Protein AF-0000000078078061 (afdb_homodimer)

pLDDT: mean 78.79, std 22.68, range [23.66, 98.62]

Foldseek 3Di:
DDPPPPPPDDDPPPPPPDADLFAFPVCVVVVHRFPNPPQATPVCVVVVHDGNGTPCPPPPPVPVPCPPVPPVDPDPLLVVLVVQQQPPVLDQQCFPHRNCPSNNVLVVVLSPQVLSVLLSSLLSLLLVQLQCCVVPVDGDDNVSSLVSNVSSVVSVVVCCVDDPHQQVLLSSLLSVLSSCLSVQPLLSNLLSLQVSLVSQVPDDDDDDPSLVCCLPPRVLVSLQCLVSHLQQFHDHDQHDPNSHPDPAQDQADPDLVVLLSLLSNLVNVLSVLLQVLQLQLLAPPHDVVVVVVSVVVLVVSLVRLVSSVVNNVVVVVVDDDDPSRLLVVLQSVLSSLVSNLSSVCSNPQFLLVCLVSLVSLLSLLVSLVVNVPSDPPVDQPSQEYQGDGNQVSLLVSLQRPQQPVSSLSSLCSLLPPSNQRHDYSNDHSVQSSQVSLVNNCQQPPPDPPPPPPPQLLPPPQPCPPQVPVLVPDPPQLSVLLCVQRVSPDDDWDFSSHAPDRHRRDSDDDPPDSVNSVPPPVPPPDPDDPPPDNPDQPCPPSDRPDDPPVPDDPVQNHPPHPGDRQRRWSDKRWGDADPFWTKIKTWGPDDVPDRTTDIHIDTGGD/DDPPPPPPDDDPPPPPPPADLFAFPVCVVVVHRFPNPPQATPVCVVVVHDGNGTPPPPPPPVPVPCPPVPPVDPDPLLVVLVVQQQPPVLDQQCFPHRNCPSNNVLVVVLSPQVLSVLLSSLLSLLLVQLQCCVVPVDGDDNVSSLVSNVVSVVSVVVCCVDDPHQQVLLSSLLSVLSSCLSVQPLLSNLLSLQVSLVSQVPDDDDDDPSLVCCLPPRVLVSLQCLVSHLQQFHDHDQHDPNSHPDPAQDQADPDLVVLLSLLSNLVNVLSVLLQVLQLQLLAPPHDVVVVVVSVVVLVVSLVRLVSSVVNNVVVVVVDDDDPSRLLVVLQSVLSSLVSNLSSVCSNPQFLLVCLVSLVSLLSLLVSLVVNVPSDDPPDQPSQEYQGDGNQVSLLVSLQRPQQPVSSLSSLCSLLPPSNQRHDYSNDHSVQSSQVSLVQNCQQPPPDPPPPPPPQLLPPPQPCPPPVPVPVPDPPQLSVLLCVQRVSPDDDWDFSSHAPDRHRRDSDDDPPDSVCSVVPPVPPPDPDDPPPDNPDQPCPPSDRPDDPPVPDDPVQNHPPHPGDRQRRWSDKRWGDADPFWTKIKTWGPDDVPDRTTDIHIDTGGD

InterPro domains:
  IPR001138 Zn(2)Cys(6) fungal-type DNA-binding domain [PF00172] (22-59)
  IPR001138 Zn(2)Cys(6) fungal-type DNA-binding domain [PS00463] (23-51)
  IPR001138 Zn(2)Cys(6) fungal-type DNA-binding domain [PS50048] (23-51)
  IPR001138 Zn(2)Cys(6) fungal-type DNA-binding domain [SM00066] (18-62)
  IPR001138 Zn(2)Cys(6) fungal-type DNA-binding domain [cd00067] (19-51)
  IPR021858 Fungal transcription factor [PF11951] (82-431)
  IPR036864 Zn(2)-C6 fungal-type DNA-binding domain superfamily [G3DSA:4.10.240.10] (15-72)
  IPR036864 Zn(2)-C6 fungal-type DNA-binding domain superfamily [SSF57701] (15-57)

Structure (mmCIF, N/CA/C/O backbone):
data_AF-0000000078078061-model_v1
#
loop_
_entity.id
_entity.type
_entity.pdbx_description
1 polymer 'Zn(2)-C6 fungal-type domain-containing protein'
#
loop_
_atom_site.group_PDB
_atom_site.id
_atom_site.type_symbol
_atom_site.label_atom_id
_atom_site.label_alt_id
_atom_site.label_comp_id
_atom_site.label_asym_id
_atom_site.label_entity_id
_atom_site.label_seq_id
_atom_site.pdbx_PDB_ins_code
_atom_site.Cartn_x
_atom_site.Cartn_y
_atom_site.Cartn_z
_atom_site.occupancy
_atom_site.B_iso_or_equiv
_atom_site.auth_seq_id
_atom_site.auth_comp_id
_atom_site.auth_asym_id
_atom_site.auth_atom_id
_atom_site.pdbx_PDB_model_num
ATOM 1 N N . MET A 1 1 ? 38.844 -30.453 78.562 1 25.98 1 MET A N 1
ATOM 2 C CA . MET A 1 1 ? 37.625 -30.156 77.75 1 25.98 1 MET A CA 1
ATOM 3 C C . MET A 1 1 ? 38 -29.641 76.375 1 25.98 1 MET A C 1
ATOM 5 O O . MET A 1 1 ? 38.469 -28.516 76.25 1 25.98 1 MET A O 1
ATOM 9 N N . TYR A 1 2 ? 38.469 -30.453 75.5 1 29.97 2 TYR A N 1
ATOM 10 C CA . TYR A 1 2 ? 39.156 -30.375 74.188 1 29.97 2 TYR A CA 1
ATOM 11 C C . TYR A 1 2 ? 38.219 -29.875 73.125 1 29.97 2 TYR A C 1
ATOM 13 O O . TYR A 1 2 ? 37.156 -30.422 72.875 1 29.97 2 TYR A O 1
ATOM 21 N N . SER A 1 3 ? 38.156 -28.562 72.875 1 30.64 3 SER A N 1
ATOM 22 C CA . SER A 1 3 ? 37.25 -27.781 72 1 30.64 3 SER A CA 1
ATOM 23 C C . SER A 1 3 ? 37.438 -28.188 70.562 1 30.64 3 SER A C 1
ATOM 25 O O . SER A 1 3 ? 38.5 -28.016 70 1 30.64 3 SER A O 1
ATOM 27 N N . ILE A 1 4 ? 36.781 -29.297 70.125 1 35.06 4 ILE A N 1
ATOM 28 C CA . ILE A 1 4 ? 36.938 -29.922 68.812 1 35.06 4 ILE A CA 1
ATOM 29 C C . ILE A 1 4 ? 36.469 -28.969 67.75 1 35.06 4 ILE A C 1
ATOM 31 O O . ILE A 1 4 ? 35.312 -28.484 67.812 1 35.06 4 ILE A O 1
ATOM 35 N N . PRO A 1 5 ? 37.375 -28.344 66.938 1 36.06 5 PRO A N 1
ATOM 36 C CA . PRO A 1 5 ? 37.031 -27.297 66 1 36.06 5 PRO A CA 1
ATOM 37 C C . PRO A 1 5 ? 36.094 -27.797 64.875 1 36.06 5 PRO A C 1
ATOM 39 O O . PRO A 1 5 ? 36.219 -28.922 64.438 1 36.06 5 PRO A O 1
ATOM 42 N N . SER A 1 6 ? 34.781 -27.406 64.875 1 32.16 6 SER A N 1
ATOM 43 C CA . SER A 1 6 ? 33.656 -27.828 64 1 32.16 6 SER A CA 1
ATOM 44 C C . SER A 1 6 ? 33.969 -27.578 62.531 1 32.16 6 SER A C 1
ATOM 46 O O . SER A 1 6 ? 34.281 -26.453 62.125 1 32.16 6 SER A O 1
ATOM 48 N N . GLN A 1 7 ? 34.625 -28.5 61.781 1 30.59 7 GLN A N 1
ATOM 49 C CA . GLN A 1 7 ? 35.031 -28.438 60.375 1 30.59 7 GLN A CA 1
ATOM 50 C C . GLN A 1 7 ? 33.812 -28.234 59.469 1 30.59 7 GLN A C 1
ATOM 52 O O . GLN A 1 7 ? 32.844 -29.016 59.531 1 30.59 7 GLN A O 1
ATOM 57 N N . SER A 1 8 ? 33.438 -26.969 59.125 1 32.03 8 SER A N 1
ATOM 58 C CA . SER A 1 8 ? 32.281 -26.594 58.312 1 32.03 8 SER A CA 1
ATOM 59 C C . SER A 1 8 ? 32.312 -27.312 56.969 1 32.03 8 SER A C 1
ATOM 61 O O . SER A 1 8 ? 33.344 -27.438 56.344 1 32.03 8 SER A O 1
ATOM 63 N N . PRO A 1 9 ? 31.312 -28.188 56.625 1 37.12 9 PRO A N 1
ATOM 64 C CA . PRO A 1 9 ? 31.266 -29.031 55.406 1 37.12 9 PRO A CA 1
ATOM 65 C C . PRO A 1 9 ? 31.328 -28.219 54.125 1 37.12 9 PRO A C 1
ATOM 67 O O . PRO A 1 9 ? 30.938 -27.047 54.094 1 37.12 9 PRO A O 1
ATOM 70 N N . PRO A 1 10 ? 32.312 -28.516 53.188 1 36.19 10 PRO A N 1
ATOM 71 C CA . PRO A 1 10 ? 32.562 -27.812 51.938 1 36.19 10 PRO A CA 1
ATOM 72 C C . PRO A 1 10 ? 31.328 -27.688 51.031 1 36.19 10 PRO A C 1
ATOM 74 O O . PRO A 1 10 ? 30.438 -28.547 51.094 1 36.19 10 PRO A O 1
ATOM 77 N N . ALA A 1 11 ? 30.875 -26.484 50.688 1 31.81 11 ALA A N 1
ATOM 78 C CA . ALA A 1 11 ? 29.703 -26.078 49.906 1 31.81 11 ALA A CA 1
ATOM 79 C C . ALA A 1 11 ? 29.656 -26.828 48.562 1 31.81 11 ALA A C 1
ATOM 81 O O . ALA A 1 11 ? 30.641 -26.859 47.812 1 31.81 11 ALA A O 1
ATOM 82 N N . SER A 1 12 ? 29.031 -27.953 48.344 1 30.72 12 SER A N 1
ATOM 83 C CA . SER A 1 12 ? 28.828 -28.781 47.156 1 30.72 12 SER A CA 1
ATOM 84 C C . SER A 1 12 ? 28.266 -27.969 46 1 30.72 12 SER A C 1
ATOM 86 O O . SER A 1 12 ? 27.047 -27.75 45.906 1 30.72 12 SER A O 1
ATOM 88 N N . GLY A 1 13 ? 28.844 -26.828 45.656 1 30.98 13 GLY A N 1
ATOM 89 C CA . GLY A 1 13 ? 28.25 -26.047 44.594 1 30.98 13 GLY A CA 1
ATOM 90 C C . GLY A 1 13 ? 28.156 -26.828 43.281 1 30.98 13 GLY A C 1
ATOM 91 O O . GLY A 1 13 ? 29.078 -27.547 42.906 1 30.98 13 GLY A O 1
ATOM 92 N N . ARG A 1 14 ? 26.984 -27.297 42.969 1 33.12 14 ARG A N 1
ATOM 93 C CA . ARG A 1 14 ? 26.781 -27.984 41.688 1 33.12 14 ARG A CA 1
ATOM 94 C C . ARG A 1 14 ? 27.547 -27.297 40.562 1 33.12 14 ARG A C 1
ATOM 96 O O . ARG A 1 14 ? 27.469 -26.078 40.406 1 33.12 14 ARG A O 1
ATOM 103 N N . LYS A 1 15 ? 28.688 -27.766 40.188 1 33.16 15 LYS A N 1
ATOM 104 C CA . LYS A 1 15 ? 29.391 -27.312 39 1 33.16 15 LYS A CA 1
ATOM 105 C C . LYS A 1 15 ? 28.453 -27.234 37.781 1 33.16 15 LYS A C 1
ATOM 107 O O . LYS A 1 15 ? 27.828 -28.219 37.406 1 33.16 15 LYS A O 1
ATOM 112 N N . GLY A 1 16 ? 27.672 -26.109 37.656 1 34.94 16 GLY A N 1
ATOM 113 C CA . GLY A 1 16 ? 26.781 -25.859 36.531 1 34.94 16 GLY A CA 1
ATOM 114 C C . GLY A 1 16 ? 27.375 -26.281 35.219 1 34.94 16 GLY A C 1
ATOM 115 O O . GLY A 1 16 ? 28.578 -26.203 35 1 34.94 16 GLY A O 1
ATOM 116 N N . SER A 1 17 ? 26.922 -27.422 34.75 1 39.28 17 SER A N 1
ATOM 117 C CA . SER A 1 17 ? 27.375 -27.938 33.438 1 39.28 17 SER A CA 1
ATOM 118 C C . SER A 1 17 ? 27.688 -26.797 32.469 1 39.28 17 SER A C 1
ATOM 120 O O . SER A 1 17 ? 27 -25.781 32.469 1 39.28 17 SER A O 1
ATOM 122 N N . LYS A 1 18 ? 28.906 -26.734 32.062 1 43.88 18 LYS A N 1
ATOM 123 C CA . LYS A 1 18 ? 29.453 -25.703 31.188 1 43.88 18 LYS A CA 1
ATOM 124 C C . LYS A 1 18 ? 28.531 -25.438 30 1 43.88 18 LYS A C 1
ATOM 126 O O . LYS A 1 18 ? 28.125 -26.359 29.297 1 43.88 18 LYS A O 1
ATOM 131 N N . LYS A 1 19 ? 27.828 -24.375 29.969 1 53.81 19 LYS A N 1
ATOM 132 C CA . LYS A 1 19 ? 27.016 -23.844 28.875 1 53.81 19 LYS A CA 1
ATOM 133 C C . LYS A 1 19 ? 27.766 -23.859 27.562 1 53.81 19 LYS A C 1
ATOM 135 O O . LYS A 1 19 ? 28.953 -23.531 27.516 1 53.81 19 LYS A O 1
ATOM 140 N N . VAL A 1 20 ? 27.234 -24.609 26.594 1 57.94 20 VAL A N 1
ATOM 141 C CA . VAL A 1 20 ? 27.875 -24.641 25.281 1 57.94 20 VAL A CA 1
ATOM 142 C C . VAL A 1 20 ? 27.688 -23.281 24.594 1 57.94 20 VAL A C 1
ATOM 144 O O . VAL A 1 20 ? 26.594 -22.703 24.641 1 57.94 20 VAL A O 1
ATOM 147 N N . ARG A 1 21 ? 28.719 -22.562 24.141 1 65 21 ARG A N 1
ATOM 148 C CA . ARG A 1 21 ? 28.703 -21.25 23.516 1 65 21 ARG A CA 1
ATOM 149 C C . ARG A 1 21 ? 28.094 -21.328 22.109 1 65 21 ARG A C 1
ATOM 151 O O . ARG A 1 21 ? 27.688 -20.312 21.547 1 65 21 ARG A O 1
ATOM 158 N N . THR A 1 22 ? 27.938 -22.531 21.547 1 66.25 22 THR A N 1
ATOM 159 C CA . THR A 1 22 ? 27.531 -22.719 20.156 1 66.25 22 THR A CA 1
ATOM 160 C C . THR A 1 22 ? 26.109 -23.25 20.078 1 66.25 22 THR A C 1
ATOM 162 O O . THR A 1 22 ? 25.719 -23.859 19.062 1 66.25 22 THR A O 1
ATOM 165 N N . GLY A 1 23 ? 25.344 -23.062 20.984 1 72.69 23 GLY A N 1
ATOM 166 C CA . GLY A 1 23 ? 23.984 -23.578 21.031 1 72.69 23 GLY A CA 1
ATOM 167 C C . GLY A 1 23 ? 23 -22.766 20.203 1 72.69 23 GLY A C 1
ATOM 168 O O . GLY A 1 23 ? 23.328 -21.656 19.781 1 72.69 23 GLY A O 1
ATOM 169 N N . CYS A 1 24 ? 21.875 -23.406 19.953 1 72.38 24 CYS A N 1
ATOM 170 C CA . CYS A 1 24 ? 20.859 -22.734 19.156 1 72.38 24 CYS A CA 1
ATOM 171 C C . CYS A 1 24 ? 20.328 -21.5 19.875 1 72.38 24 CYS A C 1
ATOM 173 O O . CYS A 1 24 ? 20.453 -21.391 21.094 1 72.38 24 CYS A O 1
ATOM 175 N N . ILE A 1 25 ? 19.859 -20.531 19.172 1 75.69 25 ILE A N 1
ATOM 176 C CA . ILE A 1 25 ? 19.406 -19.25 19.703 1 75.69 25 ILE A CA 1
ATOM 177 C C . ILE A 1 25 ? 18.344 -19.484 20.766 1 75.69 25 ILE A C 1
ATOM 179 O O . ILE A 1 25 ? 18.359 -18.844 21.828 1 75.69 25 ILE A O 1
ATOM 183 N N . THR A 1 26 ? 17.531 -20.422 20.672 1 77.5 26 THR A N 1
ATOM 184 C CA . THR A 1 26 ? 16.438 -20.703 21.609 1 77.5 26 THR A CA 1
ATOM 185 C C . THR A 1 26 ? 16.984 -21.266 22.922 1 77.5 26 THR A C 1
ATOM 187 O O . THR A 1 26 ? 16.578 -20.828 24 1 77.5 26 THR A O 1
ATOM 190 N N . CYS A 1 27 ? 17.859 -22.125 22.844 1 75.88 27 CYS A N 1
ATOM 191 C CA . CYS A 1 27 ? 18.438 -22.719 24.047 1 75.88 27 CYS A CA 1
ATOM 192 C C . CYS A 1 27 ? 19.266 -21.719 24.812 1 75.88 27 CYS A C 1
ATOM 194 O O . CYS A 1 27 ? 19.281 -21.734 26.047 1 75.88 27 CYS A O 1
ATOM 196 N N . LYS A 1 28 ? 19.891 -20.75 24.062 1 74.5 28 LYS A N 1
ATOM 197 C CA . LYS A 1 28 ? 20.703 -19.703 24.672 1 74.5 28 LYS A CA 1
ATOM 198 C C . LYS A 1 28 ? 19.812 -18.719 25.453 1 74.5 28 LYS A C 1
ATOM 200 O O . LYS A 1 28 ? 20.172 -18.312 26.562 1 74.5 28 LYS A O 1
ATOM 205 N N . ILE A 1 29 ? 18.734 -18.516 24.922 1 74.12 29 ILE A N 1
ATOM 206 C CA . ILE A 1 29 ? 17.797 -17.609 25.594 1 74.12 29 ILE A CA 1
ATOM 207 C C . ILE A 1 29 ? 17.234 -18.281 26.844 1 74.12 29 ILE A C 1
ATOM 209 O O . ILE A 1 29 ? 17.078 -17.641 27.875 1 74.12 29 ILE A O 1
ATOM 213 N N . ARG A 1 30 ? 17.031 -19.469 26.875 1 73.69 30 ARG A N 1
ATOM 214 C CA . ARG A 1 30 ? 16.438 -20.25 27.953 1 73.69 30 ARG A CA 1
ATOM 215 C C . ARG A 1 30 ? 17.484 -20.625 28.984 1 73.69 30 ARG A C 1
ATOM 217 O O . ARG A 1 30 ? 17.156 -21.125 30.062 1 73.69 30 ARG A O 1
ATOM 224 N N . LYS A 1 31 ? 18.734 -20.422 28.625 1 73.12 31 LYS A N 1
ATOM 225 C CA . LYS A 1 31 ? 19.859 -20.734 29.484 1 73.12 31 LYS A CA 1
ATOM 226 C C . LYS A 1 31 ? 19.891 -22.219 29.844 1 73.12 31 LYS A C 1
ATOM 228 O O . LYS A 1 31 ? 20.141 -22.562 31 1 73.12 31 LYS A O 1
ATOM 233 N N . VAL A 1 32 ? 19.453 -23.062 28.891 1 77.56 32 VAL A N 1
ATOM 234 C CA . VAL A 1 32 ? 19.562 -24.5 29.078 1 77.56 32 VAL A CA 1
ATOM 235 C C . VAL A 1 32 ? 20.672 -25.062 28.188 1 77.56 32 VAL A C 1
ATOM 237 O O . VAL A 1 32 ? 21.047 -24.438 27.188 1 77.56 32 VAL A O 1
ATOM 240 N N . LYS A 1 33 ? 21.266 -26.25 28.547 1 73.94 33 LYS A N 1
ATOM 241 C CA . LYS A 1 33 ? 22.312 -26.906 27.766 1 73.94 33 LYS A CA 1
ATOM 242 C C . LYS A 1 33 ? 21.766 -27.391 26.422 1 73.94 33 LYS A C 1
ATOM 244 O O . LYS A 1 33 ? 20.797 -28.156 26.391 1 73.94 33 LYS A O 1
ATOM 249 N N . CYS A 1 34 ? 22.203 -26.875 25.25 1 71.94 34 CYS A N 1
ATOM 250 C CA . CYS A 1 34 ? 21.828 -27.219 23.875 1 71.94 34 CYS A CA 1
ATOM 251 C C . CYS A 1 34 ? 22.578 -28.453 23.406 1 71.94 34 CYS A C 1
ATOM 253 O O . CYS A 1 34 ? 23.734 -28.656 23.75 1 71.94 34 CYS A O 1
ATOM 255 N N . ASP A 1 35 ? 22.047 -29.375 22.844 1 73.5 35 ASP A N 1
ATOM 256 C CA . ASP A 1 35 ? 22.719 -30.562 22.312 1 73.5 35 ASP A CA 1
ATOM 257 C C . ASP A 1 35 ? 23.438 -30.234 21 1 73.5 35 ASP A C 1
ATOM 259 O O . ASP A 1 35 ? 24.047 -31.109 20.391 1 73.5 35 ASP A O 1
ATOM 263 N N . GLU A 1 36 ? 23.422 -29.094 20.359 1 68.25 36 GLU A N 1
ATOM 264 C CA . GLU A 1 36 ? 24.094 -28.516 19.203 1 68.25 36 GLU A CA 1
ATOM 265 C C . GLU A 1 36 ? 23.766 -29.297 17.922 1 68.25 36 GLU A C 1
ATOM 267 O O . GLU A 1 36 ? 24.5 -29.219 16.938 1 68.25 36 GLU A O 1
ATOM 272 N N . ALA A 1 37 ? 22.703 -30.109 18 1 69.44 37 ALA A N 1
ATOM 273 C CA . ALA A 1 37 ? 22.281 -30.766 16.766 1 69.44 37 ALA A CA 1
ATOM 274 C C . ALA A 1 37 ? 21.781 -29.766 15.742 1 69.44 37 ALA A C 1
ATOM 276 O O . ALA A 1 37 ? 21.125 -28.781 16.094 1 69.44 37 ALA A O 1
ATOM 277 N N . LYS A 1 38 ? 22.391 -29.672 14.438 1 65.62 38 LYS A N 1
ATOM 278 C CA . LYS A 1 38 ? 22.016 -28.781 13.336 1 65.62 38 LYS A CA 1
ATOM 279 C C . LYS A 1 38 ? 21.094 -29.484 12.352 1 65.62 38 LYS A C 1
ATOM 281 O O . LYS A 1 38 ? 21.156 -30.703 12.195 1 65.62 38 LYS A O 1
ATOM 286 N N . PRO A 1 39 ? 20.062 -28.672 11.883 1 61.78 39 PRO A N 1
ATOM 287 C CA . PRO A 1 39 ? 19.922 -27.219 12.055 1 61.78 39 PRO A CA 1
ATOM 288 C C . PRO A 1 39 ? 19.062 -26.859 13.266 1 61.78 39 PRO A C 1
ATOM 290 O O . PRO A 1 39 ? 19.078 -25.703 13.703 1 61.78 39 PRO A O 1
ATOM 293 N N . TYR A 1 40 ? 18.375 -27.891 13.766 1 70.75 40 TYR A N 1
ATOM 294 C CA . TYR A 1 40 ? 17.594 -27.672 14.969 1 70.75 40 TYR A CA 1
ATOM 295 C C . TYR A 1 40 ? 18.062 -28.578 16.109 1 70.75 40 TYR A C 1
ATOM 297 O O . TYR A 1 40 ? 18.375 -29.75 15.891 1 70.75 40 TYR A O 1
ATOM 305 N N . CYS A 1 41 ? 18.141 -28 17.312 1 69.75 41 CYS A N 1
ATOM 306 C CA . CYS A 1 41 ? 18.609 -28.797 18.438 1 69.75 41 CYS A CA 1
ATOM 307 C C . CYS A 1 41 ? 17.5 -29.672 18.984 1 69.75 41 CYS A C 1
ATOM 309 O O . CYS A 1 41 ? 16.328 -29.281 18.969 1 69.75 41 CYS A O 1
ATOM 311 N N . LEU A 1 42 ? 17.812 -30.938 19.234 1 71.75 42 LEU A N 1
ATOM 312 C CA . LEU A 1 42 ? 16.891 -31.969 19.734 1 71.75 42 LEU A CA 1
ATOM 313 C C . LEU A 1 42 ? 16.25 -31.531 21.047 1 71.75 42 LEU A C 1
ATOM 315 O O . LEU A 1 42 ? 15.133 -31.938 21.359 1 71.75 42 LEU A O 1
ATOM 319 N N . ARG A 1 43 ? 16.844 -30.641 21.719 1 73.81 43 ARG A N 1
ATOM 320 C CA . ARG A 1 43 ? 16.297 -30.188 23 1 73.81 43 ARG A CA 1
ATOM 321 C C . ARG A 1 43 ? 15.109 -29.266 22.797 1 73.81 43 ARG A C 1
ATOM 323 O O . ARG A 1 43 ? 14.109 -29.375 23.516 1 73.81 43 ARG A O 1
ATOM 330 N N . CYS A 1 44 ? 15.242 -28.438 21.875 1 69.12 44 CYS A N 1
ATOM 331 C CA . CYS A 1 44 ? 14.141 -27.547 21.531 1 69.12 44 CYS A CA 1
ATOM 332 C C . CYS A 1 44 ? 12.953 -28.328 21 1 69.12 44 CYS A C 1
ATOM 334 O O . CYS A 1 44 ? 11.812 -28.125 21.422 1 69.12 44 CYS A O 1
ATOM 336 N N . ILE A 1 45 ? 13.203 -29.359 20.203 1 66.38 45 ILE A N 1
ATOM 337 C CA . ILE A 1 45 ? 12.164 -30.172 19.578 1 66.38 45 ILE A CA 1
ATOM 338 C C . ILE A 1 45 ? 11.445 -31 20.625 1 66.38 45 ILE A C 1
ATOM 340 O O . ILE A 1 45 ? 10.211 -31.078 20.641 1 66.38 45 ILE A O 1
ATOM 344 N N . LYS A 1 46 ? 12.172 -31.578 21.547 1 66.06 46 LYS A N 1
ATOM 345 C CA . LYS A 1 46 ? 11.594 -32.469 22.531 1 66.06 46 LYS A CA 1
ATOM 346 C C . LYS A 1 46 ? 10.742 -31.719 23.547 1 66.06 46 LYS A C 1
ATOM 348 O O . LYS A 1 46 ? 9.773 -32.25 24.094 1 66.06 46 LYS A O 1
ATOM 353 N N . THR A 1 47 ? 11.148 -30.484 23.75 1 69.31 47 THR A N 1
ATOM 354 C CA . THR A 1 47 ? 10.414 -29.688 24.734 1 69.31 47 THR A CA 1
ATOM 355 C C . THR A 1 47 ? 9.305 -28.891 24.062 1 69.31 47 THR A C 1
ATOM 357 O O . THR A 1 47 ? 8.641 -28.078 24.703 1 69.31 47 THR A O 1
ATOM 360 N N . GLY A 1 48 ? 9.102 -29.062 22.719 1 63.56 48 GLY A N 1
ATOM 361 C CA . GLY A 1 48 ? 8.016 -28.453 21.969 1 63.56 48 GLY A CA 1
ATOM 362 C C . GLY A 1 48 ? 8.25 -26.984 21.672 1 63.56 48 GLY A C 1
ATOM 363 O O . GLY A 1 48 ? 7.301 -26.234 21.438 1 63.56 48 GLY A O 1
ATOM 364 N N . ARG A 1 49 ? 9.469 -26.625 21.797 1 65 49 ARG A N 1
ATOM 365 C CA . ARG A 1 49 ? 9.797 -25.234 21.547 1 65 49 ARG A CA 1
ATOM 366 C C . ARG A 1 49 ? 10.375 -25.031 20.156 1 65 49 ARG A C 1
ATOM 368 O O . ARG A 1 49 ? 10.969 -25.953 19.594 1 65 49 ARG A O 1
ATOM 375 N N . GLN A 1 50 ? 10.125 -23.844 19.5 1 64.62 50 GLN A N 1
ATOM 376 C CA . GLN A 1 50 ? 10.758 -23.5 18.234 1 64.62 50 GLN A CA 1
ATOM 377 C C . GLN A 1 50 ? 12.234 -23.188 18.422 1 64.62 50 GLN A C 1
ATOM 379 O O . GLN A 1 50 ? 12.594 -22.312 19.219 1 64.62 50 GLN A O 1
ATOM 384 N N . CYS A 1 51 ? 13.195 -24 17.828 1 66.44 51 CYS A N 1
ATOM 385 C CA . CYS A 1 51 ? 14.633 -23.766 17.828 1 66.44 51 CYS A CA 1
ATOM 386 C C . CYS A 1 51 ? 15 -22.656 16.859 1 66.44 51 CYS A C 1
ATOM 388 O O . CYS A 1 51 ? 14.797 -22.781 15.641 1 66.44 51 CYS A O 1
ATOM 390 N N . ASP A 1 52 ? 15.406 -21.453 17.266 1 67.5 52 ASP A N 1
ATOM 391 C CA . ASP A 1 52 ? 15.719 -20.297 16.438 1 67.5 52 ASP A CA 1
ATOM 392 C C . ASP A 1 52 ? 17.109 -20.438 15.805 1 67.5 52 ASP A C 1
ATOM 394 O O . ASP A 1 52 ? 17.734 -19.438 15.461 1 67.5 52 ASP A O 1
ATOM 398 N N . GLY A 1 53 ? 17.609 -21.656 15.719 1 68.31 53 GLY A N 1
ATOM 399 C CA . GLY A 1 53 ? 18.891 -21.953 15.102 1 68.31 53 GLY A CA 1
ATOM 400 C C . GLY A 1 53 ? 20.078 -21.391 15.875 1 68.31 53 GLY A C 1
ATOM 401 O O . GLY A 1 53 ? 19.953 -21.078 17.062 1 68.31 53 GLY A O 1
ATOM 402 N N . TYR A 1 54 ? 21.375 -21.469 15.312 1 64.75 54 TYR A N 1
ATOM 403 C CA . TYR A 1 54 ? 22.656 -21.156 15.938 1 64.75 54 TYR A CA 1
ATOM 404 C C . TYR A 1 54 ? 23.188 -19.828 15.414 1 64.75 54 TYR A C 1
ATOM 406 O O . TYR A 1 54 ? 22.969 -19.469 14.258 1 64.75 54 TYR A O 1
ATOM 414 N N . ARG A 1 55 ? 23.609 -18.922 16.219 1 57.34 55 ARG A N 1
ATOM 415 C CA . ARG A 1 55 ? 24.281 -17.703 15.75 1 57.34 55 ARG A CA 1
ATOM 416 C C . ARG A 1 55 ? 25.484 -18.047 14.867 1 57.34 55 ARG A C 1
ATOM 418 O O . ARG A 1 55 ? 26.219 -18.984 15.156 1 57.34 55 ARG A O 1
ATOM 425 N N . PRO A 1 56 ? 25.516 -17.297 13.633 1 43.72 56 PRO A N 1
ATOM 426 C CA . PRO A 1 56 ? 26.781 -17.5 12.914 1 43.72 56 PRO A CA 1
ATOM 427 C C . PRO A 1 56 ? 28 -17.203 13.773 1 43.72 56 PRO A C 1
ATOM 429 O O . PRO A 1 56 ? 28 -16.234 14.547 1 43.72 56 PRO A O 1
ATOM 432 N N . SER A 1 57 ? 28.641 -18.062 14.328 1 38.88 57 SER A N 1
ATOM 433 C CA . SER A 1 57 ? 29.938 -17.672 14.891 1 38.88 57 SER A CA 1
ATOM 434 C C . SER A 1 57 ? 30.641 -16.656 13.992 1 38.88 57 SER A C 1
ATOM 436 O O . SER A 1 57 ? 30.609 -16.781 12.773 1 38.88 57 SER A O 1
ATOM 438 N N . PRO A 1 58 ? 30.938 -15.383 14.453 1 37.34 58 PRO A N 1
ATOM 439 C CA . PRO A 1 58 ? 31.703 -14.5 13.57 1 37.34 58 PRO A CA 1
ATOM 440 C C . PRO A 1 58 ? 32.719 -15.258 12.695 1 37.34 58 PRO A C 1
ATOM 442 O O . PRO A 1 58 ? 33 -14.828 11.578 1 37.34 58 PRO A O 1
ATOM 445 N N . ASN A 1 59 ? 33.688 -15.984 13.398 1 33.09 59 ASN A N 1
ATOM 446 C CA . ASN A 1 59 ? 34.781 -16.625 12.68 1 33.09 59 ASN A CA 1
ATOM 447 C C . ASN A 1 59 ? 34.25 -17.703 11.727 1 33.09 59 ASN A C 1
ATOM 449 O O . ASN A 1 59 ? 35.031 -18.375 11.062 1 33.09 59 ASN A O 1
ATOM 453 N N . SER A 1 60 ? 33.219 -18.328 12.117 1 30.69 60 SER A N 1
ATOM 454 C CA . SER A 1 60 ? 32.844 -19.422 11.211 1 30.69 60 SER A CA 1
ATOM 455 C C . SER A 1 60 ? 32.188 -18.891 9.945 1 30.69 60 SER A C 1
ATOM 457 O O . SER A 1 60 ? 30.969 -18.688 9.906 1 30.69 60 SER A O 1
ATOM 459 N N . SER A 1 61 ? 32.562 -17.734 9.43 1 31.3 61 SER A N 1
ATOM 460 C CA . SER A 1 61 ? 32.312 -17.641 7.996 1 31.3 61 SER A CA 1
ATOM 461 C C . SER A 1 61 ? 32.219 -19.016 7.355 1 31.3 61 SER A C 1
ATOM 463 O O . SER A 1 61 ? 33.125 -19.844 7.508 1 31.3 61 SER A O 1
ATOM 465 N N . PRO A 1 62 ? 31.062 -19.594 7.344 1 31.16 62 PRO A N 1
ATOM 466 C CA . PRO A 1 62 ? 31.297 -20.906 6.719 1 31.16 62 PRO A CA 1
ATOM 467 C C . PRO A 1 62 ? 32.438 -20.859 5.707 1 31.16 62 PRO A C 1
ATOM 469 O O . PRO A 1 62 ? 32.406 -20.078 4.758 1 31.16 62 PRO A O 1
ATOM 472 N N . GLU A 1 63 ? 33.656 -20.656 6.105 1 29.83 63 GLU A N 1
ATOM 473 C CA . GLU A 1 63 ? 34.625 -21.016 5.074 1 29.83 63 GLU A CA 1
ATOM 474 C C . GLU A 1 63 ? 34.031 -22.031 4.09 1 29.83 63 GLU A C 1
ATOM 476 O O . GLU A 1 63 ? 33.312 -22.953 4.492 1 29.83 63 GLU A O 1
ATOM 481 N N . PRO A 1 64 ? 33.688 -21.562 2.869 1 32.12 64 PRO A N 1
ATOM 482 C CA . PRO A 1 64 ? 33.344 -22.688 2 1 32.12 64 PRO A CA 1
ATOM 483 C C . PRO A 1 64 ? 33.969 -24.016 2.459 1 32.12 64 PRO A C 1
ATOM 485 O O . PRO A 1 64 ? 35.156 -24.062 2.715 1 32.12 64 PRO A O 1
ATOM 488 N N . MET A 1 65 ? 33.594 -24.562 3.533 1 31.11 65 MET A N 1
ATOM 489 C CA . MET A 1 65 ? 34.219 -25.891 3.494 1 31.11 65 MET A CA 1
ATOM 490 C C . MET A 1 65 ? 34.719 -26.219 2.094 1 31.11 65 MET A C 1
ATOM 492 O O . MET A 1 65 ? 33.969 -26.172 1.126 1 31.11 65 MET A O 1
ATOM 496 N N . ALA A 1 66 ? 35.781 -25.766 1.747 1 33.06 66 ALA A N 1
ATOM 497 C CA . ALA A 1 66 ? 36.406 -26.375 0.565 1 33.06 66 ALA A CA 1
ATOM 498 C C . ALA A 1 66 ? 35.844 -27.766 0.326 1 33.06 66 ALA A C 1
ATOM 500 O O . ALA A 1 66 ? 36.219 -28.719 1.017 1 33.06 66 ALA A O 1
ATOM 501 N N . LEU A 1 67 ? 34.438 -27.844 0.383 1 34.66 67 LEU A N 1
ATOM 502 C CA . LEU A 1 67 ? 34.125 -29.141 -0.201 1 34.66 67 LEU A CA 1
ATOM 503 C C . LEU A 1 67 ? 35.188 -29.562 -1.212 1 34.66 67 LEU A C 1
ATOM 505 O O . LEU A 1 67 ? 35.469 -28.828 -2.152 1 34.66 67 LEU A O 1
ATOM 509 N N . SER A 1 68 ? 36.281 -29.984 -0.747 1 35.09 68 SER A N 1
ATOM 510 C CA . SER A 1 68 ? 37.25 -30.594 -1.671 1 35.09 68 SER A CA 1
ATOM 511 C C . SER A 1 68 ? 36.531 -31.109 -2.922 1 35.09 68 SER A C 1
ATOM 513 O O . SER A 1 68 ? 35.469 -31.703 -2.836 1 35.09 68 SER A O 1
ATOM 515 N N . PRO A 1 69 ? 36.656 -30.422 -4.004 1 40.84 69 PRO A N 1
ATOM 516 C CA . PRO A 1 69 ? 36.312 -31.078 -5.277 1 40.84 69 PRO A CA 1
ATOM 517 C C . PRO A 1 69 ? 36.375 -32.594 -5.195 1 40.84 69 PRO A C 1
ATOM 519 O O . PRO A 1 69 ? 36.344 -33.281 -6.227 1 40.84 69 PRO A O 1
ATOM 522 N N . SER A 1 70 ? 37 -33.031 -4.184 1 40.84 70 SER A N 1
ATOM 523 C CA . SER A 1 70 ? 37.25 -34.438 -4.426 1 40.84 70 SER A CA 1
ATOM 524 C C . SER A 1 70 ? 35.938 -35.219 -4.613 1 40.84 70 SER A C 1
ATOM 526 O O . SER A 1 70 ? 35.844 -36.375 -4.242 1 40.84 70 SER A O 1
ATOM 528 N N . GLN A 1 71 ? 34.75 -34.438 -4.398 1 51.88 71 GLN A N 1
ATOM 529 C CA . GLN A 1 71 ? 33.688 -35.375 -4.828 1 51.88 71 GLN A CA 1
ATOM 530 C C . GLN A 1 71 ? 34.031 -36 -6.188 1 51.88 71 GLN A C 1
ATOM 532 O O . GLN A 1 71 ? 34.625 -35.312 -7.035 1 51.88 71 GLN A O 1
ATOM 537 N N . GLY A 1 72 ? 34.312 -37.094 -6.297 1 63.91 72 GLY A N 1
ATOM 538 C CA . GLY A 1 72 ? 34.719 -37.969 -7.395 1 63.91 72 GLY A CA 1
ATOM 539 C C . GLY A 1 72 ? 34.031 -37.625 -8.703 1 63.91 72 GLY A C 1
ATOM 540 O O . GLY A 1 72 ? 33.25 -38.406 -9.219 1 63.91 72 GLY A O 1
ATOM 541 N N . PHE A 1 73 ? 34 -36.219 -8.914 1 81.31 73 PHE A N 1
ATOM 542 C CA . PHE A 1 73 ? 33.438 -35.969 -10.242 1 81.31 73 PHE A CA 1
ATOM 543 C C . PHE A 1 73 ? 34.375 -36.531 -11.32 1 81.31 73 PHE A C 1
ATOM 545 O O . PHE A 1 73 ? 35.594 -36.5 -11.188 1 81.31 73 PHE A O 1
ATOM 552 N N . ASP A 1 74 ? 33.781 -37.031 -12.258 1 80.5 74 ASP A N 1
ATOM 553 C CA . ASP A 1 74 ? 34.5 -37.781 -13.297 1 80.5 74 ASP A CA 1
ATOM 554 C C . ASP A 1 74 ? 34.938 -36.844 -14.43 1 80.5 74 ASP A C 1
ATOM 556 O O . ASP A 1 74 ? 35.781 -37.188 -15.234 1 80.5 74 ASP A O 1
ATOM 560 N N . SER A 1 75 ? 34.281 -35.531 -14.531 1 89.38 75 SER A N 1
ATOM 561 C CA . SER A 1 75 ? 34.562 -34.656 -15.672 1 89.38 75 SER A CA 1
ATOM 562 C C . SER A 1 75 ? 34.719 -33.219 -15.234 1 89.38 75 SER A C 1
ATOM 564 O O . SER A 1 75 ? 34.125 -32.812 -14.234 1 89.38 75 SER A O 1
ATOM 566 N N . PRO A 1 76 ? 35.469 -32.406 -16 1 91.56 76 PRO A N 1
ATOM 567 C CA . PRO A 1 76 ? 35.625 -30.984 -15.727 1 91.56 76 PRO A CA 1
ATOM 568 C C . PRO A 1 76 ? 34.281 -30.234 -15.82 1 91.56 76 PRO A C 1
ATOM 570 O O . PRO A 1 76 ? 34.094 -29.234 -15.125 1 91.56 76 PRO A O 1
ATOM 573 N N . GLN A 1 77 ? 33.469 -30.781 -16.562 1 93.94 77 GLN A N 1
ATOM 574 C CA . GLN A 1 77 ? 32.156 -30.156 -16.703 1 93.94 77 GLN A CA 1
ATOM 575 C C . GLN A 1 77 ? 31.328 -30.281 -15.422 1 93.94 77 GLN A C 1
ATOM 577 O O . GLN A 1 77 ? 30.594 -29.359 -15.047 1 93.94 77 GLN A O 1
ATOM 582 N N . GLN A 1 78 ? 31.516 -31.344 -14.812 1 95.69 78 GLN A N 1
ATOM 583 C CA . GLN A 1 78 ? 30.797 -31.562 -13.555 1 95.69 78 GLN A CA 1
ATOM 584 C C . GLN A 1 78 ? 31.312 -30.641 -12.461 1 95.69 78 GLN A C 1
ATOM 586 O O . GLN A 1 78 ? 30.531 -30.094 -11.68 1 95.69 78 GLN A O 1
ATOM 591 N N . VAL A 1 79 ? 32.594 -30.422 -12.461 1 94.69 79 VAL A N 1
ATOM 592 C CA . VAL A 1 79 ? 33.188 -29.547 -11.484 1 94.69 79 VAL A CA 1
ATOM 593 C C . VAL A 1 79 ? 32.719 -28.109 -11.711 1 94.69 79 VAL A C 1
ATOM 595 O O . VAL A 1 79 ? 32.375 -27.406 -10.766 1 94.69 79 VAL A O 1
ATOM 598 N N . HIS A 1 80 ? 32.688 -27.766 -12.945 1 95.31 80 HIS A N 1
ATOM 599 C CA . HIS A 1 80 ? 32.25 -26.422 -13.289 1 95.31 80 HIS A CA 1
ATOM 600 C C . HIS A 1 80 ? 30.797 -26.203 -12.906 1 95.31 80 HIS A C 1
ATOM 602 O O . HIS A 1 80 ? 30.453 -25.172 -12.312 1 95.31 80 HIS A O 1
ATOM 608 N N . ALA A 1 81 ? 29.984 -27.156 -13.266 1 96.94 81 ALA A N 1
ATOM 609 C CA . ALA A 1 81 ? 28.562 -27.047 -12.977 1 96.94 81 ALA A CA 1
ATOM 610 C C . ALA A 1 81 ? 28.312 -26.953 -11.469 1 96.94 81 ALA A C 1
ATOM 612 O O . ALA A 1 81 ? 27.484 -26.172 -11.016 1 96.94 81 ALA A O 1
ATOM 613 N N . PHE A 1 82 ? 29.031 -27.703 -10.742 1 96.38 82 PHE A N 1
ATOM 614 C CA . PHE A 1 82 ? 28.875 -27.703 -9.297 1 96.38 82 PHE A CA 1
ATOM 615 C C . PHE A 1 82 ? 29.312 -26.359 -8.711 1 96.38 82 PHE A C 1
ATOM 617 O O . PHE A 1 82 ? 28.656 -25.812 -7.836 1 96.38 82 PHE A O 1
ATOM 624 N N . ASP A 1 83 ? 30.438 -25.859 -9.148 1 95.25 83 ASP A N 1
ATOM 625 C CA . ASP A 1 83 ? 30.953 -24.578 -8.68 1 95.25 83 ASP A CA 1
ATOM 626 C C . ASP A 1 83 ? 29.984 -23.438 -9.039 1 95.25 83 ASP A C 1
ATOM 628 O O . ASP A 1 83 ? 29.75 -22.547 -8.234 1 95.25 83 ASP A O 1
ATOM 632 N N . HIS A 1 84 ? 29.516 -23.562 -10.234 1 96.38 84 HIS A N 1
ATOM 633 C CA . HIS A 1 84 ? 28.562 -22.547 -10.664 1 96.38 84 HIS A CA 1
ATOM 634 C C . HIS A 1 84 ? 27.281 -22.594 -9.828 1 96.38 84 HIS A C 1
ATOM 636 O O . HIS A 1 84 ? 26.688 -21.562 -9.523 1 96.38 84 HIS A O 1
ATOM 642 N N . TYR A 1 85 ? 26.891 -23.781 -9.508 1 97.12 85 TYR A N 1
ATOM 643 C CA . TYR A 1 85 ? 25.719 -23.906 -8.648 1 97.12 85 TYR A CA 1
ATOM 644 C C . TYR A 1 85 ? 25.938 -23.234 -7.305 1 97.12 85 TYR A C 1
ATOM 646 O O . TYR A 1 85 ? 25.109 -22.453 -6.848 1 97.12 85 TYR A O 1
ATOM 654 N N . ARG A 1 86 ? 27 -23.484 -6.703 1 94.81 86 ARG A N 1
ATOM 655 C CA . ARG A 1 86 ? 27.328 -23.016 -5.359 1 94.81 86 ARG A CA 1
ATOM 656 C C . ARG A 1 86 ? 27.5 -21.5 -5.336 1 94.81 86 ARG A C 1
ATOM 658 O O . ARG A 1 86 ? 27.062 -20.828 -4.402 1 94.81 86 ARG A O 1
ATOM 665 N N . LEU A 1 87 ? 28.016 -20.953 -6.395 1 93.88 87 LEU A N 1
ATOM 666 C CA . LEU A 1 87 ? 28.438 -19.562 -6.371 1 93.88 87 LEU A CA 1
ATOM 667 C C . LEU A 1 87 ? 27.359 -18.641 -6.945 1 93.88 87 LEU A C 1
ATOM 669 O O . LEU A 1 87 ? 27.281 -17.469 -6.586 1 93.88 87 LEU A O 1
ATOM 673 N N . ARG A 1 88 ? 26.531 -19.281 -7.82 1 94.81 88 ARG A N 1
ATOM 674 C CA . ARG A 1 88 ? 25.641 -18.391 -8.547 1 94.81 88 ARG A CA 1
ATOM 675 C C . ARG A 1 88 ? 24.203 -18.922 -8.555 1 94.81 88 ARG A C 1
ATOM 677 O O . ARG A 1 88 ? 23.297 -18.25 -8.078 1 94.81 88 ARG A O 1
ATOM 684 N N . THR A 1 89 ? 24.031 -20.109 -9.047 1 96.12 89 THR A N 1
ATOM 685 C CA . THR A 1 89 ? 22.688 -20.641 -9.281 1 96.12 89 THR A CA 1
ATOM 686 C C . THR A 1 89 ? 21.891 -20.703 -7.98 1 96.12 89 THR A C 1
ATOM 688 O O . THR A 1 89 ? 20.734 -20.297 -7.926 1 96.12 89 THR A O 1
ATOM 691 N N . ALA A 1 90 ? 22.531 -21.219 -6.941 1 95.88 90 ALA A N 1
ATOM 692 C CA . ALA A 1 90 ? 21.844 -21.359 -5.66 1 95.88 90 ALA A CA 1
ATOM 693 C C . ALA A 1 90 ? 21.391 -20 -5.121 1 95.88 90 ALA A C 1
ATOM 695 O O . ALA A 1 90 ? 20.297 -19.875 -4.566 1 95.88 90 ALA A O 1
ATOM 696 N N . LYS A 1 91 ? 22.156 -19.031 -5.332 1 92.62 91 LYS A N 1
ATOM 697 C CA . LYS A 1 91 ? 21.844 -17.703 -4.848 1 92.62 91 LYS A CA 1
ATOM 698 C C . LYS A 1 91 ? 20.688 -17.078 -5.633 1 92.62 91 LYS A C 1
ATOM 700 O O . LYS A 1 91 ? 19.797 -16.469 -5.051 1 92.62 91 LYS A O 1
ATOM 705 N N . VAL A 1 92 ? 20.719 -17.297 -6.875 1 92.56 92 VAL A N 1
ATOM 706 C CA . VAL A 1 92 ? 19.703 -16.719 -7.742 1 92.56 92 VAL A CA 1
ATOM 707 C C . VAL A 1 92 ? 18.359 -17.406 -7.477 1 92.56 92 VAL A C 1
ATOM 709 O O . VAL A 1 92 ? 17.328 -16.734 -7.41 1 92.56 92 VAL A O 1
ATOM 712 N N . LEU A 1 93 ? 18.422 -18.703 -7.277 1 94.62 93 LEU A N 1
ATOM 713 C CA . LEU A 1 93 ? 17.188 -19.438 -7.027 1 94.62 93 LEU A CA 1
ATOM 714 C C . LEU A 1 93 ? 16.625 -19.125 -5.645 1 94.62 93 LEU A C 1
ATOM 716 O O . LEU A 1 93 ? 15.414 -19.172 -5.434 1 94.62 93 LEU A O 1
ATOM 720 N N . SER A 1 94 ? 17.469 -18.828 -4.688 1 90.5 94 SER A N 1
ATOM 721 C CA . SER A 1 94 ? 17.078 -18.594 -3.297 1 90.5 94 SER A CA 1
ATOM 722 C C . SER A 1 94 ? 16.391 -17.234 -3.137 1 90.5 94 SER A C 1
ATOM 724 O O . SER A 1 94 ? 15.477 -17.094 -2.326 1 90.5 94 SER A O 1
ATOM 726 N N . GLY A 1 95 ? 16.766 -16.281 -3.885 1 81.69 95 GLY A N 1
ATOM 727 C CA . GLY A 1 95 ? 16.312 -14.93 -3.598 1 81.69 95 GLY A CA 1
ATOM 728 C C . GLY A 1 95 ? 16.688 -14.453 -2.205 1 81.69 95 GLY A C 1
ATOM 729 O O . GLY A 1 95 ? 17.75 -14.82 -1.686 1 81.69 95 GLY A O 1
ATOM 730 N N . ALA A 1 96 ? 15.805 -13.656 -1.562 1 73.81 96 ALA A N 1
ATOM 731 C CA . ALA A 1 96 ? 16.156 -13.023 -0.29 1 73.81 96 ALA A CA 1
ATOM 732 C C . ALA A 1 96 ? 15.75 -13.906 0.888 1 73.81 96 ALA A C 1
ATOM 734 O O . ALA A 1 96 ? 16.297 -13.789 1.982 1 73.81 96 ALA A O 1
ATOM 735 N N . ILE A 1 97 ? 14.844 -14.867 0.692 1 74.75 97 ILE A N 1
ATOM 736 C CA . ILE A 1 97 ? 14.266 -15.547 1.849 1 74.75 97 ILE A CA 1
ATOM 737 C C . ILE A 1 97 ? 14.602 -17.031 1.789 1 74.75 97 ILE A C 1
ATOM 739 O O . ILE A 1 97 ? 14.734 -17.688 2.826 1 74.75 97 ILE A O 1
ATOM 743 N N . ASP A 1 98 ? 14.906 -17.719 0.66 1 79.06 98 ASP A N 1
ATOM 744 C CA . ASP A 1 98 ? 15 -19.172 0.538 1 79.06 98 ASP A CA 1
ATOM 745 C C . ASP A 1 98 ? 16.453 -19.641 0.489 1 79.06 98 ASP A C 1
ATOM 747 O O . ASP A 1 98 ? 16.781 -20.625 -0.177 1 79.06 98 ASP A O 1
ATOM 751 N N . ALA A 1 99 ? 17.266 -18.969 1.132 1 81.69 99 ALA A N 1
ATOM 752 C CA . ALA A 1 99 ? 18.688 -19.312 1.103 1 81.69 99 ALA A CA 1
ATOM 753 C C . ALA A 1 99 ? 18.938 -20.656 1.77 1 81.69 99 ALA A C 1
ATOM 755 O O . ALA A 1 99 ? 19.828 -21.406 1.354 1 81.69 99 ALA A O 1
ATOM 756 N N . SER A 1 100 ? 18.094 -21.062 2.619 1 87.06 100 SER A N 1
ATOM 757 C CA . SER A 1 100 ? 18.312 -22.281 3.398 1 87.06 100 SER A CA 1
ATOM 758 C C . SER A 1 100 ? 17.969 -23.531 2.586 1 87.06 100 SER A C 1
ATOM 760 O O . SER A 1 100 ? 18.438 -24.625 2.902 1 87.06 100 SER A O 1
ATOM 762 N N . PHE A 1 101 ? 17.266 -23.422 1.567 1 94.19 101 PHE A N 1
ATOM 763 C CA . PHE A 1 101 ? 16.875 -24.578 0.785 1 94.19 101 PHE A CA 1
ATOM 764 C C . PHE A 1 101 ? 17.875 -24.859 -0.324 1 94.19 101 PHE A C 1
ATOM 766 O O . PHE A 1 101 ? 18.609 -25.844 -0.282 1 94.19 101 PHE A O 1
ATOM 773 N N . TRP A 1 102 ? 18.031 -23.953 -1.284 1 95.62 102 TRP A N 1
ATOM 774 C CA . TRP A 1 102 ? 18.859 -24.156 -2.469 1 95.62 102 TRP A CA 1
ATOM 775 C C . TRP A 1 102 ? 20.328 -24.219 -2.102 1 95.62 102 TRP A C 1
ATOM 777 O O . TRP A 1 102 ? 21.078 -25.016 -2.648 1 95.62 102 TRP A O 1
ATOM 787 N N . GLY A 1 103 ? 20.703 -23.312 -1.205 1 93.25 103 GLY A N 1
ATOM 788 C CA . GLY A 1 103 ? 22.094 -23.266 -0.79 1 93.25 103 GLY A CA 1
ATOM 789 C C . GLY A 1 103 ? 22.359 -24.094 0.453 1 93.25 103 GLY A C 1
ATOM 790 O O . GLY A 1 103 ? 23.516 -24.25 0.864 1 93.25 103 GLY A O 1
ATOM 791 N N . GLY A 1 104 ? 21.375 -24.672 1.007 1 92.88 104 GLY A N 1
ATOM 792 C CA . GLY A 1 104 ? 21.516 -25.438 2.24 1 92.88 104 GLY A CA 1
ATOM 793 C C . GLY A 1 104 ? 21.141 -26.891 2.098 1 92.88 104 GLY A C 1
ATOM 794 O O . GLY A 1 104 ? 22 -27.734 1.809 1 92.88 104 GLY A O 1
ATOM 795 N N . VAL A 1 105 ? 19.906 -27.203 2.156 1 93.25 105 VAL A N 1
ATOM 796 C CA . VAL A 1 105 ? 19.391 -28.562 2.158 1 93.25 105 VAL A CA 1
ATOM 797 C C . VAL A 1 105 ? 19.797 -29.281 0.877 1 93.25 105 VAL A C 1
ATOM 799 O O . VAL A 1 105 ? 20.266 -30.422 0.919 1 93.25 105 VAL A O 1
ATOM 802 N N . VAL A 1 106 ? 19.656 -28.672 -0.24 1 96.19 106 VAL A N 1
ATOM 803 C CA . VAL A 1 106 ? 19.953 -29.281 -1.535 1 96.19 106 VAL A CA 1
ATOM 804 C C . VAL A 1 106 ? 21.438 -29.594 -1.632 1 96.19 106 VAL A C 1
ATOM 806 O O . VAL A 1 106 ? 21.812 -30.703 -2.047 1 96.19 106 VAL A O 1
ATOM 809 N N . LEU A 1 107 ? 22.266 -28.656 -1.182 1 93.19 107 LEU A N 1
ATOM 810 C CA . LEU A 1 107 ? 23.703 -28.875 -1.24 1 93.19 107 LEU A CA 1
ATOM 811 C C . LEU A 1 107 ? 24.125 -29.984 -0.296 1 93.19 107 LEU A C 1
ATOM 813 O O . LEU A 1 107 ? 24.969 -30.812 -0.647 1 93.19 107 LEU A O 1
ATOM 817 N N . LYS A 1 108 ? 23.531 -29.984 0.828 1 91.81 108 LYS A N 1
ATOM 818 C CA . LYS A 1 108 ? 23.859 -31.031 1.805 1 91.81 108 LYS A CA 1
ATOM 819 C C . LYS A 1 108 ? 23.469 -32.406 1.29 1 91.81 108 LYS A C 1
ATOM 821 O O . LYS A 1 108 ? 24.234 -33.375 1.417 1 91.81 108 LYS A O 1
ATOM 826 N N . MET A 1 109 ? 22.359 -32.531 0.68 1 93.25 109 MET A N 1
ATOM 827 C CA . MET A 1 109 ? 21.859 -33.812 0.211 1 93.25 109 MET A CA 1
ATOM 828 C C . MET A 1 109 ? 22.578 -34.25 -1.062 1 93.25 109 MET A C 1
ATOM 830 O O . MET A 1 109 ? 22.578 -35.438 -1.396 1 93.25 109 MET A O 1
ATOM 834 N N . SER A 1 110 ? 23.109 -33.281 -1.799 1 94.62 110 SER A N 1
ATOM 835 C CA . SER A 1 110 ? 23.812 -33.594 -3.035 1 94.62 110 SER A CA 1
ATOM 836 C C . SER A 1 110 ? 25.062 -34.438 -2.758 1 94.62 110 SER A C 1
ATOM 838 O O . SER A 1 110 ? 25.562 -35.125 -3.641 1 94.62 110 SER A O 1
ATOM 840 N N . THR A 1 111 ? 25.562 -34.312 -1.548 1 91.06 111 THR A N 1
ATOM 841 C CA . THR A 1 111 ? 26.766 -35.062 -1.184 1 91.06 111 THR A CA 1
ATOM 842 C C . THR A 1 111 ? 26.453 -36.531 -0.975 1 91.06 111 THR A C 1
ATOM 844 O O . THR A 1 111 ? 27.266 -37.406 -1.301 1 91.06 111 THR A O 1
ATOM 847 N N . SER A 1 112 ? 25.266 -36.875 -0.499 1 89.06 112 SER A N 1
ATOM 848 C CA . SER A 1 112 ? 24.938 -38.25 -0.128 1 89.06 112 SER A CA 1
ATOM 849 C C . SER A 1 112 ? 23.984 -38.875 -1.136 1 89.06 112 SER A C 1
ATOM 851 O O . SER A 1 112 ? 23.906 -40.094 -1.241 1 89.06 112 SER A O 1
ATOM 853 N N . GLU A 1 113 ? 23.234 -38.125 -1.853 1 91.75 113 GLU A N 1
ATOM 854 C CA . GLU A 1 113 ? 22.203 -38.625 -2.75 1 91.75 113 GLU A CA 1
ATOM 855 C C . GLU A 1 113 ? 22.562 -38.344 -4.207 1 91.75 113 GLU A C 1
ATOM 857 O O . GLU A 1 113 ? 22.375 -37.219 -4.691 1 91.75 113 GLU A O 1
ATOM 862 N N . PRO A 1 114 ? 22.906 -39.375 -4.945 1 93.44 114 PRO A N 1
ATOM 863 C CA . PRO A 1 114 ? 23.312 -39.188 -6.336 1 93.44 114 PRO A CA 1
ATOM 864 C C . PRO A 1 114 ? 22.234 -38.5 -7.18 1 93.44 114 PRO A C 1
ATOM 866 O O . PRO A 1 114 ? 22.547 -37.719 -8.07 1 93.44 114 PRO A O 1
ATOM 869 N N . ALA A 1 115 ? 20.984 -38.906 -6.977 1 94.69 115 ALA A N 1
ATOM 870 C CA . ALA A 1 115 ? 19.891 -38.281 -7.738 1 94.69 115 ALA A CA 1
ATOM 871 C C . ALA A 1 115 ? 19.891 -36.781 -7.57 1 94.69 115 ALA A C 1
ATOM 873 O O . ALA A 1 115 ? 19.688 -36.031 -8.539 1 94.69 115 ALA A O 1
ATOM 874 N N . VAL A 1 116 ? 20.141 -36.312 -6.348 1 96.75 116 VAL A N 1
ATOM 875 C CA . VAL A 1 116 ? 20.203 -34.875 -6.051 1 96.75 116 VAL A CA 1
ATOM 876 C C . VAL A 1 116 ? 21.422 -34.25 -6.711 1 96.75 116 VAL A C 1
ATOM 878 O O . VAL A 1 116 ? 21.344 -33.188 -7.289 1 96.75 116 VAL A O 1
ATOM 881 N N . ARG A 1 117 ? 22.516 -34.938 -6.633 1 96.69 117 ARG A N 1
ATOM 882 C CA . ARG A 1 117 ? 23.766 -34.438 -7.207 1 96.69 117 ARG A CA 1
ATOM 883 C C . ARG A 1 117 ? 23.625 -34.219 -8.711 1 96.69 117 ARG A C 1
ATOM 885 O O . ARG A 1 117 ? 23.953 -33.125 -9.211 1 96.69 117 ARG A O 1
ATOM 892 N N . HIS A 1 118 ? 23.125 -35.25 -9.398 1 96.88 118 HIS A N 1
ATOM 893 C CA . HIS A 1 118 ? 22.922 -35.125 -10.836 1 96.88 118 HIS A CA 1
ATOM 894 C C . HIS A 1 118 ? 21.922 -34.031 -11.164 1 96.88 118 HIS A C 1
ATOM 896 O O . HIS A 1 118 ? 22.094 -33.312 -12.148 1 96.88 118 HIS A O 1
ATOM 902 N N . ALA A 1 119 ? 20.922 -33.938 -10.391 1 98.12 119 ALA A N 1
ATOM 903 C CA . ALA A 1 119 ? 19.891 -32.938 -10.641 1 98.12 119 ALA A CA 1
ATOM 904 C C . ALA A 1 119 ? 20.453 -31.516 -10.523 1 98.12 119 ALA A C 1
ATOM 906 O O . ALA A 1 119 ? 20.141 -30.641 -11.336 1 98.12 119 ALA A O 1
ATOM 907 N N . ILE A 1 120 ? 21.281 -31.203 -9.477 1 98 120 ILE A N 1
ATOM 908 C CA . ILE A 1 120 ? 21.797 -29.859 -9.289 1 98 120 ILE A CA 1
ATOM 909 C C . ILE A 1 120 ? 22.781 -29.516 -10.414 1 98 120 ILE A C 1
ATOM 911 O O . ILE A 1 120 ? 22.859 -28.359 -10.836 1 98 120 ILE A O 1
ATOM 915 N N . LEU A 1 121 ? 23.516 -30.516 -10.922 1 97.88 121 LEU A N 1
ATOM 916 C CA . LEU A 1 121 ? 24.391 -30.281 -12.055 1 97.88 121 LEU A CA 1
ATOM 917 C C . LEU A 1 121 ? 23.594 -29.891 -13.297 1 97.88 121 LEU A C 1
ATOM 919 O O . LEU A 1 121 ? 23.984 -29 -14.047 1 97.88 121 LEU A O 1
ATOM 923 N N . ALA A 1 122 ? 22.5 -30.609 -13.469 1 98.06 122 ALA A N 1
ATOM 924 C CA . ALA A 1 122 ? 21.609 -30.281 -14.578 1 98.06 122 ALA A CA 1
ATOM 925 C C . ALA A 1 122 ? 21.047 -28.875 -14.43 1 98.06 122 ALA A C 1
ATOM 927 O O . ALA A 1 122 ? 21.078 -28.094 -15.375 1 98.06 122 ALA A O 1
ATOM 928 N N . ILE A 1 123 ? 20.531 -28.531 -13.242 1 98.5 123 ILE A N 1
ATOM 929 C CA . ILE A 1 123 ? 19.938 -27.219 -12.961 1 98.5 123 ILE A CA 1
ATOM 930 C C . ILE A 1 123 ? 20.969 -26.125 -13.188 1 98.5 123 ILE A C 1
ATOM 932 O O . ILE A 1 123 ? 20.672 -25.109 -13.828 1 98.5 123 ILE A O 1
ATOM 936 N N . SER A 1 124 ? 22.141 -26.312 -12.648 1 98 124 SER A N 1
ATOM 937 C CA . SER A 1 124 ? 23.219 -25.344 -12.766 1 98 124 SER A CA 1
ATOM 938 C C . SER A 1 124 ? 23.562 -25.062 -14.227 1 98 124 SER A C 1
ATOM 940 O O . SER A 1 124 ? 23.672 -23.906 -14.633 1 98 124 SER A O 1
ATOM 942 N N . SER A 1 125 ? 23.75 -26.094 -14.977 1 97.25 125 SER A N 1
ATOM 943 C CA . SER A 1 125 ? 24.109 -25.969 -16.391 1 97.25 125 SER A CA 1
ATOM 944 C C . SER A 1 125 ? 22.984 -25.297 -17.188 1 97.25 125 SER A C 1
ATOM 946 O O . SER A 1 125 ? 23.266 -24.469 -18.062 1 97.25 125 SER A O 1
ATOM 948 N N . LEU A 1 126 ? 21.75 -25.672 -16.953 1 97.06 126 LEU A N 1
ATOM 949 C CA . LEU A 1 126 ? 20.609 -25.078 -17.641 1 97.06 126 LEU A CA 1
ATOM 950 C C . LEU A 1 126 ? 20.469 -23.609 -17.266 1 97.06 126 LEU A C 1
ATOM 952 O O . LEU A 1 126 ? 20.172 -22.766 -18.125 1 97.06 126 LEU A O 1
ATOM 956 N N . HIS A 1 127 ? 20.594 -23.312 -15.992 1 96.62 127 HIS A N 1
ATOM 957 C CA . HIS A 1 127 ? 20.531 -21.938 -15.531 1 96.62 127 HIS A CA 1
ATOM 958 C C . HIS A 1 127 ? 21.594 -21.078 -16.219 1 96.62 127 HIS A C 1
ATOM 960 O O . HIS A 1 127 ? 21.312 -19.938 -16.609 1 96.62 127 HIS A O 1
ATOM 966 N N . GLU A 1 128 ? 22.781 -21.562 -16.266 1 94.81 128 GLU A N 1
ATOM 967 C CA . GLU A 1 128 ? 23.859 -20.859 -16.969 1 94.81 128 GLU A CA 1
ATOM 968 C C . GLU A 1 128 ? 23.516 -20.625 -18.422 1 94.81 128 GLU A C 1
ATOM 970 O O . GLU A 1 128 ? 23.828 -19.562 -18.984 1 94.81 128 GLU A O 1
ATOM 975 N N . ALA A 1 129 ? 22.922 -21.578 -19.031 1 93.62 129 ALA A N 1
ATOM 976 C CA . ALA A 1 129 ? 22.5 -21.453 -20.422 1 93.62 129 ALA A CA 1
ATOM 977 C C . ALA A 1 129 ? 21.484 -20.344 -20.594 1 93.62 129 ALA A C 1
ATOM 979 O O . ALA A 1 129 ? 21.562 -19.562 -21.531 1 93.62 129 ALA A O 1
ATOM 980 N N . VAL A 1 130 ? 20.516 -20.312 -19.734 1 92.06 130 VAL A N 1
ATOM 981 C CA . VAL A 1 130 ? 19.469 -19.297 -19.781 1 92.06 130 VAL A CA 1
ATOM 982 C C . VAL A 1 130 ? 20.078 -17.922 -19.594 1 92.06 130 VAL A C 1
ATOM 984 O O . VAL A 1 130 ? 19.719 -16.969 -20.297 1 92.06 130 VAL A O 1
ATOM 987 N N . GLU A 1 131 ? 20.984 -17.797 -18.672 1 90.06 131 GLU A N 1
ATOM 988 C CA . GLU A 1 131 ? 21.656 -16.516 -18.422 1 90.06 131 GLU A CA 1
ATOM 989 C C . GLU A 1 131 ? 22.453 -16.062 -19.641 1 90.06 131 GLU A C 1
ATOM 991 O O . GLU A 1 131 ? 22.438 -14.883 -20 1 90.06 131 GLU A O 1
ATOM 996 N N . THR A 1 132 ? 23.172 -16.969 -20.188 1 88.88 132 THR A N 1
ATOM 997 C CA . THR A 1 132 ? 24 -16.656 -21.344 1 88.88 132 THR A CA 1
ATOM 998 C C . THR A 1 132 ? 23.141 -16.25 -22.531 1 88.88 132 THR A C 1
ATOM 1000 O O . THR A 1 132 ? 23.484 -15.305 -23.25 1 88.88 132 THR A O 1
ATOM 1003 N N . ARG A 1 133 ? 22.125 -16.953 -22.766 1 86.88 133 ARG A N 1
ATOM 1004 C CA . ARG A 1 133 ? 21.219 -16.625 -23.859 1 86.88 133 ARG A CA 1
ATOM 1005 C C . ARG A 1 133 ? 20.625 -15.227 -23.672 1 86.88 133 ARG A C 1
ATOM 1007 O O . ARG A 1 133 ? 20.5 -14.477 -24.641 1 86.88 133 ARG A O 1
ATOM 1014 N N . SER A 1 134 ? 20.25 -14.938 -22.469 1 83 134 SER A N 1
ATOM 1015 C CA . SER A 1 134 ? 19.641 -13.641 -22.188 1 83 134 SER A CA 1
ATOM 1016 C C . SER A 1 134 ? 20.656 -12.508 -22.391 1 83 134 SER A C 1
ATOM 1018 O O . SER A 1 134 ? 20.281 -11.422 -22.844 1 83 134 SER A O 1
ATOM 1020 N N . ARG A 1 135 ? 21.891 -12.719 -22.141 1 81.31 135 ARG A N 1
ATOM 1021 C CA . ARG A 1 135 ? 22.906 -11.68 -22.188 1 81.31 135 ARG A CA 1
ATOM 1022 C C . ARG A 1 135 ? 23.484 -11.547 -23.594 1 81.31 135 ARG A C 1
ATOM 1024 O O . ARG A 1 135 ? 23.781 -10.438 -24.047 1 81.31 135 ARG A O 1
ATOM 1031 N N . THR A 1 136 ? 23.672 -12.68 -24.25 1 82.56 136 THR A N 1
ATOM 1032 C CA . THR A 1 136 ? 24.422 -12.648 -25.484 1 82.56 136 THR A CA 1
ATOM 1033 C C . THR A 1 136 ? 23.547 -13.039 -26.672 1 82.56 136 THR A C 1
ATOM 1035 O O . THR A 1 136 ? 23.938 -12.883 -27.828 1 82.56 136 THR A O 1
ATOM 1038 N N . ASN A 1 137 ? 22.406 -13.586 -26.484 1 79.25 137 ASN A N 1
ATOM 1039 C CA . ASN A 1 137 ? 21.484 -14.078 -27.516 1 79.25 137 ASN A CA 1
ATOM 1040 C C . ASN A 1 137 ? 22.094 -15.25 -28.281 1 79.25 137 ASN A C 1
ATOM 1042 O O . ASN A 1 137 ? 21.75 -15.484 -29.453 1 79.25 137 ASN A O 1
ATOM 1046 N N . ARG A 1 138 ? 23.141 -15.938 -27.656 1 81.56 138 ARG A N 1
ATOM 1047 C CA . ARG A 1 138 ? 23.766 -17.109 -28.266 1 81.56 138 ARG A CA 1
ATOM 1048 C C . ARG A 1 138 ? 23.219 -18.406 -27.688 1 81.56 138 ARG A C 1
ATOM 1050 O O . ARG A 1 138 ? 22.922 -18.469 -26.484 1 81.56 138 ARG A O 1
ATOM 1057 N N . GLU A 1 139 ? 23.062 -19.328 -28.516 1 80.38 139 GLU A N 1
ATOM 1058 C CA . GLU A 1 139 ? 22.594 -20.641 -28.047 1 80.38 139 GLU A CA 1
ATOM 1059 C C . GLU A 1 139 ? 23.734 -21.422 -27.422 1 80.38 139 GLU A C 1
ATOM 1061 O O . GLU A 1 139 ? 24.875 -21.391 -27.906 1 80.38 139 GLU A O 1
ATOM 1066 N N . VAL A 1 140 ? 23.469 -22.016 -26.266 1 83.81 140 VAL A N 1
ATOM 1067 C CA . VAL A 1 140 ? 24.469 -22.766 -25.531 1 83.81 140 VAL A CA 1
ATOM 1068 C C . VAL A 1 140 ? 24.172 -24.266 -25.641 1 83.81 140 VAL A C 1
ATOM 1070 O O . VAL A 1 140 ? 23.016 -24.672 -25.703 1 83.81 140 VAL A O 1
ATOM 1073 N N . ASP A 1 141 ? 25.25 -24.953 -25.641 1 85.81 141 ASP A N 1
ATOM 1074 C CA . ASP A 1 141 ? 25.141 -26.406 -25.672 1 85.81 141 ASP A CA 1
ATOM 1075 C C . ASP A 1 141 ? 24.594 -26.953 -24.344 1 85.81 141 ASP A C 1
ATOM 1077 O O . ASP A 1 141 ? 25.188 -26.75 -23.297 1 85.81 141 ASP A O 1
ATOM 1081 N N . THR A 1 142 ? 23.422 -27.641 -24.406 1 90.81 142 THR A N 1
ATOM 1082 C CA . THR A 1 142 ? 22.781 -28.109 -23.188 1 90.81 142 THR A CA 1
ATOM 1083 C C . THR A 1 142 ? 22.859 -29.625 -23.078 1 90.81 142 THR A C 1
ATOM 1085 O O . THR A 1 142 ? 22.188 -30.219 -22.219 1 90.81 142 THR A O 1
ATOM 1088 N N . ARG A 1 143 ? 23.688 -30.359 -23.844 1 92.12 143 ARG A N 1
ATOM 1089 C CA . ARG A 1 143 ? 23.781 -31.812 -23.844 1 92.12 143 ARG A CA 1
ATOM 1090 C C . ARG A 1 143 ? 24.234 -32.312 -22.484 1 92.12 143 ARG A C 1
ATOM 1092 O O . ARG A 1 143 ? 23.734 -33.344 -22 1 92.12 143 ARG A O 1
ATOM 1099 N N . PHE A 1 144 ? 25.156 -31.656 -21.969 1 94.25 144 PHE A N 1
ATOM 1100 C CA . PHE A 1 144 ? 25.641 -32.031 -20.641 1 94.25 144 PHE A CA 1
ATOM 1101 C C . PHE A 1 144 ? 24.516 -32.031 -19.625 1 94.25 144 PHE A C 1
ATOM 1103 O O . PHE A 1 144 ? 24.375 -32.969 -18.828 1 94.25 144 PHE A O 1
ATOM 1110 N N . ALA A 1 145 ? 23.734 -30.906 -19.641 1 96.12 145 ALA A N 1
ATOM 1111 C CA . ALA A 1 145 ? 22.625 -30.734 -18.688 1 96.12 145 ALA A CA 1
ATOM 1112 C C . ALA A 1 145 ? 21.609 -31.875 -18.828 1 96.12 145 ALA A C 1
ATOM 1114 O O . ALA A 1 145 ? 21.141 -32.406 -17.844 1 96.12 145 ALA A O 1
ATOM 1115 N N . PHE A 1 146 ? 21.328 -32.25 -20.016 1 94.75 146 PHE A N 1
ATOM 1116 C CA . PHE A 1 146 ? 20.328 -33.281 -20.266 1 94.75 146 PHE A CA 1
ATOM 1117 C C . PHE A 1 146 ? 20.859 -34.656 -19.875 1 94.75 146 PHE A C 1
ATOM 1119 O O . PHE A 1 146 ? 20.109 -35.531 -19.406 1 94.75 146 PHE A O 1
ATOM 1126 N N . ARG A 1 147 ? 22.109 -34.844 -20.094 1 95.19 147 ARG A N 1
ATOM 1127 C CA . ARG A 1 147 ? 22.734 -36.062 -19.625 1 95.19 147 ARG A CA 1
ATOM 1128 C C . ARG A 1 147 ? 22.641 -36.188 -18.109 1 95.19 147 ARG A C 1
ATOM 1130 O O . ARG A 1 147 ? 22.281 -37.25 -17.594 1 95.19 147 ARG A O 1
ATOM 1137 N N . GLU A 1 148 ? 22.984 -35.188 -17.469 1 96.69 148 GLU A N 1
ATOM 1138 C CA . GLU A 1 148 ? 22.922 -35.188 -16 1 96.69 148 GLU A CA 1
ATOM 1139 C C . GLU A 1 148 ? 21.484 -35.344 -15.523 1 96.69 148 GLU A C 1
ATOM 1141 O O . GLU A 1 148 ? 21.234 -36 -14.508 1 96.69 148 GLU A O 1
ATOM 1146 N N . TYR A 1 149 ? 20.547 -34.719 -16.188 1 96.56 149 TYR A N 1
ATOM 1147 C CA . TYR A 1 149 ? 19.125 -34.906 -15.875 1 96.56 149 TYR A CA 1
ATOM 1148 C C . TYR A 1 149 ? 18.719 -36.344 -16.016 1 96.56 149 TYR A C 1
ATOM 1150 O O . TYR A 1 149 ? 18.047 -36.906 -15.141 1 96.56 149 TYR A O 1
ATOM 1158 N N . GLY A 1 150 ? 19.141 -36.969 -17.078 1 94.31 150 GLY A N 1
ATOM 1159 C CA . GLY A 1 150 ? 18.891 -38.375 -17.266 1 94.31 150 GLY A CA 1
ATOM 1160 C C . GLY A 1 150 ? 19.469 -39.25 -16.172 1 94.31 150 GLY A C 1
ATOM 1161 O O . GLY A 1 150 ? 18.828 -40.188 -15.703 1 94.31 150 GLY A O 1
ATOM 1162 N N . ASN A 1 151 ? 20.688 -38.969 -15.805 1 94.88 151 ASN A N 1
ATOM 1163 C CA . ASN A 1 151 ? 21.328 -39.688 -14.711 1 94.88 151 ASN A CA 1
ATOM 1164 C C . ASN A 1 151 ? 20.547 -39.531 -13.406 1 94.88 151 ASN A C 1
ATOM 1166 O O . ASN A 1 151 ? 20.484 -40.469 -12.609 1 94.88 151 ASN A O 1
ATOM 1170 N N . ALA A 1 152 ? 20.047 -38.344 -13.18 1 95.88 152 ALA A N 1
ATOM 1171 C CA . ALA A 1 152 ? 19.25 -38.094 -11.977 1 95.88 152 ALA A CA 1
ATOM 1172 C C . ALA A 1 152 ? 17.984 -38.969 -11.969 1 95.88 152 ALA A C 1
ATOM 1174 O O . ALA A 1 152 ? 17.641 -39.562 -10.945 1 95.88 152 ALA A O 1
ATOM 1175 N N . ILE A 1 153 ? 17.297 -39 -13.078 1 93 153 ILE A N 1
ATOM 1176 C CA . ILE A 1 153 ? 16.078 -39.812 -13.211 1 93 153 ILE A CA 1
ATOM 1177 C C . ILE A 1 153 ? 16.391 -41.281 -12.961 1 93 153 ILE A C 1
ATOM 1179 O O . ILE A 1 153 ? 15.672 -41.938 -12.211 1 93 153 ILE A O 1
ATOM 1183 N N . THR A 1 154 ? 17.453 -41.719 -13.57 1 92.06 154 THR A N 1
ATOM 1184 C CA . THR A 1 154 ? 17.875 -43.125 -13.406 1 92.06 154 THR A CA 1
ATOM 1185 C C . THR A 1 154 ? 18.203 -43.406 -11.953 1 92.06 154 THR A C 1
ATOM 1187 O O . THR A 1 154 ? 17.828 -44.469 -11.43 1 92.06 154 THR A O 1
ATOM 1190 N N . SER A 1 155 ? 18.891 -42.531 -11.383 1 91.25 155 SER A N 1
ATOM 1191 C CA . SER A 1 155 ? 19.266 -42.688 -9.984 1 91.25 155 SER A CA 1
ATOM 1192 C C . SER A 1 155 ? 18.031 -42.75 -9.086 1 91.25 155 SER A C 1
ATOM 1194 O O . SER A 1 155 ? 18 -43.5 -8.109 1 91.25 155 SER A O 1
ATOM 1196 N N . LEU A 1 156 ? 17.016 -41.969 -9.344 1 90 156 LEU A N 1
ATOM 1197 C CA . LEU A 1 156 ? 15.797 -41.969 -8.555 1 90 156 LEU A CA 1
ATOM 1198 C C . LEU A 1 156 ? 15.023 -43.281 -8.734 1 90 156 LEU A C 1
ATOM 1200 O O . LEU A 1 156 ? 14.453 -43.781 -7.777 1 90 156 LEU A O 1
ATOM 1204 N N . ARG A 1 157 ? 15.008 -43.75 -9.875 1 85.19 157 ARG A N 1
ATOM 1205 C CA . ARG A 1 157 ? 14.328 -45.031 -10.156 1 85.19 157 ARG A CA 1
ATOM 1206 C C . ARG A 1 157 ? 14.953 -46.156 -9.375 1 85.19 157 ARG A C 1
ATOM 1208 O O . ARG A 1 157 ? 14.25 -47.062 -8.914 1 85.19 157 ARG A O 1
ATOM 1215 N N . ASN A 1 158 ? 16.156 -46.062 -9.227 1 81.56 158 ASN A N 1
ATOM 1216 C CA . ASN A 1 158 ? 16.891 -47.094 -8.5 1 81.56 158 ASN A CA 1
ATOM 1217 C C . ASN A 1 158 ? 16.781 -46.906 -6.992 1 81.56 158 ASN A C 1
ATOM 1219 O O . ASN A 1 158 ? 17.016 -47.844 -6.23 1 81.56 158 ASN A O 1
ATOM 1223 N N . TRP A 1 159 ? 16.5 -45.719 -6.578 1 75.69 159 TRP A N 1
ATOM 1224 C CA . TRP A 1 159 ? 16.344 -45.375 -5.168 1 75.69 159 TRP A CA 1
ATOM 1225 C C . TRP A 1 159 ? 15.133 -46.062 -4.562 1 75.69 159 TRP A C 1
ATOM 1227 O O . TRP A 1 159 ? 15.18 -46.531 -3.424 1 75.69 159 TRP A O 1
ATOM 1237 N N . GLY A 1 160 ? 13.836 -45.969 -5.16 1 63.22 160 GLY A N 1
ATOM 1238 C CA . GLY A 1 160 ? 12.594 -46.594 -4.703 1 63.22 160 GLY A CA 1
ATOM 1239 C C . GLY A 1 160 ? 12.805 -47.906 -3.988 1 63.22 160 GLY A C 1
ATOM 1240 O O . GLY A 1 160 ? 11.906 -48.375 -3.299 1 63.22 160 GLY A O 1
ATOM 1241 N N . GLN A 1 161 ? 14.023 -48.406 -3.943 1 55.59 161 GLN A N 1
ATOM 1242 C CA . GLN A 1 161 ? 14.297 -49.719 -3.309 1 55.59 161 GLN A CA 1
ATOM 1243 C C . GLN A 1 161 ? 14.836 -49.531 -1.894 1 55.59 161 GLN A C 1
ATOM 1245 O O . GLN A 1 161 ? 14.992 -50.5 -1.149 1 55.59 161 GLN A O 1
ATOM 1250 N N . ARG A 1 162 ? 14.883 -48.156 -1.519 1 60.16 162 ARG A N 1
ATOM 1251 C CA . ARG A 1 162 ? 15.461 -47.938 -0.202 1 60.16 162 ARG A CA 1
ATOM 1252 C C . ARG A 1 162 ? 14.383 -47.562 0.816 1 60.16 162 ARG A C 1
ATOM 1254 O O . ARG A 1 162 ? 13.227 -47.344 0.451 1 60.16 162 ARG A O 1
ATOM 1261 N N . ASN A 1 163 ? 14.547 -47.469 2.254 1 53.56 163 ASN A N 1
ATOM 1262 C CA . ASN A 1 163 ? 13.695 -47.438 3.438 1 53.56 163 ASN A CA 1
ATOM 1263 C C . ASN A 1 163 ? 13.047 -46.062 3.611 1 53.56 163 ASN A C 1
ATOM 1265 O O . ASN A 1 163 ? 12.039 -45.938 4.309 1 53.56 163 ASN A O 1
ATOM 1269 N N . ASP A 1 164 ? 13.773 -44.938 3.533 1 60.53 164 ASP A N 1
ATOM 1270 C CA . ASP A 1 164 ? 13.094 -43.688 3.852 1 60.53 164 ASP A CA 1
ATOM 1271 C C . ASP A 1 164 ? 12.375 -43.125 2.627 1 60.53 164 ASP A C 1
ATOM 1273 O O . ASP A 1 164 ? 12.953 -42.375 1.854 1 60.53 164 ASP A O 1
ATOM 1277 N N . PRO A 1 165 ? 10.992 -43.406 2.52 1 71.44 165 PRO A N 1
ATOM 1278 C CA . PRO A 1 165 ? 10.438 -43.562 1.171 1 71.44 165 PRO A CA 1
ATOM 1279 C C . PRO A 1 165 ? 9.93 -42.25 0.597 1 71.44 165 PRO A C 1
ATOM 1281 O O . PRO A 1 165 ? 9.727 -42.125 -0.614 1 71.44 165 PRO A O 1
ATOM 1284 N N . SER A 1 166 ? 10.008 -41.125 1.498 1 86.5 166 SER A N 1
ATOM 1285 C CA . SER A 1 166 ? 9.25 -40.094 0.799 1 86.5 166 SER A CA 1
ATOM 1286 C C . SER A 1 166 ? 10.055 -38.781 0.668 1 86.5 166 SER A C 1
ATOM 1288 O O . SER A 1 166 ? 9.836 -38 -0.262 1 86.5 166 SER A O 1
ATOM 1290 N N . LEU A 1 167 ? 11.141 -38.562 1.49 1 90.88 167 LEU A N 1
ATOM 1291 C CA . LEU A 1 167 ? 11.852 -37.312 1.513 1 90.88 167 LEU A CA 1
ATOM 1292 C C . LEU A 1 167 ? 12.617 -37.094 0.21 1 90.88 167 LEU A C 1
ATOM 1294 O O . LEU A 1 167 ? 12.453 -36.062 -0.445 1 90.88 167 LEU A O 1
ATOM 1298 N N . VAL A 1 168 ? 13.445 -38.031 -0.14 1 91.69 168 VAL A N 1
ATOM 1299 C CA . VAL A 1 168 ? 14.312 -37.906 -1.302 1 91.69 168 VAL A CA 1
ATOM 1300 C C . VAL A 1 168 ? 13.469 -37.781 -2.568 1 91.69 168 VAL A C 1
ATOM 1302 O O . VAL A 1 168 ? 13.695 -36.906 -3.391 1 91.69 168 VAL A O 1
ATOM 1305 N N . PRO A 1 169 ? 12.438 -38.594 -2.732 1 92.25 169 PRO A N 1
ATOM 1306 C CA . PRO A 1 169 ? 11.578 -38.438 -3.908 1 92.25 169 PRO A CA 1
ATOM 1307 C C . PRO A 1 169 ? 10.922 -37.062 -3.967 1 92.25 169 PRO A C 1
ATOM 1309 O O . PRO A 1 169 ? 10.836 -36.469 -5.043 1 92.25 169 PRO A O 1
ATOM 1312 N N . LEU A 1 170 ? 10.461 -36.562 -2.842 1 95.5 170 LEU A N 1
ATOM 1313 C CA . LEU A 1 170 ? 9.828 -35.25 -2.793 1 95.5 170 LEU A CA 1
ATOM 1314 C C . LEU A 1 170 ? 10.82 -34.125 -3.148 1 95.5 170 LEU A C 1
ATOM 1316 O O . LEU A 1 170 ? 10.484 -33.188 -3.881 1 95.5 170 LEU A O 1
ATOM 1320 N N . LEU A 1 171 ? 11.969 -34.25 -2.602 1 96.06 171 LEU A N 1
ATOM 1321 C CA . LEU A 1 171 ? 13.023 -33.281 -2.871 1 96.06 171 LEU A CA 1
ATOM 1322 C C . LEU A 1 171 ? 13.422 -33.312 -4.344 1 96.06 171 LEU A C 1
ATOM 1324 O O . LEU A 1 171 ? 13.523 -32.25 -4.98 1 96.06 171 LEU A O 1
ATOM 1328 N N . VAL A 1 172 ? 13.672 -34.469 -4.84 1 95.75 172 VAL A N 1
ATOM 1329 C CA . VAL A 1 172 ? 14.102 -34.625 -6.227 1 95.75 172 VAL A CA 1
ATOM 1330 C C . VAL A 1 172 ? 12.992 -34.125 -7.16 1 95.75 172 VAL A C 1
ATOM 1332 O O . VAL A 1 172 ? 13.266 -33.562 -8.227 1 95.75 172 VAL A O 1
ATOM 1335 N N . CYS A 1 173 ? 11.789 -34.375 -6.785 1 95.94 173 CYS A N 1
ATOM 1336 C CA . CYS A 1 173 ? 10.664 -33.875 -7.559 1 95.94 173 CYS A CA 1
ATOM 1337 C C . CYS A 1 173 ? 10.742 -32.344 -7.699 1 95.94 173 CYS A C 1
ATOM 1339 O O . CYS A 1 173 ? 10.5 -31.812 -8.781 1 95.94 173 CYS A O 1
ATOM 1341 N N . VAL A 1 174 ? 11.016 -31.641 -6.625 1 97.56 174 VAL A N 1
ATOM 1342 C CA . VAL A 1 174 ? 11.164 -30.188 -6.672 1 97.56 174 VAL A CA 1
ATOM 1343 C C . VAL A 1 174 ? 12.281 -29.812 -7.645 1 97.56 174 VAL A C 1
ATOM 1345 O O . VAL A 1 174 ? 12.141 -28.859 -8.422 1 97.56 174 VAL A O 1
ATOM 1348 N N . LEU A 1 175 ? 13.383 -30.547 -7.582 1 98.31 175 LEU A N 1
ATOM 1349 C CA . LEU A 1 175 ? 14.516 -30.281 -8.469 1 98.31 175 LEU A CA 1
ATOM 1350 C C . LEU A 1 175 ? 14.133 -30.531 -9.922 1 98.31 175 LEU A C 1
ATOM 1352 O O . LEU A 1 175 ? 14.539 -29.766 -10.812 1 98.31 175 LEU A O 1
ATOM 1356 N N . PHE A 1 176 ? 13.391 -31.578 -10.156 1 97.75 176 PHE A N 1
ATOM 1357 C CA . PHE A 1 176 ? 12.922 -31.859 -11.508 1 97.75 176 PHE A CA 1
ATOM 1358 C C . PHE A 1 176 ? 11.984 -30.766 -12.008 1 97.75 176 PHE A C 1
ATOM 1360 O O . PHE A 1 176 ? 12 -30.422 -13.188 1 97.75 176 PHE A O 1
ATOM 1367 N N . ILE A 1 177 ? 11.125 -30.266 -11.148 1 97.62 177 ILE A N 1
ATOM 1368 C CA . ILE A 1 177 ? 10.266 -29.141 -11.5 1 97.62 177 ILE A CA 1
ATOM 1369 C C . ILE A 1 177 ? 11.117 -27.969 -11.961 1 97.62 177 ILE A C 1
ATOM 1371 O O . ILE A 1 177 ? 10.812 -27.328 -12.977 1 97.62 177 ILE A O 1
ATOM 1375 N N . CYS A 1 178 ? 12.188 -27.672 -11.227 1 98 178 CYS A N 1
ATOM 1376 C CA . CYS A 1 178 ? 13.078 -26.578 -11.586 1 98 178 CYS A CA 1
ATOM 1377 C C . CYS A 1 178 ? 13.711 -26.828 -12.953 1 98 178 CYS A C 1
ATOM 1379 O O . CYS A 1 178 ? 13.812 -25.906 -13.766 1 98 178 CYS A O 1
ATOM 1381 N N . VAL A 1 179 ? 14.117 -28.062 -13.203 1 97.75 179 VAL A N 1
ATOM 1382 C CA . VAL A 1 179 ? 14.68 -28.406 -14.5 1 97.75 179 VAL A CA 1
ATOM 1383 C C . V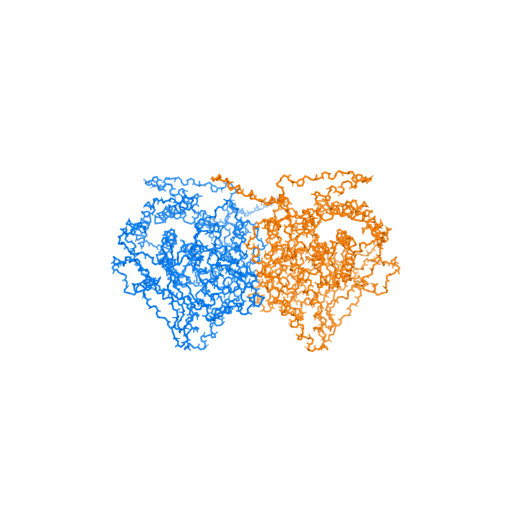AL A 1 179 ? 13.648 -28.156 -15.594 1 97.75 179 VAL A C 1
ATOM 1385 O O . VAL A 1 179 ? 13.961 -27.531 -16.609 1 97.75 179 VAL A O 1
ATOM 1388 N N . GLU A 1 180 ? 12.484 -28.625 -15.375 1 95.88 180 GLU A N 1
ATOM 1389 C CA . GLU A 1 180 ? 11.43 -28.469 -16.359 1 95.88 180 GLU A CA 1
ATOM 1390 C C . GLU A 1 180 ? 11.086 -27 -16.594 1 95.88 180 GLU A C 1
ATOM 1392 O O . GLU A 1 180 ? 10.773 -26.594 -17.719 1 95.88 180 GLU A O 1
ATOM 1397 N N . PHE A 1 181 ? 11.078 -26.219 -15.523 1 96.38 181 PHE A N 1
ATOM 1398 C CA . PHE A 1 181 ? 10.891 -24.781 -15.68 1 96.38 181 PHE A CA 1
ATOM 1399 C C . PHE A 1 181 ? 11.969 -24.188 -16.562 1 96.38 181 PHE A C 1
ATOM 1401 O O . PHE A 1 181 ? 11.68 -23.375 -17.453 1 96.38 181 PHE A O 1
ATOM 1408 N N . LEU A 1 182 ? 13.195 -24.594 -16.312 1 96.19 182 LEU A N 1
ATOM 1409 C CA . LEU A 1 182 ? 14.328 -24.016 -17.031 1 96.19 182 LEU A CA 1
ATOM 1410 C C . LEU A 1 182 ? 14.289 -24.406 -18.516 1 96.19 182 LEU A C 1
ATOM 1412 O O . LEU A 1 182 ? 14.695 -23.609 -19.375 1 96.19 182 LEU A O 1
ATOM 1416 N N . ILE A 1 183 ? 13.773 -25.547 -18.828 1 93.06 183 ILE A N 1
ATOM 1417 C CA . ILE A 1 183 ? 13.742 -26 -20.219 1 93.06 183 ILE A CA 1
ATOM 1418 C C . ILE A 1 183 ? 12.398 -25.625 -20.844 1 93.06 183 ILE A C 1
ATOM 1420 O O . ILE A 1 183 ? 12.148 -25.938 -22.016 1 93.06 183 ILE A O 1
ATOM 1424 N N . ASP A 1 184 ? 11.484 -25.031 -20.031 1 89.88 184 ASP A N 1
ATOM 1425 C CA . ASP A 1 184 ? 10.211 -24.484 -20.484 1 89.88 184 ASP A CA 1
ATOM 1426 C C . ASP A 1 184 ? 9.273 -25.594 -20.953 1 89.88 184 ASP A C 1
ATOM 1428 O O . ASP A 1 184 ? 8.719 -25.516 -22.062 1 89.88 184 ASP A O 1
ATOM 1432 N N . ARG A 1 185 ? 9.234 -26.641 -20.203 1 90.12 185 ARG A N 1
ATOM 1433 C CA . ARG A 1 185 ? 8.305 -27.719 -20.469 1 90.12 185 ARG A CA 1
ATOM 1434 C C . ARG A 1 185 ? 7.168 -27.734 -19.453 1 90.12 185 ARG A C 1
ATOM 1436 O O . ARG A 1 185 ? 7.301 -28.297 -18.359 1 90.12 185 ARG A O 1
ATOM 1443 N N . ASP A 1 186 ? 6.074 -27.25 -19.812 1 87.5 186 ASP A N 1
ATOM 1444 C CA . ASP A 1 186 ? 4.938 -27 -18.938 1 87.5 186 ASP A CA 1
ATOM 1445 C C . ASP A 1 186 ? 4.301 -28.297 -18.453 1 87.5 186 ASP A C 1
ATOM 1447 O O . ASP A 1 186 ? 4.086 -28.5 -17.266 1 87.5 186 ASP A O 1
ATOM 1451 N N . THR A 1 187 ? 4.047 -29.172 -19.375 1 84.25 187 THR A N 1
ATOM 1452 C CA . THR A 1 187 ? 3.332 -30.406 -19.047 1 84.25 187 THR A CA 1
ATOM 1453 C C . THR A 1 187 ? 4.125 -31.25 -18.062 1 84.25 187 THR A C 1
ATOM 1455 O O . THR A 1 187 ? 3.561 -31.766 -17.094 1 84.25 187 THR A O 1
ATOM 1458 N N . ALA A 1 188 ? 5.414 -31.375 -18.344 1 88.88 188 ALA A N 1
ATOM 1459 C CA . ALA A 1 188 ? 6.262 -32.156 -17.453 1 88.88 188 ALA A CA 1
ATOM 1460 C C . ALA A 1 188 ? 6.352 -31.516 -16.062 1 88.88 188 ALA A C 1
ATOM 1462 O O . ALA A 1 188 ? 6.359 -32.219 -15.055 1 88.88 188 ALA A O 1
ATOM 1463 N N . ALA A 1 189 ? 6.473 -30.266 -16.047 1 93.25 189 ALA A N 1
ATOM 1464 C CA . ALA A 1 189 ? 6.512 -29.547 -14.766 1 93.25 189 ALA A CA 1
ATOM 1465 C C . ALA A 1 189 ? 5.242 -29.812 -13.961 1 93.25 189 ALA A C 1
ATOM 1467 O O . ALA A 1 189 ? 5.309 -30.062 -12.758 1 93.25 189 ALA A O 1
ATOM 1468 N N . GLN A 1 190 ? 4.09 -29.719 -14.617 1 91.31 190 GLN A N 1
ATOM 1469 C CA . GLN A 1 190 ? 2.807 -29.953 -13.961 1 91.31 190 GLN A CA 1
ATOM 1470 C C . GLN A 1 190 ? 2.723 -31.375 -13.406 1 91.31 190 GLN A C 1
ATOM 1472 O O . GLN A 1 190 ? 2.197 -31.594 -12.305 1 91.31 190 GLN A O 1
ATOM 1477 N N . MET A 1 191 ? 3.24 -32.281 -14.188 1 90.94 191 MET A N 1
ATOM 1478 C CA . MET A 1 191 ? 3.242 -33.656 -13.75 1 90.94 191 MET A CA 1
ATOM 1479 C C . MET A 1 191 ? 4.035 -33.844 -12.453 1 90.94 191 MET A C 1
ATOM 1481 O O . MET A 1 191 ? 3.572 -34.5 -11.516 1 90.94 191 MET A O 1
ATOM 1485 N N . HIS A 1 192 ? 5.188 -33.281 -12.438 1 93.69 192 HIS A N 1
ATOM 1486 C CA . HIS A 1 192 ? 6.02 -33.375 -11.242 1 93.69 192 HIS A CA 1
ATOM 1487 C C . HIS A 1 192 ? 5.352 -32.719 -10.047 1 93.69 192 HIS A C 1
ATOM 1489 O O . HIS A 1 192 ? 5.434 -33.219 -8.93 1 93.69 192 HIS A O 1
ATOM 1495 N N . ILE A 1 193 ? 4.715 -31.547 -10.25 1 95.25 193 ILE A N 1
ATOM 1496 C CA . ILE A 1 193 ? 4.027 -30.844 -9.172 1 95.25 193 ILE A CA 1
ATOM 1497 C C . ILE A 1 193 ? 2.908 -31.734 -8.617 1 95.25 193 ILE A C 1
ATOM 1499 O O . ILE A 1 193 ? 2.805 -31.922 -7.402 1 95.25 193 ILE A O 1
ATOM 1503 N N . CYS A 1 194 ? 2.115 -32.281 -9.484 1 93.44 194 CYS A N 1
ATOM 1504 C CA . CYS A 1 194 ? 0.992 -33.125 -9.07 1 93.44 194 CYS A CA 1
ATOM 1505 C C . CYS A 1 194 ? 1.479 -34.375 -8.375 1 93.44 194 CYS A C 1
ATOM 1507 O O . CYS A 1 194 ? 0.885 -34.812 -7.391 1 93.44 194 CYS A O 1
ATOM 1509 N N . GLN A 1 195 ? 2.545 -34.969 -8.914 1 92.81 195 GLN A N 1
ATOM 1510 C CA . GLN A 1 195 ? 3.104 -36.156 -8.297 1 92.81 195 GLN A CA 1
ATOM 1511 C C . GLN A 1 195 ? 3.611 -35.875 -6.891 1 92.81 195 GLN A C 1
ATOM 1513 O O . GLN A 1 195 ? 3.383 -36.656 -5.969 1 92.81 195 GLN A O 1
ATOM 1518 N N . GLY A 1 196 ? 4.352 -34.812 -6.762 1 95.5 196 GLY A N 1
ATOM 1519 C CA . GLY A 1 196 ? 4.801 -34.406 -5.434 1 95.5 196 GLY A CA 1
ATOM 1520 C C . GLY A 1 196 ? 3.658 -34.188 -4.457 1 95.5 196 GLY A C 1
ATOM 1521 O O . GLY A 1 196 ? 3.711 -34.656 -3.318 1 95.5 196 GLY A O 1
ATOM 1522 N N . ARG A 1 197 ? 2.648 -33.469 -4.902 1 96.06 197 ARG A N 1
ATOM 1523 C CA . ARG A 1 197 ? 1.487 -33.188 -4.059 1 96.06 197 ARG A CA 1
ATOM 1524 C C . ARG A 1 197 ? 0.741 -34.5 -3.732 1 96.06 197 ARG A C 1
ATOM 1526 O O . ARG A 1 197 ? 0.173 -34.625 -2.646 1 96.06 197 ARG A O 1
ATOM 1533 N N . GLN A 1 198 ? 0.745 -35.438 -4.668 1 93.5 198 GLN A N 1
ATOM 1534 C CA . GLN A 1 198 ? 0.143 -36.75 -4.41 1 93.5 198 GLN A CA 1
ATOM 1535 C C . GLN A 1 198 ? 0.906 -37.5 -3.324 1 93.5 198 GLN A C 1
ATOM 1537 O O . GLN A 1 198 ? 0.299 -38.125 -2.447 1 93.5 198 GLN A O 1
ATOM 1542 N N . ILE A 1 199 ? 2.227 -37.5 -3.416 1 93.81 199 ILE A N 1
ATOM 1543 C CA . ILE A 1 199 ? 3.049 -38.125 -2.389 1 93.81 199 ILE A CA 1
ATOM 1544 C C . ILE A 1 199 ? 2.729 -37.531 -1.025 1 93.81 199 ILE A C 1
ATOM 1546 O O . ILE A 1 199 ? 2.543 -38.25 -0.044 1 93.81 199 ILE A O 1
ATOM 1550 N N . LEU A 1 200 ? 2.662 -36.219 -0.942 1 95.19 200 LEU A N 1
ATOM 1551 C CA . LEU A 1 200 ? 2.334 -35.531 0.31 1 95.19 200 LEU A CA 1
ATOM 1552 C C . LEU A 1 200 ? 0.979 -36 0.836 1 95.19 200 LEU A C 1
ATOM 1554 O O . LEU A 1 200 ? 0.811 -36.188 2.041 1 95.19 200 LEU A O 1
ATOM 1558 N N . SER A 1 201 ? 0.01 -36.156 -0.061 1 94.31 201 SER A N 1
ATOM 1559 C CA . SER A 1 201 ? -1.356 -36.469 0.331 1 94.31 201 SER A CA 1
ATOM 1560 C C . SER A 1 201 ? -1.437 -37.875 0.914 1 94.31 201 SER A C 1
ATOM 1562 O O . SER A 1 201 ? -2.395 -38.219 1.612 1 94.31 201 SER A O 1
ATOM 1564 N N . THR A 1 202 ? -0.462 -38.719 0.653 1 91.5 202 THR A N 1
ATOM 1565 C CA . THR A 1 202 ? -0.495 -40.094 1.098 1 91.5 202 THR A CA 1
ATOM 1566 C C . THR A 1 202 ? 0.362 -40.281 2.346 1 91.5 202 THR A C 1
ATOM 1568 O O . THR A 1 202 ? 0.389 -41.375 2.928 1 91.5 202 THR A O 1
ATOM 1571 N N . LEU A 1 203 ? 1.017 -39.219 2.697 1 91.5 203 LEU A N 1
ATOM 1572 C CA . LEU A 1 203 ? 1.895 -39.344 3.857 1 91.5 203 LEU A CA 1
ATOM 1573 C C . LEU A 1 203 ? 1.084 -39.438 5.145 1 91.5 203 LEU A C 1
ATOM 1575 O O . LEU A 1 203 ? 0.104 -38.688 5.32 1 91.5 203 LEU A O 1
ATOM 1579 N N . ASN A 1 204 ? 1.439 -40.344 6.012 1 86.38 204 ASN A N 1
ATOM 1580 C CA . ASN A 1 204 ? 0.772 -40.469 7.301 1 86.38 204 ASN A CA 1
ATOM 1581 C C . ASN A 1 204 ? 1.38 -39.562 8.359 1 86.38 204 ASN A C 1
ATOM 1583 O O . ASN A 1 204 ? 2.404 -38.938 8.117 1 86.38 204 ASN A O 1
ATOM 1587 N N . HIS A 1 205 ? 0.682 -39.562 9.438 1 85.94 205 HIS A N 1
ATOM 1588 C CA . HIS A 1 205 ? 1.185 -38.781 10.57 1 85.94 205 HIS A CA 1
ATOM 1589 C C . HIS A 1 205 ? 2.482 -39.375 11.109 1 85.94 205 HIS A C 1
ATOM 1591 O O . HIS A 1 205 ? 2.662 -40.594 11.102 1 85.94 205 HIS A O 1
ATOM 1597 N N . GLY A 1 206 ? 3.496 -38.625 11.336 1 80.12 206 GLY A N 1
ATOM 1598 C CA . GLY A 1 206 ? 4.734 -39.125 11.906 1 80.12 206 GLY A CA 1
ATOM 1599 C C . GLY A 1 206 ? 5.641 -38.031 12.438 1 80.12 206 GLY A C 1
ATOM 1600 O O . GLY A 1 206 ? 5.398 -36.844 12.203 1 80.12 206 GLY A O 1
ATOM 1601 N N . ARG A 1 207 ? 6.633 -38.469 13.383 1 79.94 207 ARG A N 1
ATOM 1602 C CA . ARG A 1 207 ? 7.594 -37.531 13.969 1 79.94 207 ARG A CA 1
ATOM 1603 C C . ARG A 1 207 ? 9.023 -37.969 13.656 1 79.94 207 ARG A C 1
ATOM 1605 O O . ARG A 1 207 ? 9.68 -38.594 14.484 1 79.94 207 ARG A O 1
ATOM 1612 N N . SER A 1 208 ? 9.414 -38.125 12.5 1 84.5 208 SER A N 1
ATOM 1613 C CA . SER A 1 208 ? 10.781 -38.438 12.109 1 84.5 208 SER A CA 1
ATOM 1614 C C . SER A 1 208 ? 11.516 -37.188 11.594 1 84.5 208 SER A C 1
ATOM 1616 O O . SER A 1 208 ? 10.883 -36.188 11.25 1 84.5 208 SER A O 1
ATOM 1618 N N . PRO A 1 209 ? 12.844 -37.219 11.711 1 84.25 209 PRO A N 1
ATOM 1619 C CA . PRO A 1 209 ? 13.602 -36.094 11.156 1 84.25 209 PRO A CA 1
ATOM 1620 C C . PRO A 1 209 ? 13.25 -35.812 9.695 1 84.25 209 PRO A C 1
ATOM 1622 O O . PRO A 1 209 ? 13.203 -34.656 9.289 1 84.25 209 PRO A O 1
ATOM 1625 N N . SER A 1 210 ? 13.055 -36.875 8.977 1 87.06 210 SER A N 1
ATOM 1626 C CA . SER A 1 210 ? 12.656 -36.719 7.586 1 87.06 210 SER A CA 1
ATOM 1627 C C . SER A 1 210 ? 11.305 -36.031 7.477 1 87.06 210 SER A C 1
ATOM 1629 O O . SER A 1 210 ? 11.102 -35.156 6.609 1 87.06 210 SER A O 1
ATOM 1631 N N . MET A 1 211 ? 10.445 -36.375 8.367 1 89.19 211 MET A N 1
ATOM 1632 C CA . MET A 1 211 ? 9.109 -35.781 8.367 1 89.19 211 MET A CA 1
ATOM 1633 C C . MET A 1 211 ? 9.188 -34.281 8.727 1 89.19 211 MET A C 1
ATOM 1635 O O . MET A 1 211 ? 8.453 -33.469 8.164 1 89.19 211 MET A O 1
ATOM 1639 N N . GLU A 1 212 ? 10.016 -33.969 9.562 1 88.62 212 GLU A N 1
ATOM 1640 C CA . GLU A 1 212 ? 10.188 -32.594 9.938 1 88.62 212 GLU A CA 1
ATOM 1641 C C . GLU A 1 212 ? 10.727 -31.75 8.773 1 88.62 212 GLU A C 1
ATOM 1643 O O . GLU A 1 212 ? 10.312 -30.609 8.57 1 88.62 212 GLU A O 1
ATOM 1648 N N . MET A 1 213 ? 11.594 -32.344 8.078 1 89.62 213 MET A N 1
ATOM 1649 C CA . MET A 1 213 ? 12.141 -31.672 6.895 1 89.62 213 MET A CA 1
ATOM 1650 C C . MET A 1 213 ? 11.062 -31.484 5.836 1 89.62 213 MET A C 1
ATOM 1652 O O . MET A 1 213 ? 11.023 -30.453 5.16 1 89.62 213 MET A O 1
ATOM 1656 N N . ILE A 1 214 ? 10.281 -32.5 5.699 1 93.25 214 ILE A N 1
ATOM 1657 C CA . ILE A 1 214 ? 9.188 -32.406 4.738 1 93.25 214 ILE A CA 1
ATOM 1658 C C . ILE A 1 214 ? 8.234 -31.297 5.148 1 93.25 214 ILE A C 1
ATOM 1660 O O . ILE A 1 214 ? 7.914 -30.422 4.336 1 93.25 214 ILE A O 1
ATOM 1664 N N . LYS A 1 215 ? 7.852 -31.234 6.352 1 91.5 215 LYS A N 1
ATOM 1665 C CA . LYS A 1 215 ? 6.867 -30.281 6.867 1 91.5 215 LYS A CA 1
ATOM 1666 C C . LYS A 1 215 ? 7.383 -28.844 6.785 1 91.5 215 LYS A C 1
ATOM 1668 O O . LYS A 1 215 ? 6.648 -27.938 6.395 1 91.5 215 LYS A O 1
ATOM 1673 N N . HIS A 1 216 ? 8.633 -28.625 7.039 1 89.69 216 HIS A N 1
ATOM 1674 C CA . HIS A 1 216 ? 9.109 -27.266 7.266 1 89.69 216 HIS A CA 1
ATOM 1675 C C . HIS A 1 216 ? 9.883 -26.734 6.059 1 89.69 216 HIS A C 1
ATOM 1677 O O . HIS A 1 216 ? 10.062 -25.531 5.91 1 89.69 216 HIS A O 1
ATOM 1683 N N . VAL A 1 217 ? 10.305 -27.641 5.238 1 92.44 217 VAL A N 1
ATOM 1684 C CA . VAL A 1 217 ? 11.117 -27.203 4.113 1 92.44 217 VAL A CA 1
ATOM 1685 C C . VAL A 1 217 ? 10.367 -27.453 2.805 1 92.44 217 VAL A C 1
ATOM 1687 O O . VAL A 1 217 ? 10.195 -26.531 1.995 1 92.44 217 VAL A O 1
ATOM 1690 N N . LEU A 1 218 ? 9.859 -28.641 2.598 1 95.19 218 LEU A N 1
ATOM 1691 C CA . LEU A 1 218 ? 9.328 -29.016 1.294 1 95.19 218 LEU A CA 1
ATOM 1692 C C . LEU A 1 218 ? 7.879 -28.562 1.146 1 95.19 218 LEU A C 1
ATOM 1694 O O . LEU A 1 218 ? 7.477 -28.078 0.082 1 95.19 218 LEU A O 1
ATOM 1698 N N . VAL A 1 219 ? 7.051 -28.688 2.189 1 95.69 219 VAL A N 1
ATOM 1699 C CA . VAL A 1 219 ? 5.641 -28.328 2.119 1 95.69 219 VAL A CA 1
ATOM 1700 C C . VAL A 1 219 ? 5.508 -26.844 1.742 1 95.69 219 VAL A C 1
ATOM 1702 O O . VAL A 1 219 ? 4.699 -26.484 0.882 1 95.69 219 VAL A O 1
ATOM 1705 N N . PRO A 1 220 ? 6.34 -25.953 2.34 1 94.69 220 PRO A N 1
ATOM 1706 C CA . PRO A 1 220 ? 6.254 -24.547 1.922 1 94.69 220 PRO A CA 1
ATOM 1707 C C . PRO A 1 220 ? 6.539 -24.359 0.433 1 94.69 220 PRO A C 1
ATOM 1709 O O . PRO A 1 220 ? 5.906 -23.531 -0.219 1 94.69 220 PRO A O 1
ATOM 1712 N N . ILE A 1 221 ? 7.41 -25.078 -0.132 1 95.75 221 ILE A N 1
ATOM 1713 C CA . ILE A 1 221 ? 7.746 -24.969 -1.548 1 95.75 221 ILE A CA 1
ATOM 1714 C C . ILE A 1 221 ? 6.574 -25.469 -2.393 1 95.75 221 ILE A C 1
ATOM 1716 O O . ILE A 1 221 ? 6.176 -24.812 -3.359 1 95.75 221 ILE A O 1
ATOM 1720 N N . TYR A 1 222 ? 6.016 -26.609 -1.98 1 96.44 222 TYR A N 1
ATOM 1721 C CA . TYR A 1 222 ? 4.883 -27.156 -2.713 1 96.44 222 TYR A CA 1
ATOM 1722 C C . TYR A 1 222 ? 3.672 -26.234 -2.619 1 96.44 222 TYR A C 1
ATOM 1724 O O . TYR A 1 222 ? 2.865 -26.172 -3.549 1 96.44 222 TYR A O 1
ATOM 1732 N N . ALA A 1 223 ? 3.539 -25.547 -1.501 1 95.38 223 ALA A N 1
ATOM 1733 C CA . ALA A 1 223 ? 2.461 -24.578 -1.36 1 95.38 223 ALA A CA 1
ATOM 1734 C C . ALA A 1 223 ? 2.625 -23.422 -2.355 1 95.38 223 ALA A C 1
ATOM 1736 O O . ALA A 1 223 ? 1.652 -23 -2.979 1 95.38 223 ALA A O 1
ATOM 1737 N N . ARG A 1 224 ? 3.785 -22.938 -2.533 1 95.25 224 ARG A N 1
ATOM 1738 C CA . ARG A 1 224 ? 4.047 -21.828 -3.445 1 95.25 224 ARG A CA 1
ATOM 1739 C C . ARG A 1 224 ? 3.863 -22.266 -4.898 1 95.25 224 ARG A C 1
ATOM 1741 O O . ARG A 1 224 ? 3.457 -21.453 -5.742 1 95.25 224 ARG A O 1
ATOM 1748 N N . LEU A 1 225 ? 4.102 -23.5 -5.172 1 95.75 225 LEU A N 1
ATOM 1749 C CA . LEU A 1 225 ? 3.98 -24.047 -6.523 1 95.75 225 LEU A CA 1
ATOM 1750 C C . LEU A 1 225 ? 2.518 -24.125 -6.941 1 95.75 225 LEU A C 1
ATOM 1752 O O . LEU A 1 225 ? 2.217 -24.359 -8.117 1 95.75 225 LEU A O 1
ATOM 1756 N N . SER A 1 226 ? 1.584 -23.891 -6.012 1 92.62 226 SER A N 1
ATOM 1757 C CA . SER A 1 226 ? 0.161 -23.875 -6.336 1 92.62 226 SER A CA 1
ATOM 1758 C C . SER A 1 226 ? -0.153 -22.828 -7.398 1 92.62 226 SER A C 1
ATOM 1760 O O . SER A 1 226 ? -1.024 -23.047 -8.242 1 92.62 226 SER A O 1
ATOM 1762 N N . LEU A 1 227 ? 0.531 -21.781 -7.336 1 91.19 227 LEU A N 1
ATOM 1763 C CA . LEU A 1 227 ? 0.317 -20.703 -8.297 1 91.19 227 LEU A CA 1
ATOM 1764 C C . LEU A 1 227 ? 0.659 -21.156 -9.711 1 91.19 227 LEU A C 1
ATOM 1766 O O . LEU A 1 227 ? -0.026 -20.781 -10.664 1 91.19 227 LEU A O 1
ATOM 1770 N N . SER A 1 228 ? 1.685 -21.969 -9.812 1 90 228 SER A N 1
ATOM 1771 C CA . SER A 1 228 ? 2.143 -22.438 -11.117 1 90 228 SER A CA 1
ATOM 1772 C C . SER A 1 228 ? 1.335 -23.641 -11.578 1 90 228 SER A C 1
ATOM 1774 O O . SER A 1 228 ? 1.441 -24.062 -12.734 1 90 228 SER A O 1
ATOM 1776 N N . SER A 1 229 ? 0.533 -24.219 -10.734 1 89.5 229 SER A N 1
ATOM 1777 C CA . SER A 1 229 ? -0.249 -25.391 -11.133 1 89.5 229 SER A CA 1
ATOM 1778 C C . SER A 1 229 ? -1.69 -25 -11.453 1 89.5 229 SER A C 1
ATOM 1780 O O . SER A 1 229 ? -2.152 -25.188 -12.586 1 89.5 229 SER A O 1
ATOM 1782 N N . PHE A 1 230 ? -2.316 -24.312 -10.57 1 85.44 230 PHE A N 1
ATOM 1783 C CA . PHE A 1 230 ? -3.734 -24 -10.711 1 85.44 230 PHE A CA 1
ATOM 1784 C C . PHE A 1 230 ? -3.967 -23.062 -11.891 1 85.44 230 PHE A C 1
ATOM 1786 O O . PHE A 1 230 ? -4.949 -23.203 -12.617 1 85.44 230 PHE A O 1
ATOM 1793 N N . LEU A 1 231 ? -3.086 -22.172 -12.133 1 80.75 231 LEU A N 1
ATOM 1794 C CA . LEU A 1 231 ? -3.275 -21.156 -13.164 1 80.75 231 LEU A CA 1
ATOM 1795 C C . LEU A 1 231 ? -2.988 -21.734 -14.547 1 80.75 231 LEU A C 1
ATOM 1797 O O . LEU A 1 231 ? -3.359 -21.141 -15.562 1 80.75 231 LEU A O 1
ATOM 1801 N N . PHE A 1 232 ? -2.338 -22.875 -14.555 1 80.06 232 PHE A N 1
ATOM 1802 C CA . PHE A 1 232 ? -2.051 -23.516 -15.82 1 80.06 232 PHE A CA 1
ATOM 1803 C C . PHE A 1 232 ? -2.908 -24.766 -15.992 1 80.06 232 PHE A C 1
ATOM 1805 O O . PHE A 1 232 ? -2.584 -25.641 -16.797 1 80.06 232 PHE A O 1
ATOM 1812 N N . GLY A 1 233 ? -3.928 -24.844 -15.188 1 80.5 233 GLY A N 1
ATOM 1813 C CA . GLY A 1 233 ? -4.992 -25.781 -15.492 1 80.5 233 GLY A CA 1
ATOM 1814 C C . GLY A 1 233 ? -4.926 -27.047 -14.664 1 80.5 233 GLY A C 1
ATOM 1815 O O . GLY A 1 233 ? -5.859 -27.859 -14.664 1 80.5 233 GLY A O 1
ATOM 1816 N N . SER A 1 234 ? -3.855 -27.234 -13.867 1 86.75 234 SER A N 1
ATOM 1817 C CA . SER A 1 234 ? -3.752 -28.438 -13.047 1 86.75 234 SER A CA 1
ATOM 1818 C C . SER A 1 234 ? -4.43 -28.25 -11.695 1 86.75 234 SER A C 1
ATOM 1820 O O . SER A 1 234 ? -4.688 -27.125 -11.281 1 86.75 234 SER A O 1
ATOM 1822 N N . ARG A 1 235 ? -4.766 -29.406 -11.109 1 89.06 235 ARG A N 1
ATOM 1823 C CA . ARG A 1 235 ? -5.418 -29.422 -9.805 1 89.06 235 ARG A CA 1
ATOM 1824 C C . ARG A 1 235 ? -4.711 -30.375 -8.852 1 89.06 235 ARG A C 1
ATOM 1826 O O . ARG A 1 235 ? -5.191 -31.484 -8.602 1 89.06 235 ARG A O 1
ATOM 1833 N N . PRO A 1 236 ? -3.672 -29.906 -8.32 1 92.12 236 PRO A N 1
ATOM 1834 C CA . PRO A 1 236 ? -2.939 -30.781 -7.402 1 92.12 236 PRO A CA 1
ATOM 1835 C C . PRO A 1 236 ? -3.732 -31.109 -6.141 1 92.12 236 PRO A C 1
ATOM 1837 O O . PRO A 1 236 ? -4.602 -30.344 -5.734 1 92.12 236 PRO A O 1
ATOM 1840 N N . ALA A 1 237 ? -3.354 -32.25 -5.543 1 94.12 237 ALA A N 1
ATOM 1841 C CA . ALA A 1 237 ? -3.992 -32.656 -4.301 1 94.12 237 ALA A CA 1
ATOM 1842 C C . ALA A 1 237 ? -3.74 -31.656 -3.184 1 94.12 237 ALA A C 1
ATOM 1844 O O . ALA A 1 237 ? -2.674 -31.031 -3.123 1 94.12 237 ALA A O 1
ATOM 1845 N N . PRO A 1 238 ? -4.762 -31.5 -2.334 1 93.25 238 PRO A N 1
ATOM 1846 C CA . PRO A 1 238 ? -4.551 -30.594 -1.201 1 93.25 238 PRO A CA 1
ATOM 1847 C C . PRO A 1 238 ? -3.463 -31.078 -0.25 1 93.25 238 PRO A C 1
ATOM 1849 O O . PRO A 1 238 ? -3.246 -32.281 -0.126 1 93.25 238 PRO A O 1
ATOM 1852 N N . ILE A 1 239 ? -2.787 -30.188 0.324 1 94.56 239 ILE A N 1
ATOM 1853 C CA . ILE A 1 239 ? -1.818 -30.516 1.361 1 94.56 239 ILE A CA 1
ATOM 1854 C C . ILE A 1 239 ? -2.549 -30.938 2.637 1 94.56 239 ILE A C 1
ATOM 1856 O O . ILE A 1 239 ? -3.371 -30.172 3.162 1 94.56 239 ILE A O 1
ATOM 1860 N N . PRO A 1 240 ? -2.252 -32.062 3.146 1 93.44 240 PRO A N 1
ATOM 1861 C CA . PRO A 1 240 ? -2.936 -32.531 4.359 1 93.44 240 PRO A CA 1
ATOM 1862 C C . PRO A 1 240 ? -2.725 -31.594 5.547 1 93.44 240 PRO A C 1
ATOM 1864 O O . PRO A 1 240 ? -1.628 -31.047 5.727 1 93.44 240 PRO A O 1
ATOM 1867 N N . THR A 1 241 ? -3.688 -31.531 6.434 1 90.94 241 THR A N 1
ATOM 1868 C CA . THR A 1 241 ? -3.693 -30.609 7.559 1 90.94 241 THR A CA 1
ATOM 1869 C C . THR A 1 241 ? -2.549 -30.922 8.523 1 90.94 241 THR A C 1
ATOM 1871 O O . THR A 1 241 ? -1.952 -30.016 9.102 1 90.94 241 THR A O 1
ATOM 1874 N N . HIS A 1 242 ? -2.242 -32.219 8.648 1 90.25 242 HIS A N 1
ATOM 1875 C CA . HIS A 1 242 ? -1.242 -32.594 9.641 1 90.25 242 HIS A CA 1
ATOM 1876 C C . HIS A 1 242 ? 0.163 -32.25 9.172 1 90.25 242 HIS A C 1
ATOM 1878 O O . HIS A 1 242 ? 1.104 -32.25 9.969 1 90.25 242 HIS A O 1
ATOM 1884 N N . LEU A 1 243 ? 0.263 -31.953 7.875 1 92.94 243 LEU A N 1
ATOM 1885 C CA . LEU A 1 243 ? 1.564 -31.562 7.352 1 92.94 243 LEU A CA 1
ATOM 1886 C C . LEU A 1 243 ? 1.744 -30.047 7.43 1 92.94 243 LEU A C 1
ATOM 1888 O O . LEU A 1 243 ? 2.842 -29.531 7.195 1 92.94 243 LEU A O 1
ATOM 1892 N N . ARG A 1 244 ? 0.666 -29.344 7.793 1 89.5 244 ARG A N 1
ATOM 1893 C CA . ARG A 1 244 ? 0.701 -27.891 7.867 1 89.5 244 ARG A CA 1
ATOM 1894 C C . ARG A 1 244 ? 1.175 -27.422 9.242 1 89.5 244 ARG A C 1
ATOM 1896 O O . ARG A 1 244 ? 0.918 -28.094 10.25 1 89.5 244 ARG A O 1
ATOM 1903 N N . SER A 1 245 ? 1.912 -26.406 9.312 1 75.44 245 SER A N 1
ATOM 1904 C CA . SER A 1 245 ? 2.443 -25.906 10.57 1 75.44 245 SER A CA 1
ATOM 1905 C C . SER A 1 245 ? 1.335 -25.344 11.453 1 75.44 245 SER A C 1
ATOM 1907 O O . SER A 1 245 ? 1.471 -25.281 12.68 1 75.44 245 SER A O 1
ATOM 1909 N N . TRP A 1 246 ? 0.326 -24.828 10.875 1 71.12 246 TRP A N 1
ATOM 1910 C CA . TRP A 1 246 ? -0.764 -24.297 11.695 1 71.12 246 TRP A CA 1
ATOM 1911 C C . TRP A 1 246 ? -2.117 -24.609 11.055 1 71.12 246 TRP A C 1
ATOM 1913 O O . TRP A 1 246 ? -2.219 -24.75 9.836 1 71.12 246 TRP A O 1
ATOM 1923 N N . THR A 1 247 ? -3.037 -24.781 11.953 1 68.69 247 THR A N 1
ATOM 1924 C CA . THR A 1 247 ? -4.41 -24.969 11.492 1 68.69 247 THR A CA 1
ATOM 1925 C C . THR A 1 247 ? -5.156 -23.625 11.5 1 68.69 247 THR A C 1
ATOM 1927 O O . THR A 1 247 ? -6.031 -23.391 10.664 1 68.69 247 THR A O 1
ATOM 1930 N N . ASP A 1 248 ? -4.75 -22.766 12.453 1 79.38 248 ASP A N 1
ATOM 1931 C CA . ASP A 1 248 ? -5.344 -21.438 12.539 1 79.38 248 ASP A CA 1
ATOM 1932 C C . ASP A 1 248 ? -4.273 -20.344 12.414 1 79.38 248 ASP A C 1
ATOM 1934 O O . ASP A 1 248 ? -3.121 -20.562 12.797 1 79.38 248 ASP A O 1
ATOM 1938 N N . MET A 1 249 ? -4.684 -19.312 11.82 1 87.44 249 MET A N 1
ATOM 1939 C CA . MET A 1 249 ? -3.758 -18.203 11.633 1 87.44 249 MET A CA 1
ATOM 1940 C C . MET A 1 249 ? -3.174 -17.734 12.961 1 87.44 249 MET A C 1
ATOM 1942 O O . MET A 1 249 ? -3.914 -17.422 13.898 1 87.44 249 MET A O 1
ATOM 1946 N N . PRO A 1 250 ? -1.924 -17.766 13.086 1 87.31 250 PRO A N 1
ATOM 1947 C CA . PRO A 1 250 ? -1.307 -17.328 14.336 1 87.31 250 PRO A CA 1
ATOM 1948 C C . PRO A 1 250 ? -1.571 -15.859 14.641 1 87.31 250 PRO A C 1
ATOM 1950 O O . PRO A 1 250 ? -1.763 -15.062 13.719 1 87.31 250 PRO A O 1
ATOM 1953 N N . VAL A 1 251 ? -1.495 -15.547 15.914 1 88.06 251 VAL A N 1
ATOM 1954 C CA . VAL A 1 251 ? -1.715 -14.18 16.375 1 88.06 251 VAL A CA 1
ATOM 1955 C C . VAL A 1 251 ? -0.545 -13.297 15.945 1 88.06 251 VAL A C 1
ATOM 1957 O O . VAL A 1 251 ? -0.739 -12.141 15.578 1 88.06 251 VAL A O 1
ATOM 1960 N N . MET A 1 252 ? 0.603 -13.867 16.031 1 91.12 252 MET A N 1
ATOM 1961 C CA . MET A 1 252 ? 1.837 -13.195 15.633 1 91.12 252 MET A CA 1
ATOM 1962 C C . MET A 1 252 ? 2.791 -14.172 14.953 1 91.12 252 MET A C 1
ATOM 1964 O O . MET A 1 252 ? 2.805 -15.359 15.273 1 91.12 252 MET A O 1
ATOM 1968 N N . PHE A 1 253 ? 3.494 -13.664 14.07 1 92.81 253 PHE A N 1
ATOM 1969 C CA . PHE A 1 253 ? 4.5 -14.492 13.422 1 92.81 253 PHE A CA 1
ATOM 1970 C C . PHE A 1 253 ? 5.852 -14.344 14.109 1 92.81 253 PHE A C 1
ATOM 1972 O O . PHE A 1 253 ? 6.199 -13.258 14.586 1 92.81 253 PHE A O 1
ATOM 1979 N N . SER A 1 254 ? 6.609 -15.375 14.062 1 88.94 254 SER A N 1
ATOM 1980 C CA . SER A 1 254 ? 7.938 -15.352 14.656 1 88.94 254 SER A CA 1
ATOM 1981 C C . SER A 1 254 ? 8.992 -14.914 13.648 1 88.94 254 SER A C 1
ATOM 1983 O O . SER A 1 254 ? 10.094 -14.5 14.031 1 88.94 254 SER A O 1
ATOM 1985 N N . SER A 1 255 ? 8.664 -15.039 12.406 1 89.75 255 SER A N 1
ATOM 1986 C CA . SER A 1 255 ? 9.602 -14.656 11.352 1 89.75 255 SER A CA 1
ATOM 1987 C C . SER A 1 255 ? 8.867 -14.273 10.07 1 89.75 255 SER A C 1
ATOM 1989 O O . SER A 1 255 ? 7.68 -14.57 9.914 1 89.75 255 SER A O 1
ATOM 1991 N N . LEU A 1 256 ? 9.555 -13.617 9.242 1 91.5 256 LEU A N 1
ATOM 1992 C CA . LEU A 1 256 ? 8.984 -13.242 7.953 1 91.5 256 LEU A CA 1
ATOM 1993 C C . LEU A 1 256 ? 8.758 -14.469 7.078 1 91.5 256 LEU A C 1
ATOM 1995 O O . LEU A 1 256 ? 7.809 -14.508 6.289 1 91.5 256 LEU A O 1
ATOM 1999 N N . GLU A 1 257 ? 9.578 -15.516 7.211 1 90.62 257 GLU A N 1
ATOM 2000 C CA . GLU A 1 257 ? 9.414 -16.781 6.488 1 90.62 257 GLU A CA 1
ATOM 2001 C C . GLU A 1 257 ? 8.094 -17.453 6.859 1 90.62 257 GLU A C 1
ATOM 2003 O O . GLU A 1 257 ? 7.406 -18 5.996 1 90.62 257 GLU A O 1
ATOM 2008 N N . GLU A 1 258 ? 7.84 -17.359 8.117 1 92.25 258 GLU A N 1
ATOM 2009 C CA . GLU A 1 258 ? 6.582 -17.938 8.586 1 92.25 258 GLU A CA 1
ATOM 2010 C C . GLU A 1 258 ? 5.383 -17.203 8.008 1 92.25 258 GLU A C 1
ATOM 2012 O O . GLU A 1 258 ? 4.383 -17.812 7.629 1 92.25 258 GLU A O 1
ATOM 2017 N N . ALA A 1 259 ? 5.484 -15.898 8.016 1 95.12 259 ALA A N 1
ATOM 2018 C CA . ALA A 1 259 ? 4.41 -15.086 7.449 1 95.12 259 ALA A CA 1
ATOM 2019 C C . ALA A 1 259 ? 4.207 -15.398 5.969 1 95.12 259 ALA A C 1
ATOM 2021 O O . ALA A 1 259 ? 3.07 -15.523 5.504 1 95.12 259 ALA A O 1
ATOM 2022 N N . ARG A 1 260 ? 5.289 -15.477 5.258 1 94.81 260 ARG A N 1
ATOM 2023 C CA . ARG A 1 260 ? 5.219 -15.82 3.842 1 94.81 260 ARG A CA 1
ATOM 2024 C C . ARG A 1 260 ? 4.586 -17.188 3.641 1 94.81 260 ARG A C 1
ATOM 2026 O O . ARG A 1 260 ? 3.713 -17.359 2.785 1 94.81 260 ARG A O 1
ATOM 2033 N N . TYR A 1 261 ? 5.043 -18.156 4.438 1 94.12 261 TYR A N 1
ATOM 2034 C CA . TYR A 1 261 ? 4.508 -19.5 4.363 1 94.12 261 TYR A CA 1
ATOM 2035 C C . TYR A 1 261 ? 3.002 -19.516 4.605 1 94.12 261 TYR A C 1
ATOM 2037 O O . TYR A 1 261 ? 2.25 -20.156 3.871 1 94.12 261 TYR A O 1
ATOM 2045 N N . ALA A 1 262 ? 2.578 -18.781 5.57 1 95.56 262 ALA A N 1
ATOM 2046 C CA . ALA A 1 262 ? 1.16 -18.719 5.914 1 95.56 262 ALA A CA 1
ATOM 2047 C C . ALA A 1 262 ? 0.339 -18.156 4.754 1 95.56 262 ALA A C 1
ATOM 2049 O O . ALA A 1 262 ? -0.754 -18.656 4.465 1 95.56 262 ALA A O 1
ATOM 2050 N N . LEU A 1 263 ? 0.852 -17.125 4.156 1 96.69 263 LEU A N 1
ATOM 2051 C CA . LEU A 1 263 ? 0.124 -16.531 3.041 1 96.69 263 LEU A CA 1
ATOM 2052 C C . LEU A 1 263 ? -0.027 -17.531 1.897 1 96.69 263 LEU A C 1
ATOM 2054 O O . LEU A 1 263 ? -1.104 -17.641 1.308 1 96.69 263 LEU A O 1
ATOM 2058 N N . TYR A 1 264 ? 1.012 -18.234 1.558 1 95.12 264 TYR A N 1
ATOM 2059 C CA . TYR A 1 264 ? 0.965 -19.125 0.409 1 95.12 264 TYR A CA 1
ATOM 2060 C C . TYR A 1 264 ? 0.13 -20.359 0.716 1 95.12 264 TYR A C 1
ATOM 2062 O O . TYR A 1 264 ? -0.49 -20.938 -0.18 1 95.12 264 TYR A O 1
ATOM 2070 N N . LEU A 1 265 ? 0.117 -20.766 1.977 1 94.38 265 LEU A N 1
ATOM 2071 C CA . LEU A 1 265 ? -0.844 -21.797 2.346 1 94.38 265 LEU A CA 1
ATOM 2072 C C . LEU A 1 265 ? -2.273 -21.312 2.135 1 94.38 265 LEU A C 1
ATOM 2074 O O . LEU A 1 265 ? -3.123 -22.062 1.646 1 94.38 265 LEU A O 1
ATOM 2078 N N . MET A 1 266 ? -2.492 -20.094 2.531 1 94.81 266 MET A N 1
ATOM 2079 C CA . MET A 1 266 ? -3.812 -19.516 2.311 1 94.81 266 MET A CA 1
ATOM 2080 C C . MET A 1 266 ? -4.121 -19.406 0.821 1 94.81 266 MET A C 1
ATOM 2082 O O . MET A 1 266 ? -5.266 -19.578 0.406 1 94.81 266 MET A O 1
ATOM 2086 N N . LEU A 1 267 ? -3.107 -19.047 0.091 1 96 267 LEU A N 1
ATOM 2087 C CA . LEU A 1 267 ? -3.277 -18.953 -1.355 1 96 267 LEU A CA 1
ATOM 2088 C C . LEU A 1 267 ? -3.654 -20.312 -1.937 1 96 267 LEU A C 1
ATOM 2090 O O . LEU A 1 267 ? -4.52 -20.406 -2.812 1 96 267 LEU A O 1
ATOM 2094 N N . ASP A 1 268 ? -2.955 -21.312 -1.465 1 95.25 268 ASP A N 1
ATOM 2095 C CA . ASP A 1 268 ? -3.311 -22.672 -1.88 1 95.25 268 ASP A CA 1
ATOM 2096 C C . ASP A 1 268 ? -4.762 -22.984 -1.532 1 95.25 268 ASP A C 1
ATOM 2098 O O . ASP A 1 268 ? -5.508 -23.516 -2.365 1 95.25 268 ASP A O 1
ATOM 2102 N N . ASP A 1 269 ? -5.211 -22.672 -0.333 1 94.19 269 ASP A N 1
ATOM 2103 C CA . ASP A 1 269 ? -6.59 -22.875 0.099 1 94.19 269 ASP A CA 1
ATOM 2104 C C . ASP A 1 269 ? -7.559 -22.078 -0.77 1 94.19 269 ASP A C 1
ATOM 2106 O O . ASP A 1 269 ? -8.641 -22.562 -1.11 1 94.19 269 ASP A O 1
ATOM 2110 N N . THR A 1 270 ? -7.148 -20.875 -1.061 1 96.31 270 THR A N 1
ATOM 2111 C CA . THR A 1 270 ? -7.98 -19.984 -1.866 1 96.31 270 THR A CA 1
ATOM 2112 C C . THR A 1 270 ? -8.18 -20.562 -3.268 1 96.31 270 THR A C 1
ATOM 2114 O O . THR A 1 270 ? -9.289 -20.547 -3.795 1 96.31 270 THR A O 1
ATOM 2117 N N . LEU A 1 271 ? -7.105 -21.031 -3.865 1 95.69 271 LEU A N 1
ATOM 2118 C CA . LEU A 1 271 ? -7.195 -21.609 -5.203 1 95.69 271 LEU A CA 1
ATOM 2119 C C . LEU A 1 271 ? -8.055 -22.875 -5.199 1 95.69 271 LEU A C 1
ATOM 2121 O O . LEU A 1 271 ? -8.898 -23.047 -6.078 1 95.69 271 LEU A O 1
ATOM 2125 N N . GLN A 1 272 ? -7.871 -23.688 -4.16 1 94.31 272 GLN A N 1
ATOM 2126 C CA . GLN A 1 272 ? -8.727 -24.875 -4.012 1 94.31 272 GLN A CA 1
ATOM 2127 C C . GLN A 1 272 ? -10.188 -24.469 -3.877 1 94.31 272 GLN A C 1
ATOM 2129 O O . GLN A 1 272 ? -11.055 -25.047 -4.539 1 94.31 272 GLN A O 1
ATOM 2134 N N . PHE A 1 273 ? -10.438 -23.547 -3.086 1 96.56 273 PHE A N 1
ATOM 2135 C CA . PHE A 1 273 ? -11.781 -23.047 -2.828 1 96.56 273 PHE A CA 1
ATOM 2136 C C . PHE A 1 273 ? -12.398 -22.469 -4.098 1 96.56 273 PHE A C 1
ATOM 2138 O O . PHE A 1 273 ? -13.539 -22.797 -4.438 1 96.56 273 PHE A O 1
ATOM 2145 N N . THR A 1 274 ? -11.688 -21.562 -4.762 1 94.75 274 THR A N 1
ATOM 2146 C CA . THR A 1 274 ? -12.203 -20.828 -5.918 1 94.75 274 THR A CA 1
ATOM 2147 C C . THR A 1 274 ? -12.547 -21.797 -7.051 1 94.75 274 THR A C 1
ATOM 2149 O O . THR A 1 274 ? -13.602 -21.672 -7.684 1 94.75 274 THR A O 1
ATOM 2152 N N . PHE A 1 275 ? -11.773 -22.781 -7.305 1 91.69 275 PHE A N 1
ATOM 2153 C CA . PHE A 1 275 ? -12.031 -23.719 -8.391 1 91.69 275 PHE A CA 1
ATOM 2154 C C . PHE A 1 275 ? -13.18 -24.656 -8.039 1 91.69 275 PHE A C 1
ATOM 2156 O O . PHE A 1 275 ? -13.961 -25.047 -8.906 1 91.69 275 PHE A O 1
ATOM 2163 N N . ALA A 1 276 ? -13.297 -24.984 -6.762 1 93.5 276 ALA A N 1
ATOM 2164 C CA . ALA A 1 276 ? -14.461 -25.75 -6.328 1 93.5 276 ALA A CA 1
ATOM 2165 C C . ALA A 1 276 ? -15.734 -24.922 -6.441 1 93.5 276 ALA A C 1
ATOM 2167 O O . ALA A 1 276 ? -16.781 -25.438 -6.855 1 93.5 276 ALA A O 1
ATOM 2168 N N . ALA A 1 277 ? -15.602 -23.703 -6.059 1 95.56 277 ALA A N 1
ATOM 2169 C CA . ALA A 1 277 ? -16.734 -22.797 -6.09 1 95.56 277 ALA A CA 1
ATOM 2170 C C . ALA A 1 277 ? -17.25 -22.594 -7.516 1 95.56 277 ALA A C 1
ATOM 2172 O O . ALA A 1 277 ? -18.453 -22.453 -7.738 1 95.56 277 ALA A O 1
ATOM 2173 N N . ARG A 1 278 ? -16.375 -22.578 -8.5 1 92.19 278 ARG A N 1
ATOM 2174 C CA . ARG A 1 278 ? -16.75 -22.359 -9.891 1 92.19 278 ARG A CA 1
ATOM 2175 C C . ARG A 1 278 ? -17.672 -23.469 -10.383 1 92.19 278 ARG A C 1
ATOM 2177 O O . ARG A 1 278 ? -18.625 -23.219 -11.125 1 92.19 278 ARG A O 1
ATOM 2184 N N . HIS A 1 279 ? -17.438 -24.641 -9.953 1 88.94 279 HIS A N 1
ATOM 2185 C CA . HIS A 1 279 ? -18.281 -25.766 -10.367 1 88.94 279 HIS A CA 1
ATOM 2186 C C . HIS A 1 279 ? -19.688 -25.641 -9.812 1 88.94 279 HIS A C 1
ATOM 2188 O O . HIS A 1 279 ? -20.656 -26.078 -10.445 1 88.94 279 HIS A O 1
ATOM 2194 N N . ILE A 1 280 ? -19.766 -25.031 -8.727 1 93.19 280 ILE A N 1
ATOM 2195 C CA . ILE A 1 280 ? -21.031 -24.922 -8.031 1 93.19 280 ILE A CA 1
ATOM 2196 C C . ILE A 1 280 ? -21.812 -23.719 -8.562 1 93.19 280 ILE A C 1
ATOM 2198 O O . ILE A 1 280 ? -23.031 -23.812 -8.789 1 93.19 280 ILE A O 1
ATOM 2202 N N . ILE A 1 281 ? -21.141 -22.688 -8.781 1 94.69 281 ILE A N 1
ATOM 2203 C CA . ILE A 1 281 ? -21.828 -21.438 -9.062 1 94.69 281 ILE A CA 1
ATOM 2204 C C . ILE A 1 281 ? -22.297 -21.406 -10.516 1 94.69 281 ILE A C 1
ATOM 2206 O O . ILE A 1 281 ? -23.281 -20.734 -10.844 1 94.69 281 ILE A O 1
ATOM 2210 N N . PHE A 1 282 ? -21.703 -22.094 -11.43 1 93.81 282 PHE A N 1
ATOM 2211 C CA . PHE A 1 282 ? -22.094 -22.109 -12.836 1 93.81 282 PHE A CA 1
ATOM 2212 C C . PHE A 1 282 ? -23.156 -23.156 -13.086 1 93.81 282 PHE A C 1
ATOM 2214 O O . PHE A 1 282 ? -23.828 -23.141 -14.125 1 93.81 282 PHE A O 1
ATOM 2221 N N . ASP A 1 283 ? -23.297 -24.031 -12.164 1 93.75 283 ASP A N 1
ATOM 2222 C CA . ASP A 1 283 ? -24.312 -25.062 -12.297 1 93.75 283 ASP A CA 1
ATOM 2223 C C . ASP A 1 283 ? -25.688 -24.547 -11.844 1 93.75 283 ASP A C 1
ATOM 2225 O O . ASP A 1 283 ? -25.906 -24.328 -10.656 1 93.75 283 ASP A O 1
ATOM 2229 N N . PRO A 1 284 ? -26.562 -24.469 -12.75 1 91.56 284 PRO A N 1
ATOM 2230 C CA . PRO A 1 284 ? -27.891 -23.953 -12.375 1 91.56 284 PRO A CA 1
ATOM 2231 C C . PRO A 1 284 ? -28.656 -24.906 -11.461 1 91.56 284 PRO A C 1
ATOM 2233 O O . PRO A 1 284 ? -29.609 -24.484 -10.797 1 91.56 284 PRO A O 1
ATOM 2236 N N . ASN A 1 285 ? -28.25 -26.078 -11.375 1 93.31 285 ASN A N 1
ATOM 2237 C CA . ASN A 1 285 ? -28.984 -27.078 -10.602 1 93.31 285 ASN A CA 1
ATOM 2238 C C . ASN A 1 285 ? -28.359 -27.281 -9.219 1 93.31 285 ASN A C 1
ATOM 2240 O O . ASN A 1 285 ? -28.75 -28.203 -8.484 1 93.31 285 ASN A O 1
ATOM 2244 N N . THR A 1 286 ? -27.406 -26.469 -8.953 1 94.06 286 THR A N 1
ATOM 2245 C CA . THR A 1 286 ? -26.719 -26.641 -7.672 1 94.06 286 THR A CA 1
ATOM 2246 C C . THR A 1 286 ? -27.688 -26.406 -6.512 1 94.06 286 THR A C 1
ATOM 2248 O O . THR A 1 286 ? -28.516 -25.5 -6.562 1 94.06 286 THR A O 1
ATOM 2251 N N . ASP A 1 287 ? -27.531 -27.156 -5.438 1 94.81 287 ASP A N 1
ATOM 2252 C CA . ASP A 1 287 ? -28.297 -27.031 -4.195 1 94.81 287 ASP A CA 1
ATOM 2253 C C . ASP A 1 287 ? -28.016 -25.688 -3.514 1 94.81 287 ASP A C 1
ATOM 2255 O O . ASP A 1 287 ? -26.859 -25.375 -3.221 1 94.81 287 ASP A O 1
ATOM 2259 N N . PRO A 1 288 ? -29.016 -24.969 -3.197 1 94.25 288 PRO A N 1
ATOM 2260 C CA . PRO A 1 288 ? -28.828 -23.672 -2.533 1 94.25 288 PRO A CA 1
ATOM 2261 C C . PRO A 1 288 ? -28.078 -23.812 -1.208 1 94.25 288 PRO A C 1
ATOM 2263 O O . PRO A 1 288 ? -27.359 -22.891 -0.811 1 94.25 288 PRO A O 1
ATOM 2266 N N . GLN A 1 289 ? -28.281 -24.891 -0.607 1 95.12 289 GLN A N 1
ATOM 2267 C CA . GLN A 1 289 ? -27.594 -25.094 0.664 1 95.12 289 GLN A CA 1
ATOM 2268 C C . GLN A 1 289 ? -26.078 -25.188 0.463 1 95.12 289 GLN A C 1
ATOM 2270 O O . GLN A 1 289 ? -25.312 -24.781 1.339 1 95.12 289 GLN A O 1
ATOM 2275 N N . GLU A 1 290 ? -25.734 -25.719 -0.687 1 95.31 290 GLU A N 1
ATOM 2276 C CA . GLU A 1 290 ? -24.312 -25.781 -1.011 1 95.31 290 GLU A CA 1
ATOM 2277 C C . GLU A 1 290 ? -23.734 -24.375 -1.222 1 95.31 290 GLU A C 1
ATOM 2279 O O . GLU A 1 290 ? -22.594 -24.094 -0.816 1 95.31 290 GLU A O 1
ATOM 2284 N N . ILE A 1 291 ? -24.5 -23.562 -1.786 1 95.88 291 ILE A N 1
ATOM 2285 C CA . ILE A 1 291 ? -24.062 -22.188 -2.021 1 95.88 291 ILE A CA 1
ATOM 2286 C C . ILE A 1 291 ? -23.844 -21.469 -0.685 1 95.88 291 ILE A C 1
ATOM 2288 O O . ILE A 1 291 ? -22.859 -20.75 -0.514 1 95.88 291 ILE A O 1
ATOM 2292 N N . VAL A 1 292 ? -24.75 -21.688 0.206 1 96.75 292 VAL A N 1
ATOM 2293 C CA . VAL A 1 292 ? -24.641 -21.078 1.529 1 96.75 292 VAL A CA 1
ATOM 2294 C C . VAL A 1 292 ? -23.375 -21.578 2.229 1 96.75 292 VAL A C 1
ATOM 2296 O O . VAL A 1 292 ? -22.688 -20.812 2.887 1 96.75 292 VAL A O 1
ATOM 2299 N N . ARG A 1 293 ? -23.141 -22.828 2.059 1 96.88 293 ARG A N 1
ATOM 2300 C CA . ARG A 1 293 ? -21.938 -23.406 2.643 1 96.88 293 ARG A CA 1
ATOM 2301 C C . ARG A 1 293 ? -20.688 -22.734 2.082 1 96.88 293 ARG A C 1
ATOM 2303 O O . ARG A 1 293 ? -19.75 -22.422 2.828 1 96.88 293 ARG A O 1
ATOM 2310 N N . PHE A 1 294 ? -20.656 -22.5 0.814 1 97.5 294 PHE A N 1
ATOM 2311 C CA . PHE A 1 294 ? -19.5 -21.859 0.18 1 97.5 294 PHE A CA 1
ATOM 2312 C C . PHE A 1 294 ? -19.406 -20.391 0.598 1 97.5 294 PHE A C 1
ATOM 2314 O O . PHE A 1 294 ? -18.312 -19.844 0.699 1 97.5 294 PHE A O 1
ATOM 2321 N N . GLN A 1 295 ? -20.531 -19.781 0.849 1 97.56 295 GLN A N 1
ATOM 2322 C CA . GLN A 1 295 ? -20.516 -18.406 1.348 1 97.56 295 GLN A CA 1
ATOM 2323 C C . GLN A 1 295 ? -19.859 -18.328 2.727 1 97.56 295 GLN A C 1
ATOM 2325 O O . GLN A 1 295 ? -19.094 -17.406 3.004 1 97.56 295 GLN A O 1
ATOM 2330 N N . HIS A 1 296 ? -20.141 -19.297 3.51 1 97.31 296 HIS A N 1
ATOM 2331 C CA . HIS A 1 296 ? -19.531 -19.359 4.832 1 97.31 296 HIS A CA 1
ATOM 2332 C C . HIS A 1 296 ? -18.031 -19.578 4.734 1 97.31 296 HIS A C 1
ATOM 2334 O O . HIS A 1 296 ? -17.25 -18.953 5.465 1 97.31 296 HIS A O 1
ATOM 2340 N N . GLU A 1 297 ? -17.656 -20.469 3.85 1 97.25 297 GLU A N 1
ATOM 2341 C CA . GLU A 1 297 ? -16.234 -20.734 3.65 1 97.25 297 GLU A CA 1
ATOM 2342 C C . GLU A 1 297 ? -15.523 -19.5 3.107 1 97.25 297 GLU A C 1
ATOM 2344 O O . GLU A 1 297 ? -14.383 -19.219 3.482 1 97.25 297 GLU A O 1
ATOM 2349 N N . GLN A 1 298 ? -16.156 -18.797 2.219 1 97.88 298 GLN A N 1
ATOM 2350 C CA . GLN A 1 298 ? -15.602 -17.562 1.689 1 97.88 298 GLN A CA 1
ATOM 2351 C C . GLN A 1 298 ? -15.32 -16.562 2.809 1 97.88 298 GLN A C 1
ATOM 2353 O O . GLN A 1 298 ? -14.242 -15.961 2.863 1 97.88 298 GLN A O 1
ATOM 2358 N N . GLN A 1 299 ? -16.266 -16.438 3.713 1 96.38 299 GLN A N 1
ATOM 2359 C CA . GLN A 1 299 ? -16.125 -15.516 4.832 1 96.38 299 GLN A CA 1
ATOM 2360 C C . GLN A 1 299 ? -15.008 -15.969 5.777 1 96.38 299 GLN A C 1
ATOM 2362 O O . GLN A 1 299 ? -14.266 -15.141 6.312 1 96.38 299 GLN A O 1
ATOM 2367 N N . ARG A 1 300 ? -14.922 -17.188 5.953 1 94.62 300 ARG A N 1
ATOM 2368 C CA . ARG A 1 300 ? -13.867 -17.734 6.801 1 94.62 300 ARG A CA 1
ATOM 2369 C C . ARG A 1 300 ? -12.492 -17.406 6.23 1 94.62 300 ARG A C 1
ATOM 2371 O O . ARG A 1 300 ? -11.594 -16.984 6.961 1 94.62 300 ARG A O 1
ATOM 2378 N N . LEU A 1 301 ? -12.312 -17.625 4.957 1 96.12 301 LEU A N 1
ATOM 2379 C CA . LEU A 1 301 ? -11.039 -17.359 4.297 1 96.12 301 LEU A CA 1
ATOM 2380 C C . LEU A 1 301 ? -10.695 -15.867 4.363 1 96.12 301 LEU A C 1
ATOM 2382 O O . LEU A 1 301 ? -9.539 -15.508 4.609 1 96.12 301 LEU A O 1
ATOM 2386 N N . LEU A 1 302 ? -11.719 -15.031 4.164 1 96.56 302 LEU A N 1
ATOM 2387 C CA . LEU A 1 302 ? -11.5 -13.594 4.23 1 96.56 302 LEU A CA 1
ATOM 2388 C C . LEU A 1 302 ? -11.07 -13.172 5.629 1 96.56 302 LEU A C 1
ATOM 2390 O O . LEU A 1 302 ? -10.172 -12.336 5.785 1 96.56 302 LEU A O 1
ATOM 2394 N N . SER A 1 303 ? -11.688 -13.734 6.637 1 93.19 303 SER A N 1
ATOM 2395 C CA . SER A 1 303 ? -11.328 -13.445 8.023 1 93.19 303 SER A CA 1
ATOM 2396 C C . SER A 1 303 ? -9.891 -13.859 8.32 1 93.19 303 SER A C 1
ATOM 2398 O O . SER A 1 303 ? -9.148 -13.109 8.961 1 93.19 303 SER A O 1
ATOM 2400 N N . GLN A 1 304 ? -9.523 -15.039 7.824 1 93.69 304 GLN A N 1
ATOM 2401 C CA . GLN A 1 304 ? -8.164 -15.523 8.023 1 93.69 304 GLN A CA 1
ATOM 2402 C C . GLN A 1 304 ? -7.152 -14.617 7.328 1 93.69 304 GLN A C 1
ATOM 2404 O O . GLN A 1 304 ? -6.082 -14.336 7.875 1 93.69 304 GLN A O 1
ATOM 2409 N N . LEU A 1 305 ? -7.496 -14.188 6.164 1 96.44 305 LEU A N 1
ATOM 2410 C CA . LEU A 1 305 ? -6.602 -13.312 5.418 1 96.44 305 LEU A CA 1
ATOM 2411 C C . LEU A 1 305 ? -6.422 -11.977 6.145 1 96.44 305 LEU A C 1
ATOM 2413 O O . LEU A 1 305 ? -5.324 -11.422 6.16 1 96.44 305 LEU A O 1
ATOM 2417 N N . ASN A 1 306 ? -7.492 -11.445 6.699 1 94.81 306 ASN A N 1
ATOM 2418 C CA . ASN A 1 306 ? -7.418 -10.211 7.477 1 94.81 306 ASN A CA 1
ATOM 2419 C C . ASN A 1 306 ? -6.504 -10.367 8.688 1 94.81 306 ASN A C 1
ATOM 2421 O O . ASN A 1 306 ? -5.723 -9.461 9 1 94.81 306 ASN A O 1
ATOM 2425 N N . ARG A 1 307 ? -6.625 -11.453 9.344 1 94.25 307 ARG A N 1
ATOM 2426 C CA . ARG A 1 307 ? -5.762 -11.734 10.492 1 94.25 307 ARG A CA 1
ATOM 2427 C C . ARG A 1 307 ? -4.301 -11.844 10.062 1 94.25 307 ARG A C 1
ATOM 2429 O O . ARG A 1 307 ? -3.406 -11.352 10.75 1 94.25 307 ARG A O 1
ATOM 2436 N N . TRP A 1 308 ? -4.109 -12.516 8.992 1 96.69 308 TRP A N 1
ATOM 2437 C CA . TRP A 1 308 ? -2.756 -12.617 8.461 1 96.69 308 TRP A CA 1
ATOM 2438 C C . TRP A 1 308 ? -2.168 -11.227 8.203 1 96.69 308 TRP A C 1
ATOM 2440 O O . TRP A 1 308 ? -1.021 -10.961 8.562 1 96.69 308 TRP A O 1
ATOM 2450 N N . HIS A 1 309 ? -2.959 -10.383 7.531 1 97.62 309 HIS A N 1
ATOM 2451 C CA . HIS A 1 309 ? -2.469 -9.062 7.156 1 97.62 309 HIS A CA 1
ATOM 2452 C C . HIS A 1 309 ? -2.057 -8.258 8.383 1 97.62 309 HIS A C 1
ATOM 2454 O O . HIS A 1 309 ? -1.03 -7.574 8.367 1 97.62 309 HIS A O 1
ATOM 2460 N N . ALA A 1 310 ? -2.842 -8.297 9.398 1 95.75 310 ALA A N 1
ATOM 2461 C CA . ALA A 1 310 ? -2.52 -7.605 10.648 1 95.75 310 ALA A CA 1
ATOM 2462 C C . ALA A 1 310 ? -1.216 -8.133 11.242 1 95.75 310 ALA A C 1
ATOM 2464 O O . ALA A 1 310 ? -0.323 -7.352 11.586 1 95.75 310 ALA A O 1
ATOM 2465 N N . ALA A 1 311 ? -1.102 -9.43 11.336 1 95.62 311 ALA A N 1
ATOM 2466 C CA . ALA A 1 311 ? 0.094 -10.047 11.906 1 95.62 311 ALA A CA 1
ATOM 2467 C C . ALA A 1 311 ? 1.324 -9.742 11.055 1 95.62 311 ALA A C 1
ATOM 2469 O O . ALA A 1 311 ? 2.41 -9.5 11.586 1 95.62 311 ALA A O 1
ATOM 2470 N N . PHE A 1 312 ? 1.114 -9.812 9.781 1 97.56 312 PHE A N 1
ATOM 2471 C CA . PHE A 1 312 ? 2.193 -9.5 8.852 1 97.56 312 PHE A CA 1
ATOM 2472 C C . PHE A 1 312 ? 2.676 -8.07 9.039 1 97.56 312 PHE A C 1
ATOM 2474 O O . PHE A 1 312 ? 3.879 -7.809 9.031 1 97.56 312 PHE A O 1
ATOM 2481 N N . THR A 1 313 ? 1.733 -7.152 9.18 1 97.25 313 THR A N 1
ATOM 2482 C CA . THR A 1 313 ? 2.051 -5.746 9.391 1 97.25 313 THR A CA 1
ATOM 2483 C C . THR A 1 313 ? 2.852 -5.559 10.68 1 97.25 313 THR A C 1
ATOM 2485 O O . THR A 1 313 ? 3.828 -4.805 10.703 1 97.25 313 THR A O 1
ATOM 2488 N N . VAL A 1 314 ? 2.492 -6.234 11.695 1 95.5 314 VAL A N 1
ATOM 2489 C CA . VAL A 1 314 ? 3.152 -6.125 12.992 1 95.5 314 VAL A CA 1
ATOM 2490 C C . VAL A 1 314 ? 4.598 -6.605 12.875 1 95.5 314 VAL A C 1
ATOM 2492 O O . VAL A 1 314 ? 5.531 -5.887 13.242 1 95.5 314 VAL A O 1
ATOM 2495 N N . ILE A 1 315 ? 4.785 -7.766 12.289 1 94.88 315 ILE A N 1
ATOM 2496 C CA . ILE A 1 315 ? 6.133 -8.32 12.25 1 94.88 315 ILE A CA 1
ATOM 2497 C C . ILE A 1 315 ? 7.012 -7.477 11.328 1 94.88 315 ILE A C 1
ATOM 2499 O O . ILE A 1 315 ? 8.203 -7.297 11.594 1 94.88 315 ILE A O 1
ATOM 2503 N N . THR A 1 316 ? 6.492 -7.016 10.258 1 94.69 316 THR A N 1
ATOM 2504 C CA . THR A 1 316 ? 7.281 -6.215 9.328 1 94.69 316 THR A CA 1
ATOM 2505 C C . THR A 1 316 ? 7.664 -4.879 9.953 1 94.69 316 THR A C 1
ATOM 2507 O O . THR A 1 316 ? 8.727 -4.332 9.664 1 94.69 316 THR A O 1
ATOM 2510 N N . SER A 1 317 ? 6.824 -4.281 10.766 1 91.81 317 SER A N 1
ATOM 2511 C CA . SER A 1 317 ? 7.105 -3.002 11.398 1 91.81 317 SER A CA 1
ATOM 2512 C C . SER A 1 317 ? 8.219 -3.133 12.438 1 91.81 317 SER A C 1
ATOM 2514 O O . SER A 1 317 ? 8.844 -2.141 12.812 1 91.81 317 SER A O 1
ATOM 2516 N N . MET A 1 318 ? 8.438 -4.375 12.828 1 88.19 318 MET A N 1
ATOM 2517 C CA . MET A 1 318 ? 9.422 -4.613 13.883 1 88.19 318 MET A CA 1
ATOM 2518 C C . MET A 1 318 ? 10.734 -5.125 13.297 1 88.19 318 MET A C 1
ATOM 2520 O O . MET A 1 318 ? 11.719 -5.305 14.023 1 88.19 318 MET A O 1
ATOM 2524 N N . THR A 1 319 ? 10.711 -5.418 12.055 1 85.12 319 THR A N 1
ATOM 2525 C CA . THR A 1 319 ? 11.883 -6.008 11.422 1 85.12 319 THR A CA 1
ATOM 2526 C C . THR A 1 319 ? 12.625 -4.969 10.594 1 85.12 319 THR A C 1
ATOM 2528 O O . THR A 1 319 ? 12.023 -4.281 9.766 1 85.12 319 THR A O 1
ATOM 2531 N N . PRO A 1 320 ? 13.93 -4.895 10.891 1 79.44 320 PRO A N 1
ATOM 2532 C CA . PRO A 1 320 ? 14.703 -3.99 10.023 1 79.44 320 PRO A CA 1
ATOM 2533 C C . PRO A 1 320 ? 14.656 -4.398 8.555 1 79.44 320 PRO A C 1
ATOM 2535 O O . PRO A 1 320 ? 14.672 -5.594 8.242 1 79.44 320 PRO A O 1
ATOM 2538 N N . GLN A 1 321 ? 14.594 -3.395 7.695 1 76.44 321 GLN A N 1
ATOM 2539 C CA . GLN A 1 321 ? 14.359 -3.725 6.293 1 76.44 321 GLN A CA 1
ATOM 2540 C C . GLN A 1 321 ? 15.555 -3.342 5.43 1 76.44 321 GLN A C 1
ATOM 2542 O O . GLN A 1 321 ? 16.141 -2.27 5.605 1 76.44 321 GLN A O 1
ATOM 2547 N N . SER A 1 322 ? 16.078 -4.312 4.68 1 77.31 322 SER A N 1
ATOM 2548 C CA . SER A 1 322 ? 17 -4.078 3.572 1 77.31 322 SER A CA 1
ATOM 2549 C C . SER A 1 322 ? 16.25 -3.918 2.254 1 77.31 322 SER A C 1
ATOM 2551 O O . SER A 1 322 ? 15.078 -4.309 2.145 1 77.31 322 SER A O 1
ATOM 2553 N N . PRO A 1 323 ? 16.891 -3.314 1.285 1 74.81 323 PRO A N 1
ATOM 2554 C CA . PRO A 1 323 ? 16.188 -3.141 0.011 1 74.81 323 PRO A CA 1
ATOM 2555 C C . PRO A 1 323 ? 15.742 -4.465 -0.604 1 74.81 323 PRO A C 1
ATOM 2557 O O . PRO A 1 323 ? 14.641 -4.559 -1.15 1 74.81 323 PRO A O 1
ATOM 2560 N N . ALA A 1 324 ? 16.578 -5.477 -0.56 1 76.75 324 ALA A N 1
ATOM 2561 C CA . ALA A 1 324 ? 16.219 -6.785 -1.099 1 76.75 324 ALA A CA 1
ATOM 2562 C C . ALA A 1 324 ? 15.039 -7.383 -0.338 1 76.75 324 ALA A C 1
ATOM 2564 O O . ALA A 1 324 ? 14.141 -7.977 -0.94 1 76.75 324 ALA A O 1
ATOM 2565 N N . LEU A 1 325 ? 15.102 -7.18 0.896 1 85.88 325 LEU A N 1
ATOM 2566 C CA . LEU A 1 325 ? 14 -7.684 1.719 1 85.88 325 LEU A CA 1
ATOM 2567 C C . LEU A 1 325 ? 12.711 -6.922 1.43 1 85.88 325 LEU A C 1
ATOM 2569 O O . LEU A 1 325 ? 11.633 -7.512 1.394 1 85.88 325 LEU A O 1
ATOM 2573 N N . GLU A 1 326 ? 12.914 -5.645 1.161 1 88.56 326 GLU A N 1
ATOM 2574 C CA . GLU A 1 326 ? 11.742 -4.828 0.862 1 88.56 326 GLU A CA 1
ATOM 2575 C C . GLU A 1 326 ? 11.047 -5.301 -0.413 1 88.56 326 GLU A C 1
ATOM 2577 O O . GLU A 1 326 ? 9.82 -5.312 -0.49 1 88.56 326 GLU A O 1
ATOM 2582 N N . ASN A 1 327 ? 11.789 -5.617 -1.445 1 90.88 327 ASN A N 1
ATOM 2583 C CA . ASN A 1 327 ? 11.211 -6.137 -2.68 1 90.88 327 ASN A CA 1
ATOM 2584 C C . ASN A 1 327 ? 10.438 -7.43 -2.438 1 90.88 327 ASN A C 1
ATOM 2586 O O . ASN A 1 327 ? 9.352 -7.617 -2.982 1 90.88 327 ASN A O 1
ATOM 2590 N N . THR A 1 328 ? 11.016 -8.289 -1.624 1 92.44 328 THR A N 1
ATOM 2591 C CA . THR A 1 328 ? 10.344 -9.539 -1.29 1 92.44 328 THR A CA 1
ATOM 2592 C C . THR A 1 328 ? 9.047 -9.273 -0.533 1 92.44 328 THR A C 1
ATOM 2594 O O . THR A 1 328 ? 8.031 -9.93 -0.784 1 92.44 328 THR A O 1
ATOM 2597 N N . LEU A 1 329 ? 9.125 -8.328 0.381 1 94.69 329 LEU A N 1
ATOM 2598 C CA . LEU A 1 329 ? 7.93 -7.973 1.139 1 94.69 329 LEU A CA 1
ATOM 2599 C C . LEU A 1 329 ? 6.855 -7.402 0.219 1 94.69 329 LEU A C 1
ATOM 2601 O O . LEU A 1 329 ? 5.668 -7.68 0.401 1 94.69 329 LEU A O 1
ATOM 2605 N N . ASN A 1 330 ? 7.289 -6.594 -0.753 1 95.75 330 ASN A N 1
ATOM 2606 C CA . ASN A 1 330 ? 6.336 -6.023 -1.702 1 95.75 330 ASN A CA 1
ATOM 2607 C C . ASN A 1 330 ? 5.688 -7.105 -2.562 1 95.75 330 ASN A C 1
ATOM 2609 O O . ASN A 1 330 ? 4.516 -6.996 -2.924 1 95.75 330 ASN A O 1
ATOM 2613 N N . VAL A 1 331 ? 6.402 -8.156 -2.904 1 96.88 331 VAL A N 1
ATOM 2614 C CA . VAL A 1 331 ? 5.816 -9.281 -3.617 1 96.88 331 VAL A CA 1
ATOM 2615 C C . VAL A 1 331 ? 4.746 -9.945 -2.748 1 96.88 331 VAL A C 1
ATOM 2617 O O . VAL A 1 331 ? 3.658 -10.266 -3.229 1 96.88 331 VAL A O 1
ATOM 2620 N N . ILE A 1 332 ? 5.055 -10.148 -1.491 1 97.31 332 ILE A N 1
ATOM 2621 C CA . ILE A 1 332 ? 4.113 -10.742 -0.549 1 97.31 332 ILE A CA 1
ATOM 2622 C C . ILE A 1 332 ? 2.855 -9.875 -0.467 1 97.31 332 ILE A C 1
ATOM 2624 O O . ILE A 1 332 ? 1.737 -10.398 -0.473 1 97.31 332 ILE A O 1
ATOM 2628 N N . ARG A 1 333 ? 3.035 -8.57 -0.435 1 98.19 333 ARG A N 1
ATOM 2629 C CA . ARG A 1 333 ? 1.904 -7.652 -0.39 1 98.19 333 ARG A CA 1
ATOM 2630 C C . ARG A 1 333 ? 1.071 -7.746 -1.664 1 98.19 333 ARG A C 1
ATOM 2632 O O . ARG A 1 333 ? -0.156 -7.633 -1.62 1 98.19 333 ARG A O 1
ATOM 2639 N N . ILE A 1 334 ? 1.721 -7.895 -2.811 1 98.5 334 ILE A N 1
ATOM 2640 C CA . ILE A 1 334 ? 1.021 -8.062 -4.078 1 98.5 334 ILE A CA 1
ATOM 2641 C C . ILE A 1 334 ? 0.121 -9.297 -4.016 1 98.5 334 ILE A C 1
ATOM 2643 O O . ILE A 1 334 ? -1.049 -9.234 -4.398 1 98.5 334 ILE A O 1
ATOM 2647 N N . TYR A 1 335 ? 0.626 -10.328 -3.502 1 98.12 335 TYR A N 1
ATOM 2648 C CA . TYR A 1 335 ? -0.151 -11.562 -3.463 1 98.12 335 TYR A CA 1
ATOM 2649 C C . TYR A 1 335 ? -1.221 -11.492 -2.379 1 98.12 335 TYR A C 1
ATOM 2651 O O . TYR A 1 335 ? -2.268 -12.141 -2.492 1 98.12 335 TYR A O 1
ATOM 2659 N N . HIS A 1 336 ? -0.98 -10.742 -1.337 1 98.38 336 HIS A N 1
ATOM 2660 C CA . HIS A 1 336 ? -2.08 -10.469 -0.419 1 98.38 336 HIS A CA 1
ATOM 2661 C C . HIS A 1 336 ? -3.25 -9.812 -1.143 1 98.38 336 HIS A C 1
ATOM 2663 O O . HIS A 1 336 ? -4.398 -10.219 -0.978 1 98.38 336 HIS A O 1
ATOM 2669 N N . GLN A 1 337 ? -2.941 -8.773 -1.94 1 98.38 337 GLN A N 1
ATOM 2670 C CA . GLN A 1 337 ? -3.969 -8.07 -2.703 1 98.38 337 GLN A CA 1
ATOM 2671 C C . GLN A 1 337 ? -4.676 -9.016 -3.67 1 98.38 337 GLN A C 1
ATOM 2673 O O . GLN A 1 337 ? -5.906 -9.008 -3.77 1 98.38 337 GLN A O 1
ATOM 2678 N N . SER A 1 338 ? -3.918 -9.805 -4.363 1 97.62 338 SER A N 1
ATOM 2679 C CA . SER A 1 338 ? -4.484 -10.727 -5.34 1 97.62 338 SER A CA 1
ATOM 2680 C C . SER A 1 338 ? -5.367 -11.773 -4.664 1 97.62 338 SER A C 1
ATOM 2682 O O . SER A 1 338 ? -6.445 -12.094 -5.164 1 97.62 338 SER A O 1
ATOM 2684 N N . THR A 1 339 ? -4.867 -12.305 -3.549 1 98 339 THR A N 1
ATOM 2685 C CA . THR A 1 339 ? -5.625 -13.305 -2.809 1 98 339 THR A CA 1
ATOM 2686 C C . THR A 1 339 ? -6.945 -12.727 -2.311 1 98 339 THR A C 1
ATOM 2688 O O . THR A 1 339 ? -7.984 -13.383 -2.379 1 98 339 THR A O 1
ATOM 2691 N N . LEU A 1 340 ? -6.875 -11.516 -1.836 1 98.25 340 LEU A N 1
ATOM 2692 C CA . LEU A 1 340 ? -8.078 -10.844 -1.364 1 98.25 340 LEU A CA 1
ATOM 2693 C C . LEU A 1 340 ? -9.125 -10.758 -2.473 1 98.25 340 LEU A C 1
ATOM 2695 O O . LEU A 1 340 ? -10.289 -11.094 -2.256 1 98.25 340 LEU A O 1
ATOM 2699 N N . ILE A 1 341 ? -8.758 -10.344 -3.637 1 97.81 341 ILE A N 1
ATOM 2700 C CA . ILE A 1 341 ? -9.68 -10.203 -4.762 1 97.81 341 ILE A CA 1
ATOM 2701 C C . ILE A 1 341 ? -10.227 -11.578 -5.156 1 97.81 341 ILE A C 1
ATOM 2703 O O . ILE A 1 341 ? -11.43 -11.742 -5.336 1 97.81 341 ILE A O 1
ATOM 2707 N N . TYR A 1 342 ? -9.32 -12.578 -5.211 1 96.31 342 TYR A N 1
ATOM 2708 C CA . TYR A 1 342 ? -9.695 -13.914 -5.656 1 96.31 342 TYR A CA 1
ATOM 2709 C C . TYR A 1 342 ? -10.75 -14.516 -4.742 1 96.31 342 TYR A C 1
ATOM 2711 O O . TYR A 1 342 ? -11.719 -15.117 -5.211 1 96.31 342 TYR A O 1
ATOM 2719 N N . ILE A 1 343 ? -10.539 -14.352 -3.418 1 97.94 343 ILE A N 1
ATOM 2720 C CA . ILE A 1 343 ? -11.516 -14.883 -2.471 1 97.94 343 ILE A CA 1
ATOM 2721 C C . ILE A 1 343 ? -12.836 -14.133 -2.623 1 97.94 343 ILE A C 1
ATOM 2723 O O . ILE A 1 343 ? -13.906 -14.75 -2.658 1 97.94 343 ILE A O 1
ATOM 2727 N N . SER A 1 344 ? -12.742 -12.852 -2.76 1 97.88 344 SER A N 1
ATOM 2728 C CA . SER A 1 344 ? -13.922 -11.984 -2.705 1 97.88 344 SER A CA 1
ATOM 2729 C C . SER A 1 344 ? -14.836 -12.227 -3.9 1 97.88 344 SER A C 1
ATOM 2731 O O . SER A 1 344 ? -16.062 -12.109 -3.785 1 97.88 344 SER A O 1
ATOM 2733 N N . ILE A 1 345 ? -14.273 -12.602 -5.035 1 96.56 345 ILE A N 1
ATOM 2734 C CA . ILE A 1 345 ? -15.086 -12.695 -6.246 1 96.56 345 ILE A CA 1
ATOM 2735 C C . ILE A 1 345 ? -15.359 -14.156 -6.574 1 96.56 345 ILE A C 1
ATOM 2737 O O . ILE A 1 345 ? -15.969 -14.469 -7.602 1 96.56 345 ILE A O 1
ATOM 2741 N N . ALA A 1 346 ? -14.984 -15.062 -5.758 1 96.56 346 ALA A N 1
ATOM 2742 C CA . ALA A 1 346 ? -15 -16.5 -6.062 1 96.56 346 ALA A CA 1
ATOM 2743 C C . ALA A 1 346 ? -16.422 -16.984 -6.32 1 96.56 346 ALA A C 1
ATOM 2745 O O . ALA A 1 346 ? -16.625 -17.938 -7.078 1 96.56 346 ALA A O 1
ATOM 2746 N N . LEU A 1 347 ? -17.406 -16.344 -5.734 1 96.56 347 LEU A N 1
ATOM 2747 C CA . LEU A 1 347 ? -18.781 -16.812 -5.863 1 96.56 347 LEU A CA 1
ATOM 2748 C C . LEU A 1 347 ? -19.562 -15.953 -6.836 1 96.56 347 LEU A C 1
ATOM 2750 O O . LEU A 1 347 ? -20.797 -15.977 -6.832 1 96.56 347 LEU A O 1
ATOM 2754 N N . ASP A 1 348 ? -18.828 -15.164 -7.617 1 93.88 348 ASP A N 1
ATOM 2755 C CA . ASP A 1 348 ? -19.469 -14.312 -8.625 1 93.88 348 ASP A CA 1
ATOM 2756 C C . ASP A 1 348 ? -19.094 -14.766 -10.031 1 93.88 348 ASP A C 1
ATOM 2758 O O . ASP A 1 348 ? -17.953 -15.156 -10.289 1 93.88 348 ASP A O 1
ATOM 2762 N N . THR A 1 349 ? -20 -14.758 -10.906 1 91.94 349 THR A N 1
ATOM 2763 C CA . THR A 1 349 ? -19.75 -15.164 -12.281 1 91.94 349 THR A CA 1
ATOM 2764 C C . THR A 1 349 ? -19.562 -13.945 -13.188 1 91.94 349 THR A C 1
ATOM 2766 O O . THR A 1 349 ? -19.078 -14.07 -14.312 1 91.94 349 THR A O 1
ATOM 2769 N N . GLY A 1 350 ? -19.922 -12.797 -12.703 1 90.56 350 GLY A N 1
ATOM 2770 C CA . GLY A 1 350 ? -19.828 -11.594 -13.508 1 90.56 350 GLY A CA 1
ATOM 2771 C C . GLY A 1 350 ? -18.469 -10.93 -13.453 1 90.56 350 GLY A C 1
ATOM 2772 O O . GLY A 1 350 ? -17.891 -10.789 -12.383 1 90.56 350 GLY A O 1
ATOM 2773 N N . GLU A 1 351 ? -18 -10.516 -14.641 1 93.38 351 GLU A N 1
ATOM 2774 C CA . GLU A 1 351 ? -16.703 -9.867 -14.742 1 93.38 351 GLU A CA 1
ATOM 2775 C C . GLU A 1 351 ? -16.734 -8.453 -14.164 1 93.38 351 GLU A C 1
ATOM 2777 O O . GLU A 1 351 ? -15.688 -7.883 -13.844 1 93.38 351 GLU A O 1
ATOM 2782 N N . MET A 1 352 ? -17.875 -7.852 -13.984 1 93.81 352 MET A N 1
ATOM 2783 C CA . MET A 1 352 ? -18 -6.465 -13.531 1 93.81 352 MET A CA 1
ATOM 2784 C C . MET A 1 352 ? -17.766 -6.363 -12.023 1 93.81 352 MET A C 1
ATOM 2786 O O . MET A 1 352 ? -17.562 -5.27 -11.5 1 93.81 352 MET A O 1
ATOM 2790 N N . ARG A 1 353 ? -17.797 -7.488 -11.391 1 94.25 353 ARG A N 1
ATOM 2791 C CA . ARG A 1 353 ? -17.578 -7.484 -9.945 1 94.25 353 ARG A CA 1
ATOM 2792 C C . ARG A 1 353 ? -16.172 -7.035 -9.609 1 94.25 353 ARG A C 1
ATOM 2794 O O . ARG A 1 353 ? -15.914 -6.539 -8.508 1 94.25 353 ARG A O 1
ATOM 2801 N N . PHE A 1 354 ? -15.234 -7.199 -10.57 1 96.5 354 PHE A N 1
ATOM 2802 C CA . PHE A 1 354 ? -13.859 -6.758 -10.391 1 96.5 354 PHE A CA 1
ATOM 2803 C C . PHE A 1 354 ? -13.789 -5.25 -10.188 1 96.5 354 PHE A C 1
ATOM 2805 O O . PHE A 1 354 ? -12.812 -4.734 -9.641 1 96.5 354 PHE A O 1
ATOM 2812 N N . ASP A 1 355 ? -14.859 -4.488 -10.586 1 95.31 355 ASP A N 1
ATOM 2813 C CA . ASP A 1 355 ? -14.891 -3.033 -10.484 1 95.31 355 ASP A CA 1
ATOM 2814 C C . ASP A 1 355 ? -14.828 -2.588 -9.023 1 95.31 355 ASP A C 1
ATOM 2816 O O . ASP A 1 355 ? -14.43 -1.46 -8.727 1 95.31 355 ASP A O 1
ATOM 2820 N N . ASN A 1 356 ? -15.289 -3.477 -8.164 1 94.62 356 ASN A N 1
ATOM 2821 C CA . ASN A 1 356 ? -15.273 -3.16 -6.738 1 94.62 356 ASN A CA 1
ATOM 2822 C C . ASN A 1 356 ? -13.859 -3.176 -6.176 1 94.62 356 ASN A C 1
ATOM 2824 O O . ASN A 1 356 ? -13.633 -2.775 -5.031 1 94.62 356 ASN A O 1
ATOM 2828 N N . TYR A 1 357 ? -12.867 -3.561 -6.969 1 96.75 357 TYR A N 1
ATOM 2829 C CA . TYR A 1 357 ? -11.516 -3.756 -6.449 1 96.75 357 TYR A CA 1
ATOM 2830 C C . TYR A 1 357 ? -10.5 -2.969 -7.262 1 96.75 357 TYR A C 1
ATOM 2832 O O . TYR A 1 357 ? -9.344 -3.373 -7.379 1 96.75 357 TYR A O 1
ATOM 2840 N N . THR A 1 358 ? -10.914 -1.841 -7.875 1 96.5 358 THR A N 1
ATOM 2841 C CA . THR A 1 358 ? -10.039 -0.979 -8.664 1 96.5 358 THR A CA 1
ATOM 2842 C C . THR A 1 358 ? -8.875 -0.474 -7.824 1 96.5 358 THR A C 1
ATOM 2844 O O . THR A 1 358 ? -7.738 -0.418 -8.297 1 96.5 358 THR A O 1
ATOM 2847 N N . SER A 1 359 ? -9.164 -0.105 -6.559 1 95.94 359 SER A N 1
ATOM 2848 C CA . SER A 1 359 ? -8.109 0.38 -5.668 1 95.94 359 SER A CA 1
ATOM 2849 C C . SER A 1 359 ? -7.086 -0.708 -5.383 1 95.94 359 SER A C 1
ATOM 2851 O O . SER A 1 359 ? -5.895 -0.424 -5.242 1 95.94 359 SER A O 1
ATOM 2853 N N . ASN A 1 360 ? -7.504 -1.955 -5.25 1 97.75 360 ASN A N 1
ATOM 2854 C CA . ASN A 1 360 ? -6.598 -3.082 -5.039 1 97.75 360 ASN A CA 1
ATOM 2855 C C . ASN A 1 360 ? -5.703 -3.312 -6.254 1 97.75 360 ASN A C 1
ATOM 2857 O O . ASN A 1 360 ? -4.5 -3.539 -6.105 1 97.75 360 ASN A O 1
ATOM 2861 N N . PHE A 1 361 ? -6.285 -3.199 -7.457 1 98.44 361 PHE A N 1
ATOM 2862 C CA . PHE A 1 361 ? -5.504 -3.312 -8.68 1 98.44 361 PHE A CA 1
ATOM 2863 C C . PHE A 1 361 ? -4.465 -2.201 -8.766 1 98.44 361 PHE A C 1
ATOM 2865 O O . PHE A 1 361 ? -3.32 -2.443 -9.156 1 98.44 361 PHE A O 1
ATOM 2872 N N . ALA A 1 362 ? -4.914 -1.019 -8.391 1 98.12 362 ALA A N 1
ATOM 2873 C CA . ALA A 1 362 ? -3.99 0.111 -8.383 1 98.12 362 ALA A CA 1
ATOM 2874 C C . ALA A 1 362 ? -2.816 -0.152 -7.441 1 98.12 362 ALA A C 1
ATOM 2876 O O . ALA A 1 362 ? -1.674 0.189 -7.754 1 98.12 362 ALA A O 1
ATOM 2877 N N . THR A 1 363 ? -3.098 -0.742 -6.324 1 97.69 363 THR A N 1
ATOM 2878 C CA . THR A 1 363 ? -2.055 -1.067 -5.355 1 97.69 363 THR A CA 1
ATOM 2879 C C . THR A 1 363 ? -1.083 -2.094 -5.934 1 97.69 363 THR A C 1
ATOM 2881 O O . THR A 1 363 ? 0.129 -1.987 -5.734 1 97.69 363 THR A O 1
ATOM 2884 N N . ILE A 1 364 ? -1.549 -3.082 -6.617 1 98.56 364 ILE A N 1
ATOM 2885 C CA . ILE A 1 364 ? -0.704 -4.082 -7.262 1 98.56 364 ILE A CA 1
ATOM 2886 C C . ILE A 1 364 ? 0.253 -3.395 -8.234 1 98.56 364 ILE A C 1
ATOM 2888 O O . ILE A 1 364 ? 1.454 -3.678 -8.234 1 98.56 364 ILE A O 1
ATOM 2892 N N . ILE A 1 365 ? -0.281 -2.482 -9.023 1 98.44 365 ILE A N 1
ATOM 2893 C CA . ILE A 1 365 ? 0.52 -1.744 -9.992 1 98.44 365 ILE A CA 1
ATOM 2894 C C . ILE A 1 365 ? 1.592 -0.935 -9.273 1 98.44 365 ILE A C 1
ATOM 2896 O O . ILE A 1 365 ? 2.762 -0.948 -9.664 1 98.44 365 ILE A O 1
ATOM 2900 N N . SER A 1 366 ? 1.174 -0.268 -8.203 1 96.69 366 SER A N 1
ATOM 2901 C CA . SER A 1 366 ? 2.096 0.571 -7.445 1 96.69 366 SER A CA 1
ATOM 2902 C C . SER A 1 366 ? 3.238 -0.252 -6.859 1 96.69 366 SER A C 1
ATOM 2904 O O . SER A 1 366 ? 4.406 0.133 -6.965 1 96.69 366 SER A O 1
ATOM 2906 N N . LEU A 1 367 ? 2.928 -1.337 -6.27 1 96.81 367 LEU A N 1
ATOM 2907 C CA . LEU A 1 367 ? 3.93 -2.201 -5.656 1 96.81 367 LEU A CA 1
ATOM 2908 C C . LEU A 1 367 ? 4.863 -2.789 -6.711 1 96.81 367 LEU A C 1
ATOM 2910 O O . LEU A 1 367 ? 6.078 -2.822 -6.52 1 96.81 367 LEU A O 1
ATOM 2914 N N . ALA A 1 368 ? 4.305 -3.256 -7.82 1 96.88 368 ALA A N 1
ATOM 2915 C CA . ALA A 1 368 ? 5.117 -3.809 -8.906 1 96.88 368 ALA A CA 1
ATOM 2916 C C . ALA A 1 368 ? 6.066 -2.756 -9.469 1 96.88 368 ALA A C 1
ATOM 2918 O O . ALA A 1 368 ? 7.234 -3.049 -9.734 1 96.88 368 ALA A O 1
ATOM 2919 N N . SER A 1 369 ? 5.523 -1.571 -9.641 1 95 369 SER A N 1
ATOM 2920 C CA . SER A 1 369 ? 6.34 -0.47 -10.148 1 95 369 SER A CA 1
ATOM 2921 C C . SER A 1 369 ? 7.508 -0.178 -9.211 1 95 369 SER A C 1
ATOM 2923 O O . SER A 1 369 ? 8.625 0.081 -9.664 1 95 369 SER A O 1
ATOM 2925 N N . THR A 1 370 ? 7.254 -0.173 -7.93 1 92.12 370 THR A N 1
ATOM 2926 C CA . THR A 1 370 ? 8.297 0.064 -6.938 1 92.12 370 THR A CA 1
ATOM 2927 C C . THR A 1 370 ? 9.383 -1.006 -7.023 1 92.12 370 THR A C 1
ATOM 2929 O O . THR A 1 370 ? 10.57 -0.698 -6.941 1 92.12 370 THR A O 1
ATOM 2932 N N . ILE A 1 371 ? 9.016 -2.23 -7.18 1 92.25 371 ILE A N 1
ATOM 2933 C CA . ILE A 1 371 ? 9.953 -3.34 -7.297 1 92.25 371 ILE A CA 1
ATOM 2934 C C . ILE A 1 371 ? 10.836 -3.143 -8.523 1 92.25 371 ILE A C 1
ATOM 2936 O O . ILE A 1 371 ? 12.062 -3.273 -8.445 1 92.25 371 ILE A O 1
ATOM 2940 N N . LEU A 1 372 ? 10.297 -2.812 -9.641 1 90.69 372 LEU A N 1
ATOM 2941 C CA . LEU A 1 372 ? 11.016 -2.686 -10.906 1 90.69 372 LEU A CA 1
ATOM 2942 C C . LEU A 1 372 ? 11.922 -1.464 -10.891 1 90.69 372 LEU A C 1
ATOM 2944 O O . LEU A 1 372 ? 12.984 -1.47 -11.516 1 90.69 372 LEU A O 1
ATOM 2948 N N . SER A 1 373 ? 11.461 -0.441 -10.125 1 86.19 373 SER A N 1
ATOM 2949 C CA . SER A 1 373 ? 12.234 0.795 -10.094 1 86.19 373 SER A CA 1
ATOM 2950 C C . SER A 1 373 ? 13.406 0.683 -9.125 1 86.19 373 SER A C 1
ATOM 2952 O O . SER A 1 373 ? 14.328 1.502 -9.156 1 86.19 373 SER A O 1
ATOM 2954 N N . SER A 1 374 ? 13.344 -0.23 -8.211 1 81.44 374 SER A N 1
ATOM 2955 C CA . SER A 1 374 ? 14.414 -0.389 -7.227 1 81.44 374 SER A CA 1
ATOM 2956 C C . SER A 1 374 ? 15.68 -0.942 -7.867 1 81.44 374 SER A C 1
ATOM 2958 O O . SER A 1 374 ? 16.766 -0.844 -7.289 1 81.44 374 SER A O 1
ATOM 2960 N N . THR A 1 375 ? 15.547 -1.558 -8.969 1 73.94 375 THR A N 1
ATOM 2961 C CA . THR A 1 375 ? 16.703 -2.078 -9.68 1 73.94 375 THR A CA 1
ATOM 2962 C C . THR A 1 375 ? 17.375 -0.98 -10.492 1 73.94 375 THR A C 1
ATOM 2964 O O . THR A 1 375 ? 16.719 -0.254 -11.234 1 73.94 375 THR A O 1
ATOM 2967 N N . PRO A 1 376 ? 18.594 -0.798 -10.133 1 67 376 PRO A N 1
ATOM 2968 C CA . PRO A 1 376 ? 19.281 0.219 -10.922 1 67 376 PRO A CA 1
ATOM 2969 C C . PRO A 1 376 ? 19.125 0.017 -12.422 1 67 376 PRO A C 1
ATOM 2971 O O . PRO A 1 376 ? 19.031 -1.121 -12.891 1 67 376 PRO A O 1
ATOM 2974 N N . ALA A 1 377 ? 18.953 1.048 -13.141 1 60.69 377 ALA A N 1
ATOM 2975 C CA . ALA A 1 377 ? 18.688 1.063 -14.578 1 60.69 377 ALA A CA 1
ATOM 2976 C C . ALA A 1 377 ? 19.719 0.223 -15.328 1 60.69 377 ALA A C 1
ATOM 2978 O O . ALA A 1 377 ? 19.375 -0.43 -16.328 1 60.69 377 ALA A O 1
ATOM 2979 N N . ASN A 1 378 ? 20.859 0.257 -14.805 1 61.12 378 ASN A N 1
ATOM 2980 C CA . ASN A 1 378 ? 21.906 -0.454 -15.531 1 61.12 378 ASN A CA 1
ATOM 2981 C C . ASN A 1 378 ? 21.969 -1.925 -15.133 1 61.12 378 ASN A C 1
ATOM 2983 O O . ASN A 1 378 ? 22.734 -2.701 -15.719 1 61.12 378 ASN A O 1
ATOM 2987 N N . SER A 1 379 ? 21.141 -2.258 -14.18 1 68.38 379 SER A N 1
ATOM 2988 C CA . SER A 1 379 ? 21.188 -3.648 -13.742 1 68.38 379 SER A CA 1
ATOM 2989 C C . SER A 1 379 ? 20 -4.438 -14.297 1 68.38 379 SER A C 1
ATOM 2991 O O . SER A 1 379 ? 18.875 -3.961 -14.273 1 68.38 379 SER A O 1
ATOM 2993 N N . LYS A 1 380 ? 20.438 -5.434 -15.133 1 70.69 380 LYS A N 1
ATOM 2994 C CA . LYS A 1 380 ? 19.375 -6.297 -15.656 1 70.69 380 LYS A CA 1
ATOM 2995 C C . LYS A 1 380 ? 18.922 -7.305 -14.609 1 70.69 380 LYS A C 1
ATOM 2997 O O . LYS A 1 380 ? 19.734 -7.934 -13.938 1 70.69 380 LYS A O 1
ATOM 3002 N N . PRO A 1 381 ? 17.641 -7.312 -14.367 1 80.06 381 PRO A N 1
ATOM 3003 C CA . PRO A 1 381 ? 17.141 -8.352 -13.469 1 80.06 381 PRO A CA 1
ATOM 3004 C C . PRO A 1 381 ? 17.5 -9.766 -13.938 1 80.06 381 PRO A C 1
ATOM 3006 O O . PRO A 1 381 ? 17.859 -9.953 -15.109 1 80.06 381 PRO A O 1
ATOM 3009 N N . GLU A 1 382 ? 17.453 -10.672 -12.992 1 88.62 382 GLU A N 1
ATOM 3010 C CA . GLU A 1 382 ? 17.688 -12.07 -13.344 1 88.62 382 GLU A CA 1
ATOM 3011 C C . GLU A 1 382 ? 16.656 -12.555 -14.359 1 88.62 382 GLU A C 1
ATOM 3013 O O . GLU A 1 382 ? 15.461 -12.344 -14.188 1 88.62 382 GLU A O 1
ATOM 3018 N N . PRO A 1 383 ? 17.125 -13.148 -15.344 1 91.31 383 PRO A N 1
ATOM 3019 C CA . PRO A 1 383 ? 16.203 -13.57 -16.406 1 91.31 383 PRO A CA 1
ATOM 3020 C C . PRO A 1 383 ? 15.242 -14.664 -15.961 1 91.31 383 PRO A C 1
ATOM 3022 O O . PRO A 1 383 ? 14.172 -14.828 -16.562 1 91.31 383 PRO A O 1
ATOM 3025 N N . PHE A 1 384 ? 15.648 -15.367 -14.945 1 94.75 384 PHE A N 1
ATOM 3026 C CA . PHE A 1 384 ? 14.828 -16.5 -14.523 1 94.75 384 PHE A CA 1
ATOM 3027 C C . PHE A 1 384 ? 14.602 -16.484 -13.016 1 94.75 384 PHE A C 1
ATOM 3029 O O . PHE A 1 384 ? 15.516 -16.156 -12.25 1 94.75 384 PHE A O 1
ATOM 3036 N N . SER A 1 385 ? 13.359 -16.766 -12.656 1 94.81 385 SER A N 1
ATOM 3037 C CA . SER A 1 385 ? 13.023 -16.984 -11.25 1 94.81 385 SER A CA 1
ATOM 3038 C C . SER A 1 385 ? 12.258 -18.281 -11.062 1 94.81 385 SER A C 1
ATOM 3040 O O . SER A 1 385 ? 11.328 -18.578 -11.82 1 94.81 385 SER A O 1
ATOM 3042 N N . PHE A 1 386 ? 12.688 -19.062 -10.117 1 95.81 386 PHE A N 1
ATOM 3043 C CA . PHE A 1 386 ? 11.945 -20.266 -9.773 1 95.81 386 PHE A CA 1
ATOM 3044 C C . PHE A 1 386 ? 10.602 -19.906 -9.141 1 95.81 386 PHE A C 1
ATOM 3046 O O . PHE A 1 386 ? 9.617 -20.625 -9.32 1 95.81 386 PHE A O 1
ATOM 3053 N N . GLU A 1 387 ? 10.547 -18.844 -8.445 1 94.06 387 GLU A N 1
ATOM 3054 C CA . GLU A 1 387 ? 9.352 -18.375 -7.754 1 94.06 387 GLU A CA 1
ATOM 3055 C C . GLU A 1 387 ? 8.477 -17.531 -8.68 1 94.06 387 GLU A C 1
ATOM 3057 O O . GLU A 1 387 ? 8.984 -16.906 -9.625 1 94.06 387 GLU A O 1
ATOM 3062 N N . THR A 1 388 ? 7.145 -17.547 -8.367 1 94.44 388 THR A N 1
ATOM 3063 C CA . THR A 1 388 ? 6.23 -16.625 -9.031 1 94.44 388 THR A CA 1
ATOM 3064 C C . THR A 1 388 ? 6.285 -15.242 -8.367 1 94.44 388 THR A C 1
ATOM 3066 O O . THR A 1 388 ? 6.066 -15.125 -7.16 1 94.44 388 THR A O 1
ATOM 3069 N N . GLU A 1 389 ? 6.531 -14.242 -9.07 1 94.25 389 GLU A N 1
ATOM 3070 C CA . GLU A 1 389 ? 6.73 -12.93 -8.477 1 94.25 389 GLU A CA 1
ATOM 3071 C C . GLU A 1 389 ? 5.73 -11.914 -9.031 1 94.25 389 GLU A C 1
ATOM 3073 O O . GLU A 1 389 ? 4.547 -11.953 -8.695 1 94.25 389 GLU A O 1
ATOM 3078 N N . ILE A 1 390 ? 6.051 -11.148 -10.078 1 96 390 ILE A N 1
ATOM 3079 C CA . ILE A 1 390 ? 5.184 -10.008 -10.375 1 96 390 ILE A CA 1
ATOM 3080 C C . ILE A 1 390 ? 4.422 -10.273 -11.672 1 96 390 ILE A C 1
ATOM 3082 O O . ILE A 1 390 ? 3.363 -9.68 -11.906 1 96 390 ILE A O 1
ATOM 3086 N N . ILE A 1 391 ? 4.812 -11.133 -12.562 1 97.12 391 ILE A N 1
ATOM 3087 C CA . ILE A 1 391 ? 4.254 -11.266 -13.898 1 97.12 391 ILE A CA 1
ATOM 3088 C C . ILE A 1 391 ? 2.779 -11.664 -13.805 1 97.12 391 ILE A C 1
ATOM 3090 O O . ILE A 1 391 ? 1.911 -10.969 -14.344 1 97.12 391 ILE A O 1
ATOM 3094 N N . PRO A 1 392 ? 2.424 -12.68 -13.039 1 97 392 PRO A N 1
ATOM 3095 C CA . PRO A 1 392 ? 1.025 -13.117 -13.062 1 97 392 PRO A CA 1
ATOM 3096 C C . PRO A 1 392 ? 0.074 -12.07 -12.477 1 97 392 PRO A C 1
ATOM 3098 O O . PRO A 1 392 ? -0.961 -11.773 -13.078 1 97 392 PRO A O 1
ATOM 3101 N N . PRO A 1 393 ? 0.389 -11.492 -11.305 1 98.06 393 PRO A N 1
ATOM 3102 C CA . PRO A 1 393 ? -0.567 -10.523 -10.773 1 98.06 393 PRO A CA 1
ATOM 3103 C C . PRO A 1 393 ? -0.687 -9.273 -11.648 1 98.06 393 PRO A C 1
ATOM 3105 O O . PRO A 1 393 ? -1.767 -8.688 -11.742 1 98.06 393 PRO A O 1
ATOM 3108 N N . VAL A 1 394 ? 0.384 -8.852 -12.234 1 98.44 394 VAL A N 1
ATOM 3109 C CA . VAL A 1 394 ? 0.343 -7.684 -13.109 1 98.44 394 VAL A CA 1
ATOM 3110 C C . VAL A 1 394 ? -0.418 -8.016 -14.391 1 98.44 394 VAL A C 1
ATOM 3112 O O . VAL A 1 394 ? -1.211 -7.203 -14.875 1 98.44 394 VAL A O 1
ATOM 3115 N N . TYR A 1 395 ? -0.22 -9.188 -14.977 1 97.69 395 TYR A N 1
ATOM 3116 C CA . TYR A 1 395 ? -1.002 -9.664 -16.109 1 97.69 395 TYR A CA 1
ATOM 3117 C C . TYR A 1 395 ? -2.486 -9.711 -15.773 1 97.69 395 TYR A C 1
ATOM 3119 O O . TYR A 1 395 ? -3.32 -9.219 -16.531 1 97.69 395 TYR A O 1
ATOM 3127 N N . TRP A 1 396 ? -2.746 -10.273 -14.633 1 97.75 396 TRP A N 1
ATOM 3128 C CA . TRP A 1 396 ? -4.125 -10.398 -14.18 1 97.75 396 TRP A CA 1
ATOM 3129 C C . TRP A 1 396 ? -4.777 -9.031 -14.016 1 97.75 396 TRP A C 1
ATOM 3131 O O . TRP A 1 396 ? -5.945 -8.852 -14.359 1 97.75 396 TRP A O 1
ATOM 3141 N N . THR A 1 397 ? -4.051 -8.094 -13.484 1 98.5 397 THR A N 1
ATOM 3142 C CA . THR A 1 397 ? -4.531 -6.727 -13.359 1 98.5 397 THR A CA 1
ATOM 3143 C C . THR A 1 397 ? -4.852 -6.129 -14.727 1 98.5 397 THR A C 1
ATOM 3145 O O . THR A 1 397 ? -5.887 -5.484 -14.898 1 98.5 397 THR A O 1
ATOM 3148 N N . ALA A 1 398 ? -4.031 -6.379 -15.703 1 98.12 398 ALA A N 1
ATOM 3149 C CA . ALA A 1 398 ? -4.203 -5.832 -17.047 1 98.12 398 ALA A CA 1
ATOM 3150 C C . ALA A 1 398 ? -5.477 -6.371 -17.688 1 98.12 398 ALA A C 1
ATOM 3152 O O . ALA A 1 398 ? -6.133 -5.664 -18.469 1 98.12 398 ALA A O 1
ATOM 3153 N N . ILE A 1 399 ? -5.863 -7.555 -17.359 1 97.31 399 ILE A N 1
ATOM 3154 C CA . ILE A 1 399 ? -6.957 -8.156 -18.109 1 97.31 399 ILE A CA 1
ATOM 3155 C C . ILE A 1 399 ? -8.258 -8.039 -17.312 1 97.31 399 ILE A C 1
ATOM 3157 O O . ILE A 1 399 ? -9.344 -8.039 -17.875 1 97.31 399 ILE A O 1
ATOM 3161 N N . LYS A 1 400 ? -8.141 -7.906 -15.992 1 97.31 400 LYS A N 1
ATOM 3162 C CA . LYS A 1 400 ? -9.359 -7.945 -15.188 1 97.31 400 LYS A CA 1
ATOM 3163 C C . LYS A 1 400 ? -9.781 -6.543 -14.75 1 97.31 400 LYS A C 1
ATOM 3165 O O . LYS A 1 400 ? -10.961 -6.289 -14.508 1 97.31 400 LYS A O 1
ATOM 3170 N N . CYS A 1 401 ? -8.82 -5.645 -14.555 1 96.88 401 CYS A N 1
ATOM 3171 C CA . CYS A 1 401 ? -9.164 -4.266 -14.234 1 96.88 401 CYS A CA 1
ATOM 3172 C C . CYS A 1 401 ? -9.758 -3.551 -15.438 1 96.88 401 CYS A C 1
ATOM 3174 O O . CYS A 1 401 ? -9.156 -3.549 -16.516 1 96.88 401 CYS A O 1
ATOM 3176 N N . ARG A 1 402 ? -10.867 -2.932 -15.312 1 95 402 ARG A N 1
ATOM 3177 C CA . ARG A 1 402 ? -11.523 -2.314 -16.453 1 95 402 ARG A CA 1
ATOM 3178 C C . ARG A 1 402 ? -11.156 -0.839 -16.562 1 95 402 ARG A C 1
ATOM 3180 O O . ARG A 1 402 ? -11.477 -0.192 -17.562 1 95 402 ARG A O 1
ATOM 3187 N N . HIS A 1 403 ? -10.578 -0.255 -15.508 1 94.94 403 HIS A N 1
ATOM 3188 C CA . HIS A 1 403 ? -10.141 1.131 -15.617 1 94.94 403 HIS A CA 1
ATOM 3189 C C . HIS A 1 403 ? -9.148 1.304 -16.766 1 94.94 403 HIS A C 1
ATOM 3191 O O . HIS A 1 403 ? -8.086 0.674 -16.766 1 94.94 403 HIS A O 1
ATOM 3197 N N . PRO A 1 404 ? -9.398 2.129 -17.719 1 93 404 PRO A N 1
ATOM 3198 C CA . PRO A 1 404 ? -8.633 2.166 -18.969 1 93 404 PRO A CA 1
ATOM 3199 C C . PRO A 1 404 ? -7.168 2.557 -18.75 1 93 404 PRO A C 1
ATOM 3201 O O . PRO A 1 404 ? -6.281 2.016 -19.406 1 93 404 PRO A O 1
ATOM 3204 N N . LEU A 1 405 ? -6.898 3.441 -17.859 1 94.25 405 LEU A N 1
ATOM 3205 C CA . LEU A 1 405 ? -5.527 3.898 -17.641 1 94.25 405 LEU A CA 1
ATOM 3206 C C . LEU A 1 405 ? -4.758 2.916 -16.781 1 94.25 405 LEU A C 1
ATOM 3208 O O . LEU A 1 405 ? -3.57 2.67 -17 1 94.25 405 LEU A O 1
ATOM 3212 N N . LEU A 1 406 ? -5.406 2.354 -15.773 1 96.62 406 LEU A N 1
ATOM 3213 C CA . LEU A 1 406 ? -4.738 1.432 -14.867 1 96.62 406 LEU A CA 1
ATOM 3214 C C . LEU A 1 406 ? -4.324 0.155 -15.586 1 96.62 406 LEU A C 1
ATOM 3216 O O . LEU A 1 406 ? -3.205 -0.328 -15.406 1 96.62 406 LEU A O 1
ATOM 3220 N N . ARG A 1 407 ? -5.242 -0.458 -16.328 1 97 407 ARG A N 1
ATOM 3221 C CA . ARG A 1 407 ? -4.898 -1.696 -17.016 1 97 407 ARG A CA 1
ATOM 3222 C C . ARG A 1 407 ? -3.768 -1.471 -18.016 1 97 407 ARG A C 1
ATOM 3224 O O . ARG A 1 407 ? -2.932 -2.354 -18.234 1 97 407 ARG A O 1
ATOM 3231 N N . ARG A 1 408 ? -3.635 -0.268 -18.625 1 96.12 408 ARG A N 1
ATOM 3232 C CA . ARG A 1 408 ? -2.533 0.055 -19.531 1 96.12 408 ARG A CA 1
ATOM 3233 C C . ARG A 1 408 ? -1.239 0.277 -18.75 1 96.12 408 ARG A C 1
ATOM 3235 O O . ARG A 1 408 ? -0.154 -0.041 -19.25 1 96.12 408 ARG A O 1
ATOM 3242 N N . ALA A 1 409 ? -1.425 0.896 -17.562 1 96.75 409 ALA A N 1
ATOM 3243 C CA . ALA A 1 409 ? -0.249 1.014 -16.719 1 96.75 409 ALA A CA 1
ATOM 3244 C C . ALA A 1 409 ? 0.319 -0.36 -16.375 1 96.75 409 ALA A C 1
ATOM 3246 O O . ALA A 1 409 ? 1.538 -0.55 -16.359 1 96.75 409 ALA A O 1
ATOM 3247 N N . ALA A 1 410 ? -0.53 -1.311 -16.062 1 98.19 410 ALA A N 1
ATOM 3248 C CA . ALA A 1 410 ? -0.102 -2.682 -15.789 1 98.19 410 ALA A CA 1
ATOM 3249 C C . ALA A 1 410 ? 0.601 -3.279 -17 1 98.19 410 ALA A C 1
ATOM 3251 O O . ALA A 1 410 ? 1.674 -3.875 -16.875 1 98.19 410 ALA A O 1
ATOM 3252 N N . LEU A 1 411 ? 0.009 -3.082 -18.156 1 97.38 411 LEU A N 1
ATOM 3253 C CA . LEU A 1 411 ? 0.588 -3.588 -19.391 1 97.38 411 LEU A CA 1
ATOM 3254 C C . LEU A 1 411 ? 1.95 -2.953 -19.656 1 97.38 411 LEU A C 1
ATOM 3256 O O . LEU A 1 411 ? 2.887 -3.637 -20.078 1 97.38 411 LEU A O 1
ATOM 3260 N N . LYS A 1 412 ? 2.082 -1.703 -19.422 1 95.5 412 LYS A N 1
ATOM 3261 C CA . LYS A 1 412 ? 3.346 -1.002 -19.625 1 95.5 412 LYS A CA 1
ATOM 3262 C C . LYS A 1 412 ? 4.434 -1.562 -18.703 1 95.5 412 LYS A C 1
ATOM 3264 O O . LYS A 1 412 ? 5.602 -1.638 -19.094 1 95.5 412 LYS A O 1
ATOM 3269 N N . LEU A 1 413 ? 4.07 -1.919 -17.5 1 95.5 413 LEU A N 1
ATOM 3270 C CA . LEU A 1 413 ? 5.035 -2.533 -16.594 1 95.5 413 LEU A CA 1
ATOM 3271 C C . LEU A 1 413 ? 5.562 -3.844 -17.172 1 95.5 413 LEU A C 1
ATOM 3273 O O . LEU A 1 413 ? 6.758 -4.129 -17.078 1 95.5 413 LEU A O 1
ATOM 3277 N N . LEU A 1 414 ? 4.691 -4.645 -17.766 1 95.69 414 LEU A N 1
ATOM 3278 C CA . LEU A 1 414 ? 5.062 -5.941 -18.328 1 95.69 414 LEU A CA 1
ATOM 3279 C C . LEU A 1 414 ? 5.973 -5.766 -19.531 1 95.69 414 LEU A C 1
ATOM 3281 O O . LEU A 1 414 ? 6.75 -6.664 -19.875 1 95.69 414 LEU A O 1
ATOM 3285 N N . THR A 1 415 ? 5.91 -4.605 -20.188 1 93.62 415 THR A N 1
ATOM 3286 C CA . THR A 1 415 ? 6.621 -4.41 -21.453 1 93.62 415 THR A CA 1
ATOM 3287 C C . THR A 1 415 ? 7.879 -3.57 -21.234 1 93.62 415 THR A C 1
ATOM 3289 O O . THR A 1 415 ? 8.547 -3.188 -22.188 1 93.62 415 THR A O 1
ATOM 3292 N N . ARG A 1 416 ? 8.086 -3.193 -20 1 90.12 416 ARG A N 1
ATOM 3293 C CA . ARG A 1 416 ? 9.336 -2.484 -19.719 1 90.12 416 ARG A CA 1
ATOM 3294 C C . ARG A 1 416 ? 10.539 -3.279 -20.219 1 90.12 416 ARG A C 1
ATOM 3296 O O . ARG A 1 416 ? 10.5 -4.512 -20.25 1 90.12 416 ARG A O 1
ATOM 3303 N N . GLU A 1 417 ? 11.586 -2.637 -20.516 1 85.06 417 GLU A N 1
ATOM 3304 C CA . GLU A 1 417 ? 12.773 -3.27 -21.062 1 85.06 417 GLU A CA 1
ATOM 3305 C C . GLU A 1 417 ? 13.359 -4.293 -20.094 1 85.06 417 GLU A C 1
ATOM 3307 O O . GLU A 1 417 ? 13.805 -5.367 -20.516 1 85.06 417 GLU A O 1
ATOM 3312 N N . GLN A 1 418 ? 13.273 -3.967 -18.891 1 85.88 418 GLN A N 1
ATOM 3313 C CA . GLN A 1 418 ? 13.828 -4.852 -17.875 1 85.88 418 GLN A CA 1
ATOM 3314 C C . GLN A 1 418 ? 13.047 -6.16 -17.781 1 85.88 418 GLN A C 1
ATOM 3316 O O . GLN A 1 418 ? 13.57 -7.176 -17.328 1 85.88 418 GLN A O 1
ATOM 3321 N N . MET A 1 419 ? 11.805 -6.164 -18.25 1 90.38 419 MET A N 1
ATOM 3322 C CA . MET A 1 419 ? 10.914 -7.312 -18.094 1 90.38 419 MET A CA 1
ATOM 3323 C C . MET A 1 419 ? 10.867 -8.133 -19.391 1 90.38 419 MET A C 1
ATOM 3325 O O . MET A 1 419 ? 10.367 -9.258 -19.391 1 90.38 419 MET A O 1
ATOM 3329 N N . ARG A 1 420 ? 11.352 -7.629 -20.484 1 83.25 420 ARG A N 1
ATOM 3330 C CA . ARG A 1 420 ? 11.141 -8.172 -21.812 1 83.25 420 ARG A CA 1
ATOM 3331 C C . ARG A 1 420 ? 11.477 -9.664 -21.859 1 83.25 420 ARG A C 1
ATOM 3333 O O . ARG A 1 420 ? 10.711 -10.453 -22.406 1 83.25 420 ARG A O 1
ATOM 3340 N N . ASN A 1 421 ? 12.547 -10.148 -21.297 1 85.25 421 ASN A N 1
ATOM 3341 C CA . ASN A 1 421 ? 12.945 -11.547 -21.375 1 85.25 421 ASN A CA 1
ATOM 3342 C C . ASN A 1 421 ? 12.883 -12.234 -20.016 1 85.25 421 ASN A C 1
ATOM 3344 O O . ASN A 1 421 ? 13.492 -13.281 -19.812 1 85.25 421 ASN A O 1
ATOM 3348 N N . ARG A 1 422 ? 12.102 -11.688 -19.188 1 92.69 422 ARG A N 1
ATOM 3349 C CA . ARG A 1 422 ? 12.016 -12.25 -17.844 1 92.69 422 ARG A CA 1
ATOM 3350 C C . ARG A 1 422 ? 11.031 -13.414 -17.797 1 92.69 422 ARG A C 1
ATOM 3352 O O . ARG A 1 422 ? 9.977 -13.367 -18.422 1 92.69 422 ARG A O 1
ATOM 3359 N N . ARG A 1 423 ? 11.469 -14.43 -17.078 1 94.19 423 ARG A N 1
ATOM 3360 C CA . ARG A 1 423 ? 10.641 -15.625 -16.906 1 94.19 423 ARG A CA 1
ATOM 3361 C C . ARG A 1 423 ? 10.508 -15.969 -15.422 1 94.19 423 ARG A C 1
ATOM 3363 O O . ARG A 1 423 ? 11.492 -15.969 -14.688 1 94.19 423 ARG A O 1
ATOM 3370 N N . GLU A 1 424 ? 9.281 -16.188 -15 1 95.44 424 GLU A N 1
ATOM 3371 C CA . GLU A 1 424 ? 8.984 -16.703 -13.672 1 95.44 424 GLU A CA 1
ATOM 3372 C C . GLU A 1 424 ? 8.312 -18.062 -13.75 1 95.44 424 GLU A C 1
ATOM 3374 O O . GLU A 1 424 ? 7.121 -18.172 -14.055 1 95.44 424 GLU A O 1
ATOM 3379 N N . ASN A 1 425 ? 9.109 -19.156 -13.391 1 94.88 425 ASN A N 1
ATOM 3380 C CA . ASN A 1 425 ? 8.672 -20.531 -13.602 1 94.88 425 ASN A CA 1
ATOM 3381 C C . ASN A 1 425 ? 8.164 -20.734 -15.023 1 94.88 425 ASN A C 1
ATOM 3383 O O . ASN A 1 425 ? 8.93 -20.641 -15.984 1 94.88 425 ASN A O 1
ATOM 3387 N N . LEU A 1 426 ? 6.785 -20.703 -15.172 1 92.5 426 LEU A N 1
ATOM 3388 C CA . LEU A 1 426 ? 6.23 -20.938 -16.5 1 92.5 426 LEU A CA 1
ATOM 3389 C C . LEU A 1 426 ? 5.727 -19.641 -17.125 1 92.5 426 LEU A C 1
ATOM 3391 O O . LEU A 1 426 ? 5.359 -19.609 -18.297 1 92.5 426 LEU A O 1
ATOM 3395 N N . TRP A 1 427 ? 5.75 -18.547 -16.422 1 95 427 TRP A N 1
ATOM 3396 C CA . TRP A 1 427 ? 5.23 -17.25 -16.875 1 95 427 TRP A CA 1
ATOM 3397 C C . TRP A 1 427 ? 6.293 -16.469 -17.641 1 95 427 TRP A C 1
ATOM 3399 O O . TRP A 1 427 ? 7.371 -16.188 -17.109 1 95 427 TRP A O 1
ATOM 3409 N N . HIS A 1 428 ? 6.008 -16.188 -18.812 1 94.38 428 HIS A N 1
ATOM 3410 C CA . HIS A 1 428 ? 6.844 -15.336 -19.656 1 94.38 428 HIS A CA 1
ATOM 3411 C C . HIS A 1 428 ? 6.25 -13.938 -19.766 1 94.38 428 HIS A C 1
ATOM 3413 O O . HIS A 1 428 ? 5.086 -13.781 -20.141 1 94.38 428 HIS A O 1
ATOM 3419 N N . ALA A 1 429 ? 7.047 -12.953 -19.469 1 95.19 429 ALA A N 1
ATOM 3420 C CA . ALA A 1 429 ? 6.562 -11.578 -19.531 1 95.19 429 ALA A CA 1
ATOM 3421 C C . ALA A 1 429 ? 6.07 -11.227 -20.922 1 95.19 429 ALA A C 1
ATOM 3423 O O . ALA A 1 429 ? 5.027 -10.594 -21.078 1 95.19 429 ALA A O 1
ATOM 3424 N N . ARG A 1 430 ? 6.746 -11.648 -21.938 1 93.19 430 ARG A N 1
ATOM 3425 C CA . ARG A 1 430 ? 6.402 -11.344 -23.328 1 93.19 430 ARG A CA 1
ATOM 3426 C C . ARG A 1 430 ? 5.062 -11.969 -23.703 1 93.19 430 ARG A C 1
ATOM 3428 O O . ARG A 1 430 ? 4.219 -11.312 -24.312 1 93.19 430 ARG A O 1
ATOM 3435 N N . GLU A 1 431 ? 4.906 -13.18 -23.375 1 93.94 431 GLU A N 1
ATOM 3436 C CA . GLU A 1 431 ? 3.658 -13.875 -23.672 1 93.94 431 GLU A CA 1
ATOM 3437 C C . GLU A 1 431 ? 2.482 -13.234 -22.938 1 93.94 431 GLU A C 1
ATOM 3439 O O . GLU A 1 431 ? 1.432 -12.992 -23.531 1 93.94 431 GLU A O 1
ATOM 3444 N N . ALA A 1 432 ? 2.682 -12.984 -21.656 1 96.19 432 ALA A N 1
ATOM 3445 C CA . ALA A 1 432 ? 1.632 -12.367 -20.844 1 96.19 432 ALA A CA 1
ATOM 3446 C C . ALA A 1 432 ? 1.244 -11 -21.406 1 96.19 432 ALA A C 1
ATOM 3448 O O . ALA A 1 432 ? 0.063 -10.648 -21.438 1 96.19 432 ALA A O 1
ATOM 3449 N N . SER A 1 433 ? 2.256 -10.234 -21.859 1 96.06 433 SER A N 1
ATOM 3450 C CA . SER A 1 433 ? 2.012 -8.875 -22.359 1 96.06 433 SER A CA 1
ATOM 3451 C C . SER A 1 433 ? 1.183 -8.891 -23.641 1 96.06 433 SER A C 1
ATOM 3453 O O . SER A 1 433 ? 0.275 -8.07 -23.797 1 96.06 433 SER A O 1
ATOM 3455 N N . VAL A 1 434 ? 1.461 -9.797 -24.547 1 94.94 434 VAL A N 1
ATOM 3456 C CA . VAL A 1 434 ? 0.762 -9.828 -25.828 1 94.94 434 VAL A CA 1
ATOM 3457 C C . VAL A 1 434 ? -0.682 -10.281 -25.609 1 94.94 434 VAL A C 1
ATOM 3459 O O . VAL A 1 434 ? -1.6 -9.766 -26.25 1 94.94 434 VAL A O 1
ATOM 3462 N N . ILE A 1 435 ? -0.883 -11.219 -24.766 1 95.88 435 ILE A N 1
ATOM 3463 C CA . ILE A 1 435 ? -2.232 -11.695 -24.484 1 95.88 435 ILE A CA 1
ATOM 3464 C C . ILE A 1 435 ? -3.031 -10.594 -23.797 1 95.88 435 ILE A C 1
ATOM 3466 O O . ILE A 1 435 ? -4.207 -10.375 -24.109 1 95.88 435 ILE A O 1
ATOM 3470 N N . ALA A 1 436 ? -2.4 -9.914 -22.844 1 97.38 436 ALA A N 1
ATOM 3471 C CA . ALA A 1 436 ? -3.059 -8.797 -22.172 1 97.38 436 ALA A CA 1
ATOM 3472 C C . ALA A 1 436 ? -3.438 -7.699 -23.156 1 97.38 436 ALA A C 1
ATOM 3474 O O . ALA A 1 436 ? -4.555 -7.18 -23.125 1 97.38 436 ALA A O 1
ATOM 3475 N N . ALA A 1 437 ? -2.506 -7.359 -24 1 95.56 437 ALA A N 1
ATOM 3476 C CA . ALA A 1 437 ? -2.764 -6.336 -25 1 95.56 437 ALA A CA 1
ATOM 3477 C C . ALA A 1 437 ? -3.939 -6.73 -25.891 1 95.56 437 ALA A C 1
ATOM 3479 O O . ALA A 1 437 ? -4.812 -5.906 -26.188 1 95.56 437 ALA A O 1
ATOM 3480 N N . ARG A 1 438 ? -3.943 -7.941 -26.328 1 94.5 438 ARG A N 1
ATOM 3481 C CA . ARG A 1 438 ? -5.012 -8.43 -27.188 1 94.5 438 ARG A CA 1
ATOM 3482 C C . ARG A 1 438 ? -6.352 -8.422 -26.453 1 94.5 438 ARG A C 1
ATOM 3484 O O . ARG A 1 438 ? -7.383 -8.078 -27.047 1 94.5 438 ARG A O 1
ATOM 3491 N N . SER A 1 439 ? -6.359 -8.844 -25.234 1 95.88 439 SER A N 1
ATOM 3492 C CA . SER A 1 439 ? -7.57 -8.812 -24.422 1 95.88 439 SER A CA 1
ATOM 3493 C C . SER A 1 439 ? -8.141 -7.402 -24.328 1 95.88 439 SER A C 1
ATOM 3495 O O . SER A 1 439 ? -9.352 -7.207 -24.469 1 95.88 439 SER A O 1
ATOM 3497 N N . ILE A 1 440 ? -7.285 -6.414 -24.062 1 94.31 440 ILE A N 1
ATOM 3498 C CA . ILE A 1 440 ? -7.703 -5.02 -23.969 1 94.31 440 ILE A CA 1
ATOM 3499 C C . ILE A 1 440 ? -8.297 -4.578 -25.312 1 94.31 440 ILE A C 1
ATOM 3501 O O . ILE A 1 440 ? -9.352 -3.949 -25.359 1 94.31 440 ILE A O 1
ATOM 3505 N N . GLU A 1 441 ? -7.684 -4.961 -26.406 1 91.44 441 GLU A N 1
ATOM 3506 C CA . GLU A 1 441 ? -8.133 -4.605 -27.75 1 91.44 441 GLU A CA 1
ATOM 3507 C C . GLU A 1 441 ? -9.523 -5.172 -28.031 1 91.44 441 GLU A C 1
ATOM 3509 O O . GLU A 1 441 ? -10.398 -4.465 -28.516 1 91.44 441 GLU A O 1
ATOM 3514 N N . ILE A 1 442 ? -9.68 -6.395 -27.734 1 92.31 442 ILE A N 1
ATOM 3515 C CA . ILE A 1 442 ? -10.953 -7.066 -28 1 92.31 442 ILE A CA 1
ATOM 3516 C C . ILE A 1 442 ? -12.062 -6.402 -27.188 1 92.31 442 ILE A C 1
ATOM 3518 O O . ILE A 1 442 ? -13.133 -6.113 -27.719 1 92.31 442 ILE A O 1
ATOM 3522 N N . GLU A 1 443 ? -11.836 -6.141 -25.953 1 93.25 443 GLU A N 1
ATOM 3523 C CA . GLU A 1 443 ? -12.859 -5.641 -25.047 1 93.25 443 GLU A CA 1
ATOM 3524 C C . GLU A 1 443 ? -13.211 -4.188 -25.359 1 93.25 443 GLU A C 1
ATOM 3526 O O . GLU A 1 443 ? -14.344 -3.758 -25.141 1 93.25 443 GLU A O 1
ATOM 3531 N N . GLU A 1 444 ? -12.273 -3.369 -25.766 1 88.94 444 GLU A N 1
ATOM 3532 C CA . GLU A 1 444 ? -12.492 -1.936 -25.922 1 88.94 444 GLU A CA 1
ATOM 3533 C C . GLU A 1 444 ? -12.805 -1.583 -27.375 1 88.94 444 GLU A C 1
ATOM 3535 O O . GLU A 1 444 ? -13.125 -0.433 -27.688 1 88.94 444 GLU A O 1
ATOM 3540 N N . CYS A 1 445 ? -12.719 -2.42 -28.312 1 78 445 CYS A N 1
ATOM 3541 C CA . CYS A 1 445 ? -13.047 -2.17 -29.719 1 78 445 CYS A CA 1
ATOM 3542 C C . CYS A 1 445 ? -14.555 -2.074 -29.906 1 78 445 CYS A C 1
ATOM 3544 O O . CYS A 1 445 ? -15.32 -2.801 -29.266 1 78 445 CYS A O 1
ATOM 3546 N N . ASP A 1 446 ? -15.125 -0.779 -30.078 1 60.59 446 ASP A N 1
ATOM 3547 C CA . ASP A 1 446 ? -16.547 -0.602 -30.328 1 60.59 446 ASP A CA 1
ATOM 3548 C C . ASP A 1 446 ? -17.078 -1.674 -31.266 1 60.59 446 ASP A C 1
ATOM 3550 O O . ASP A 1 446 ? -18.25 -2.078 -31.172 1 60.59 446 ASP A O 1
ATOM 3554 N N . PHE A 1 447 ? -16.75 -1.604 -32.688 1 43.62 447 PHE A N 1
ATOM 3555 C CA . PHE A 1 447 ? -17.359 -2.301 -33.812 1 43.62 447 PHE A CA 1
ATOM 3556 C C . PHE A 1 447 ? -17.031 -3.789 -33.781 1 43.62 447 PHE A C 1
ATOM 3558 O O . PHE A 1 447 ? -15.898 -4.172 -33.469 1 43.62 447 PHE A O 1
ATOM 3565 N N . ASP A 1 448 ? -18.047 -4.613 -33.406 1 39.56 448 ASP A N 1
ATOM 3566 C CA . ASP A 1 448 ? -18.016 -6.043 -33.719 1 39.56 448 ASP A CA 1
ATOM 3567 C C . ASP A 1 448 ? -17.188 -6.312 -34.969 1 39.56 448 ASP A C 1
ATOM 3569 O O . ASP A 1 448 ? -17.406 -7.316 -35.656 1 39.56 448 ASP A O 1
ATOM 3573 N N . THR A 1 449 ? -16.781 -5.281 -35.656 1 34.69 449 THR A N 1
ATOM 3574 C CA . THR A 1 449 ? -16.391 -5.391 -37.062 1 34.69 449 THR A CA 1
ATOM 3575 C C . THR A 1 449 ? -15.172 -6.289 -37.219 1 34.69 449 THR A C 1
ATOM 3577 O O . THR A 1 449 ? -14.562 -6.336 -38.281 1 34.69 449 THR A O 1
ATOM 3580 N N . THR A 1 450 ? -14.43 -6.402 -36.281 1 34.5 450 THR A N 1
ATOM 3581 C CA . THR A 1 450 ? -13.297 -7.012 -36.969 1 34.5 450 THR A CA 1
ATOM 3582 C C . THR A 1 450 ? -13.703 -8.328 -37.625 1 34.5 450 THR A C 1
ATOM 3584 O O . THR A 1 450 ? -14.078 -9.281 -36.938 1 34.5 450 THR A O 1
ATOM 3587 N N . PRO A 1 451 ? -14.344 -8.227 -38.844 1 31.12 451 PRO A N 1
ATOM 3588 C CA . PRO A 1 451 ? -14.422 -9.523 -39.5 1 31.12 451 PRO A CA 1
ATOM 3589 C C . PRO A 1 451 ? -13.188 -10.391 -39.25 1 31.12 451 PRO A C 1
ATOM 3591 O O . PRO A 1 451 ? -12.062 -9.914 -39.344 1 31.12 451 PRO A O 1
ATOM 3594 N N . ILE A 1 452 ? -13.336 -11.188 -38.312 1 33.44 452 ILE A N 1
ATOM 3595 C CA . ILE A 1 452 ? -12.305 -12.211 -38.281 1 33.44 452 ILE A CA 1
ATOM 3596 C C . ILE A 1 452 ? -11.938 -12.617 -39.719 1 33.44 452 ILE A C 1
ATOM 3598 O O . ILE A 1 452 ? -12.805 -13.047 -40.469 1 33.44 452 ILE A O 1
ATOM 3602 N N . ASP A 1 453 ? -11.148 -11.875 -40.375 1 29.19 453 ASP A N 1
ATOM 3603 C CA . ASP A 1 453 ? -10.773 -12.523 -41.625 1 29.19 453 ASP A CA 1
ATOM 3604 C C . ASP A 1 453 ? -10.664 -14.031 -41.469 1 29.19 453 ASP A C 1
ATOM 3606 O O . ASP A 1 453 ? -9.906 -14.516 -40.625 1 29.19 453 ASP A O 1
ATOM 3610 N N . PRO A 1 454 ? -11.672 -14.781 -41.906 1 29.19 454 PRO A N 1
ATOM 3611 C CA . PRO A 1 454 ? -11.641 -16.25 -41.906 1 29.19 454 PRO A CA 1
ATOM 3612 C C . PRO A 1 454 ? -10.25 -16.812 -42.188 1 29.19 454 PRO A C 1
ATOM 3614 O O . PRO A 1 454 ? -9.961 -17.969 -41.844 1 29.19 454 PRO A O 1
ATOM 3617 N N . ASP A 1 455 ? -9.555 -16.062 -43.125 1 28.03 455 ASP A N 1
ATOM 3618 C CA . ASP A 1 455 ? -8.32 -16.625 -43.656 1 28.03 455 ASP A CA 1
ATOM 3619 C C . ASP A 1 455 ? -7.199 -16.578 -42.625 1 28.03 455 ASP A C 1
ATOM 3621 O O . ASP A 1 455 ? -6.102 -17.078 -42.875 1 28.03 455 ASP A O 1
ATOM 3625 N N . LEU A 1 456 ? -7.219 -15.609 -41.781 1 30.33 456 LEU A N 1
ATOM 3626 C CA . LEU A 1 456 ? -6.156 -15.594 -40.781 1 30.33 456 LEU A CA 1
ATOM 3627 C C . LEU A 1 456 ? -6.336 -16.719 -39.781 1 30.33 456 LEU A C 1
ATOM 3629 O O . LEU A 1 456 ? -5.539 -16.875 -38.844 1 30.33 456 LEU A O 1
ATOM 3633 N N . MET A 1 457 ? -7.535 -17.328 -39.719 1 28.72 457 MET A N 1
ATOM 3634 C CA . MET A 1 457 ? -7.797 -18.594 -39.031 1 28.72 457 MET A CA 1
ATOM 3635 C C . MET A 1 457 ? -6.84 -19.672 -39.531 1 28.72 457 MET A C 1
ATOM 3637 O O . MET A 1 457 ? -6.715 -20.719 -38.875 1 28.72 457 MET A O 1
ATOM 3641 N N . MET A 1 458 ? -6.562 -19.703 -40.875 1 27.84 458 MET A N 1
ATOM 3642 C CA . MET A 1 458 ? -6.102 -20.922 -41.5 1 27.84 458 MET A CA 1
ATOM 3643 C C . MET A 1 458 ? -4.605 -21.125 -41.281 1 27.84 458 MET A C 1
ATOM 3645 O O . MET A 1 458 ? -3.967 -21.891 -42.031 1 27.84 458 MET A O 1
ATOM 3649 N N . GLY A 1 459 ? -3.895 -20.125 -40.781 1 27.45 459 GLY A N 1
ATOM 3650 C CA . GLY A 1 459 ? -2.58 -20.734 -40.875 1 27.45 459 GLY A CA 1
ATOM 3651 C C . GLY A 1 459 ? -2.516 -22.094 -40.219 1 27.45 459 GLY A C 1
ATOM 3652 O O . GLY A 1 459 ? -3.107 -22.312 -39.156 1 27.45 459 GLY A O 1
ATOM 3653 N N . SER A 1 460 ? -2.559 -23.094 -41.031 1 26.47 460 SER A N 1
ATOM 3654 C CA . SER A 1 460 ? -2.465 -24.516 -40.688 1 26.47 460 SER A CA 1
ATOM 3655 C C . SER A 1 460 ? -1.466 -24.719 -39.562 1 26.47 460 SER A C 1
ATOM 3657 O O . SER A 1 460 ? -0.365 -24.172 -39.562 1 26.47 460 SER A O 1
ATOM 3659 N N . PRO A 1 461 ? -1.988 -24.859 -38.406 1 29.06 461 PRO A N 1
ATOM 3660 C CA . PRO A 1 461 ? -1.123 -25.281 -37.312 1 29.06 461 PRO A CA 1
ATOM 3661 C C . PRO A 1 461 ? 0.013 -26.188 -37.75 1 29.06 461 PRO A C 1
ATOM 3663 O O . PRO A 1 461 ? -0.192 -27.062 -38.594 1 29.06 461 PRO A O 1
ATOM 3666 N N . ARG A 1 462 ? 1.142 -25.703 -37.969 1 30.44 462 ARG A N 1
ATOM 3667 C CA . ARG A 1 462 ? 2.18 -26.703 -38.219 1 30.44 462 ARG A CA 1
ATOM 3668 C C . ARG A 1 462 ? 1.895 -27.969 -37.406 1 30.44 462 ARG A C 1
ATOM 3670 O O . ARG A 1 462 ? 1.308 -27.906 -36.344 1 30.44 462 ARG A O 1
ATOM 3677 N N . ASN A 1 463 ? 1.8 -29.078 -38.094 1 28.06 463 ASN A N 1
ATOM 3678 C CA . ASN A 1 463 ? 1.703 -30.438 -37.531 1 28.06 463 ASN A CA 1
ATOM 3679 C C . ASN A 1 463 ? 2.541 -30.594 -36.281 1 28.06 463 ASN A C 1
ATOM 3681 O O . ASN A 1 463 ? 3.768 -30.5 -36.312 1 28.06 463 ASN A O 1
ATOM 3685 N N . ILE A 1 464 ? 2.156 -29.875 -35.281 1 31.77 464 ILE A N 1
ATOM 3686 C CA . ILE A 1 464 ? 2.869 -30.422 -34.125 1 31.77 464 ILE A CA 1
ATOM 3687 C C . ILE A 1 464 ? 2.922 -31.938 -34.219 1 31.77 464 ILE A C 1
ATOM 3689 O O . ILE A 1 464 ? 1.887 -32.594 -34.344 1 31.77 464 ILE A O 1
ATOM 3693 N N . PRO A 1 465 ? 3.994 -32.469 -34.688 1 29.19 465 PRO A N 1
ATOM 3694 C CA . PRO A 1 465 ? 4.012 -33.938 -34.781 1 29.19 465 PRO A CA 1
ATOM 3695 C C . PRO A 1 465 ? 3.25 -34.594 -33.625 1 29.19 465 PRO A C 1
ATOM 3697 O O . PRO A 1 465 ? 3.23 -34.094 -32.531 1 29.19 465 PRO A O 1
ATOM 3700 N N . SER A 1 466 ? 2.113 -35.25 -33.969 1 29.47 466 SER A N 1
ATOM 3701 C CA . SER A 1 466 ? 1.439 -36.156 -33.062 1 29.47 466 SER A CA 1
ATOM 3702 C C . SER A 1 466 ? 2.441 -36.938 -32.188 1 29.47 466 SER A C 1
ATOM 3704 O O . SER A 1 466 ? 3.465 -37.406 -32.688 1 29.47 466 SER A O 1
ATOM 3706 N N . PRO A 1 467 ? 2.633 -36.531 -30.984 1 31.55 467 PRO A N 1
ATOM 3707 C CA . PRO A 1 467 ? 3.445 -37.562 -30.328 1 31.55 467 PRO A CA 1
ATOM 3708 C C . PRO A 1 467 ? 3.064 -38.969 -30.766 1 31.55 467 PRO A C 1
ATOM 3710 O O . PRO A 1 467 ? 2.117 -39.562 -30.234 1 31.55 467 PRO A O 1
ATOM 3713 N N . SER A 1 468 ? 2.812 -39.219 -31.984 1 31.83 468 SER A N 1
ATOM 3714 C CA . SER A 1 468 ? 2.656 -40.625 -32.344 1 31.83 468 SER A CA 1
ATOM 3715 C C . SER A 1 468 ? 3.57 -41.5 -31.516 1 31.83 468 SER A C 1
ATOM 3717 O O . SER A 1 468 ? 3.383 -42.719 -31.469 1 31.83 468 SER A O 1
ATOM 3719 N N . ALA A 1 469 ? 4.781 -41.062 -31.297 1 33.47 469 ALA A N 1
ATOM 3720 C CA . ALA A 1 469 ? 5.691 -42.062 -30.719 1 33.47 469 ALA A CA 1
ATOM 3721 C C . ALA A 1 469 ? 5.375 -42.312 -29.25 1 33.47 469 ALA A C 1
ATOM 3723 O O . ALA A 1 469 ? 6.07 -43.094 -28.594 1 33.47 469 ALA A O 1
ATOM 3724 N N . LEU A 1 470 ? 4.602 -41.344 -28.594 1 34.25 470 LEU A N 1
ATOM 3725 C CA . LEU A 1 470 ? 4.336 -41.781 -27.234 1 34.25 470 LEU A CA 1
ATOM 3726 C C . LEU A 1 470 ? 3.156 -42.75 -27.203 1 34.25 470 LEU A C 1
ATOM 3728 O O . LEU A 1 470 ? 2.016 -42.344 -27.453 1 34.25 470 LEU A O 1
ATOM 3732 N N . SER A 1 471 ? 3.283 -43.906 -27.531 1 35.78 471 SER A N 1
ATOM 3733 C CA . SER A 1 471 ? 2.479 -45.125 -27.562 1 35.78 471 SER A CA 1
ATOM 3734 C C . SER A 1 471 ? 1.461 -45.125 -26.422 1 35.78 471 SER A C 1
ATOM 3736 O O . SER A 1 471 ? 0.35 -45.656 -26.594 1 35.78 471 SER A O 1
ATOM 3738 N N . ASP A 1 472 ? 1.888 -44.781 -25.172 1 36.38 472 ASP A N 1
ATOM 3739 C CA . ASP A 1 472 ? 1.069 -45.156 -24.016 1 36.38 472 ASP A CA 1
ATOM 3740 C C . ASP A 1 472 ? 0.238 -43.969 -23.531 1 36.38 472 ASP A C 1
ATOM 3742 O O . ASP A 1 472 ? -0.152 -43.938 -22.359 1 36.38 472 ASP A O 1
ATOM 3746 N N . ILE A 1 473 ? 0.131 -42.938 -24.25 1 40.69 473 ILE A N 1
ATOM 3747 C CA . ILE A 1 473 ? -0.74 -41.906 -23.703 1 40.69 473 ILE A CA 1
ATOM 3748 C C . ILE A 1 473 ? -2.201 -42.312 -23.922 1 40.69 473 ILE A C 1
ATOM 3750 O O . ILE A 1 473 ? -2.568 -42.781 -25 1 40.69 473 ILE A O 1
ATOM 3754 N N . SER A 1 474 ? -2.986 -42.312 -22.859 1 45.47 474 SER A N 1
ATOM 3755 C CA . SER A 1 474 ? -4.406 -42.656 -22.938 1 45.47 474 SER A CA 1
ATOM 3756 C C . SER A 1 474 ? -5.109 -41.781 -23.969 1 45.47 474 SER A C 1
ATOM 3758 O O . SER A 1 474 ? -4.645 -40.688 -24.281 1 45.47 474 SER A O 1
ATOM 3760 N N . ALA A 1 475 ? -6.031 -42.312 -24.781 1 48.94 475 ALA A N 1
ATOM 3761 C CA . ALA A 1 475 ? -6.891 -41.688 -25.797 1 48.94 475 ALA A CA 1
ATOM 3762 C C . ALA A 1 475 ? -7.41 -40.344 -25.312 1 48.94 475 ALA A C 1
ATOM 3764 O O . ALA A 1 475 ? -7.52 -39.375 -26.094 1 48.94 475 ALA A O 1
ATOM 3765 N N . GLU A 1 476 ? -7.555 -40.219 -24 1 47.25 476 GLU A N 1
ATOM 3766 C CA . GLU A 1 476 ? -8.117 -39 -23.406 1 47.25 476 GLU A CA 1
ATOM 3767 C C . GLU A 1 476 ? -7.094 -37.875 -23.391 1 47.25 476 GLU A C 1
ATOM 3769 O O . GLU A 1 476 ? -7.426 -36.719 -23.672 1 47.25 476 GLU A O 1
ATOM 3774 N N . ALA A 1 477 ? -5.883 -38.25 -23.047 1 49.22 477 ALA A N 1
ATOM 3775 C CA . ALA A 1 477 ? -4.816 -37.25 -23.031 1 49.22 477 ALA A CA 1
ATOM 3776 C C . ALA A 1 477 ? -4.523 -36.719 -24.438 1 49.22 477 ALA A C 1
ATOM 3778 O O . ALA A 1 477 ? -4.293 -35.531 -24.641 1 49.22 477 ALA A O 1
ATOM 3779 N N . GLU A 1 478 ? -4.637 -37.594 -25.344 1 50.53 478 GLU A N 1
ATOM 3780 C CA . GLU A 1 478 ? -4.469 -37.188 -26.75 1 50.53 478 GLU A CA 1
ATOM 3781 C C . GLU A 1 478 ? -5.566 -36.25 -27.188 1 50.53 478 GLU A C 1
ATOM 3783 O O . GLU A 1 478 ? -5.305 -35.281 -27.938 1 50.53 478 GLU A O 1
ATOM 3788 N N . ALA A 1 479 ? -6.734 -36.531 -26.75 1 50.03 479 ALA A N 1
ATOM 3789 C CA . ALA A 1 479 ? -7.871 -35.688 -27.109 1 50.03 479 ALA A CA 1
ATOM 3790 C C . ALA A 1 479 ? -7.719 -34.281 -26.5 1 50.03 479 ALA A C 1
ATOM 3792 O O . ALA A 1 479 ? -7.984 -33.281 -27.172 1 50.03 479 ALA A O 1
ATOM 3793 N N . ILE A 1 480 ? -7.23 -34.25 -25.312 1 51.56 480 ILE A N 1
ATOM 3794 C CA . ILE A 1 480 ? -7.074 -32.969 -24.625 1 51.56 480 ILE A CA 1
ATOM 3795 C C . ILE A 1 480 ? -5.965 -32.156 -25.312 1 51.56 480 ILE A C 1
ATOM 3797 O O . ILE A 1 480 ? -6.113 -30.938 -25.531 1 51.56 480 ILE A O 1
ATOM 3801 N N . TYR A 1 481 ? -4.93 -32.938 -25.594 1 49.44 481 TYR A N 1
ATOM 3802 C CA . TYR A 1 481 ? -3.842 -32.25 -26.312 1 49.44 481 TYR A CA 1
ATOM 3803 C C . TYR A 1 481 ? -4.316 -31.719 -27.656 1 49.44 481 TYR A C 1
ATOM 3805 O O . TYR A 1 481 ? -3.965 -30.594 -28.031 1 49.44 481 TYR A O 1
ATOM 3813 N N . GLU A 1 482 ? -5.086 -32.562 -28.266 1 52.31 482 GLU A N 1
ATOM 3814 C CA . GLU A 1 482 ? -5.629 -32.125 -29.547 1 52.31 482 GLU A CA 1
ATOM 3815 C C . GLU A 1 482 ? -6.473 -30.859 -29.375 1 52.31 482 GLU A C 1
ATOM 3817 O O . GLU A 1 482 ? -6.43 -29.969 -30.219 1 52.31 482 GLU A O 1
ATOM 3822 N N . ILE A 1 483 ? -7.086 -30.859 -28.328 1 51.34 483 ILE A N 1
ATOM 3823 C CA . ILE A 1 483 ? -7.949 -29.719 -28.031 1 51.34 483 ILE A CA 1
ATOM 3824 C C . ILE A 1 483 ? -7.094 -28.484 -27.766 1 51.34 483 ILE A C 1
ATOM 3826 O O . ILE A 1 483 ? -7.449 -27.359 -28.156 1 51.34 483 ILE A O 1
ATOM 3830 N N . LEU A 1 484 ? -5.945 -28.766 -27.188 1 50.94 484 LEU A N 1
ATOM 3831 C CA . LEU A 1 484 ? -5.102 -27.656 -26.781 1 50.94 484 LEU A CA 1
ATOM 3832 C C . LEU A 1 484 ? -4.305 -27.109 -27.969 1 50.94 484 LEU A C 1
ATOM 3834 O O . LEU A 1 484 ? -3.979 -25.922 -28.016 1 50.94 484 LEU A O 1
ATOM 3838 N N . VAL A 1 485 ? -3.994 -28.078 -28.859 1 50.84 485 VAL A N 1
ATOM 3839 C CA . VAL A 1 485 ? -3.018 -27.719 -29.875 1 50.84 485 VAL A CA 1
ATOM 3840 C C . VAL A 1 485 ? -3.719 -27.516 -31.219 1 50.84 485 VAL A C 1
ATOM 3842 O O . VAL A 1 485 ? -3.244 -26.766 -32.062 1 50.84 485 VAL A O 1
ATOM 3845 N N . ASN A 1 486 ? -4.914 -28.266 -31.328 1 49.38 486 ASN A N 1
ATOM 3846 C CA . ASN A 1 486 ? -5.527 -28.219 -32.656 1 49.38 486 ASN A CA 1
ATOM 3847 C C . ASN A 1 486 ? -6.297 -26.922 -32.875 1 49.38 486 ASN A C 1
ATOM 3849 O O . ASN A 1 486 ? -7.309 -26.672 -32.188 1 49.38 486 ASN A O 1
ATOM 3853 N N . LYS A 1 487 ? -5.789 -26.047 -33.625 1 52.66 487 LYS A N 1
ATOM 3854 C CA . LYS A 1 487 ? -6.355 -24.75 -33.938 1 52.66 487 LYS A CA 1
ATOM 3855 C C . LYS A 1 487 ? -7.777 -24.891 -34.5 1 52.66 487 LYS A C 1
ATOM 3857 O O . LYS A 1 487 ? -8.602 -23.984 -34.312 1 52.66 487 LYS A O 1
ATOM 3862 N N . ASP A 1 488 ? -8.078 -26.094 -35.125 1 48.88 488 ASP A N 1
ATOM 3863 C CA . ASP A 1 488 ? -9.336 -26.234 -35.844 1 48.88 488 ASP A CA 1
ATOM 3864 C C . ASP A 1 488 ? -10.398 -26.906 -35 1 48.88 488 ASP A C 1
ATOM 3866 O O . ASP A 1 488 ? -11.508 -27.156 -35.469 1 48.88 488 ASP A O 1
ATOM 3870 N N . ILE A 1 489 ? -10.008 -27.188 -33.812 1 56.62 489 ILE A N 1
ATOM 3871 C CA . ILE A 1 489 ? -10.984 -27.938 -33.031 1 56.62 489 ILE A CA 1
ATOM 3872 C C . ILE A 1 489 ? -12.039 -26.969 -32.469 1 56.62 489 ILE A C 1
ATOM 3874 O O . ILE A 1 489 ? -11.719 -25.922 -31.922 1 56.62 489 ILE A O 1
ATOM 3878 N N . LYS A 1 490 ? -13.242 -27.266 -32.938 1 67 490 LYS A N 1
ATOM 3879 C CA . LYS A 1 490 ? -14.375 -26.547 -32.375 1 67 490 LYS A CA 1
ATOM 3880 C C . LYS A 1 490 ? -14.602 -26.906 -30.922 1 67 490 LYS A C 1
ATOM 3882 O O . LYS A 1 490 ? -14.922 -28.062 -30.609 1 67 490 LYS A O 1
ATOM 3887 N N . ILE A 1 491 ? -14.141 -26.156 -30 1 79.81 491 ILE A N 1
ATOM 3888 C CA . ILE A 1 491 ? -14.32 -26.344 -28.562 1 79.81 491 ILE A CA 1
ATOM 3889 C C . ILE A 1 491 ? -15.734 -25.922 -28.172 1 79.81 491 ILE A C 1
ATOM 3891 O O . ILE A 1 491 ? -16.141 -24.781 -28.391 1 79.81 491 ILE A O 1
ATOM 3895 N N . LYS A 1 492 ? -16.547 -26.922 -27.75 1 83.69 492 LYS A N 1
ATOM 3896 C CA . LYS A 1 492 ? -17.891 -26.656 -27.281 1 83.69 492 LYS A CA 1
ATOM 3897 C C . LYS A 1 492 ? -18.016 -26.891 -25.781 1 83.69 492 LYS A C 1
ATOM 3899 O O . LYS A 1 492 ? -17.891 -28.031 -25.312 1 83.69 492 LYS A O 1
ATOM 3904 N N . ILE A 1 493 ? -18.141 -25.844 -25.078 1 90.31 493 ILE A N 1
ATOM 3905 C CA . ILE A 1 493 ? -18.328 -25.922 -23.641 1 90.31 493 ILE A CA 1
ATOM 3906 C C . ILE A 1 493 ? -19.609 -25.172 -23.25 1 90.31 493 ILE A C 1
ATOM 3908 O O . ILE A 1 493 ? -19.781 -24 -23.594 1 90.31 493 ILE A O 1
ATOM 3912 N N . GLU A 1 494 ? -20.484 -25.844 -22.484 1 92.5 494 GLU A N 1
ATOM 3913 C CA . GLU A 1 494 ? -21.75 -25.266 -22.047 1 92.5 494 GLU A CA 1
ATOM 3914 C C . GLU A 1 494 ? -21.516 -24.172 -21 1 92.5 494 GLU A C 1
ATOM 3916 O O . GLU A 1 494 ? -20.562 -24.25 -20.234 1 92.5 494 GLU A O 1
ATOM 3921 N N . THR A 1 495 ? -22.391 -23.219 -20.969 1 92.81 495 THR A N 1
ATOM 3922 C CA . THR A 1 495 ? -22.266 -22.109 -20.031 1 92.81 495 THR A CA 1
ATOM 3923 C C . THR A 1 495 ? -22.578 -22.578 -18.609 1 92.81 495 THR A C 1
ATOM 3925 O O . THR A 1 495 ? -22.328 -21.844 -17.641 1 92.81 495 THR A O 1
ATOM 3928 N N . SER A 1 496 ? -23.125 -23.781 -18.422 1 92.19 496 SER A N 1
ATOM 3929 C CA . SER A 1 496 ? -23.344 -24.375 -17.109 1 92.19 496 SER A CA 1
ATOM 3930 C C . SER A 1 496 ? -22.047 -24.844 -16.484 1 92.19 496 SER A C 1
ATOM 3932 O O . SER A 1 496 ? -22 -25.156 -15.297 1 92.19 496 SER A O 1
ATOM 3934 N N . LYS A 1 497 ? -21.016 -24.859 -17.328 1 91.62 497 LYS A N 1
ATOM 3935 C CA . LYS A 1 497 ? -19.656 -25.141 -16.859 1 91.62 497 LYS A CA 1
ATOM 3936 C C . LYS A 1 497 ? -18.781 -23.891 -16.938 1 91.62 497 LYS A C 1
ATOM 3938 O O . LYS A 1 497 ? -19.047 -22.984 -17.719 1 91.62 497 LYS A O 1
ATOM 3943 N N . PRO A 1 498 ? -17.766 -23.891 -16.094 1 92.25 498 PRO A N 1
ATOM 3944 C CA . PRO A 1 498 ? -16.891 -22.734 -16.156 1 92.25 498 PRO A CA 1
ATOM 3945 C C . PRO A 1 498 ? -16.219 -22.562 -17.516 1 92.25 498 PRO A C 1
ATOM 3947 O O . PRO A 1 498 ? -16.016 -23.547 -18.234 1 92.25 498 PRO A O 1
ATOM 3950 N N . PRO A 1 499 ? -15.914 -21.344 -17.922 1 91.69 499 PRO A N 1
ATOM 3951 C CA . PRO A 1 499 ? -15.234 -21.062 -19.188 1 91.69 499 PRO A CA 1
ATOM 3952 C C . PRO A 1 499 ? -13.766 -21.469 -19.172 1 91.69 499 PRO A C 1
ATOM 3954 O O . PRO A 1 499 ? -12.883 -20.594 -19.188 1 91.69 499 PRO A O 1
ATOM 3957 N N . SER A 1 500 ? -13.492 -22.688 -19.094 1 89.44 500 SER A N 1
ATOM 3958 C CA . SER A 1 500 ? -12.141 -23.234 -19.047 1 89.44 500 SER A CA 1
ATOM 3959 C C . SER A 1 500 ? -12.039 -24.531 -19.828 1 89.44 500 SER A C 1
ATOM 3961 O O . SER A 1 500 ? -13.055 -25.125 -20.203 1 89.44 500 SER A O 1
ATOM 3963 N N . LEU A 1 501 ? -10.836 -24.859 -20.141 1 84.5 501 LEU A N 1
ATOM 3964 C CA . LEU A 1 501 ? -10.562 -26.141 -20.781 1 84.5 501 LEU A CA 1
ATOM 3965 C C . LEU A 1 501 ? -10.383 -27.25 -19.734 1 84.5 501 LEU A C 1
ATOM 3967 O O . LEU A 1 501 ? -9.992 -26.969 -18.594 1 84.5 501 LEU A O 1
ATOM 3971 N N . PRO A 1 502 ? -10.797 -28.328 -20.047 1 75.69 502 PRO A N 1
ATOM 3972 C CA . PRO A 1 502 ? -10.578 -29.422 -19.094 1 75.69 502 PRO A CA 1
ATOM 3973 C C . PRO A 1 502 ? -9.094 -29.641 -18.781 1 75.69 502 PRO A C 1
ATOM 3975 O O . PRO A 1 502 ? -8.234 -29.375 -19.641 1 75.69 502 PRO A O 1
ATOM 3978 N N . ALA A 1 503 ? -8.844 -29.984 -17.578 1 68.06 503 ALA A N 1
ATOM 3979 C CA . ALA A 1 503 ? -7.469 -30.234 -17.141 1 68.06 503 ALA A CA 1
ATOM 3980 C C . ALA A 1 503 ? -6.824 -31.344 -17.969 1 68.06 503 ALA A C 1
ATOM 3982 O O . ALA A 1 503 ? -7.473 -32.344 -18.266 1 68.06 503 ALA A O 1
ATOM 3983 N N . PRO A 1 504 ? -5.539 -31.078 -18.484 1 61.19 504 PRO A N 1
ATOM 3984 C CA . PRO A 1 504 ? -4.871 -32.156 -19.234 1 61.19 504 PRO A CA 1
ATOM 3985 C C . PRO A 1 504 ? -4.664 -33.406 -18.391 1 61.19 504 PRO A C 1
ATOM 3987 O O . PRO A 1 504 ? -4.492 -33.312 -17.172 1 61.19 504 PRO A O 1
ATOM 3990 N N . PRO A 1 505 ? -4.984 -34.531 -19.016 1 54.31 505 PRO A N 1
ATOM 3991 C CA . PRO A 1 505 ? -4.73 -35.719 -18.234 1 54.31 505 PRO A CA 1
ATOM 3992 C C . PRO A 1 505 ? -3.273 -35.844 -17.781 1 54.31 505 PRO A C 1
ATOM 3994 O O . PRO A 1 505 ? -2.369 -35.375 -18.484 1 54.31 505 PRO A O 1
ATOM 3997 N N . VAL A 1 506 ? -2.996 -36.031 -16.5 1 51.94 506 VAL A N 1
ATOM 3998 C CA . VAL A 1 506 ? -1.662 -36.188 -15.93 1 51.94 506 VAL A CA 1
ATOM 3999 C C . VAL A 1 506 ? -0.957 -37.375 -16.562 1 51.94 506 VAL A C 1
ATOM 4001 O O . VAL A 1 506 ? -1.26 -38.531 -16.219 1 51.94 506 VAL A O 1
ATOM 4004 N N . SER A 1 507 ? -0.839 -37.594 -17.859 1 48.25 507 SER A N 1
ATOM 4005 C CA . SER A 1 507 ? -0.156 -38.812 -18.297 1 48.25 507 SER A CA 1
ATOM 4006 C C . SER A 1 507 ? 1.358 -38.625 -18.234 1 48.25 507 SER A C 1
ATOM 4008 O O . SER A 1 507 ? 1.888 -37.594 -18.594 1 48.25 507 SER A O 1
ATOM 4010 N N . PHE A 1 508 ? 1.954 -39.469 -17.422 1 41.94 508 PHE A N 1
ATOM 4011 C CA . PHE A 1 508 ? 3.383 -39.625 -17.156 1 41.94 508 PHE A CA 1
ATOM 4012 C C . PHE A 1 508 ? 4.07 -40.312 -18.328 1 41.94 508 PHE A C 1
ATOM 4014 O O . PHE A 1 508 ? 3.852 -41.5 -18.562 1 41.94 508 PHE A O 1
ATOM 4021 N N . SER A 1 509 ? 4.184 -39.781 -19.484 1 38.69 509 SER A N 1
ATOM 4022 C CA . SER A 1 509 ? 5.141 -40.594 -20.219 1 38.69 509 SER A CA 1
ATOM 4023 C C . SER A 1 509 ? 6.574 -40.219 -19.859 1 38.69 509 SER A C 1
ATOM 4025 O O . SER A 1 509 ? 6.934 -39.031 -19.875 1 38.69 509 SER A O 1
ATOM 4027 N N . ASP A 1 510 ? 7.32 -41.062 -19.203 1 38.44 510 ASP A N 1
ATOM 4028 C CA . ASP A 1 510 ? 8.742 -40.906 -18.922 1 38.44 510 ASP A CA 1
ATOM 4029 C C . ASP A 1 510 ? 9.492 -40.406 -20.156 1 38.44 510 ASP A C 1
ATOM 4031 O O . ASP A 1 510 ? 9.344 -41 -21.25 1 38.44 510 ASP A O 1
ATOM 4035 N N . PRO A 1 511 ? 9.969 -39.281 -20.203 1 39.25 511 PRO A N 1
ATOM 4036 C CA . PRO A 1 511 ? 10.758 -38.938 -21.391 1 39.25 511 PRO A CA 1
ATOM 4037 C C . PRO A 1 511 ? 11.82 -40 -21.734 1 39.25 511 PRO A C 1
ATOM 4039 O O . PRO A 1 511 ? 12.508 -40.5 -20.828 1 39.25 511 PRO A O 1
ATOM 4042 N N . THR A 1 512 ? 11.672 -40.75 -22.781 1 37.34 512 THR A N 1
ATOM 4043 C CA . THR A 1 512 ? 12.758 -41.656 -23.188 1 37.34 512 THR A CA 1
ATOM 4044 C C . THR A 1 512 ? 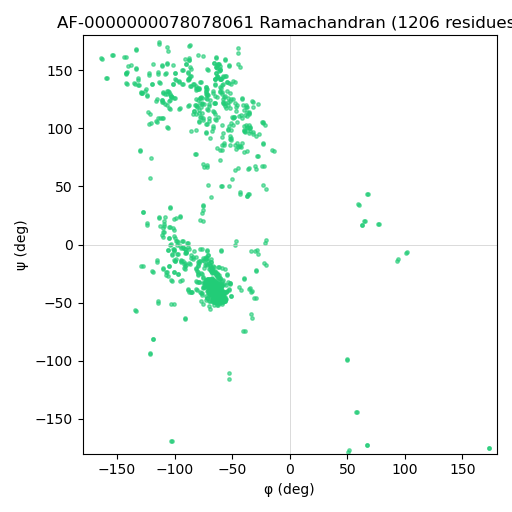14.031 -40.875 -23.469 1 37.34 512 THR A C 1
ATOM 4046 O O . THR A 1 512 ? 13.969 -39.719 -23.891 1 37.34 512 THR A O 1
ATOM 4049 N N . PRO A 1 513 ? 15.156 -41.375 -23.016 1 36.25 513 PRO A N 1
ATOM 4050 C CA . PRO A 1 513 ? 16.438 -40.719 -23.312 1 36.25 513 PRO A CA 1
ATOM 4051 C C . PRO A 1 513 ? 16.547 -40.281 -24.766 1 36.25 513 PRO A C 1
ATOM 4053 O O . PRO A 1 513 ? 17.219 -39.281 -25.062 1 36.25 513 PRO A O 1
ATOM 4056 N N . GLU A 1 514 ? 16.031 -41 -25.75 1 38.19 514 GLU A N 1
ATOM 4057 C CA . GLU A 1 514 ? 16.141 -40.688 -27.156 1 38.19 514 GLU A CA 1
ATOM 4058 C C . GLU A 1 514 ? 15.422 -39.375 -27.484 1 38.19 514 GLU A C 1
ATOM 4060 O O . GLU A 1 514 ? 15.844 -38.625 -28.359 1 38.19 514 GLU A O 1
ATOM 4065 N N . GLU A 1 515 ? 14.406 -39.219 -26.875 1 37.84 515 GLU A N 1
ATOM 4066 C CA . GLU A 1 515 ? 13.648 -37.969 -27.125 1 37.84 515 GLU A CA 1
ATOM 4067 C C . GLU A 1 515 ? 14.391 -36.75 -26.594 1 37.84 515 GLU A C 1
ATOM 4069 O O . GLU A 1 515 ? 14.203 -35.656 -27.094 1 37.84 515 GLU A O 1
ATOM 4074 N N . PHE A 1 516 ? 15.102 -36.969 -25.578 1 35.84 516 PHE A N 1
ATOM 4075 C CA . PHE A 1 516 ? 15.945 -35.906 -25 1 35.84 516 PHE A CA 1
ATOM 4076 C C . PHE A 1 516 ? 17.078 -35.531 -25.953 1 35.84 516 PHE A C 1
ATOM 4078 O O . PHE A 1 516 ? 17.5 -34.375 -26 1 35.84 516 PHE A O 1
ATOM 4085 N N . LEU A 1 517 ? 17.703 -36.562 -26.609 1 34.94 517 LEU A N 1
ATOM 4086 C CA . LEU A 1 517 ? 18.812 -36.312 -27.531 1 34.94 517 LEU A CA 1
ATOM 4087 C C . LEU A 1 517 ? 18.297 -35.688 -28.812 1 34.94 517 LEU A C 1
ATOM 4089 O O . LEU A 1 517 ? 19.062 -35 -29.516 1 34.94 517 LEU A O 1
ATOM 4093 N N . SER A 1 518 ? 17.25 -36.188 -29.453 1 32.75 518 SER A N 1
ATOM 4094 C CA . SER A 1 518 ? 16.859 -35.562 -30.719 1 32.75 518 SER A CA 1
ATOM 4095 C C . SER A 1 518 ? 16.375 -34.125 -30.531 1 32.75 518 SER A C 1
ATOM 4097 O O . SER A 1 518 ? 16.188 -33.406 -31.5 1 32.75 518 SER A O 1
ATOM 4099 N N . GLY A 1 519 ? 15.516 -33.906 -29.5 1 31.3 519 GLY A N 1
ATOM 4100 C CA . GLY A 1 519 ? 14.719 -32.688 -29.438 1 31.3 519 GLY A CA 1
ATOM 4101 C C . GLY A 1 519 ? 15.539 -31.438 -29.125 1 31.3 519 GLY A C 1
ATOM 4102 O O . GLY A 1 519 ? 15.805 -31.141 -27.969 1 31.3 519 GLY A O 1
ATOM 4103 N N . SER A 1 520 ? 16.531 -31.188 -29.766 1 30.2 520 SER A N 1
ATOM 4104 C CA . SER A 1 520 ? 16.578 -29.734 -29.828 1 30.2 520 SER A CA 1
ATOM 4105 C C . SER A 1 520 ? 15.203 -29.141 -30.078 1 30.2 520 SER A C 1
ATOM 4107 O O . SER A 1 520 ? 14.547 -29.484 -31.062 1 30.2 520 SER A O 1
ATOM 4109 N N . PRO A 1 521 ? 14.352 -28.859 -29.047 1 32.16 521 PRO A N 1
ATOM 4110 C CA . PRO A 1 521 ? 13.062 -28.297 -29.484 1 32.16 521 PRO A CA 1
ATOM 4111 C C . PRO A 1 521 ? 13.164 -27.516 -30.781 1 32.16 521 PRO A C 1
ATOM 4113 O O . PRO A 1 521 ? 12.141 -27.141 -31.359 1 32.16 521 PRO A O 1
ATOM 4116 N N . LEU A 1 522 ? 14.312 -27.031 -31.156 1 30.45 522 LEU A N 1
ATOM 4117 C CA . LEU A 1 522 ? 14.367 -26.188 -32.344 1 30.45 522 LEU A CA 1
ATOM 4118 C C . LEU A 1 522 ? 14.336 -27.047 -33.594 1 30.45 522 LEU A C 1
ATOM 4120 O O . LEU A 1 522 ? 14.289 -26.5 -34.719 1 30.45 522 LEU A O 1
ATOM 4124 N N . SER A 1 523 ? 14.891 -28.25 -33.594 1 27.53 523 SER A N 1
ATOM 4125 C CA . SER A 1 523 ? 15.031 -28.812 -34.938 1 27.53 523 SER A CA 1
ATOM 4126 C C . SER A 1 523 ? 13.688 -29.297 -35.469 1 27.53 523 SER A C 1
ATOM 4128 O O . SER A 1 523 ? 13.414 -30.5 -35.5 1 27.53 523 SER A O 1
ATOM 4130 N N . LEU A 1 524 ? 12.523 -28.766 -35.125 1 27.14 524 LEU A N 1
ATOM 4131 C CA . LEU A 1 524 ? 11.391 -29.109 -35.969 1 27.14 524 LEU A CA 1
ATOM 4132 C C . LEU A 1 524 ? 11.766 -28.984 -37.438 1 27.14 524 LEU A C 1
ATOM 4134 O O . LEU A 1 524 ? 12.453 -28.047 -37.844 1 27.14 524 LEU A O 1
ATOM 4138 N N . ALA A 1 525 ? 11.695 -30.047 -38.219 1 27.8 525 ALA A N 1
ATOM 4139 C CA . ALA A 1 525 ? 11.883 -30.281 -39.656 1 27.8 525 ALA A CA 1
ATOM 4140 C C . ALA A 1 525 ? 11.32 -29.125 -40.469 1 27.8 525 ALA A C 1
ATOM 4142 O O . ALA A 1 525 ? 10.234 -28.609 -40.188 1 27.8 525 ALA A O 1
ATOM 4143 N N . SER A 1 526 ? 12.148 -28.359 -41.281 1 25.78 526 SER A N 1
ATOM 4144 C CA . SER A 1 526 ? 12.023 -27.391 -42.375 1 25.78 526 SER A CA 1
ATOM 4145 C C . SER A 1 526 ? 11.047 -27.875 -43.438 1 25.78 526 SER A C 1
ATOM 4147 O O . SER A 1 526 ? 11.133 -27.469 -44.594 1 25.78 526 SER A O 1
ATOM 4149 N N . SER A 1 527 ? 10.344 -29.031 -43.344 1 24.58 527 SER A N 1
ATOM 4150 C CA . SER A 1 527 ? 9.883 -29.406 -44.656 1 24.58 527 SER A CA 1
ATOM 4151 C C . SER A 1 527 ? 9.125 -28.266 -45.344 1 24.58 527 SER A C 1
ATOM 4153 O O . SER A 1 527 ? 9.438 -27.891 -46.469 1 24.58 527 SER A O 1
ATOM 4155 N N . GLY A 1 528 ? 7.793 -28.516 -45.594 1 24.28 528 GLY A N 1
ATOM 4156 C CA . GLY A 1 528 ? 7.039 -28.078 -46.781 1 24.28 528 GLY A CA 1
ATOM 4157 C C . GLY A 1 528 ? 6.738 -26.594 -46.781 1 24.28 528 GLY A C 1
ATOM 4158 O O . GLY A 1 528 ? 6.797 -25.938 -45.719 1 24.28 528 GLY A O 1
ATOM 4159 N N . SER A 1 529 ? 6.941 -25.922 -47.969 1 24.73 529 SER A N 1
ATOM 4160 C CA . SER A 1 529 ? 6.711 -24.594 -48.5 1 24.73 529 SER A CA 1
ATOM 4161 C C . SER A 1 529 ? 5.332 -24.062 -48.094 1 24.73 529 SER A C 1
ATOM 4163 O O . SER A 1 529 ? 4.332 -24.406 -48.75 1 24.73 529 SER A O 1
ATOM 4165 N N . SER A 1 530 ? 4.977 -24.25 -46.875 1 25.02 530 SER A N 1
ATOM 4166 C CA . SER A 1 530 ? 3.6 -23.797 -46.719 1 25.02 530 SER A CA 1
ATOM 4167 C C . SER A 1 530 ? 3.412 -22.375 -47.25 1 25.02 530 SER A C 1
ATOM 4169 O O . SER A 1 530 ? 4.297 -21.531 -47.125 1 25.02 530 SER A O 1
ATOM 4171 N N . PRO A 1 531 ? 2.512 -22.234 -48.156 1 25.69 531 PRO A N 1
ATOM 4172 C CA . PRO A 1 531 ? 2.262 -20.953 -48.812 1 25.69 531 PRO A CA 1
ATOM 4173 C C . PRO A 1 531 ? 2.215 -19.781 -47.812 1 25.69 531 PRO A C 1
ATOM 4175 O O . PRO A 1 531 ? 2.035 -20 -46.625 1 25.69 531 PRO A O 1
ATOM 4178 N N . ALA A 1 532 ? 2.215 -18.609 -48.5 1 27.16 532 ALA A N 1
ATOM 4179 C CA . ALA A 1 532 ? 2.398 -17.25 -47.969 1 27.16 532 ALA A CA 1
ATOM 4180 C C . ALA A 1 532 ? 1.458 -16.984 -46.812 1 27.16 532 ALA A C 1
ATOM 4182 O O . ALA A 1 532 ? 0.24 -17.125 -46.938 1 27.16 532 ALA A O 1
ATOM 4183 N N . PRO A 1 533 ? 1.928 -17.219 -45.562 1 28.06 533 PRO A N 1
ATOM 4184 C CA . PRO A 1 533 ? 1.141 -17 -44.344 1 28.06 533 PRO A CA 1
ATOM 4185 C C . PRO A 1 533 ? 0.286 -15.727 -44.406 1 28.06 533 PRO A C 1
ATOM 4187 O O . PRO A 1 533 ? 0.667 -14.758 -45.094 1 28.06 533 PRO A O 1
ATOM 4190 N N . THR A 1 534 ? -1.05 -15.969 -44.375 1 30.55 534 THR A N 1
ATOM 4191 C CA . THR A 1 534 ? -1.911 -14.789 -44.406 1 30.55 534 THR A CA 1
ATOM 4192 C C . THR A 1 534 ? -1.396 -13.734 -43.438 1 30.55 534 THR A C 1
ATOM 4194 O O . THR A 1 534 ? -0.662 -14.047 -42.469 1 30.55 534 THR A O 1
ATOM 4197 N N . THR A 1 535 ? -1.705 -12.445 -43.656 1 28.28 535 THR A N 1
ATOM 4198 C CA . THR A 1 535 ? -1.154 -11.234 -43.062 1 28.28 535 THR A CA 1
ATOM 4199 C C . THR A 1 535 ? -1.18 -11.312 -41.562 1 28.28 535 THR A C 1
ATOM 4201 O O . THR A 1 535 ? -2.242 -11.484 -40.938 1 28.28 535 THR A O 1
ATOM 4204 N N . PRO A 1 536 ? -0.207 -11.883 -40.875 1 35.06 536 PRO A N 1
ATOM 4205 C CA . PRO A 1 536 ? 0.038 -11.836 -39.438 1 35.06 536 PRO A CA 1
ATOM 4206 C C . PRO A 1 536 ? -0.522 -10.578 -38.781 1 35.06 536 PRO A C 1
ATOM 4208 O O . PRO A 1 536 ? -0.342 -9.477 -39.312 1 35.06 536 PRO A O 1
ATOM 4211 N N . VAL A 1 537 ? -1.806 -10.742 -38.219 1 35.91 537 VAL A N 1
ATOM 4212 C CA . VAL A 1 537 ? -2.152 -9.531 -37.5 1 35.91 537 VAL A CA 1
ATOM 4213 C C . VAL A 1 537 ? -0.962 -9.07 -36.656 1 35.91 537 VAL A C 1
ATOM 4215 O O . VAL A 1 537 ? -0.504 -9.797 -35.781 1 35.91 537 VAL A O 1
ATOM 4218 N N . SER A 1 538 ? -0.056 -8.391 -37.156 1 33.81 538 SER A N 1
ATOM 4219 C CA . SER A 1 538 ? 1.035 -7.746 -36.438 1 33.81 538 SER A CA 1
ATOM 4220 C C . SER A 1 538 ? 0.525 -7.027 -35.188 1 33.81 538 SER A C 1
ATOM 4222 O O . SER A 1 538 ? -0.142 -5.996 -35.312 1 33.81 538 SER A O 1
ATOM 4224 N N . VAL A 1 539 ? 0.016 -7.793 -34.219 1 40.16 539 VAL A N 1
ATOM 4225 C CA . VAL A 1 539 ? -0.15 -7.043 -33 1 40.16 539 VAL A CA 1
ATOM 4226 C C . VAL A 1 539 ? 1.085 -6.18 -32.75 1 40.16 539 VAL A C 1
ATOM 4228 O O . VAL A 1 539 ? 2.189 -6.703 -32.562 1 40.16 539 VAL A O 1
ATOM 4231 N N . THR A 1 540 ? 1.22 -5.129 -33.219 1 38.59 540 THR A N 1
ATOM 4232 C CA . THR A 1 540 ? 2.277 -4.164 -32.938 1 38.59 540 THR A CA 1
ATOM 4233 C C . THR A 1 540 ? 2.654 -4.184 -31.453 1 38.59 540 THR A C 1
ATOM 4235 O O . THR A 1 540 ? 1.788 -4.328 -30.594 1 38.59 540 THR A O 1
ATOM 4238 N N . ASP A 1 541 ? 3.812 -4.656 -31.094 1 49.34 541 ASP A N 1
ATOM 4239 C CA . ASP A 1 541 ? 4.57 -4.621 -29.844 1 49.34 541 ASP A CA 1
ATOM 4240 C C . ASP A 1 541 ? 4.113 -3.463 -28.953 1 49.34 541 ASP A C 1
ATOM 4242 O O . ASP A 1 541 ? 4.723 -3.189 -27.922 1 49.34 541 ASP A O 1
ATOM 4246 N N . GLY A 1 542 ? 3.049 -2.637 -29.406 1 56.38 542 GLY A N 1
ATOM 4247 C CA . GLY A 1 542 ? 2.834 -1.396 -28.672 1 56.38 542 GLY A CA 1
ATOM 4248 C C . GLY A 1 542 ? 1.613 -1.438 -27.766 1 56.38 542 GLY A C 1
ATOM 4249 O O . GLY A 1 542 ? 0.695 -2.229 -28 1 56.38 542 GLY A O 1
ATOM 4250 N N . VAL A 1 543 ? 1.622 -1.063 -26.531 1 71.06 543 VAL A N 1
ATOM 4251 C CA . VAL A 1 543 ? 0.503 -0.78 -25.641 1 71.06 543 VAL A CA 1
ATOM 4252 C C . VAL A 1 543 ? -0.638 -0.142 -26.422 1 71.06 543 VAL A C 1
ATOM 4254 O O . VAL A 1 543 ? -0.431 0.838 -27.141 1 71.06 543 VAL A O 1
ATOM 4257 N N . PRO A 1 544 ? -1.821 -0.933 -26.516 1 68.81 544 PRO A N 1
ATOM 4258 C CA . PRO A 1 544 ? -2.949 -0.279 -27.188 1 68.81 544 PRO A CA 1
ATOM 4259 C C . PRO A 1 544 ? -3.104 1.186 -26.781 1 68.81 544 PRO A C 1
ATOM 4261 O O . PRO A 1 544 ? -3.074 1.509 -25.594 1 68.81 544 PRO A O 1
ATOM 4264 N N . GLN A 1 545 ? -3.135 2.055 -27.75 1 73.75 545 GLN A N 1
ATOM 4265 C CA . GLN A 1 545 ? -3.156 3.496 -27.531 1 73.75 545 GLN A CA 1
ATOM 4266 C C . GLN A 1 545 ? -4.516 3.951 -27 1 73.75 545 GLN A C 1
ATOM 4268 O O . GLN A 1 545 ? -5.547 3.387 -27.375 1 73.75 545 GLN A O 1
ATOM 4273 N N . LEU A 1 546 ? -4.469 4.68 -26.016 1 76.38 546 LEU A N 1
ATOM 4274 C CA . LEU A 1 546 ? -5.664 5.285 -25.438 1 76.38 546 LEU A CA 1
ATOM 4275 C C . LEU A 1 546 ? -5.684 6.789 -25.672 1 76.38 546 LEU A C 1
ATOM 4277 O O . LEU A 1 546 ? -4.688 7.477 -25.438 1 76.38 546 LEU A O 1
ATOM 4281 N N . ASP A 1 547 ? -6.762 7.258 -26.328 1 74.06 547 ASP A N 1
ATOM 4282 C CA . ASP A 1 547 ? -6.949 8.703 -26.453 1 74.06 547 ASP A CA 1
ATOM 4283 C C . ASP A 1 547 ? -7.379 9.312 -25.109 1 74.06 547 ASP A C 1
ATOM 4285 O O . ASP A 1 547 ? -8.57 9.391 -24.828 1 74.06 547 ASP A O 1
ATOM 4289 N N . VAL A 1 548 ? -6.434 9.773 -24.484 1 77.81 548 VAL A N 1
ATOM 4290 C CA . VAL A 1 548 ? -6.656 10.289 -23.141 1 77.81 548 VAL A CA 1
ATOM 4291 C C . VAL A 1 548 ? -7.551 11.523 -23.188 1 77.81 548 VAL A C 1
ATOM 4293 O O . VAL A 1 548 ? -8.383 11.742 -22.297 1 77.81 548 VAL A O 1
ATOM 4296 N N . ALA A 1 549 ? -7.395 12.312 -24.219 1 73.12 549 ALA A N 1
ATOM 4297 C CA . ALA A 1 549 ? -8.172 13.539 -24.375 1 73.12 549 ALA A CA 1
ATOM 4298 C C . ALA A 1 549 ? -9.656 13.234 -24.516 1 73.12 549 ALA A C 1
ATOM 4300 O O . ALA A 1 549 ? -10.508 14.062 -24.172 1 73.12 549 ALA A O 1
ATOM 4301 N N . ALA A 1 550 ? -9.891 12.031 -24.984 1 73.38 550 ALA A N 1
ATOM 4302 C CA . ALA A 1 550 ? -11.273 11.656 -25.25 1 73.38 550 ALA A CA 1
ATOM 4303 C C . ALA A 1 550 ? -11.914 11.016 -24.016 1 73.38 550 ALA A C 1
ATOM 4305 O O . ALA A 1 550 ? -13.117 10.773 -24 1 73.38 550 ALA A O 1
ATOM 4306 N N . LEU A 1 551 ? -11.086 10.82 -23.078 1 79.94 551 LEU A N 1
ATOM 4307 C CA . LEU A 1 551 ? -11.609 10.133 -21.891 1 79.94 551 LEU A CA 1
ATOM 4308 C C . LEU A 1 551 ? -12.484 11.062 -21.062 1 79.94 551 LEU A C 1
ATOM 4310 O O . LEU A 1 551 ? -12.102 12.195 -20.781 1 79.94 551 LEU A O 1
ATOM 4314 N N . LYS A 1 552 ? -13.695 10.664 -20.891 1 76 552 LYS A N 1
ATOM 4315 C CA . LYS A 1 552 ? -14.617 11.383 -20.016 1 76 552 LYS A CA 1
ATOM 4316 C C . LYS A 1 552 ? -14.547 10.852 -18.594 1 76 552 LYS A C 1
ATOM 4318 O O . LYS A 1 552 ? -14.188 9.695 -18.375 1 76 552 LYS A O 1
ATOM 4323 N N . THR A 1 553 ? -14.891 11.656 -17.703 1 76.44 553 THR A N 1
ATOM 4324 C CA . THR A 1 553 ? -14.859 11.297 -16.281 1 76.44 553 THR A CA 1
ATOM 4325 C C . THR A 1 553 ? -15.789 10.117 -16 1 76.44 553 THR A C 1
ATOM 4327 O O . THR A 1 553 ? -15.523 9.305 -15.117 1 76.44 553 THR A O 1
ATOM 4330 N N . SER A 1 554 ? -16.797 10.008 -16.781 1 75.62 554 SER A N 1
ATOM 4331 C CA . SER A 1 554 ? -17.766 8.93 -16.594 1 75.62 554 SER A CA 1
ATOM 4332 C C . SER A 1 554 ? -17.141 7.574 -16.906 1 75.62 554 SER A C 1
ATOM 4334 O O . SER A 1 554 ? -17.562 6.555 -16.359 1 75.62 554 SER A O 1
ATOM 4336 N N . GLY A 1 555 ? -16.172 7.621 -17.672 1 80.06 555 GLY A N 1
ATOM 4337 C CA . GLY A 1 555 ? -15.531 6.371 -18.047 1 80.06 555 GLY A CA 1
ATOM 4338 C C . GLY A 1 555 ? -14.43 5.949 -17.094 1 80.06 555 GLY A C 1
ATOM 4339 O O . GLY A 1 555 ? -13.844 4.879 -17.25 1 80.06 555 GLY A O 1
ATOM 4340 N N . LEU A 1 556 ? -14.234 6.758 -16.062 1 87.38 556 LEU A N 1
ATOM 4341 C CA . LEU A 1 556 ? -13.141 6.484 -15.141 1 87.38 556 LEU A CA 1
ATOM 4342 C C . LEU A 1 556 ? -13.68 6.012 -13.797 1 87.38 556 LEU A C 1
ATOM 4344 O O . LEU A 1 556 ? -12.938 5.961 -12.812 1 87.38 556 LEU A O 1
ATOM 4348 N N . GLU A 1 557 ? -14.969 5.727 -13.805 1 86.06 557 GLU A N 1
ATOM 4349 C CA . GLU A 1 557 ? -15.664 5.129 -12.672 1 86.06 557 GLU A CA 1
ATOM 4350 C C . GLU A 1 557 ? -16.562 3.982 -13.117 1 86.06 557 GLU A C 1
ATOM 4352 O O . GLU A 1 557 ? -16.969 3.92 -14.281 1 86.06 557 GLU A O 1
ATOM 4357 N N . PRO A 1 558 ? -16.75 3.041 -12.25 1 85.19 558 PRO A N 1
ATOM 4358 C CA . PRO A 1 558 ? -17.703 1.985 -12.633 1 85.19 558 PRO A CA 1
ATOM 4359 C C . PRO A 1 558 ? -19.047 2.535 -13.109 1 85.19 558 PRO A C 1
ATOM 4361 O O . PRO A 1 558 ? -19.547 3.514 -12.555 1 85.19 558 PRO A O 1
ATOM 4364 N N . PRO A 1 559 ? -19.641 1.922 -14.227 1 80.62 559 PRO A N 1
ATOM 4365 C CA . PRO A 1 559 ? -19.297 0.632 -14.828 1 80.62 559 PRO A CA 1
ATOM 4366 C C . PRO A 1 559 ? -18.328 0.771 -15.992 1 80.62 559 PRO A C 1
ATOM 4368 O O . PRO A 1 559 ? -18.266 -0.111 -16.859 1 80.62 559 PRO A O 1
ATOM 4371 N N . PHE A 1 560 ? -17.625 1.771 -16.016 1 86.81 560 PHE A N 1
ATOM 4372 C CA . PHE A 1 560 ? -16.625 2.006 -17.047 1 86.81 560 PHE A CA 1
ATOM 4373 C C . PHE A 1 560 ? -17.25 1.843 -18.438 1 86.81 560 PHE A C 1
ATOM 4375 O O . PHE A 1 560 ? -18.469 1.717 -18.562 1 86.81 560 PHE A O 1
ATOM 4382 N N . ASN A 1 561 ? -16.609 1.929 -19.547 1 80.56 561 ASN A N 1
ATOM 4383 C CA . ASN A 1 561 ? -17.188 1.958 -20.891 1 80.56 561 ASN A CA 1
ATOM 4384 C C . ASN A 1 561 ? -17.094 0.595 -21.562 1 80.56 561 ASN A C 1
ATOM 4386 O O . ASN A 1 561 ? -17.078 0.509 -22.797 1 80.56 561 ASN A O 1
ATOM 4390 N N . ILE A 1 562 ? -16.953 -0.535 -20.812 1 88.81 562 ILE A N 1
ATOM 4391 C CA . ILE A 1 562 ? -16.891 -1.891 -21.344 1 88.81 562 ILE A CA 1
ATOM 4392 C C . ILE A 1 562 ? -18.031 -2.729 -20.75 1 88.81 562 ILE A C 1
ATOM 4394 O O . ILE A 1 562 ? -17.969 -3.115 -19.578 1 88.81 562 ILE A O 1
ATOM 4398 N N . PRO A 1 563 ? -19.031 -2.984 -21.484 1 87.88 563 PRO A N 1
ATOM 4399 C CA . PRO A 1 563 ? -20.109 -3.816 -20.953 1 87.88 563 PRO A CA 1
ATOM 4400 C C . PRO A 1 563 ? -19.672 -5.246 -20.641 1 87.88 563 PRO A C 1
ATOM 4402 O O . PRO A 1 563 ? -18.641 -5.699 -21.156 1 87.88 563 PRO A O 1
ATOM 4405 N N . ASP A 1 564 ? -20.359 -5.938 -19.891 1 89 564 ASP A N 1
ATOM 4406 C CA . ASP A 1 564 ? -20.047 -7.297 -19.453 1 89 564 ASP A CA 1
ATOM 4407 C C . ASP A 1 564 ? -19.953 -8.242 -20.656 1 89 564 ASP A C 1
ATOM 4409 O O . ASP A 1 564 ? -19.156 -9.188 -20.656 1 89 564 ASP A O 1
ATOM 4413 N N . SER A 1 565 ? -20.75 -7.984 -21.641 1 87.38 565 SER A N 1
ATOM 4414 C CA . SER A 1 565 ? -20.844 -8.859 -22.812 1 87.38 565 SER A CA 1
ATOM 4415 C C . SER A 1 565 ? -19.547 -8.828 -23.625 1 87.38 565 SER A C 1
ATOM 4417 O O . SER A 1 565 ? -19.266 -9.75 -24.391 1 87.38 565 SER A O 1
ATOM 4419 N N . ARG A 1 566 ? -18.766 -7.863 -23.469 1 90.69 566 ARG A N 1
ATOM 4420 C CA . ARG A 1 566 ? -17.531 -7.723 -24.25 1 90.69 566 ARG A CA 1
ATOM 4421 C C . ARG A 1 566 ? -16.312 -8.172 -23.453 1 90.69 566 ARG A C 1
ATOM 4423 O O . ARG A 1 566 ? -15.203 -8.195 -23.969 1 90.69 566 ARG A O 1
ATOM 4430 N N . ARG A 1 567 ? -16.578 -8.516 -22.219 1 94.69 567 ARG A N 1
ATOM 4431 C CA . ARG A 1 567 ? -15.469 -8.906 -21.359 1 94.69 567 ARG A CA 1
ATOM 4432 C C . ARG A 1 567 ? -15.008 -10.328 -21.672 1 94.69 567 ARG A C 1
ATOM 4434 O O . ARG A 1 567 ? -15.828 -11.203 -21.969 1 94.69 567 ARG A O 1
ATOM 4441 N N . ILE A 1 568 ? -13.742 -10.555 -21.672 1 95.19 568 ILE A N 1
ATOM 4442 C CA . ILE A 1 568 ? -13.172 -11.898 -21.781 1 95.19 568 ILE A CA 1
ATOM 4443 C C . ILE A 1 568 ? -13.281 -12.602 -20.422 1 95.19 568 ILE A C 1
ATOM 4445 O O . ILE A 1 568 ? -12.805 -12.102 -19.406 1 95.19 568 ILE A O 1
ATOM 4449 N N . LYS A 1 569 ? -13.953 -13.711 -20.453 1 95.06 569 LYS A N 1
ATOM 4450 C CA . LYS A 1 569 ? -14.164 -14.477 -19.219 1 95.06 569 LYS A CA 1
ATOM 4451 C C . LYS A 1 569 ? -12.891 -15.219 -18.812 1 95.06 569 LYS A C 1
ATOM 4453 O O . LYS A 1 569 ? -12.609 -15.367 -17.625 1 95.06 569 LYS A O 1
ATOM 4458 N N . ASN A 1 570 ? -12.172 -15.703 -19.812 1 93.88 570 ASN A N 1
ATOM 4459 C CA . ASN A 1 570 ? -10.953 -16.453 -19.562 1 93.88 570 ASN A CA 1
ATOM 4460 C C . ASN A 1 570 ? -10.047 -16.469 -20.797 1 93.88 570 ASN A C 1
ATOM 4462 O O . ASN A 1 570 ? -10.531 -16.406 -21.922 1 93.88 570 ASN A O 1
ATOM 4466 N N . ALA A 1 571 ? -8.82 -16.406 -20.609 1 93.75 571 ALA A N 1
ATOM 4467 C CA . ALA A 1 571 ? -7.789 -16.594 -21.625 1 93.75 571 ALA A CA 1
ATOM 4468 C C . ALA A 1 571 ? -6.844 -17.734 -21.25 1 93.75 571 ALA A C 1
ATOM 4470 O O . ALA A 1 571 ? -6.078 -17.625 -20.281 1 93.75 571 ALA A O 1
ATOM 4471 N N . VAL A 1 572 ? -6.863 -18.797 -21.969 1 90.81 572 VAL A N 1
ATOM 4472 C CA . VAL A 1 572 ? -6.047 -19.969 -21.672 1 90.81 572 VAL A CA 1
ATOM 4473 C C . VAL A 1 572 ? -4.797 -19.969 -22.562 1 90.81 572 VAL A C 1
ATOM 4475 O O . VAL A 1 572 ? -4.898 -19.906 -23.781 1 90.81 572 VAL A O 1
ATOM 4478 N N . PHE A 1 573 ? -3.664 -20.062 -21.922 1 89.44 573 PHE A N 1
ATOM 4479 C CA . PHE A 1 573 ? -2.391 -20.078 -22.625 1 89.44 573 PHE A CA 1
ATOM 4480 C C . PHE A 1 573 ? -2.199 -21.406 -23.344 1 89.44 573 PHE A C 1
ATOM 4482 O O . PHE A 1 573 ? -2.373 -22.469 -22.766 1 89.44 573 PHE A O 1
ATOM 4489 N N . GLY A 1 574 ? -1.879 -21.359 -24.578 1 84.31 574 GLY A N 1
ATOM 4490 C CA . GLY A 1 574 ? -1.539 -22.547 -25.359 1 84.31 574 GLY A CA 1
ATOM 4491 C C . GLY A 1 574 ? -0.047 -22.703 -25.578 1 84.31 574 GLY A C 1
ATOM 4492 O O . GLY A 1 574 ? 0.759 -22.125 -24.859 1 84.31 574 GLY A O 1
ATOM 4493 N N . PRO A 1 575 ? 0.293 -23.578 -26.422 1 81 575 PRO A N 1
ATOM 4494 C CA . PRO A 1 575 ? 1.716 -23.781 -26.703 1 81 575 PRO A CA 1
ATOM 4495 C C . PRO A 1 575 ? 2.367 -22.562 -27.359 1 81 575 PRO A C 1
ATOM 4497 O O . PRO A 1 575 ? 1.746 -21.891 -28.203 1 81 575 PRO A O 1
ATOM 4500 N N . ALA A 1 576 ? 3.555 -22.297 -26.844 1 83.38 576 ALA A N 1
ATOM 4501 C CA . ALA A 1 576 ? 4.324 -21.188 -27.406 1 83.38 576 ALA A CA 1
ATOM 4502 C C . ALA A 1 576 ? 5.273 -21.672 -28.5 1 83.38 576 ALA A C 1
ATOM 4504 O O . ALA A 1 576 ? 5.801 -22.797 -28.422 1 83.38 576 ALA A O 1
ATOM 4505 N N . GLU A 1 577 ? 5.34 -20.875 -29.578 1 75.44 577 GLU A N 1
ATOM 4506 C CA . GLU A 1 577 ? 6.312 -21.094 -30.641 1 75.44 577 GLU A CA 1
ATOM 4507 C C . GLU A 1 577 ? 7.332 -19.953 -30.703 1 75.44 577 GLU A C 1
ATOM 4509 O O . GLU A 1 577 ? 7.285 -19.031 -29.891 1 75.44 577 GLU A O 1
ATOM 4514 N N . LEU A 1 578 ? 8.273 -20.094 -31.469 1 71.88 578 LEU A N 1
ATOM 4515 C CA . LEU A 1 578 ? 9.391 -19.172 -31.562 1 71.88 578 LEU A CA 1
ATOM 4516 C C . LEU A 1 578 ? 8.891 -17.734 -31.75 1 71.88 578 LEU A C 1
ATOM 4518 O O . LEU A 1 578 ? 9.438 -16.797 -31.172 1 71.88 578 LEU A O 1
ATOM 4522 N N . ASP A 1 579 ? 7.836 -17.609 -32.406 1 81.88 579 ASP A N 1
ATOM 4523 C CA . ASP A 1 579 ? 7.496 -16.234 -32.719 1 81.88 579 ASP A CA 1
ATOM 4524 C C . ASP A 1 579 ? 6.109 -15.867 -32.219 1 81.88 579 ASP A C 1
ATOM 4526 O O . ASP A 1 579 ? 5.512 -14.875 -32.625 1 81.88 579 ASP A O 1
ATOM 4530 N N . GLY A 1 580 ? 5.633 -16.688 -31.281 1 87 580 GLY A N 1
ATOM 4531 C CA . GLY A 1 580 ? 4.301 -16.344 -30.812 1 87 580 GLY A CA 1
ATOM 4532 C C . GLY A 1 580 ? 3.709 -17.391 -29.875 1 87 580 GLY A C 1
ATOM 4533 O O . GLY A 1 580 ? 4.398 -18.312 -29.469 1 87 580 GLY A O 1
ATOM 4534 N N . ILE A 1 581 ? 2.443 -17.156 -29.5 1 89.75 581 ILE A N 1
ATOM 4535 C CA . ILE A 1 581 ? 1.784 -18.062 -28.562 1 89.75 581 ILE A CA 1
ATOM 4536 C C . ILE A 1 581 ? 0.321 -18.234 -28.969 1 89.75 581 ILE A C 1
ATOM 4538 O O . ILE A 1 581 ? -0.324 -17.297 -29.438 1 89.75 581 ILE A O 1
ATOM 4542 N N . LEU A 1 582 ? -0.116 -19.438 -28.875 1 88 582 LEU A N 1
ATOM 4543 C CA . LEU A 1 582 ? -1.531 -19.719 -29.078 1 88 582 LEU A CA 1
ATOM 4544 C C . LEU A 1 582 ? -2.338 -19.422 -27.812 1 88 582 LEU A C 1
ATOM 4546 O O . LEU A 1 582 ? -1.912 -19.766 -26.703 1 88 582 LEU A O 1
ATOM 4550 N N . VAL A 1 583 ? -3.506 -18.734 -27.984 1 91.31 583 VAL A N 1
ATOM 4551 C CA . VAL A 1 583 ? -4.34 -18.406 -26.828 1 91.31 583 VAL A CA 1
ATOM 4552 C C . VAL A 1 583 ? -5.805 -18.703 -27.156 1 91.31 583 VAL A C 1
ATOM 4554 O O . VAL A 1 583 ? -6.254 -18.484 -28.281 1 91.31 583 VAL A O 1
ATOM 4557 N N . THR A 1 584 ? -6.516 -19.25 -26.234 1 91 584 THR A N 1
ATOM 4558 C CA . THR A 1 584 ? -7.945 -19.5 -26.359 1 91 584 THR A CA 1
ATOM 4559 C C . THR A 1 584 ? -8.742 -18.562 -25.469 1 91 584 THR A C 1
ATOM 4561 O O . THR A 1 584 ? -8.578 -18.562 -24.234 1 91 584 THR A O 1
ATOM 4564 N N . PHE A 1 585 ? -9.617 -17.781 -26.062 1 93.5 585 PHE A N 1
ATOM 4565 C CA . PHE A 1 585 ? -10.43 -16.828 -25.328 1 93.5 585 PHE A CA 1
ATOM 4566 C C . PHE A 1 585 ? -11.844 -17.359 -25.109 1 93.5 585 PHE A C 1
ATOM 4568 O O . PHE A 1 585 ? -12.414 -17.969 -26.016 1 93.5 585 PHE A O 1
ATOM 4575 N N . PHE A 1 586 ? -12.375 -17.172 -23.969 1 93.94 586 PHE A N 1
ATOM 4576 C CA . PHE A 1 586 ? -13.766 -17.469 -23.656 1 93.94 586 PHE A CA 1
ATOM 4577 C C . PHE A 1 586 ? -14.555 -16.172 -23.438 1 93.94 586 PHE A C 1
ATOM 4579 O O . PHE A 1 586 ? -14.148 -15.312 -22.656 1 93.94 586 PHE A O 1
ATOM 4586 N N . ARG A 1 587 ? -15.656 -16.062 -24.062 1 94 587 ARG A N 1
ATOM 4587 C CA . ARG A 1 587 ? -16.562 -14.922 -23.922 1 94 587 ARG A CA 1
ATOM 4588 C C . ARG A 1 587 ? -18 -15.383 -23.734 1 94 587 ARG A C 1
ATOM 4590 O O . ARG A 1 587 ? -18.297 -16.578 -23.859 1 94 587 ARG A O 1
ATOM 4597 N N . ASN A 1 588 ? -18.844 -14.43 -23.359 1 93.31 588 ASN A N 1
ATOM 4598 C CA . ASN A 1 588 ? -20.266 -14.766 -23.25 1 93.31 588 ASN A CA 1
ATOM 4599 C C . ASN A 1 588 ? -20.812 -15.328 -24.547 1 93.31 588 ASN A C 1
ATOM 4601 O O . ASN A 1 588 ? -20.406 -14.906 -25.641 1 93.31 588 ASN A O 1
ATOM 4605 N N . PRO A 1 589 ? -21.703 -16.234 -24.359 1 92.31 589 PRO A N 1
ATOM 4606 C CA . PRO A 1 589 ? -22.328 -16.781 -25.562 1 92.31 589 PRO A CA 1
ATOM 4607 C C . PRO A 1 589 ? -23.109 -15.742 -26.359 1 92.31 589 PRO A C 1
ATOM 4609 O O . PRO A 1 589 ? -23.562 -14.742 -25.797 1 92.31 589 PRO A O 1
ATOM 4612 N N . ASP A 1 590 ? -23.172 -15.992 -27.609 1 87.75 590 ASP A N 1
ATOM 4613 C CA . ASP A 1 590 ? -24.062 -15.164 -28.422 1 87.75 590 ASP A CA 1
ATOM 4614 C C . ASP A 1 590 ? -25.516 -15.297 -27.953 1 87.75 590 ASP A C 1
ATOM 4616 O O . ASP A 1 590 ? -25.875 -16.281 -27.312 1 87.75 590 ASP A O 1
ATOM 4620 N N . PRO A 1 591 ? -26.25 -14.242 -28.219 1 88.38 591 PRO A N 1
ATOM 4621 C CA . PRO A 1 591 ? -27.656 -14.312 -27.797 1 88.38 591 PRO A CA 1
ATOM 4622 C C . PRO A 1 591 ? -28.344 -15.602 -28.234 1 88.38 591 PRO A C 1
ATOM 4624 O O . PRO A 1 591 ? -28.297 -15.961 -29.406 1 88.38 591 PRO A O 1
ATOM 4627 N N . GLY A 1 592 ? -28.906 -16.312 -27.375 1 88.31 592 GLY A N 1
ATOM 4628 C CA . GLY A 1 592 ? -29.656 -17.516 -27.672 1 88.31 592 GLY A CA 1
ATOM 4629 C C . GLY A 1 592 ? -28.812 -18.781 -27.578 1 88.31 592 GLY A C 1
ATOM 4630 O O . GLY A 1 592 ? -29.359 -19.891 -27.594 1 88.31 592 GLY A O 1
ATOM 4631 N N . GLU A 1 593 ? -27.484 -18.609 -27.531 1 90.94 593 GLU A N 1
ATOM 4632 C CA . GLU A 1 593 ? -26.594 -19.766 -27.438 1 90.94 593 GLU A CA 1
ATOM 4633 C C . GLU A 1 593 ? -26.344 -20.172 -26 1 90.94 593 GLU A C 1
ATOM 4635 O O . GLU A 1 593 ? -26.406 -19.328 -25.094 1 90.94 593 GLU A O 1
ATOM 4640 N N . THR A 1 594 ? -26.141 -21.453 -25.781 1 91.88 594 THR A N 1
ATOM 4641 C CA . THR A 1 594 ? -25.938 -21.969 -24.438 1 91.88 594 THR A CA 1
ATOM 4642 C C . THR A 1 594 ? -24.5 -22.422 -24.25 1 91.88 594 THR A C 1
ATOM 4644 O O . THR A 1 594 ? -24.172 -23.125 -23.281 1 91.88 594 THR A O 1
ATOM 4647 N N . GLN A 1 595 ? -23.703 -22.156 -25.234 1 92.81 595 GLN A N 1
ATOM 4648 C CA . GLN A 1 595 ? -22.281 -22.484 -25.172 1 92.81 595 GLN A CA 1
ATOM 4649 C C . GLN A 1 595 ? -21.422 -21.219 -25.172 1 92.81 595 GLN A C 1
ATOM 4651 O O . GLN A 1 595 ? -21.766 -20.219 -25.812 1 92.81 595 GLN A O 1
ATOM 4656 N N . TRP A 1 596 ? -20.312 -21.359 -24.453 1 92.81 596 TRP A N 1
ATOM 4657 C CA . TRP A 1 596 ? -19.391 -20.234 -24.438 1 92.81 596 TRP A CA 1
ATOM 4658 C C . TRP A 1 596 ? -18.906 -19.906 -25.859 1 92.81 596 TRP A C 1
ATOM 4660 O O . TRP A 1 596 ? -18.75 -20.797 -26.688 1 92.81 596 TRP A O 1
ATOM 4670 N N . LYS A 1 597 ? -18.766 -18.672 -26.109 1 91.62 597 LYS A N 1
ATOM 4671 C CA . LYS A 1 597 ? -18.078 -18.281 -27.344 1 91.62 597 LYS A CA 1
ATOM 4672 C C . LYS A 1 597 ? -16.562 -18.438 -27.219 1 91.62 597 LYS A C 1
ATOM 4674 O O . LYS A 1 597 ? -15.922 -17.703 -26.469 1 91.62 597 LYS A O 1
ATOM 4679 N N . VAL A 1 598 ? -16.016 -19.438 -27.938 1 91.5 598 VAL A N 1
ATOM 4680 C CA . VAL A 1 598 ? -14.609 -19.766 -27.797 1 91.5 598 VAL A CA 1
ATOM 4681 C C . VAL A 1 598 ? -13.867 -19.391 -29.078 1 91.5 598 VAL A C 1
ATOM 4683 O O . VAL A 1 598 ? -14.273 -19.781 -30.172 1 91.5 598 VAL A O 1
ATOM 4686 N N . THR A 1 599 ? -12.828 -18.578 -28.953 1 88.88 599 THR A N 1
ATOM 4687 C CA . THR A 1 599 ? -11.977 -18.219 -30.078 1 88.88 599 THR A CA 1
ATOM 4688 C C . THR A 1 599 ? -10.516 -18.516 -29.781 1 88.88 599 THR A C 1
ATOM 4690 O O . THR A 1 599 ? -10.047 -18.297 -28.656 1 88.88 599 THR A O 1
ATOM 4693 N N . ARG A 1 600 ? -9.883 -19.156 -30.703 1 88.94 600 ARG A N 1
ATOM 4694 C CA . ARG A 1 600 ? -8.453 -19.422 -30.594 1 88.94 600 ARG A CA 1
ATOM 4695 C C . ARG A 1 600 ? -7.656 -18.547 -31.547 1 88.94 600 ARG A C 1
ATOM 4697 O O . ARG A 1 600 ? -8.008 -18.422 -32.719 1 88.94 600 ARG A O 1
ATOM 4704 N N . GLU A 1 601 ? -6.633 -17.875 -31 1 87.56 601 GLU A N 1
ATOM 4705 C CA . GLU A 1 601 ? -5.812 -16.969 -31.797 1 87.56 601 GLU A CA 1
ATOM 4706 C C . GLU A 1 601 ? -4.328 -17.234 -31.562 1 87.56 601 GLU A C 1
ATOM 4708 O O . GLU A 1 601 ? -3.918 -17.625 -30.484 1 87.56 601 GLU A O 1
ATOM 4713 N N . PHE A 1 602 ? -3.568 -17.109 -32.625 1 88.38 602 PHE A N 1
ATOM 4714 C CA . PHE A 1 602 ? -2.115 -17.094 -32.531 1 88.38 602 PHE A CA 1
ATOM 4715 C C . PHE A 1 602 ? -1.597 -15.656 -32.5 1 88.38 602 PHE A C 1
ATOM 4717 O O . PHE A 1 602 ? -1.793 -14.891 -33.438 1 88.38 602 PHE A O 1
ATOM 4724 N N . LEU A 1 603 ? -0.99 -15.359 -31.406 1 89.44 603 LEU A N 1
ATOM 4725 C CA . LEU A 1 603 ? -0.485 -14.008 -31.203 1 89.44 603 LEU A CA 1
ATOM 4726 C C . LEU A 1 603 ? 1.028 -13.961 -31.375 1 89.44 603 LEU A C 1
ATOM 4728 O O . LEU A 1 603 ? 1.765 -14.641 -30.656 1 89.44 603 LEU A O 1
ATOM 4732 N N . LYS A 1 604 ? 1.536 -13.141 -32.25 1 87.5 604 LYS A N 1
ATOM 4733 C CA . LYS A 1 604 ? 2.963 -13.016 -32.531 1 87.5 604 LYS A CA 1
ATOM 4734 C C . LYS A 1 604 ? 3.619 -11.992 -31.609 1 87.5 604 LYS A C 1
ATOM 4736 O O . LYS A 1 604 ? 2.99 -11.008 -31.234 1 87.5 604 LYS A O 1
ATOM 4741 N N . TYR A 1 605 ? 4.848 -12.289 -31.188 1 82.06 605 TYR A N 1
ATOM 4742 C CA . TYR A 1 605 ? 5.598 -11.297 -30.422 1 82.06 605 TYR A CA 1
ATOM 4743 C C . TYR A 1 605 ? 7.094 -11.406 -30.703 1 82.06 605 TYR A C 1
ATOM 4745 O O . TYR A 1 605 ? 7.578 -12.469 -31.094 1 82.06 605 TYR A O 1
ATOM 4753 N N . MET B 1 1 ? 15.328 34.656 -83.375 1 26.44 1 MET B N 1
ATOM 4754 C CA . MET B 1 1 ? 14.375 34.219 -82.375 1 26.44 1 MET B CA 1
ATOM 4755 C C . MET B 1 1 ? 15.102 33.75 -81.125 1 26.44 1 MET B C 1
ATOM 4757 O O . MET B 1 1 ? 15.656 32.656 -81.062 1 26.44 1 MET B O 1
ATOM 4761 N N . TYR B 1 2 ? 15.719 34.656 -80.375 1 29.69 2 TYR B N 1
ATOM 4762 C CA . TYR B 1 2 ? 16.672 34.625 -79.25 1 29.69 2 TYR B CA 1
ATOM 4763 C C . TYR B 1 2 ? 16.047 34.031 -78 1 29.69 2 TYR B C 1
ATOM 4765 O O . TYR B 1 2 ? 14.938 34.406 -77.625 1 29.69 2 TYR B O 1
ATOM 4773 N N . SER B 1 3 ? 16.312 32.75 -77.625 1 29.84 3 SER B N 1
ATOM 4774 C CA . SER B 1 3 ? 15.891 31.828 -76.625 1 29.84 3 SER B CA 1
ATOM 4775 C C . SER B 1 3 ? 16.188 32.375 -75.25 1 29.84 3 SER B C 1
ATOM 4777 O O . SER B 1 3 ? 17.359 32.469 -74.812 1 29.84 3 SER B O 1
ATOM 4779 N N . ILE B 1 4 ? 15.461 33.375 -74.75 1 34.88 4 ILE B N 1
ATOM 4780 C CA . ILE B 1 4 ? 15.766 34.094 -73.562 1 34.88 4 ILE B CA 1
ATOM 4781 C C . ILE B 1 4 ? 15.672 33.156 -72.375 1 34.88 4 ILE B C 1
ATOM 4783 O O . ILE B 1 4 ? 14.656 32.469 -72.188 1 34.88 4 ILE B O 1
ATOM 4787 N N . PRO B 1 5 ? 16.797 32.812 -71.688 1 35.97 5 PRO B N 1
ATOM 4788 C CA . PRO B 1 5 ? 16.875 31.781 -70.625 1 35.97 5 PRO B CA 1
ATOM 4789 C C . PRO B 1 5 ? 16.016 32.125 -69.438 1 35.97 5 PRO B C 1
ATOM 4791 O O . PRO B 1 5 ? 15.922 33.312 -69.062 1 35.97 5 PRO B O 1
ATOM 4794 N N . SER B 1 6 ? 14.883 31.453 -69.125 1 32.12 6 SER B N 1
ATOM 4795 C CA . SER B 1 6 ? 13.852 31.641 -68.125 1 32.12 6 SER B CA 1
ATOM 4796 C C . SER B 1 6 ? 14.445 31.656 -66.688 1 32.12 6 SER B C 1
ATOM 4798 O O . SER B 1 6 ? 15.125 30.703 -66.312 1 32.12 6 SER B O 1
ATOM 4800 N N . GLN B 1 7 ? 14.922 32.75 -66.125 1 30.11 7 GLN B N 1
ATOM 4801 C CA . GLN B 1 7 ? 15.547 32.969 -64.875 1 30.11 7 GLN B CA 1
ATOM 4802 C C . GLN B 1 7 ? 14.609 32.531 -63.719 1 30.11 7 GLN B C 1
ATOM 4804 O O . GLN B 1 7 ? 13.492 33.031 -63.594 1 30.11 7 GLN B O 1
ATOM 4809 N N . SER B 1 8 ? 14.594 31.266 -63.312 1 32.44 8 SER B N 1
ATOM 4810 C CA . SER B 1 8 ? 13.688 30.75 -62.312 1 32.44 8 SER B CA 1
ATOM 4811 C C . SER B 1 8 ? 13.805 31.531 -61 1 32.44 8 SER B C 1
ATOM 4813 O O . SER B 1 8 ? 14.906 31.938 -60.625 1 32.44 8 SER B O 1
ATOM 4815 N N . PRO B 1 9 ? 12.766 32.188 -60.5 1 37.16 9 PRO B N 1
ATOM 4816 C CA . PRO B 1 9 ? 12.734 33.094 -59.312 1 37.16 9 PRO B CA 1
ATOM 4817 C C . PRO B 1 9 ? 13.297 32.438 -58.062 1 37.16 9 PRO B C 1
ATOM 4819 O O . PRO B 1 9 ? 13.242 31.203 -57.938 1 37.16 9 PRO B O 1
ATOM 4822 N N . PRO B 1 10 ? 14.336 33 -57.406 1 34.19 10 PRO B N 1
ATOM 4823 C CA . PRO B 1 10 ? 14.984 32.469 -56.188 1 34.19 10 PRO B CA 1
ATOM 4824 C C . PRO B 1 10 ? 14 32.156 -55.062 1 34.19 10 PRO B C 1
ATOM 4826 O O . PRO B 1 10 ? 12.969 32.844 -54.969 1 34.19 10 PRO B O 1
ATOM 4829 N N . ALA B 1 11 ? 13.828 30.922 -54.594 1 33.44 11 ALA B N 1
ATOM 4830 C CA . ALA B 1 11 ? 12.938 30.406 -53.562 1 33.44 11 ALA B CA 1
ATOM 4831 C C . ALA B 1 11 ? 13.078 31.203 -52.25 1 33.44 11 ALA B C 1
ATOM 4833 O O . ALA B 1 11 ? 14.188 31.375 -51.75 1 33.44 11 ALA B O 1
ATOM 4834 N N . SER B 1 12 ? 12.406 32.219 -51.906 1 31.52 12 SER B N 1
ATOM 4835 C CA . SER B 1 12 ? 12.375 33.031 -50.688 1 31.52 12 SER B CA 1
ATOM 4836 C C . SER B 1 12 ? 12.227 32.156 -49.438 1 31.52 12 SER B C 1
ATOM 4838 O O . SER B 1 12 ? 11.156 31.594 -49.188 1 31.52 12 SER B O 1
ATOM 4840 N N . GLY B 1 13 ? 13.141 31.203 -49.25 1 30.67 13 GLY B N 1
ATOM 4841 C CA . GLY B 1 13 ? 12.961 30.375 -48.062 1 30.67 13 GLY B CA 1
ATOM 4842 C C . GLY B 1 13 ? 12.945 31.172 -46.75 1 30.67 13 GLY B C 1
ATOM 4843 O O . GLY B 1 13 ? 13.789 32.031 -46.562 1 30.67 13 GLY B O 1
ATOM 4844 N N . ARG B 1 14 ? 11.742 31.531 -46.219 1 32.78 14 ARG B N 1
ATOM 4845 C CA . ARG B 1 14 ? 11.625 32.219 -44.938 1 32.78 14 ARG B CA 1
ATOM 4846 C C . ARG B 1 14 ? 12.664 31.688 -43.938 1 32.78 14 ARG B C 1
ATOM 4848 O O . ARG B 1 14 ? 12.773 30.469 -43.75 1 32.78 14 ARG B O 1
ATOM 4855 N N . LYS B 1 15 ? 13.695 32.406 -43.719 1 34.69 15 LYS B N 1
ATOM 4856 C CA . LYS B 1 15 ? 14.688 32.156 -42.688 1 34.69 15 LYS B CA 1
ATOM 4857 C C . LYS B 1 15 ? 14.023 31.859 -41.344 1 34.69 15 LYS B C 1
ATOM 4859 O O . LYS B 1 15 ? 13.266 32.688 -40.844 1 34.69 15 LYS B O 1
ATOM 4864 N N . GLY B 1 16 ? 13.641 30.578 -41.094 1 34.97 16 GLY B N 1
ATOM 4865 C CA . GLY B 1 16 ? 13.062 30.125 -39.812 1 34.97 16 GLY B CA 1
ATOM 4866 C C . GLY B 1 16 ? 13.703 30.75 -38.594 1 34.97 16 GLY B C 1
ATOM 4867 O O . GLY B 1 16 ? 14.914 30.984 -38.594 1 34.97 16 GLY B O 1
ATOM 4868 N N . SER B 1 17 ? 13.07 31.797 -38.094 1 39.5 17 SER B N 1
ATOM 4869 C CA . SER B 1 17 ? 13.555 32.469 -36.875 1 39.5 17 SER B CA 1
ATOM 4870 C C . SER B 1 17 ? 14.32 31.516 -35.969 1 39.5 17 SER B C 1
ATOM 4872 O O . SER B 1 17 ? 13.961 30.344 -35.875 1 39.5 17 SER B O 1
ATOM 4874 N N . LYS B 1 18 ? 15.547 31.797 -35.688 1 44.91 18 LYS B N 1
ATOM 4875 C CA . LYS B 1 18 ? 16.469 31 -34.906 1 44.91 18 LYS B CA 1
ATOM 4876 C C . LYS B 1 18 ? 15.828 30.562 -33.594 1 44.91 18 LYS B C 1
ATOM 4878 O O . LYS B 1 18 ? 15.312 31.406 -32.844 1 44.91 18 LYS B O 1
ATOM 4883 N N . LYS B 1 19 ? 15.391 29.312 -33.469 1 52.88 19 LYS B N 1
ATOM 4884 C CA . LYS B 1 19 ? 14.891 28.641 -32.281 1 52.88 19 LYS B CA 1
ATOM 4885 C C . LYS B 1 19 ? 15.805 28.891 -31.078 1 52.88 19 LYS B C 1
ATOM 4887 O O . LYS B 1 19 ? 17.031 28.859 -31.203 1 52.88 19 LYS B O 1
ATOM 4892 N N . VAL B 1 20 ? 15.266 29.625 -30.016 1 59.84 20 VAL B N 1
ATOM 4893 C CA . VAL B 1 20 ? 16.078 29.828 -28.828 1 59.84 20 VAL B CA 1
ATOM 4894 C C . VAL B 1 20 ? 16.344 28.484 -28.156 1 59.84 20 VAL B C 1
ATOM 4896 O O . VAL B 1 20 ? 15.461 27.625 -28.078 1 59.84 20 VAL B O 1
ATOM 4899 N N . ARG B 1 21 ? 17.609 28.016 -27.938 1 66 21 ARG B N 1
ATOM 4900 C CA . ARG B 1 21 ? 18.031 26.734 -27.375 1 66 21 ARG B CA 1
ATOM 4901 C C . ARG B 1 21 ? 17.672 26.656 -25.906 1 66 21 ARG B C 1
ATOM 4903 O O . ARG B 1 21 ? 17.641 25.562 -25.328 1 66 21 ARG B O 1
ATOM 4910 N N . THR B 1 22 ? 17.281 27.828 -25.266 1 65.06 22 THR B N 1
ATOM 4911 C CA . THR B 1 22 ? 17.078 27.891 -23.828 1 65.06 22 THR B CA 1
ATOM 4912 C C . THR B 1 22 ? 15.586 28.031 -23.5 1 65.06 22 THR B C 1
ATOM 4914 O O . THR B 1 22 ? 15.227 28.5 -22.422 1 65.06 22 THR B O 1
ATOM 4917 N N . GLY B 1 23 ? 14.734 27.719 -24.297 1 72.19 23 GLY B N 1
ATOM 4918 C CA . GLY B 1 23 ? 13.297 27.859 -24.109 1 72.19 23 GLY B CA 1
ATOM 4919 C C . GLY B 1 23 ? 12.711 26.828 -23.172 1 72.19 23 GLY B C 1
ATOM 4920 O O . GLY B 1 23 ? 13.367 25.828 -22.828 1 72.19 23 GLY B O 1
ATOM 4921 N N . CYS B 1 24 ? 11.523 27.156 -22.719 1 72.06 24 CYS B N 1
ATOM 4922 C CA . CYS B 1 24 ? 10.852 26.25 -21.797 1 72.06 24 CYS B CA 1
ATOM 4923 C C . CYS B 1 24 ? 10.562 24.922 -22.469 1 72.06 24 CYS B C 1
ATOM 4925 O O . CYS B 1 24 ? 10.5 24.828 -23.703 1 72.06 24 CYS B O 1
ATOM 4927 N N . ILE B 1 25 ? 10.453 23.875 -21.75 1 75.12 25 ILE B N 1
ATOM 4928 C CA . ILE B 1 25 ? 10.266 22.516 -22.234 1 75.12 25 ILE B CA 1
ATOM 4929 C C . ILE B 1 25 ? 9.023 22.438 -23.109 1 75.12 25 ILE B C 1
ATOM 4931 O O . ILE B 1 25 ? 9.047 21.812 -24.172 1 75.12 25 ILE B O 1
ATOM 4935 N N . THR B 1 26 ? 8.031 23.141 -22.875 1 77 26 THR B N 1
ATOM 4936 C CA . THR B 1 26 ? 6.773 23.141 -23.609 1 77 26 THR B CA 1
ATOM 4937 C C . THR B 1 26 ? 6.945 23.797 -24.984 1 77 26 THR B C 1
ATOM 4939 O O . THR B 1 26 ? 6.492 23.266 -25.984 1 77 26 THR B O 1
ATOM 4942 N N . CYS B 1 27 ? 7.566 24.875 -25.016 1 75.69 27 CYS B N 1
ATOM 4943 C CA . CYS B 1 27 ? 7.766 25.594 -26.281 1 75.69 27 CYS B CA 1
ATOM 4944 C C . CYS B 1 27 ? 8.695 24.828 -27.203 1 75.69 27 CYS B C 1
ATOM 4946 O O . CYS B 1 27 ? 8.516 24.828 -28.422 1 75.69 27 CYS B O 1
ATOM 4948 N N . LYS B 1 28 ? 9.648 24.047 -26.578 1 74.62 28 LYS B N 1
ATOM 4949 C CA . LYS B 1 28 ? 10.586 23.234 -27.359 1 74.62 28 LYS B CA 1
ATOM 4950 C C . LYS B 1 28 ? 9.867 22.062 -28.016 1 74.62 28 LYS B C 1
ATOM 4952 O O . LYS B 1 28 ? 10.133 21.734 -29.172 1 74.62 28 LYS B O 1
ATOM 4957 N N . ILE B 1 29 ? 8.961 21.594 -27.328 1 73.44 29 ILE B N 1
ATOM 4958 C CA . ILE B 1 29 ? 8.18 20.484 -27.859 1 73.44 29 ILE B CA 1
ATOM 4959 C C . ILE B 1 29 ? 7.277 20.969 -28.984 1 73.44 29 ILE B C 1
ATOM 4961 O O . ILE B 1 29 ? 7.121 20.297 -30 1 73.44 29 ILE B O 1
ATOM 4965 N N . ARG B 1 30 ? 6.793 22.062 -28.953 1 72.94 30 ARG B N 1
ATOM 4966 C CA . ARG B 1 30 ? 5.859 22.656 -29.922 1 72.94 30 ARG B CA 1
ATOM 4967 C C . ARG B 1 30 ? 6.602 23.281 -31.078 1 72.94 30 ARG B C 1
ATOM 4969 O O . ARG B 1 30 ? 5.988 23.672 -32.094 1 72.94 30 ARG B O 1
ATOM 4976 N N . LYS B 1 31 ? 7.914 23.406 -30.922 1 72.75 31 LYS B N 1
ATOM 4977 C CA . LYS B 1 31 ? 8.789 23.984 -31.938 1 72.75 31 LYS B CA 1
ATOM 4978 C C . LYS B 1 31 ? 8.375 25.422 -32.25 1 72.75 31 LYS B C 1
ATOM 4980 O O . LYS B 1 31 ? 8.344 25.812 -33.438 1 72.75 31 LYS B O 1
ATOM 4985 N N . VAL B 1 32 ? 7.906 26.125 -31.219 1 76.94 32 VAL B N 1
ATOM 4986 C CA . VAL B 1 32 ? 7.602 27.531 -31.375 1 76.94 32 VAL B CA 1
ATOM 4987 C C . VAL B 1 32 ? 8.656 28.375 -30.672 1 76.94 32 VAL B C 1
ATOM 4989 O O . VAL B 1 32 ? 9.328 27.891 -29.75 1 76.94 32 VAL B O 1
ATOM 4992 N N . LYS B 1 33 ? 8.898 29.641 -31.062 1 73.94 33 LYS B N 1
ATOM 4993 C CA . LYS B 1 33 ? 9.852 30.547 -30.438 1 73.94 33 LYS B CA 1
ATOM 4994 C C . LYS B 1 33 ? 9.422 30.906 -29.016 1 73.94 33 LYS B C 1
ATOM 4996 O O . LYS B 1 33 ? 8.305 31.391 -28.797 1 73.94 33 LYS B O 1
ATOM 5001 N N . CYS B 1 34 ? 10.156 30.516 -27.922 1 71.62 34 CYS B N 1
ATOM 5002 C CA . CYS B 1 34 ? 9.922 30.766 -26.5 1 71.62 34 CYS B CA 1
ATOM 5003 C C . CYS B 1 34 ? 10.383 32.156 -26.125 1 71.62 34 CYS B C 1
ATOM 5005 O O . CYS B 1 34 ? 11.391 32.656 -26.641 1 71.62 34 CYS B O 1
ATOM 5007 N N . ASP B 1 35 ? 9.781 32.906 -25.469 1 72.62 35 ASP B N 1
ATOM 5008 C CA . ASP B 1 35 ? 10.211 34.219 -25.016 1 72.62 35 ASP B CA 1
ATOM 5009 C C . ASP B 1 35 ? 11.164 34.125 -23.844 1 72.62 35 ASP B C 1
ATOM 5011 O O . ASP B 1 35 ? 11.641 35.125 -23.328 1 72.62 35 ASP B O 1
ATOM 5015 N N . GLU B 1 36 ? 11.516 33 -23.234 1 68.12 36 GLU B N 1
ATOM 5016 C CA . GLU B 1 36 ? 12.484 32.625 -22.203 1 68.12 36 GLU B CA 1
ATOM 5017 C C . GLU B 1 36 ? 12.164 33.312 -20.875 1 68.12 36 GLU B C 1
ATOM 5019 O O . GLU B 1 36 ? 13.039 33.469 -20.016 1 68.12 36 GLU B O 1
ATOM 5024 N N . ALA B 1 37 ? 10.945 33.812 -20.781 1 68.5 37 ALA B N 1
ATOM 5025 C CA . ALA B 1 37 ? 10.562 34.375 -19.484 1 68.5 37 ALA B CA 1
ATOM 5026 C C . ALA B 1 37 ? 10.516 33.281 -18.406 1 68.5 37 ALA B C 1
ATOM 5028 O O . ALA B 1 37 ? 10.102 32.156 -18.688 1 68.5 37 ALA B O 1
ATOM 5029 N N . LYS B 1 38 ? 11.328 33.375 -17.219 1 65.38 38 LYS B N 1
ATOM 5030 C CA . LYS B 1 38 ? 11.375 32.438 -16.094 1 65.38 38 LYS B CA 1
ATOM 5031 C C . LYS B 1 38 ? 10.461 32.906 -14.969 1 65.38 38 LYS B C 1
ATOM 5033 O O . LYS B 1 38 ? 10.227 34.094 -14.797 1 65.38 38 LYS B O 1
ATOM 5038 N N . PRO B 1 39 ? 9.758 31.844 -14.344 1 61.41 39 PRO B N 1
ATOM 5039 C CA . PRO B 1 39 ? 9.953 30.406 -14.531 1 61.41 39 PRO B CA 1
ATOM 5040 C C . PRO B 1 39 ? 9.055 29.812 -15.609 1 61.41 39 PRO B C 1
ATOM 5042 O O . PRO B 1 39 ? 9.289 28.688 -16.062 1 61.41 39 PRO B O 1
ATOM 5045 N N . TYR B 1 40 ? 8.062 30.641 -15.969 1 69.88 40 TYR B N 1
ATOM 5046 C CA . TYR B 1 40 ? 7.172 30.219 -17.047 1 69.88 40 TYR B CA 1
ATOM 5047 C C . TYR B 1 40 ? 7.219 31.188 -18.219 1 69.88 40 TYR B C 1
ATOM 5049 O O . TYR B 1 40 ? 7.258 32.406 -18.016 1 69.88 40 TYR B O 1
ATOM 5057 N N . CYS B 1 41 ? 7.242 30.656 -19.438 1 69.56 41 CYS B N 1
ATOM 5058 C CA . CYS B 1 41 ? 7.316 31.547 -20.594 1 69.56 41 CYS B CA 1
ATOM 5059 C C . CYS B 1 41 ? 5.941 32.094 -20.938 1 69.56 41 CYS B C 1
ATOM 5061 O O . CYS B 1 41 ? 4.926 31.422 -20.766 1 69.56 41 CYS B O 1
ATOM 5063 N N . LEU B 1 42 ? 5.875 33.375 -21.219 1 71.19 42 LEU B N 1
ATOM 5064 C CA . LEU B 1 42 ? 4.664 34.125 -21.531 1 71.19 42 LEU B CA 1
ATOM 5065 C C . LEU B 1 42 ? 3.959 33.531 -22.75 1 71.19 42 LEU B C 1
ATOM 5067 O O . LEU B 1 42 ? 2.738 33.625 -22.875 1 71.19 42 LEU B O 1
ATOM 5071 N N . ARG B 1 43 ? 4.648 32.812 -23.5 1 73.31 43 ARG B N 1
ATOM 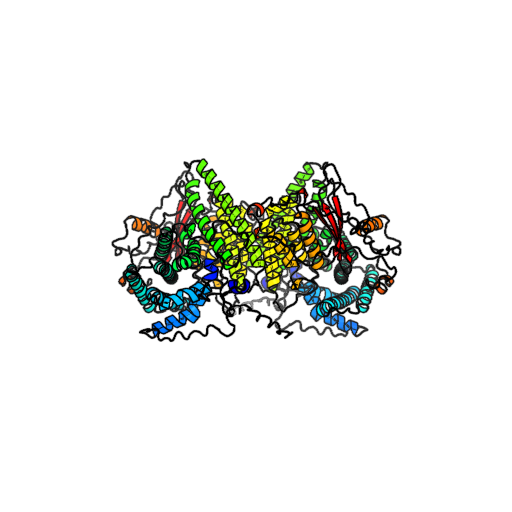5072 C CA . ARG B 1 43 ? 4.039 32.25 -24.703 1 73.31 43 ARG B CA 1
ATOM 5073 C C . ARG B 1 43 ? 3.164 31.047 -24.344 1 73.31 43 ARG B C 1
ATOM 5075 O O . ARG B 1 43 ? 2.068 30.875 -24.875 1 73.31 43 ARG B O 1
ATOM 5082 N N . CYS B 1 44 ? 3.656 30.297 -23.469 1 68.62 44 CYS B N 1
ATOM 5083 C CA . CYS B 1 44 ? 2.879 29.156 -22.984 1 68.62 44 CYS B CA 1
ATOM 5084 C C . CYS B 1 44 ? 1.63 29.625 -22.25 1 68.62 44 CYS B C 1
ATOM 5086 O O . CYS B 1 44 ? 0.533 29.109 -22.484 1 68.62 44 CYS B O 1
ATOM 5088 N N . ILE B 1 45 ? 1.74 30.672 -21.469 1 66.12 45 ILE B N 1
ATOM 5089 C CA . ILE B 1 45 ? 0.653 31.203 -20.656 1 66.12 45 ILE B CA 1
ATOM 5090 C C . ILE B 1 45 ? -0.416 31.812 -21.562 1 66.12 45 ILE B C 1
ATOM 5092 O O . ILE B 1 45 ? -1.61 31.578 -21.375 1 66.12 45 ILE B O 1
ATOM 5096 N N . LYS B 1 46 ? -0.03 32.531 -22.578 1 65.75 46 LYS B N 1
ATOM 5097 C CA . LYS B 1 46 ? -0.97 33.25 -23.453 1 65.75 46 LYS B CA 1
ATOM 5098 C C . LYS B 1 46 ? -1.753 32.281 -24.328 1 65.75 46 LYS B C 1
ATOM 5100 O O . LYS B 1 46 ? -2.9 32.531 -24.688 1 65.75 46 LYS B O 1
ATOM 5105 N N . THR B 1 47 ? -1.073 31.188 -24.594 1 69 47 THR B N 1
ATOM 5106 C CA . THR B 1 47 ? -1.734 30.219 -25.469 1 69 47 THR B CA 1
ATOM 5107 C C . THR B 1 47 ? -2.479 29.172 -24.656 1 69 47 THR B C 1
ATOM 5109 O O . THR B 1 47 ? -3.016 28.203 -25.203 1 69 47 THR B O 1
ATOM 5112 N N . GLY B 1 48 ? -2.492 29.297 -23.312 1 63.5 48 GLY B N 1
ATOM 5113 C CA . GLY B 1 48 ? -3.252 28.453 -22.406 1 63.5 48 GLY B CA 1
ATOM 5114 C C . GLY B 1 48 ? -2.611 27.094 -22.188 1 63.5 48 GLY B C 1
ATOM 5115 O O . GLY B 1 48 ? -3.289 26.125 -21.812 1 63.5 48 GLY B O 1
ATOM 5116 N N . ARG B 1 49 ? -1.391 27.062 -22.531 1 64.38 49 ARG B N 1
ATOM 5117 C CA . ARG B 1 49 ? -0.693 25.797 -22.375 1 64.38 49 ARG B CA 1
ATOM 5118 C C . ARG B 1 49 ? 0.138 25.766 -21.109 1 64.38 49 ARG B C 1
ATOM 5120 O O . ARG B 1 49 ? 0.565 26.812 -20.609 1 64.38 49 ARG B O 1
ATOM 5127 N N . GLN B 1 50 ? 0.3 24.578 -20.469 1 64.88 50 GLN B N 1
ATOM 5128 C CA . GLN B 1 50 ? 1.191 24.438 -19.328 1 64.88 50 GLN B CA 1
ATOM 5129 C C . GLN B 1 50 ? 2.654 24.5 -19.75 1 64.88 50 GLN B C 1
ATOM 5131 O O . GLN B 1 50 ? 3.084 23.734 -20.625 1 64.88 50 GLN B O 1
ATOM 5136 N N . CYS B 1 51 ? 3.459 25.531 -19.297 1 66 51 CYS B N 1
ATOM 5137 C CA . CYS B 1 51 ? 4.891 25.672 -19.531 1 66 51 CYS B CA 1
ATOM 5138 C C . CYS B 1 51 ? 5.684 24.703 -18.656 1 66 51 CYS B C 1
ATOM 5140 O O . CYS B 1 51 ? 5.645 24.797 -17.438 1 66 51 CYS B O 1
ATOM 5142 N N . ASP B 1 52 ? 6.266 23.641 -19.156 1 67.56 52 ASP B N 1
ATOM 5143 C CA . ASP B 1 52 ? 6.996 22.609 -18.438 1 67.56 52 ASP B CA 1
ATOM 5144 C C . ASP B 1 52 ? 8.383 23.109 -18.016 1 67.56 52 ASP B C 1
ATOM 5146 O O . ASP B 1 52 ? 9.297 22.312 -17.812 1 67.56 52 ASP B O 1
ATOM 5150 N N . GLY B 1 53 ? 8.57 24.359 -17.969 1 68 53 GLY B N 1
ATOM 5151 C CA . GLY B 1 53 ? 9.812 25 -17.547 1 68 53 GLY B CA 1
ATOM 5152 C C . GLY B 1 53 ? 10.961 24.75 -18.516 1 68 53 GLY B C 1
ATOM 5153 O O . GLY B 1 53 ? 10.742 24.422 -19.672 1 68 53 GLY B O 1
ATOM 5154 N N . TYR B 1 54 ? 12.258 25.188 -18.141 1 64.25 54 TYR B N 1
ATOM 5155 C CA . TYR B 1 54 ? 13.461 25.203 -18.969 1 64.25 54 TYR B CA 1
ATOM 5156 C C . TYR B 1 54 ? 14.398 24.062 -18.594 1 64.25 54 TYR B C 1
ATOM 5158 O O . TYR B 1 54 ? 14.453 23.656 -17.422 1 64.25 54 TYR B O 1
ATOM 5166 N N . ARG B 1 55 ? 14.93 23.219 -19.422 1 58.81 55 ARG B N 1
ATOM 5167 C CA . ARG B 1 55 ? 15.945 22.203 -19.125 1 58.81 55 ARG B CA 1
ATOM 5168 C C . ARG B 1 55 ? 17.141 22.844 -18.406 1 58.81 55 ARG B C 1
ATOM 5170 O O . ARG B 1 55 ? 17.594 23.922 -18.781 1 58.81 55 ARG B O 1
ATOM 5177 N N . PRO B 1 56 ? 17.547 22.188 -17.234 1 44.25 56 PRO B N 1
ATOM 5178 C CA . PRO B 1 56 ? 18.812 22.703 -16.719 1 44.25 56 PRO B CA 1
ATOM 5179 C C . PRO B 1 56 ? 19.922 22.688 -17.766 1 44.25 56 PRO B C 1
ATOM 5181 O O . PRO B 1 56 ? 20.031 21.734 -18.547 1 44.25 56 PRO B O 1
ATOM 5184 N N . SER B 1 57 ? 20.25 23.656 -18.391 1 38.81 57 SER B N 1
ATOM 5185 C CA . SER B 1 57 ? 21.484 23.578 -19.156 1 38.81 57 SER B CA 1
ATOM 5186 C C . SER B 1 57 ? 22.547 22.797 -18.406 1 38.81 57 SER B C 1
ATOM 5188 O O . SER B 1 57 ? 22.672 22.922 -17.188 1 38.81 57 SER B O 1
ATOM 5190 N N . PRO B 1 58 ? 23.094 21.656 -18.938 1 36.88 58 PRO B N 1
ATOM 5191 C CA . PRO B 1 58 ? 24.188 21 -18.203 1 36.88 58 PRO B CA 1
ATOM 5192 C C . PRO B 1 58 ? 25.078 22 -17.453 1 36.88 58 PRO B C 1
ATOM 5194 O O . PRO B 1 58 ? 25.656 21.672 -16.422 1 36.88 58 PRO B O 1
ATOM 5197 N N . ASN B 1 59 ? 25.75 22.906 -18.297 1 32.88 59 ASN B N 1
ATOM 5198 C CA . ASN B 1 59 ? 26.766 23.797 -17.75 1 32.88 59 ASN B CA 1
ATOM 5199 C C . ASN B 1 59 ? 26.172 24.734 -16.688 1 32.88 59 ASN B C 1
ATOM 5201 O O . ASN B 1 59 ? 26.875 25.594 -16.156 1 32.88 59 ASN B O 1
ATOM 5205 N N . SER B 1 60 ? 24.969 25.094 -16.906 1 30.23 60 SER B N 1
ATOM 5206 C CA . SER B 1 60 ? 24.531 26.125 -15.953 1 30.23 60 SER B CA 1
ATOM 5207 C C . SER B 1 60 ? 24.25 25.516 -14.586 1 30.23 60 SER B C 1
ATOM 5209 O O . SER B 1 60 ? 23.141 25.016 -14.336 1 30.23 60 SER B O 1
ATOM 5211 N N . SER B 1 61 ? 24.984 24.5 -14.172 1 30.98 61 SER B N 1
ATOM 5212 C CA . SER B 1 61 ? 25 24.375 -12.719 1 30.98 61 SER B CA 1
ATOM 5213 C C . SER B 1 61 ? 24.672 25.688 -12.039 1 30.98 61 SER B C 1
ATOM 5215 O O . SER B 1 61 ? 25.312 26.719 -12.312 1 30.98 61 SER B O 1
ATOM 5217 N N . PRO B 1 62 ? 23.406 25.953 -11.852 1 31.12 62 PRO B N 1
ATOM 5218 C CA . PRO B 1 62 ? 23.391 27.281 -11.234 1 31.12 62 PRO B CA 1
ATOM 5219 C C . PRO B 1 62 ? 24.641 27.562 -10.406 1 31.12 62 PRO B C 1
ATOM 5221 O O . PRO B 1 62 ? 24.938 26.828 -9.453 1 31.12 62 PRO B O 1
ATOM 5224 N N . GLU B 1 63 ? 25.781 27.641 -10.992 1 29.78 63 GLU B N 1
ATOM 5225 C CA . GLU B 1 63 ? 26.781 28.266 -10.117 1 29.78 63 GLU B CA 1
ATOM 5226 C C . GLU B 1 63 ? 26.125 29.141 -9.062 1 29.78 63 GLU B C 1
ATOM 5228 O O . GLU B 1 63 ? 25.172 29.875 -9.367 1 29.78 63 GLU B O 1
ATOM 5233 N N . PRO B 1 64 ? 26.078 28.672 -7.801 1 31.98 64 PRO B N 1
ATOM 5234 C CA . PRO B 1 64 ? 25.594 29.703 -6.879 1 31.98 64 PRO B CA 1
ATOM 5235 C C . PRO B 1 64 ? 25.828 31.125 -7.406 1 31.98 64 PRO B C 1
ATOM 5237 O O . PRO B 1 64 ? 26.938 31.453 -7.828 1 31.98 64 PRO B O 1
ATOM 5240 N N . MET B 1 65 ? 25.203 31.547 -8.422 1 30.94 65 MET B N 1
ATOM 5241 C CA . MET B 1 65 ? 25.453 32.969 -8.461 1 30.94 65 MET B CA 1
ATOM 5242 C C . MET B 1 65 ? 26.062 33.469 -7.141 1 30.94 65 MET B C 1
ATOM 5244 O O . MET B 1 65 ? 25.469 33.25 -6.078 1 30.94 65 MET B O 1
ATOM 5248 N N . ALA B 1 66 ? 27.234 33.312 -6.953 1 32.75 66 ALA B N 1
ATOM 5249 C CA . ALA B 1 66 ? 27.812 34.062 -5.859 1 32.75 66 ALA B CA 1
ATOM 5250 C C . ALA B 1 66 ? 26.984 35.312 -5.527 1 32.75 66 ALA B C 1
ATOM 5252 O O . ALA B 1 66 ? 27 36.312 -6.258 1 32.75 66 ALA B O 1
ATOM 5253 N N . LEU B 1 67 ? 25.625 35.031 -5.336 1 34.59 67 LEU B N 1
ATOM 5254 C CA . LEU B 1 67 ? 25.062 36.219 -4.711 1 34.59 67 LEU B CA 1
ATOM 5255 C C . LEU B 1 67 ? 26.125 36.969 -3.906 1 34.59 67 LEU B C 1
ATOM 5257 O O . LEU B 1 67 ? 26.781 36.375 -3.039 1 34.59 67 LEU B O 1
ATOM 5261 N N . SER B 1 68 ? 26.969 37.656 -4.551 1 34.81 68 SER B N 1
ATOM 5262 C CA . SER B 1 68 ? 27.859 38.562 -3.814 1 34.81 68 SER B CA 1
ATOM 5263 C C . SER B 1 68 ? 27.281 38.906 -2.447 1 34.81 68 SER B C 1
ATOM 5265 O O . SER B 1 68 ? 26.094 39.188 -2.32 1 34.81 68 SER B O 1
ATOM 5267 N N . PRO B 1 69 ? 27.75 38.344 -1.401 1 40.59 69 PRO B N 1
ATOM 5268 C CA . PRO B 1 69 ? 27.5 38.906 -0.075 1 40.59 69 PRO B CA 1
ATOM 5269 C C . PRO B 1 69 ? 27.109 40.375 -0.131 1 40.59 69 PRO B C 1
ATOM 5271 O O . PRO B 1 69 ? 27.094 41.062 0.899 1 40.59 69 PRO B O 1
ATOM 5274 N N . SER B 1 70 ? 27.406 40.938 -1.232 1 40.75 70 SER B N 1
ATOM 5275 C CA . SER B 1 70 ? 27.312 42.375 -1.009 1 40.75 70 SER B CA 1
ATOM 5276 C C . SER B 1 70 ? 25.906 42.781 -0.583 1 40.75 70 SER B C 1
ATOM 5278 O O . SER B 1 70 ? 25.453 43.875 -0.896 1 40.75 70 SER B O 1
ATOM 5280 N N . GLN B 1 71 ? 24.938 41.719 -0.598 1 51.97 71 GLN B N 1
ATOM 5281 C CA . GLN B 1 71 ? 23.766 42.344 0.007 1 51.97 71 GLN B CA 1
ATOM 5282 C C . GLN B 1 71 ? 24.125 43.031 1.313 1 51.97 71 GLN B C 1
ATOM 5284 O O . GLN B 1 71 ? 25 42.594 2.049 1 51.97 71 GLN B O 1
ATOM 5289 N N . GLY B 1 72 ? 24.125 44.188 1.399 1 63.84 72 GLY B N 1
ATOM 5290 C CA . GLY B 1 72 ? 24.469 45.156 2.438 1 63.84 72 GLY B CA 1
ATOM 5291 C C . GLY B 1 72 ? 24.109 44.688 3.832 1 63.84 72 GLY B C 1
ATOM 5292 O O . GLY B 1 72 ? 23.219 45.219 4.473 1 63.84 72 GLY B O 1
ATOM 5293 N N . PHE B 1 73 ? 24.469 43.312 4.031 1 81.31 73 PHE B N 1
ATOM 5294 C CA . PHE B 1 73 ? 24.219 42.969 5.422 1 81.31 73 PHE B CA 1
ATOM 5295 C C . PHE B 1 73 ? 25.109 43.75 6.359 1 81.31 73 PHE B C 1
ATOM 5297 O O . PHE B 1 73 ? 26.266 44.031 6.035 1 81.31 73 PHE B O 1
ATOM 5304 N N . ASP B 1 74 ? 24.562 44.094 7.395 1 80 74 ASP B N 1
ATOM 5305 C CA . ASP B 1 74 ? 25.219 45.031 8.32 1 80 74 ASP B CA 1
ATOM 5306 C C . ASP B 1 74 ? 26.047 44.281 9.352 1 80 74 ASP B C 1
ATOM 5308 O O . ASP B 1 74 ? 26.906 44.844 10.016 1 80 74 ASP B O 1
ATOM 5312 N N . SER B 1 75 ? 25.812 42.844 9.531 1 89.25 75 SER B N 1
ATOM 5313 C CA . SER B 1 75 ? 26.484 42.125 10.594 1 89.25 75 SER B CA 1
ATOM 5314 C C . SER B 1 75 ? 26.922 40.75 10.125 1 89.25 75 SER B C 1
ATOM 5316 O O . SER B 1 75 ? 26.328 40.156 9.211 1 89.25 75 SER B O 1
ATOM 5318 N N . PRO B 1 76 ? 27.969 40.188 10.734 1 91.56 76 PRO B N 1
ATOM 5319 C CA . PRO B 1 76 ? 28.438 38.844 10.414 1 91.56 76 PRO B CA 1
ATOM 5320 C C . PRO B 1 76 ? 27.375 37.781 10.703 1 91.56 76 PRO B C 1
ATOM 5322 O O . PRO B 1 76 ? 27.344 36.719 10.031 1 91.56 76 PRO B O 1
ATOM 5325 N N . GLN B 1 77 ? 26.547 38.062 11.578 1 93.88 77 GLN B N 1
ATOM 5326 C CA . GLN B 1 77 ? 25.484 37.125 11.914 1 93.88 77 GLN B CA 1
ATOM 5327 C C . GLN B 1 77 ? 24.469 37.031 10.781 1 93.88 77 GLN B C 1
ATOM 5329 O O . GLN B 1 77 ? 23.969 35.938 10.5 1 93.88 77 GLN B O 1
ATOM 5334 N N . GLN B 1 78 ? 24.281 38.094 10.164 1 95.62 78 GLN B N 1
ATOM 5335 C CA . GLN B 1 78 ? 23.359 38.094 9.039 1 95.62 78 GLN B CA 1
ATOM 5336 C C . GLN B 1 78 ? 23.922 37.312 7.863 1 95.62 78 GLN B C 1
ATOM 5338 O O . GLN B 1 78 ? 23.188 36.562 7.203 1 95.62 78 GLN B O 1
ATOM 5343 N N . VAL B 1 79 ? 25.172 37.438 7.656 1 94.69 79 VAL B N 1
ATOM 5344 C CA . VAL B 1 79 ? 25.844 36.719 6.574 1 94.69 79 VAL B CA 1
ATOM 5345 C C . VAL B 1 79 ? 25.797 35.219 6.848 1 94.69 79 VAL B C 1
ATOM 5347 O O . VAL B 1 79 ? 25.484 34.406 5.953 1 94.69 79 VAL B O 1
ATOM 5350 N N . HIS B 1 80 ? 26.062 34.906 8.07 1 95.38 80 HIS B N 1
ATOM 5351 C CA . HIS B 1 80 ? 26.047 33.5 8.453 1 95.38 80 HIS B CA 1
ATOM 5352 C C . HIS B 1 80 ? 24.656 32.875 8.297 1 95.38 80 HIS B C 1
ATOM 5354 O O . HIS B 1 80 ? 24.5 31.797 7.746 1 95.38 80 HIS B O 1
ATOM 5360 N N . ALA B 1 81 ? 23.688 33.625 8.797 1 96.94 81 ALA B N 1
ATOM 5361 C CA . ALA B 1 81 ? 22.312 33.125 8.727 1 96.94 81 ALA B CA 1
ATOM 5362 C C . ALA B 1 81 ? 21.859 32.938 7.273 1 96.94 81 ALA B C 1
ATOM 5364 O O . ALA B 1 81 ? 21.203 31.953 6.945 1 96.94 81 ALA B O 1
ATOM 5365 N N . PHE B 1 82 ? 22.234 33.844 6.457 1 96.31 82 PHE B N 1
ATOM 5366 C CA . PHE B 1 82 ? 21.859 33.781 5.051 1 96.31 82 PHE B CA 1
ATOM 5367 C C . PHE B 1 82 ? 22.531 32.594 4.375 1 96.31 82 PHE B C 1
ATOM 5369 O O . PHE B 1 82 ? 21.906 31.859 3.604 1 96.31 82 PHE B O 1
ATOM 5376 N N . ASP B 1 83 ? 23.812 32.375 4.629 1 95.25 83 ASP B N 1
ATOM 5377 C CA . ASP B 1 83 ? 24.547 31.266 4.059 1 95.25 83 ASP B CA 1
ATOM 5378 C C . ASP B 1 83 ? 23.984 29.938 4.539 1 95.25 83 ASP B C 1
ATOM 5380 O O . ASP B 1 83 ? 23.859 28.984 3.76 1 95.25 83 ASP B O 1
ATOM 5384 N N . HIS B 1 84 ? 23.672 29.953 5.785 1 96.31 84 HIS B N 1
ATOM 5385 C CA . HIS B 1 84 ? 23.109 28.734 6.336 1 96.31 84 HIS B CA 1
ATOM 5386 C C . HIS B 1 84 ? 21.734 28.438 5.715 1 96.31 84 HIS B C 1
ATOM 5388 O O . HIS B 1 84 ? 21.391 27.266 5.488 1 96.31 84 HIS B O 1
ATOM 5394 N N . TYR B 1 85 ? 21 29.469 5.492 1 97.06 85 TYR B N 1
ATOM 5395 C CA . TYR B 1 85 ? 19.719 29.266 4.828 1 97.06 85 TYR B CA 1
ATOM 5396 C C . TYR B 1 85 ? 19.906 28.656 3.449 1 97.06 85 TYR B C 1
ATOM 5398 O O . TYR B 1 85 ? 19.25 27.672 3.113 1 97.06 85 TYR B O 1
ATOM 5406 N N . ARG B 1 86 ? 20.75 29.156 2.693 1 94.81 86 ARG B N 1
ATOM 5407 C CA . ARG B 1 86 ? 20.969 28.75 1.308 1 94.81 86 ARG B CA 1
ATOM 5408 C C . ARG B 1 86 ? 21.531 27.344 1.229 1 94.81 86 ARG B C 1
ATOM 5410 O O . ARG B 1 86 ? 21.141 26.562 0.356 1 94.81 86 ARG B O 1
ATOM 5417 N N . LEU B 1 87 ? 22.328 26.969 2.17 1 93.88 87 LEU B N 1
ATOM 5418 C CA . LEU B 1 87 ? 23.094 25.734 2.049 1 93.88 87 LEU B CA 1
ATOM 5419 C C . LEU B 1 87 ? 22.391 24.578 2.764 1 93.88 87 LEU B C 1
ATOM 5421 O O . LEU B 1 87 ? 22.578 23.422 2.398 1 93.88 87 LEU B O 1
ATOM 5425 N N . ARG B 1 88 ? 21.562 25 3.779 1 94.75 88 ARG B N 1
ATOM 5426 C CA . ARG B 1 88 ? 21.062 23.906 4.613 1 94.75 88 ARG B CA 1
ATOM 5427 C C . ARG B 1 88 ? 19.562 24.047 4.859 1 94.75 88 ARG B C 1
ATOM 5429 O O . ARG B 1 88 ? 18.797 23.156 4.52 1 94.75 88 ARG B O 1
ATOM 5436 N N . THR B 1 89 ? 19.156 25.172 5.402 1 96.06 89 THR B N 1
ATOM 5437 C CA . THR B 1 89 ? 17.781 25.344 5.855 1 96.06 89 THR B CA 1
ATOM 5438 C C . THR B 1 89 ? 16.812 25.172 4.695 1 96.06 89 THR B C 1
ATOM 5440 O O . THR B 1 89 ? 15.805 24.484 4.816 1 96.06 89 THR B O 1
ATOM 5443 N N . ALA B 1 90 ? 17.125 25.812 3.576 1 95.75 90 ALA B N 1
ATOM 5444 C CA . ALA B 1 90 ? 16.234 25.75 2.424 1 95.75 90 ALA B CA 1
ATOM 5445 C C . ALA B 1 90 ? 16.078 24.312 1.93 1 95.75 90 ALA B C 1
ATOM 5447 O O . ALA B 1 90 ? 14.977 23.906 1.549 1 95.75 90 ALA B O 1
ATOM 5448 N N . LYS B 1 91 ? 17.078 23.578 1.999 1 92.62 91 LYS B N 1
ATOM 5449 C CA . LYS B 1 91 ? 17.062 22.188 1.542 1 92.62 91 LYS B CA 1
ATOM 5450 C C . LYS B 1 91 ? 16.234 21.312 2.486 1 92.62 91 LYS B C 1
ATOM 5452 O O . LYS B 1 91 ? 15.453 20.469 2.039 1 92.62 91 LYS B O 1
ATOM 5457 N N . VAL B 1 92 ? 16.406 21.547 3.709 1 92.56 92 VAL B N 1
ATOM 5458 C CA . VAL B 1 92 ? 15.719 20.75 4.715 1 92.56 92 VAL B CA 1
ATOM 5459 C C . VAL B 1 92 ? 14.227 21.047 4.68 1 92.56 92 VAL B C 1
ATOM 5461 O O . VAL B 1 92 ? 13.398 20.141 4.766 1 92.56 92 VAL B O 1
ATOM 5464 N N . LEU B 1 93 ? 13.906 22.328 4.512 1 94.56 93 LEU B N 1
ATOM 5465 C CA . LEU B 1 93 ? 12.5 22.719 4.477 1 94.56 93 LEU B CA 1
ATOM 5466 C C . LEU B 1 93 ? 11.836 22.234 3.193 1 94.56 93 LEU B C 1
ATOM 5468 O O . LEU B 1 93 ? 10.633 21.969 3.176 1 94.56 93 LEU B O 1
ATOM 5472 N N . SER B 1 94 ? 12.555 22.141 2.105 1 90.5 94 SER B N 1
ATOM 5473 C CA . SER B 1 94 ? 12.031 21.781 0.79 1 90.5 94 SER B CA 1
ATOM 5474 C C . SER B 1 94 ? 11.695 20.297 0.712 1 90.5 94 SER B C 1
ATOM 5476 O O . SER B 1 94 ? 10.734 19.906 0.054 1 90.5 94 SER B O 1
ATOM 5478 N N . GLY B 1 95 ? 12.422 19.484 1.364 1 81.19 95 GLY B N 1
ATOM 5479 C CA . GLY B 1 95 ? 12.297 18.062 1.123 1 81.19 95 GLY B CA 1
ATOM 5480 C C . GLY B 1 95 ? 12.562 17.672 -0.32 1 81.19 95 GLY B C 1
ATOM 5481 O O . GLY B 1 95 ? 13.398 18.281 -0.989 1 81.19 95 GLY B O 1
ATOM 5482 N N . ALA B 1 96 ? 11.805 16.656 -0.834 1 73.12 96 ALA B N 1
ATOM 5483 C CA . ALA B 1 96 ? 12.109 16.125 -2.156 1 73.12 96 ALA B CA 1
ATOM 5484 C C . ALA B 1 96 ? 11.312 16.828 -3.24 1 73.12 96 ALA B C 1
ATOM 5486 O O . ALA B 1 96 ? 11.695 16.828 -4.41 1 73.12 96 ALA B O 1
ATOM 5487 N N . ILE B 1 97 ? 10.234 17.547 -2.881 1 74.38 97 ILE B N 1
ATOM 5488 C CA . ILE B 1 97 ? 9.328 18.016 -3.924 1 74.38 97 ILE B CA 1
ATOM 5489 C C . ILE B 1 97 ? 9.266 19.547 -3.891 1 74.38 97 ILE B C 1
ATOM 5491 O O . ILE B 1 97 ? 9.055 20.188 -4.922 1 74.38 97 ILE B O 1
ATOM 5495 N N . ASP B 1 98 ? 9.562 20.312 -2.809 1 78.75 98 ASP B N 1
ATOM 5496 C CA . ASP B 1 98 ? 9.289 21.734 -2.678 1 78.75 98 ASP B CA 1
ATOM 5497 C C . ASP B 1 98 ? 10.562 22.562 -2.846 1 78.75 98 ASP B C 1
ATOM 5499 O O . ASP B 1 98 ? 10.719 23.609 -2.225 1 78.75 98 ASP B O 1
ATOM 5503 N N . ALA B 1 99 ? 11.422 22.094 -3.611 1 81.56 99 ALA B N 1
ATOM 5504 C CA . ALA B 1 99 ? 12.695 22.797 -3.793 1 81.56 99 ALA B CA 1
ATOM 5505 C C . ALA B 1 99 ? 12.484 24.156 -4.465 1 81.56 99 ALA B C 1
ATOM 5507 O O . ALA B 1 99 ? 13.203 25.109 -4.176 1 81.56 99 ALA B O 1
ATOM 5508 N N . SER B 1 100 ? 11.438 24.312 -5.172 1 86.94 100 SER B N 1
ATOM 5509 C CA . SER B 1 100 ? 11.211 25.516 -5.949 1 86.94 100 SER B CA 1
ATOM 5510 C C . SER B 1 100 ? 10.695 26.656 -5.07 1 86.94 100 SER B C 1
ATOM 5512 O O . SER B 1 100 ? 10.805 27.828 -5.43 1 86.94 100 SER B O 1
ATOM 5514 N N . PHE B 1 101 ? 10.203 26.375 -3.959 1 94.12 101 PHE B N 1
ATOM 5515 C CA . PHE B 1 101 ? 9.648 27.422 -3.102 1 94.12 101 PHE B CA 1
ATOM 5516 C C . PHE B 1 101 ? 10.711 27.969 -2.16 1 94.12 101 PHE B C 1
ATOM 5518 O O . PHE B 1 101 ? 11.133 29.125 -2.301 1 94.12 101 PHE B O 1
ATOM 5525 N N . TRP B 1 102 ? 11.242 27.156 -1.263 1 95.56 102 TRP B N 1
ATOM 5526 C CA . TRP B 1 102 ? 12.156 27.609 -0.217 1 95.56 102 TRP B CA 1
ATOM 5527 C C . TRP B 1 102 ? 13.492 28.031 -0.811 1 95.56 102 TRP B C 1
ATOM 5529 O O . TRP B 1 102 ? 14.078 29.031 -0.372 1 95.56 102 TRP B O 1
ATOM 5539 N N . GLY B 1 103 ? 13.938 27.234 -1.764 1 93.06 103 GLY B N 1
ATOM 5540 C CA . GLY B 1 103 ? 15.211 27.562 -2.393 1 93.06 103 GLY B CA 1
ATOM 5541 C C . GLY B 1 103 ? 15.07 28.406 -3.646 1 93.06 103 GLY B C 1
ATOM 5542 O O . GLY B 1 103 ? 16.062 28.828 -4.23 1 93.06 103 GLY B O 1
ATOM 5543 N N . GLY B 1 104 ? 13.875 28.688 -4.02 1 92.75 104 GLY B N 1
ATOM 5544 C CA . GLY B 1 104 ? 13.633 29.422 -5.246 1 92.75 104 GLY B CA 1
ATOM 5545 C C . GLY B 1 104 ? 12.922 30.75 -5.016 1 92.75 104 GLY B C 1
ATOM 5546 O O . GLY B 1 104 ? 13.562 31.781 -4.844 1 92.75 104 GLY B O 1
ATOM 5547 N N . VAL B 1 105 ? 11.648 30.719 -4.871 1 93.12 105 VAL B N 1
ATOM 5548 C CA . VAL B 1 105 ? 10.805 31.906 -4.766 1 93.12 105 VAL B CA 1
ATOM 5549 C C . VAL B 1 105 ? 11.211 32.719 -3.551 1 93.12 105 VAL B C 1
ATOM 5551 O O . VAL B 1 105 ? 11.352 33.938 -3.639 1 93.12 105 VAL B O 1
ATOM 5554 N N . VAL B 1 106 ? 11.406 32.125 -2.451 1 96.12 106 VAL B N 1
ATOM 5555 C CA . VAL B 1 106 ? 11.727 32.812 -1.206 1 96.12 106 VAL B CA 1
ATOM 5556 C C . VAL B 1 106 ? 13.078 33.5 -1.335 1 96.12 106 VAL B C 1
ATOM 5558 O O . VAL B 1 106 ? 13.219 34.688 -0.962 1 96.12 106 VAL B O 1
ATOM 5561 N N . LEU B 1 107 ? 14.039 32.812 -1.919 1 93.12 107 LEU B N 1
ATOM 5562 C CA . LEU B 1 107 ? 15.367 33.375 -2.082 1 93.12 107 LEU B CA 1
ATOM 5563 C C . LEU B 1 107 ? 15.328 34.562 -3.057 1 93.12 107 LEU B C 1
ATOM 5565 O O . LEU B 1 107 ? 15.969 35.594 -2.824 1 93.12 107 LEU B O 1
ATOM 5569 N N . LYS B 1 108 ? 14.586 34.375 -4.07 1 91.69 108 LYS B N 1
ATOM 5570 C CA . LYS B 1 108 ? 14.469 35.438 -5.062 1 91.69 108 LYS B CA 1
ATOM 5571 C C . LYS B 1 108 ? 13.82 36.688 -4.461 1 91.69 108 LYS B C 1
ATOM 5573 O O . LYS B 1 108 ? 14.281 37.812 -4.684 1 91.69 108 LYS B O 1
ATOM 5578 N N . MET B 1 109 ? 12.836 36.531 -3.682 1 93.19 109 MET B N 1
ATOM 5579 C CA . MET B 1 109 ? 12.094 37.625 -3.109 1 93.19 109 MET B CA 1
ATOM 5580 C C . MET B 1 109 ? 12.859 38.281 -1.956 1 93.19 109 MET B C 1
ATOM 5582 O O . MET B 1 109 ? 12.609 39.438 -1.598 1 93.19 109 MET B O 1
ATOM 5586 N N . SER B 1 110 ? 13.742 37.5 -1.339 1 94.5 110 SER B N 1
ATOM 5587 C CA . SER B 1 110 ? 14.523 38.031 -0.221 1 94.5 110 SER B CA 1
ATOM 5588 C C . SER B 1 110 ? 15.453 39.156 -0.672 1 94.5 110 SER B C 1
ATOM 5590 O O . SER B 1 110 ? 15.875 39.969 0.138 1 94.5 110 SER B O 1
ATOM 5592 N N . THR B 1 111 ? 15.766 39.156 -1.937 1 90.94 111 THR B N 1
ATOM 5593 C CA . THR B 1 111 ? 16.656 40.156 -2.469 1 90.94 111 THR B CA 1
ATOM 5594 C C . THR B 1 111 ? 15.938 41.5 -2.6 1 90.94 111 THR B C 1
ATOM 5596 O O . THR B 1 111 ? 16.531 42.562 -2.389 1 90.94 111 THR B O 1
ATOM 5599 N N . SER B 1 112 ? 14.656 41.5 -2.881 1 89 112 SER B N 1
ATOM 5600 C CA . SER B 1 112 ? 13.922 42.75 -3.17 1 89 112 SER B CA 1
ATOM 5601 C C . SER B 1 112 ? 13.016 43.125 -2.012 1 89 112 SER B C 1
ATOM 5603 O O . SER B 1 112 ? 12.633 44.281 -1.874 1 89 112 SER B O 1
ATOM 5605 N N . GLU B 1 113 ? 12.609 42.219 -1.19 1 91.62 113 GLU B N 1
ATOM 5606 C CA . GLU B 1 113 ? 11.641 42.469 -0.134 1 91.62 113 GLU B CA 1
ATOM 5607 C C . GLU B 1 113 ? 12.266 42.312 1.247 1 91.62 113 GLU B C 1
ATOM 5609 O O . GLU B 1 113 ? 12.453 41.188 1.728 1 91.62 113 GLU B O 1
ATOM 5614 N N . PRO B 1 114 ? 12.453 43.438 1.944 1 93.31 114 PRO B N 1
ATOM 5615 C CA . PRO B 1 114 ? 13.117 43.375 3.25 1 93.31 114 PRO B CA 1
ATOM 5616 C C . PRO B 1 114 ? 12.391 42.438 4.238 1 93.31 114 PRO B C 1
ATOM 5618 O O . PRO B 1 114 ? 13.031 41.781 5.055 1 93.31 114 PRO B O 1
ATOM 5621 N N . ALA B 1 115 ? 11.062 42.5 4.238 1 94.62 115 ALA B N 1
ATOM 5622 C CA . ALA B 1 115 ? 10.305 41.625 5.145 1 94.62 115 ALA B CA 1
ATOM 5623 C C . ALA B 1 115 ? 10.672 40.156 4.945 1 94.62 115 ALA B C 1
ATOM 5625 O O . ALA B 1 115 ? 10.82 39.406 5.918 1 94.62 115 ALA B O 1
ATOM 5626 N N . VAL B 1 116 ? 10.844 39.75 3.684 1 96.69 116 VAL B N 1
ATOM 5627 C CA . VAL B 1 116 ? 11.219 38.375 3.355 1 96.69 116 VAL B CA 1
ATOM 5628 C C . VAL B 1 116 ? 12.648 38.125 3.801 1 96.69 116 VAL B C 1
ATOM 5630 O O . VAL B 1 116 ? 12.953 37.062 4.359 1 96.69 116 VAL B O 1
ATOM 5633 N N . ARG B 1 117 ? 13.508 39.031 3.574 1 96.69 117 ARG B N 1
ATOM 5634 C CA . ARG B 1 117 ? 14.914 38.906 3.938 1 96.69 117 ARG B CA 1
ATOM 5635 C C . ARG B 1 117 ? 15.07 38.688 5.438 1 96.69 117 ARG B C 1
ATOM 5637 O O . ARG B 1 117 ? 15.75 37.75 5.859 1 96.69 117 ARG B O 1
ATOM 5644 N N . HIS B 1 118 ? 14.438 39.562 6.215 1 96.81 118 HIS B N 1
ATOM 5645 C CA . HIS B 1 118 ? 14.508 39.438 7.664 1 96.81 118 HIS B CA 1
ATOM 5646 C C . HIS B 1 118 ? 13.883 38.094 8.125 1 96.81 118 HIS B C 1
ATOM 5648 O O . HIS B 1 118 ? 14.383 37.469 9.055 1 96.81 118 HIS B O 1
ATOM 5654 N N . ALA B 1 119 ? 12.828 37.75 7.508 1 98.06 119 ALA B N 1
ATOM 5655 C CA . ALA B 1 119 ? 12.141 36.5 7.898 1 98.06 119 ALA B CA 1
ATOM 5656 C C . ALA B 1 119 ? 13.031 35.281 7.668 1 98.06 119 ALA B C 1
ATOM 5658 O O . ALA B 1 119 ? 13.086 34.375 8.5 1 98.06 119 ALA B O 1
ATOM 5659 N N . ILE B 1 120 ? 13.742 35.188 6.496 1 98 120 ILE B N 1
ATOM 5660 C CA . ILE B 1 120 ? 14.547 34 6.199 1 98 120 ILE B CA 1
ATOM 5661 C C . ILE B 1 120 ? 15.75 33.969 7.148 1 98 120 ILE B C 1
ATOM 5663 O O . ILE B 1 120 ? 16.203 32.875 7.527 1 98 120 ILE B O 1
ATOM 5667 N N . LEU B 1 121 ? 16.281 35.125 7.559 1 97.88 121 LEU B N 1
ATOM 5668 C CA . LEU B 1 121 ? 17.359 35.156 8.539 1 97.88 121 LEU B CA 1
ATOM 5669 C C . LEU B 1 121 ? 16.891 34.594 9.883 1 97.88 121 LEU B C 1
ATOM 5671 O O . LEU B 1 121 ? 17.609 33.844 10.539 1 97.88 121 LEU B O 1
ATOM 5675 N N . ALA B 1 122 ? 15.68 35.031 10.234 1 98.06 122 ALA B N 1
ATOM 5676 C CA . ALA B 1 122 ? 15.094 34.5 11.469 1 98.06 122 ALA B CA 1
ATOM 5677 C C . ALA B 1 122 ? 14.898 32.969 11.375 1 98.06 122 ALA B C 1
ATOM 5679 O O . ALA B 1 122 ? 15.273 32.25 12.297 1 98.06 122 ALA B O 1
ATOM 5680 N N . ILE B 1 123 ? 14.32 32.5 10.273 1 98.5 123 ILE B N 1
ATOM 5681 C CA . ILE B 1 123 ? 14.047 31.062 10.062 1 98.5 123 ILE B CA 1
ATOM 5682 C C . ILE B 1 123 ? 15.352 30.281 10.109 1 98.5 123 ILE B C 1
ATOM 5684 O O . ILE B 1 123 ? 15.43 29.234 10.758 1 98.5 123 ILE B O 1
ATOM 5688 N N . SER B 1 124 ? 16.312 30.766 9.391 1 98 124 SER B N 1
ATOM 5689 C CA . SER B 1 124 ? 17.609 30.094 9.312 1 98 124 SER B CA 1
ATOM 5690 C C . SER B 1 124 ? 18.25 29.953 10.695 1 98 124 SER B C 1
ATOM 5692 O O . SER B 1 124 ? 18.719 28.875 11.055 1 98 124 SER B O 1
ATOM 5694 N N . SER B 1 125 ? 18.266 31 11.43 1 97.19 125 SER B N 1
ATOM 5695 C CA . SER B 1 125 ? 18.875 31 12.766 1 97.19 125 SER B CA 1
ATOM 5696 C C . SER B 1 125 ? 18.109 30.078 13.711 1 97.19 125 SER B C 1
ATOM 5698 O O . SER B 1 125 ? 18.719 29.375 14.523 1 97.19 125 SER B O 1
ATOM 5700 N N . LEU B 1 126 ? 16.797 30.141 13.695 1 97.06 126 LEU B N 1
ATOM 5701 C CA . LEU B 1 126 ? 15.977 29.266 14.539 1 97.06 126 LEU B CA 1
ATOM 5702 C C . LEU B 1 126 ? 16.172 27.812 14.156 1 97.06 126 LEU B C 1
ATOM 5704 O O . LEU B 1 126 ? 16.234 26.938 15.031 1 97.06 126 LEU B O 1
ATOM 5708 N N . HIS B 1 127 ? 16.172 27.531 12.867 1 96.56 127 HIS B N 1
ATOM 5709 C CA . HIS B 1 127 ? 16.391 26.156 12.398 1 96.56 127 HIS B CA 1
ATOM 5710 C C . HIS B 1 127 ? 17.719 25.625 12.891 1 96.56 127 HIS B C 1
ATOM 5712 O O . HIS B 1 127 ? 17.812 24.469 13.305 1 96.56 127 HIS B O 1
ATOM 5718 N N . GLU B 1 128 ? 18.75 26.406 12.773 1 94.75 128 GLU B N 1
ATOM 5719 C CA . GLU B 1 128 ? 20.062 26.031 13.273 1 94.75 128 GLU B CA 1
ATOM 5720 C C . GLU B 1 128 ? 20.016 25.734 14.766 1 94.75 128 GLU B C 1
ATOM 5722 O O . GLU B 1 128 ? 20.672 24.797 15.242 1 94.75 128 GLU B O 1
ATOM 5727 N N . ALA B 1 129 ? 19.297 26.516 15.469 1 93.62 129 ALA B N 1
ATOM 5728 C CA . ALA B 1 129 ? 19.156 26.312 16.906 1 93.62 129 ALA B CA 1
ATOM 5729 C C . ALA B 1 129 ? 18.484 24.984 17.219 1 93.62 129 ALA B C 1
ATOM 5731 O O . ALA B 1 129 ? 18.922 24.266 18.125 1 93.62 129 ALA B O 1
ATOM 5732 N N . VAL B 1 130 ? 17.438 24.688 16.516 1 92.06 130 VAL B N 1
ATOM 5733 C CA . VAL B 1 130 ? 16.719 23.438 16.703 1 92.06 130 VAL B CA 1
ATOM 5734 C C . VAL B 1 130 ? 17.625 22.25 16.391 1 92.06 130 VAL B C 1
ATOM 5736 O O . VAL B 1 130 ? 17.641 21.266 17.125 1 92.06 130 VAL B O 1
ATOM 5739 N N . GLU B 1 131 ? 18.375 22.344 15.344 1 90.12 131 GLU B N 1
ATOM 5740 C CA . GLU B 1 131 ? 19.312 21.297 14.961 1 90.12 131 GLU B CA 1
ATOM 5741 C C . GLU B 1 131 ? 20.375 21.078 16.016 1 90.12 131 GLU B C 1
ATOM 5743 O O . GLU B 1 131 ? 20.719 19.938 16.359 1 90.12 131 GLU B O 1
ATOM 5748 N N . THR B 1 132 ? 20.922 22.156 16.484 1 88.81 132 THR B N 1
ATOM 5749 C CA . THR B 1 132 ? 21.969 22.094 17.484 1 88.81 132 THR B CA 1
ATOM 5750 C C . THR B 1 132 ? 21.453 21.5 18.781 1 88.81 132 THR B C 1
ATOM 5752 O O . THR B 1 132 ? 22.125 20.672 19.422 1 88.81 132 THR B O 1
ATOM 5755 N N . ARG B 1 133 ? 20.328 21.906 19.172 1 86.88 133 ARG B N 1
ATOM 5756 C CA . ARG B 1 133 ? 19.719 21.375 20.391 1 86.88 133 ARG B CA 1
ATOM 5757 C C . ARG B 1 133 ? 19.484 19.875 20.281 1 86.88 133 ARG B C 1
ATOM 5759 O O . ARG B 1 133 ? 19.703 19.125 21.234 1 86.88 133 ARG B O 1
ATOM 5766 N N . SER B 1 134 ? 19.016 19.469 19.141 1 83 134 SER B N 1
ATOM 5767 C CA . SER B 1 134 ? 18.734 18.047 18.922 1 83 134 SER B CA 1
ATOM 5768 C C . SER B 1 134 ? 20 17.219 18.938 1 83 134 SER B C 1
ATOM 5770 O O . SER B 1 134 ? 20.016 16.094 19.422 1 83 134 SER B O 1
ATOM 5772 N N . ARG B 1 135 ? 21.094 17.75 18.5 1 81.19 135 ARG B N 1
ATOM 5773 C CA . ARG B 1 135 ? 22.344 17 18.375 1 81.19 135 ARG B CA 1
ATOM 5774 C C . ARG B 1 135 ? 23.156 17.062 19.672 1 81.19 135 ARG B C 1
ATOM 5776 O O . ARG B 1 135 ? 23.797 16.078 20.047 1 81.19 135 ARG B O 1
ATOM 5783 N N . THR B 1 136 ? 23.125 18.234 20.312 1 82.44 136 THR B N 1
ATOM 5784 C CA . THR B 1 136 ? 24.047 18.422 21.422 1 82.44 136 THR B CA 1
ATOM 5785 C C . THR B 1 136 ? 23.281 18.578 22.734 1 82.44 136 THR B C 1
ATOM 5787 O O . THR B 1 136 ? 23.875 18.531 23.812 1 82.44 136 THR B O 1
ATOM 5790 N N . ASN B 1 137 ? 22.031 18.812 22.75 1 79.44 137 ASN B N 1
ATOM 5791 C CA . ASN B 1 137 ? 21.203 19.062 23.922 1 79.44 137 ASN B CA 1
ATOM 5792 C C . ASN B 1 137 ? 21.578 20.359 24.625 1 79.44 137 ASN B C 1
ATOM 5794 O O . ASN B 1 137 ? 21.375 20.516 25.828 1 79.44 137 ASN B O 1
ATOM 5798 N N . ARG B 1 138 ? 22.297 21.281 23.844 1 81.69 138 ARG B N 1
ATOM 5799 C CA . ARG B 1 138 ? 22.688 22.578 24.391 1 81.69 138 ARG B CA 1
ATOM 5800 C C . ARG B 1 138 ? 21.734 23.672 23.922 1 81.69 138 ARG B C 1
ATOM 5802 O O . ARG B 1 138 ? 21.266 23.656 22.781 1 81.69 138 ARG B O 1
ATOM 5809 N N . GLU B 1 139 ? 21.469 24.562 24.781 1 80.81 139 GLU B N 1
ATOM 5810 C CA . GLU B 1 139 ? 20.625 25.688 24.422 1 80.81 139 GLU B CA 1
ATOM 5811 C C . GLU B 1 139 ? 21.422 26.734 23.625 1 80.81 139 GLU B C 1
ATOM 5813 O O . GLU B 1 139 ? 22.578 27 23.938 1 80.81 139 GLU B O 1
ATOM 5818 N N . VAL B 1 140 ? 20.828 27.219 22.562 1 83.94 140 VAL B N 1
ATOM 5819 C CA . VAL B 1 140 ? 21.469 28.188 21.688 1 83.94 140 VAL B CA 1
ATOM 5820 C C . VAL B 1 140 ? 20.812 29.562 21.875 1 83.94 140 VAL B C 1
ATOM 5822 O O . VAL B 1 140 ? 19.609 29.656 22.125 1 83.94 140 VAL B O 1
ATOM 5825 N N . ASP B 1 141 ? 21.656 30.5 21.719 1 85.88 141 ASP B N 1
ATOM 5826 C CA . ASP B 1 141 ? 21.188 31.875 21.797 1 85.88 141 ASP B CA 1
ATOM 5827 C C . ASP B 1 141 ? 20.312 32.219 20.578 1 85.88 141 ASP B C 1
ATOM 5829 O O . ASP B 1 141 ? 20.781 32.156 19.438 1 85.88 141 ASP B O 1
ATOM 5833 N N . THR B 1 142 ? 19.031 32.625 20.844 1 90.88 142 THR B N 1
ATOM 5834 C CA . THR B 1 142 ? 18.109 32.875 19.734 1 90.88 142 THR B CA 1
ATOM 5835 C C . THR B 1 142 ? 17.766 34.344 19.656 1 90.88 142 THR B C 1
ATOM 5837 O O . THR B 1 142 ? 16.844 34.75 18.922 1 90.88 142 THR B O 1
ATOM 5840 N N . ARG B 1 143 ? 18.484 35.281 20.297 1 91.88 143 ARG B N 1
ATOM 5841 C CA . ARG B 1 143 ? 18.188 36.719 20.312 1 91.88 143 ARG B CA 1
ATOM 5842 C C . ARG B 1 143 ? 18.281 37.312 18.906 1 91.88 143 ARG B C 1
ATOM 5844 O O . ARG B 1 143 ? 17.469 38.156 18.531 1 91.88 143 ARG B O 1
ATOM 5851 N N . PHE B 1 144 ? 19.281 36.906 18.234 1 94.12 144 PHE B N 1
ATOM 5852 C CA . PHE B 1 144 ? 19.438 37.375 16.859 1 94.12 144 PHE B CA 1
ATOM 5853 C C . PHE B 1 144 ? 18.203 37.031 16.031 1 94.12 144 PHE B C 1
ATOM 5855 O O . PHE B 1 144 ? 17.703 37.875 15.289 1 94.12 144 PHE B O 1
ATOM 5862 N N . ALA B 1 145 ? 17.75 35.75 16.141 1 96.12 145 ALA B N 1
ATOM 5863 C CA . ALA B 1 145 ? 16.594 35.281 15.383 1 96.12 145 ALA B CA 1
ATOM 5864 C C . ALA B 1 145 ? 15.352 36.094 15.703 1 96.12 145 ALA B C 1
ATOM 5866 O O . ALA B 1 145 ? 14.594 36.469 14.805 1 96.12 145 ALA B O 1
ATOM 5867 N N . PHE B 1 146 ? 15.148 36.438 16.922 1 94.75 146 PHE B N 1
ATOM 5868 C CA . PHE B 1 146 ? 13.969 37.188 17.344 1 94.75 146 PHE B CA 1
ATOM 5869 C C . PHE B 1 146 ? 14.062 38.625 16.891 1 94.75 146 PHE B C 1
ATOM 5871 O O . PHE B 1 146 ? 13.055 39.25 16.578 1 94.75 146 PHE B O 1
ATOM 5878 N N . ARG B 1 147 ? 15.242 39.125 16.922 1 95.12 147 ARG B N 1
ATOM 5879 C CA . ARG B 1 147 ? 15.438 40.469 16.406 1 95.12 147 ARG B CA 1
ATOM 5880 C C . ARG B 1 147 ? 15.078 40.531 14.922 1 95.12 147 ARG B C 1
ATOM 5882 O O . ARG B 1 147 ? 14.383 41.469 14.484 1 95.12 147 ARG B O 1
ATOM 5889 N N . GLU B 1 148 ? 15.586 39.625 14.203 1 96.69 148 GLU B N 1
ATOM 5890 C CA . GLU B 1 148 ? 15.289 39.594 12.773 1 96.69 148 GLU B CA 1
ATOM 5891 C C . GLU B 1 148 ? 13.805 39.375 12.523 1 96.69 148 GLU B C 1
ATOM 5893 O O . GLU B 1 148 ? 13.242 39.906 11.57 1 96.69 148 GLU B O 1
ATOM 5898 N N . TYR B 1 149 ? 13.172 38.531 13.32 1 96.56 149 TYR B N 1
ATOM 5899 C CA . TYR B 1 149 ? 11.734 38.312 13.227 1 96.56 149 TYR B CA 1
ATOM 5900 C C . TYR B 1 149 ? 10.984 39.625 13.469 1 96.56 149 TYR B C 1
ATOM 5902 O O . TYR B 1 149 ? 10.062 39.969 12.719 1 96.56 149 TYR B O 1
ATOM 5910 N N . GLY B 1 150 ? 11.406 40.344 14.461 1 94.25 150 GLY B N 1
ATOM 5911 C CA . GLY B 1 150 ? 10.828 41.656 14.719 1 94.25 150 GLY B CA 1
ATOM 5912 C C . GLY B 1 150 ? 10.984 42.625 13.562 1 94.25 150 GLY B C 1
ATOM 5913 O O . GLY B 1 150 ? 10.047 43.344 13.227 1 94.25 150 GLY B O 1
ATOM 5914 N N . ASN B 1 151 ? 12.156 42.656 13 1 94.81 151 ASN B N 1
ATOM 5915 C CA . ASN B 1 151 ? 12.406 43.5 11.836 1 94.81 151 ASN B CA 1
ATOM 5916 C C . ASN B 1 151 ? 11.5 43.125 10.664 1 94.81 151 ASN B C 1
ATOM 5918 O O . ASN B 1 151 ? 11.055 44 9.922 1 94.81 151 ASN B O 1
ATOM 5922 N N . ALA B 1 152 ? 11.281 41.844 10.5 1 95.75 152 ALA B N 1
ATOM 5923 C CA . ALA B 1 152 ? 10.398 41.375 9.43 1 95.75 152 ALA B CA 1
ATOM 5924 C C . ALA B 1 152 ? 8.977 41.875 9.641 1 95.75 152 ALA B C 1
ATOM 5926 O O . ALA B 1 152 ? 8.328 42.344 8.703 1 95.75 152 ALA B O 1
ATOM 5927 N N . ILE B 1 153 ? 8.477 41.75 10.844 1 92.88 153 ILE B N 1
ATOM 5928 C CA . ILE B 1 153 ? 7.133 42.219 11.188 1 92.88 153 ILE B CA 1
ATOM 5929 C C . ILE B 1 153 ? 7.004 43.719 10.922 1 92.88 153 ILE B C 1
ATOM 5931 O O . ILE B 1 153 ? 6.031 44.156 10.312 1 92.88 153 ILE B O 1
ATOM 5935 N N . THR B 1 154 ? 8.008 44.438 11.359 1 91.81 154 THR B N 1
ATOM 5936 C CA . THR B 1 154 ? 8.016 45.875 11.172 1 91.81 154 THR B CA 1
ATOM 5937 C C . THR B 1 154 ? 8.023 46.219 9.688 1 91.81 154 THR B C 1
ATOM 5939 O O . THR B 1 154 ? 7.309 47.156 9.258 1 91.81 154 THR B O 1
ATOM 5942 N N . SER B 1 155 ? 8.828 45.562 8.992 1 91.12 155 SER B N 1
ATOM 5943 C CA . SER B 1 155 ? 8.914 45.781 7.555 1 91.12 155 SER B CA 1
ATOM 5944 C C . SER B 1 155 ? 7.582 45.5 6.867 1 91.12 155 SER B C 1
ATOM 5946 O O . SER B 1 155 ? 7.211 46.188 5.918 1 91.12 155 SER B O 1
ATOM 5948 N N . LEU B 1 156 ? 6.867 44.469 7.262 1 89.75 156 LEU B N 1
ATOM 5949 C CA . LEU B 1 156 ? 5.574 44.156 6.672 1 89.75 156 LEU B CA 1
ATOM 5950 C C . LEU B 1 156 ? 4.531 45.219 7 1 89.75 156 LEU B C 1
ATOM 5952 O O . LEU B 1 156 ? 3.701 45.531 6.152 1 89.75 156 LEU B O 1
ATOM 5956 N N . ARG B 1 157 ? 4.57 45.688 8.125 1 85 157 ARG B N 1
ATOM 5957 C CA . ARG B 1 157 ? 3.637 46.719 8.539 1 85 157 ARG B CA 1
ATOM 5958 C C . ARG B 1 157 ? 3.816 48 7.703 1 85 157 ARG B C 1
ATOM 5960 O O . ARG B 1 157 ? 2.842 48.688 7.375 1 85 157 ARG B O 1
ATOM 5967 N N . ASN B 1 158 ? 4.969 48.219 7.375 1 81.12 158 ASN B N 1
ATOM 5968 C CA . ASN B 1 158 ? 5.285 49.375 6.57 1 81.12 158 ASN B CA 1
ATOM 5969 C C . ASN B 1 158 ? 4.984 49.156 5.094 1 81.12 158 ASN B C 1
ATOM 5971 O O . ASN B 1 158 ? 4.859 50.094 4.32 1 81.12 158 ASN B O 1
ATOM 5975 N N . TRP B 1 159 ? 4.973 47.906 4.707 1 75.5 159 TRP B N 1
ATOM 5976 C CA . TRP B 1 159 ? 4.699 47.531 3.328 1 75.5 159 TRP B CA 1
ATOM 5977 C C . TRP B 1 159 ? 3.262 47.844 2.943 1 75.5 159 TRP B C 1
ATOM 5979 O O . TRP B 1 159 ? 3 48.312 1.821 1 75.5 159 TRP B O 1
ATOM 5989 N N . GLY B 1 160 ? 2.148 47.469 3.738 1 63.25 160 GLY B N 1
ATOM 5990 C CA . GLY B 1 160 ? 0.734 47.719 3.502 1 63.25 160 GLY B CA 1
ATOM 5991 C C . GLY B 1 160 ? 0.46 49.031 2.811 1 63.25 160 GLY B C 1
ATOM 5992 O O . GLY B 1 160 ? -0.634 49.25 2.283 1 63.25 160 GLY B O 1
ATOM 5993 N N . GLN B 1 161 ? 1.458 49.844 2.592 1 55.75 161 GLN B N 1
ATOM 5994 C CA . GLN B 1 161 ? 1.266 51.156 1.953 1 55.75 161 GLN B CA 1
ATOM 5995 C C . GLN B 1 161 ? 1.595 51.094 0.465 1 55.75 161 GLN B C 1
ATOM 5997 O O . GLN B 1 161 ? 1.379 52.062 -0.268 1 55.75 161 GLN B O 1
ATOM 6002 N N . ARG B 1 162 ? 1.931 49.781 0.079 1 59.72 162 ARG B N 1
ATOM 6003 C CA . ARG B 1 162 ? 2.32 49.656 -1.323 1 59.72 162 ARG B CA 1
ATOM 6004 C C . ARG B 1 162 ? 1.215 49 -2.15 1 59.72 162 ARG B C 1
ATOM 6006 O O . ARG B 1 162 ? 0.25 48.469 -1.598 1 59.72 162 ARG B O 1
ATOM 6013 N N . ASN B 1 163 ? 1.16 48.969 -3.59 1 52.38 163 ASN B N 1
ATOM 6014 C CA . ASN B 1 163 ? 0.155 48.688 -4.602 1 52.38 163 ASN B CA 1
ATOM 6015 C C . ASN B 1 163 ? -0.101 47.188 -4.703 1 52.38 163 ASN B C 1
ATOM 6017 O O . ASN B 1 163 ? -1.143 46.75 -5.207 1 52.38 163 ASN B O 1
ATOM 6021 N N . ASP B 1 164 ? 0.918 46.312 -4.844 1 59.94 164 ASP B N 1
ATOM 6022 C CA . ASP B 1 164 ? 0.565 44.906 -5.102 1 59.94 164 ASP B CA 1
ATOM 6023 C C . ASP B 1 164 ? 0.217 44.188 -3.807 1 59.94 164 ASP B C 1
ATOM 6025 O O . ASP B 1 164 ? 1.098 43.625 -3.145 1 59.94 164 ASP B O 1
ATOM 6029 N N . PRO B 1 165 ? -1.146 44.062 -3.502 1 70.88 165 PRO B N 1
ATOM 6030 C CA . PRO B 1 165 ? -1.519 44.062 -2.084 1 70.88 165 PRO B CA 1
ATOM 6031 C C . PRO B 1 165 ? -1.554 42.688 -1.465 1 70.88 165 PRO B C 1
ATOM 6033 O O . PRO B 1 165 ? -1.544 42.531 -0.239 1 70.88 165 PRO B O 1
ATOM 6036 N N . SER B 1 166 ? -1.293 41.594 -2.389 1 86.38 166 SER B N 1
ATOM 6037 C CA . SER B 1 166 ? -1.639 40.406 -1.591 1 86.38 166 SER B CA 1
ATOM 6038 C C . SER B 1 166 ? -0.519 39.375 -1.615 1 86.38 166 SER B C 1
ATOM 6040 O O . SER B 1 166 ? -0.373 38.594 -0.678 1 86.38 166 SER B O 1
ATOM 6042 N N . LEU B 1 167 ? 0.454 39.438 -2.602 1 90.69 167 LEU B N 1
ATOM 6043 C CA . LEU B 1 167 ? 1.462 38.375 -2.762 1 90.69 167 LEU B CA 1
ATOM 6044 C C . LEU B 1 167 ? 2.449 38.406 -1.601 1 90.69 167 LEU B C 1
ATOM 6046 O O . LEU B 1 167 ? 2.668 37.375 -0.952 1 90.69 167 LEU B O 1
ATOM 6050 N N . VAL B 1 168 ? 3.033 39.562 -1.355 1 91.5 168 VAL B N 1
ATOM 6051 C CA . VAL B 1 168 ? 4.082 39.656 -0.347 1 91.5 168 VAL B CA 1
ATOM 6052 C C . VAL B 1 168 ? 3.508 39.375 1.033 1 91.5 168 VAL B C 1
ATOM 6054 O O . VAL B 1 168 ? 4.082 38.594 1.793 1 91.5 168 VAL B O 1
ATOM 6057 N N . PRO B 1 169 ? 2.336 39.875 1.361 1 92.12 169 PRO B N 1
ATOM 6058 C CA . PRO B 1 169 ? 1.745 39.531 2.652 1 92.12 169 PRO B CA 1
ATOM 6059 C C . PRO B 1 169 ? 1.488 38.031 2.789 1 92.12 169 PRO B C 1
ATOM 6061 O O . PRO B 1 169 ? 1.729 37.438 3.852 1 92.12 169 PRO B O 1
ATOM 6064 N N . LEU B 1 170 ? 1.005 37.406 1.741 1 95.44 170 LEU B N 1
ATOM 6065 C CA . LEU B 1 170 ? 0.734 35.969 1.77 1 95.44 170 LEU B CA 1
ATOM 6066 C C . LEU B 1 170 ? 2.025 35.156 1.941 1 95.44 170 LEU B C 1
ATOM 6068 O O . LEU B 1 170 ? 2.064 34.188 2.697 1 95.44 170 LEU B O 1
ATOM 6072 N N . LEU B 1 171 ? 3.004 35.562 1.214 1 96 171 LEU B N 1
ATOM 6073 C CA . LEU B 1 171 ? 4.301 34.906 1.295 1 96 171 LEU B CA 1
ATOM 6074 C C . LEU B 1 171 ? 4.906 35.062 2.686 1 96 171 LEU B C 1
ATOM 6076 O O . LEU B 1 171 ? 5.375 34.094 3.277 1 96 171 LEU B O 1
ATOM 6080 N N . VAL B 1 172 ? 4.926 36.25 3.17 1 95.75 172 VAL B N 1
ATOM 6081 C CA . VAL B 1 172 ? 5.508 36.531 4.477 1 95.75 172 VAL B CA 1
ATOM 6082 C C . VAL B 1 172 ? 4.719 35.812 5.566 1 95.75 172 VAL B C 1
ATOM 6084 O O . VAL B 1 172 ? 5.293 35.375 6.559 1 95.75 172 VAL B O 1
ATOM 6087 N N . CYS B 1 173 ? 3.451 35.719 5.383 1 95.88 173 CYS B N 1
ATOM 6088 C CA . CYS B 1 173 ? 2.631 34.969 6.312 1 95.88 173 CYS B CA 1
ATOM 6089 C C . CYS B 1 173 ? 3.121 33.531 6.406 1 95.88 173 CYS B C 1
ATOM 6091 O O . CYS B 1 173 ? 3.195 32.969 7.5 1 95.88 173 CYS B O 1
ATOM 6093 N N . VAL B 1 174 ? 3.398 32.875 5.293 1 97.56 174 VAL B N 1
ATOM 6094 C CA . VAL B 1 174 ? 3.928 31.516 5.285 1 97.56 174 VAL B CA 1
ATOM 6095 C C . VAL B 1 174 ? 5.242 31.469 6.062 1 97.56 174 VAL B C 1
ATOM 6097 O O . VAL B 1 174 ? 5.484 30.531 6.828 1 97.56 174 VAL B O 1
ATOM 6100 N N . LEU B 1 175 ? 6.09 32.469 5.836 1 98.31 175 LEU B N 1
ATOM 6101 C CA . LEU B 1 175 ? 7.375 32.531 6.527 1 98.31 175 LEU B CA 1
ATOM 6102 C C . LEU B 1 175 ? 7.18 32.688 8.031 1 98.31 175 LEU B C 1
ATOM 6104 O O . LEU B 1 175 ? 7.898 32.094 8.828 1 98.31 175 LEU B O 1
ATOM 6108 N N . PHE B 1 176 ? 6.234 33.5 8.406 1 97.75 176 PHE B N 1
ATOM 6109 C CA . PHE B 1 176 ? 5.93 33.688 9.82 1 97.75 176 PHE B CA 1
ATOM 6110 C C . PHE B 1 176 ? 5.395 32.406 10.438 1 97.75 176 PHE B C 1
ATOM 6112 O O . PHE B 1 176 ? 5.688 32.094 11.594 1 97.75 176 PHE B O 1
ATOM 6119 N N . ILE B 1 177 ? 4.574 31.672 9.711 1 97.62 177 ILE B N 1
ATOM 6120 C CA . ILE B 1 177 ? 4.102 30.375 10.18 1 97.62 177 ILE B CA 1
ATOM 6121 C C . ILE B 1 177 ? 5.297 29.469 10.477 1 97.62 177 ILE B C 1
ATOM 6123 O O . ILE B 1 177 ? 5.332 28.797 11.508 1 97.62 177 ILE B O 1
ATOM 6127 N N . CYS B 1 178 ? 6.266 29.453 9.57 1 98 178 CYS B N 1
ATOM 6128 C CA . CYS B 1 178 ? 7.461 28.641 9.766 1 98 178 CYS B CA 1
ATOM 6129 C C . CYS B 1 178 ? 8.211 29.062 11.023 1 98 178 CYS B C 1
ATOM 6131 O O . CYS B 1 178 ? 8.672 28.219 11.789 1 98 178 CYS B O 1
ATOM 6133 N N . VAL B 1 179 ? 8.328 30.359 11.234 1 97.75 179 VAL B N 1
ATOM 6134 C CA . VAL B 1 179 ? 8.969 30.891 12.438 1 97.75 179 VAL B CA 1
ATOM 6135 C C . VAL B 1 179 ? 8.227 30.391 13.672 1 97.75 179 VAL B C 1
ATOM 6137 O O . VAL B 1 179 ? 8.844 29.891 14.617 1 97.75 179 VAL B O 1
ATOM 6140 N N . GLU B 1 180 ? 6.957 30.531 13.641 1 95.88 180 GLU B N 1
ATOM 6141 C CA . GLU B 1 180 ? 6.145 30.141 14.781 1 95.88 180 GLU B CA 1
ATOM 6142 C C . GLU B 1 180 ? 6.234 28.625 15.031 1 95.88 180 GLU B C 1
ATOM 6144 O O . GLU B 1 180 ? 6.215 28.188 16.172 1 95.88 180 GLU B O 1
ATOM 6149 N N . PHE B 1 181 ? 6.266 27.844 13.961 1 96.31 181 PHE B N 1
ATOM 6150 C CA . PHE B 1 181 ? 6.48 26.406 14.117 1 96.31 181 PHE B CA 1
ATOM 6151 C C . PHE B 1 181 ? 7.805 26.141 14.812 1 96.31 181 PHE B C 1
ATOM 6153 O O . PHE B 1 181 ? 7.875 25.312 15.719 1 96.31 181 PHE B O 1
ATOM 6160 N N . LEU B 1 182 ? 8.836 26.844 14.383 1 96.19 182 LEU B N 1
ATOM 6161 C CA . LEU B 1 182 ? 10.172 26.594 14.906 1 96.19 182 LEU B CA 1
ATOM 6162 C C . LEU B 1 182 ? 10.266 26.984 16.375 1 96.19 182 LEU B C 1
ATOM 6164 O O . LEU B 1 182 ? 10.992 26.359 17.141 1 96.19 182 LEU B O 1
ATOM 6168 N N . ILE B 1 183 ? 9.531 27.969 16.797 1 93 183 ILE B N 1
ATOM 6169 C CA . ILE B 1 183 ? 9.609 28.406 18.172 1 93 183 ILE B CA 1
ATOM 6170 C C . ILE B 1 183 ? 8.516 27.734 19 1 93 183 ILE B C 1
ATOM 6172 O O . ILE B 1 183 ? 8.367 28 20.188 1 93 183 ILE B O 1
ATOM 6176 N N . ASP B 1 184 ? 7.664 26.891 18.328 1 89.88 184 ASP B N 1
ATOM 6177 C CA . ASP B 1 184 ? 6.656 26.047 18.969 1 89.88 184 ASP B CA 1
ATOM 6178 C C . ASP B 1 184 ? 5.555 26.891 19.609 1 89.88 184 ASP B C 1
ATOM 6180 O O . ASP B 1 184 ? 5.219 26.703 20.781 1 89.88 184 ASP B O 1
ATOM 6184 N N . ARG B 1 185 ? 5.137 27.875 18.891 1 90.06 185 ARG B N 1
ATOM 6185 C CA . ARG B 1 185 ? 4.008 28.703 19.312 1 90.06 185 ARG B CA 1
ATOM 6186 C C . ARG B 1 185 ? 2.762 28.391 18.5 1 90.06 185 ARG B C 1
ATOM 6188 O O . ARG B 1 185 ? 2.564 28.953 17.422 1 90.06 185 ARG B O 1
ATOM 6195 N N . ASP B 1 186 ? 1.905 27.656 19.016 1 87.5 186 ASP B N 1
ATOM 6196 C CA . ASP B 1 186 ? 0.751 27.094 18.312 1 87.5 186 ASP B CA 1
ATOM 6197 C C . ASP B 1 186 ? -0.267 28.172 17.969 1 87.5 186 ASP B C 1
ATOM 6199 O O . ASP B 1 186 ? -0.71 28.281 16.828 1 87.5 186 ASP B O 1
ATOM 6203 N N . THR B 1 187 ? -0.595 28.969 18.922 1 84.19 187 THR B N 1
ATOM 6204 C CA . THR B 1 187 ? -1.646 29.969 18.75 1 84.19 187 THR B CA 1
ATOM 6205 C C . THR B 1 187 ? -1.268 30.953 17.656 1 84.19 187 THR B C 1
ATOM 6207 O O . THR B 1 187 ? -2.092 31.297 16.812 1 84.19 187 THR B O 1
ATOM 6210 N N . ALA B 1 188 ? -0.026 31.422 17.734 1 88.88 188 ALA B N 1
ATOM 6211 C CA . ALA B 1 188 ? 0.44 32.375 16.734 1 88.88 188 ALA B CA 1
ATOM 6212 C C . ALA B 1 188 ? 0.476 31.75 15.352 1 88.88 188 ALA B C 1
ATOM 6214 O O . ALA B 1 188 ? 0.143 32.406 14.359 1 88.88 188 ALA B O 1
ATOM 6215 N N . ALA B 1 189 ? 0.903 30.562 15.281 1 93.25 189 ALA B N 1
ATOM 6216 C CA . ALA B 1 189 ? 0.923 29.859 14 1 93.25 189 ALA B CA 1
ATOM 6217 C C . ALA B 1 189 ? -0.479 29.766 13.406 1 93.25 189 ALA B C 1
ATOM 6219 O O . ALA B 1 189 ? -0.672 30 12.211 1 93.25 189 ALA B O 1
ATOM 6220 N N . GLN B 1 190 ? -1.456 29.406 14.234 1 91.38 190 GLN B N 1
ATOM 6221 C CA . GLN B 1 190 ? -2.842 29.297 13.789 1 91.38 190 GLN B CA 1
ATOM 6222 C C . GLN B 1 190 ? -3.373 30.625 13.281 1 91.38 190 GLN B C 1
ATOM 6224 O O . GLN B 1 190 ? -4.102 30.672 12.289 1 91.38 190 GLN B O 1
ATOM 6229 N N . MET B 1 191 ? -2.986 31.641 13.992 1 90.94 191 MET B N 1
ATOM 6230 C CA . MET B 1 191 ? -3.414 32.969 13.586 1 90.94 191 MET B CA 1
ATOM 6231 C C . MET B 1 191 ? -2.904 33.312 12.188 1 90.94 191 MET B C 1
ATOM 6233 O O . MET B 1 191 ? -3.66 33.812 11.352 1 90.94 191 MET B O 1
ATOM 6237 N N . HIS B 1 192 ? -1.665 33.062 11.977 1 93.62 192 HIS B N 1
ATOM 6238 C CA . HIS B 1 192 ? -1.081 33.344 10.672 1 93.62 192 HIS B CA 1
ATOM 6239 C C . HIS B 1 192 ? -1.736 32.5 9.586 1 93.62 192 HIS B C 1
ATOM 6241 O O . HIS B 1 192 ? -1.964 33 8.469 1 93.62 192 HIS B O 1
ATOM 6247 N N . ILE B 1 193 ? -2.01 31.234 9.859 1 95.19 193 ILE B N 1
ATOM 6248 C CA . ILE B 1 193 ? -2.654 30.359 8.883 1 95.19 193 ILE B CA 1
ATOM 6249 C C . ILE B 1 193 ? -4.035 30.906 8.531 1 95.19 193 ILE B C 1
ATOM 6251 O O . ILE B 1 193 ? -4.379 31.031 7.355 1 95.19 193 ILE B O 1
ATOM 6255 N N . CYS B 1 194 ? -4.805 31.266 9.523 1 93.44 194 CYS B N 1
ATOM 6256 C CA . CYS B 1 194 ? -6.156 31.766 9.312 1 93.44 194 CYS B CA 1
ATOM 6257 C C . CYS B 1 194 ? -6.129 33.094 8.57 1 93.44 194 CYS B C 1
ATOM 6259 O O . CYS B 1 194 ? -6.965 33.344 7.703 1 93.44 194 CYS B O 1
ATOM 6261 N N . GLN B 1 195 ? -5.176 33.938 8.945 1 92.81 195 GLN B N 1
ATOM 6262 C CA . GLN B 1 195 ? -5.051 35.25 8.273 1 92.81 195 GLN B CA 1
ATOM 6263 C C . GLN B 1 195 ? -4.711 35.062 6.797 1 92.81 195 GLN B C 1
ATOM 6265 O O . GLN B 1 195 ? -5.277 35.75 5.934 1 92.81 195 GLN B O 1
ATOM 6270 N N . GLY B 1 196 ? -3.748 34.219 6.535 1 95.5 196 GLY B N 1
ATOM 6271 C CA . GLY B 1 196 ? -3.428 33.938 5.148 1 95.5 196 GLY B CA 1
ATOM 6272 C C . GLY B 1 196 ? -4.613 33.406 4.359 1 95.5 196 GLY B C 1
ATOM 6273 O O . GLY B 1 196 ? -4.863 33.844 3.236 1 95.5 196 GLY B O 1
ATOM 6274 N N . ARG B 1 197 ? -5.312 32.438 4.938 1 96.12 197 ARG B N 1
ATOM 6275 C CA . ARG B 1 197 ? -6.48 31.859 4.285 1 96.12 197 ARG B CA 1
ATOM 6276 C C . ARG B 1 197 ? -7.578 32.906 4.105 1 96.12 197 ARG B C 1
ATOM 6278 O O . ARG B 1 197 ? -8.336 32.875 3.131 1 96.12 197 ARG B O 1
ATOM 6285 N N . GLN B 1 198 ? -7.688 33.844 5.039 1 93.5 198 GLN B N 1
ATOM 6286 C CA . GLN B 1 198 ? -8.641 34.938 4.906 1 93.5 198 GLN B CA 1
ATOM 6287 C C . GLN B 1 198 ? -8.281 35.844 3.729 1 93.5 198 GLN B C 1
ATOM 6289 O O . GLN B 1 198 ? -9.156 36.25 2.971 1 93.5 198 GLN B O 1
ATOM 6294 N N . ILE B 1 199 ? -7.008 36.188 3.609 1 93.69 199 ILE B N 1
ATOM 6295 C CA . ILE B 1 199 ? -6.551 37 2.479 1 93.69 199 ILE B CA 1
ATOM 6296 C C . ILE B 1 199 ? -6.906 36.281 1.172 1 93.69 199 ILE B C 1
ATOM 6298 O O . ILE B 1 199 ? -7.426 36.906 0.244 1 93.69 199 ILE B O 1
ATOM 6302 N N . LEU B 1 200 ? -6.633 35 1.086 1 95.19 200 LEU B N 1
ATOM 6303 C CA . LEU B 1 200 ? -6.965 34.219 -0.111 1 95.19 200 LEU B CA 1
ATOM 6304 C C . LEU B 1 200 ? -8.461 34.312 -0.41 1 95.19 200 LEU B C 1
ATOM 6306 O O . LEU B 1 200 ? -8.859 34.438 -1.571 1 95.19 200 LEU B O 1
ATOM 6310 N N . SER B 1 201 ? -9.281 34.219 0.626 1 94.25 201 SER B N 1
ATOM 6311 C CA . SER B 1 201 ? -10.727 34.188 0.458 1 94.25 201 SER B CA 1
ATOM 6312 C C . SER B 1 201 ? -11.266 35.5 -0.086 1 94.25 201 SER B C 1
ATOM 6314 O O . SER B 1 201 ? -12.375 35.562 -0.624 1 94.25 201 SER B O 1
ATOM 6316 N N . THR B 1 202 ? -10.523 36.562 0.035 1 91.5 202 THR B N 1
ATOM 6317 C CA . THR B 1 202 ? -10.992 37.875 -0.376 1 91.5 202 THR B CA 1
ATOM 6318 C C . THR B 1 202 ? -10.422 38.25 -1.737 1 91.5 202 THR B C 1
ATOM 6320 O O . THR B 1 202 ? -10.766 39.312 -2.295 1 91.5 202 THR B O 1
ATOM 6323 N N . LEU B 1 203 ? -9.562 37.406 -2.201 1 91.38 203 LEU B N 1
ATOM 6324 C CA . LEU B 1 203 ? -8.938 37.719 -3.48 1 91.38 203 LEU B CA 1
ATOM 6325 C C . LEU B 1 203 ? -9.93 37.562 -4.625 1 91.38 203 LEU B C 1
ATOM 6327 O O . LEU B 1 203 ? -10.695 36.594 -4.66 1 91.38 203 LEU B O 1
ATOM 6331 N N . ASN B 1 204 ? -9.977 38.5 -5.512 1 86 204 ASN B N 1
ATOM 6332 C CA . ASN B 1 204 ? -10.852 38.438 -6.676 1 86 204 ASN B CA 1
ATOM 6333 C C . ASN B 1 204 ? -10.203 37.719 -7.836 1 86 204 ASN B C 1
ATOM 6335 O O . ASN B 1 204 ? -9.023 37.344 -7.77 1 86 204 ASN B O 1
ATOM 6339 N N . HIS B 1 205 ? -11.039 37.5 -8.805 1 85.56 205 HIS B N 1
ATOM 6340 C CA . HIS B 1 205 ? -10.539 36.844 -10.023 1 85.56 205 HIS B CA 1
ATOM 6341 C C . HIS B 1 205 ? -9.547 37.75 -10.742 1 85.56 205 HIS B C 1
ATOM 6343 O O . HIS B 1 205 ? -9.703 39 -10.742 1 85.56 205 HIS B O 1
ATOM 6349 N N . GLY B 1 206 ? -8.422 37.312 -11.117 1 79.62 206 GLY B N 1
ATOM 6350 C CA . GLY B 1 206 ? -7.477 38.125 -11.867 1 79.62 206 GLY B CA 1
ATOM 6351 C C . GLY B 1 206 ? -6.398 37.281 -12.547 1 79.62 206 GLY B C 1
ATOM 6352 O O . GLY B 1 206 ? -6.258 36.094 -12.281 1 79.62 206 GLY B O 1
ATOM 6353 N N . ARG B 1 207 ? -5.781 37.969 -13.625 1 80.19 207 ARG B N 1
ATOM 6354 C CA . ARG B 1 207 ? -4.684 37.344 -14.352 1 80.19 207 ARG B CA 1
ATOM 6355 C C . ARG B 1 207 ? -3.422 38.188 -14.273 1 80.19 207 ARG B C 1
ATOM 6357 O O . ARG B 1 207 ? -3.293 39.188 -15 1 80.19 207 ARG B O 1
ATOM 6364 N N . SER B 1 208 ? -2.732 38.25 -13.242 1 84.06 208 SER B N 1
ATOM 6365 C CA . SER B 1 208 ? -1.456 38.938 -13.062 1 84.06 208 SER B CA 1
ATOM 6366 C C . SER B 1 208 ? -0.352 37.938 -12.68 1 84.06 208 SER B C 1
ATOM 6368 O O . SER B 1 208 ? -0.631 36.812 -12.266 1 84.06 208 SER B O 1
ATOM 6370 N N . PRO B 1 209 ? 0.845 38.344 -13 1 84.06 209 PRO B N 1
ATOM 6371 C CA . PRO B 1 209 ? 1.947 37.469 -12.586 1 84.06 209 PRO B CA 1
ATOM 6372 C C . PRO B 1 209 ? 1.911 37.125 -11.094 1 84.06 209 PRO B C 1
ATOM 6374 O O . PRO B 1 209 ? 2.238 36 -10.703 1 84.06 209 PRO B O 1
ATOM 6377 N N . SER B 1 210 ? 1.539 38.125 -10.344 1 86.75 210 SER B N 1
ATOM 6378 C CA . SER B 1 210 ? 1.416 37.906 -8.906 1 86.75 210 SER B CA 1
ATOM 6379 C C . SER B 1 210 ? 0.325 36.875 -8.602 1 86.75 210 SER B C 1
ATOM 6381 O O . SER B 1 210 ? 0.496 36.031 -7.73 1 86.75 210 SER B O 1
ATOM 6383 N N . MET B 1 211 ? -0.727 37 -9.328 1 89.06 211 MET B N 1
ATOM 6384 C CA . MET B 1 211 ? -1.839 36.062 -9.133 1 89.06 211 MET B CA 1
ATOM 6385 C C . MET B 1 211 ? -1.443 34.656 -9.531 1 89.06 211 MET B C 1
ATOM 6387 O O . MET B 1 211 ? -1.838 33.688 -8.875 1 89.06 211 MET B O 1
ATOM 6391 N N . GLU B 1 212 ? -0.689 34.531 -10.492 1 88.31 212 GLU B N 1
ATOM 6392 C CA . GLU B 1 212 ? -0.218 33.219 -10.922 1 88.31 212 GLU B CA 1
ATOM 6393 C C . GLU B 1 212 ? 0.688 32.594 -9.867 1 88.31 212 GLU B C 1
ATOM 6395 O O . GLU B 1 212 ? 0.625 31.391 -9.625 1 88.31 212 GLU B O 1
ATOM 6400 N N . MET B 1 213 ? 1.476 33.406 -9.305 1 89.5 213 MET B N 1
ATOM 6401 C CA . MET B 1 213 ? 2.35 32.938 -8.234 1 89.5 213 MET B CA 1
ATOM 6402 C C . MET B 1 213 ? 1.538 32.5 -7.027 1 89.5 213 MET B C 1
ATOM 6404 O O . MET B 1 213 ? 1.875 31.5 -6.375 1 89.5 213 MET B O 1
ATOM 6408 N N . ILE B 1 214 ? 0.544 33.281 -6.75 1 93.12 214 ILE B N 1
ATOM 6409 C CA . ILE B 1 214 ? -0.322 32.906 -5.633 1 93.12 214 ILE B CA 1
ATOM 6410 C C . ILE B 1 214 ? -0.998 31.578 -5.906 1 93.12 214 ILE B C 1
ATOM 6412 O O . ILE B 1 214 ? -0.952 30.672 -5.074 1 93.12 214 ILE B O 1
ATOM 6416 N N . LYS B 1 215 ? -1.526 31.391 -7.039 1 91.44 215 LYS B N 1
ATOM 6417 C CA . LYS B 1 215 ? -2.301 30.219 -7.414 1 91.44 215 LYS B CA 1
ATOM 6418 C C . LYS B 1 215 ? -1.423 28.969 -7.449 1 91.44 215 LYS B C 1
ATOM 6420 O O . LYS B 1 215 ? -1.823 27.906 -6.965 1 91.44 215 LYS B O 1
ATOM 6425 N N . HIS B 1 216 ? -0.22 29.062 -7.898 1 89.56 216 HIS B N 1
ATOM 6426 C CA . HIS B 1 216 ? 0.555 27.875 -8.227 1 89.56 216 HIS B CA 1
ATOM 6427 C C . HIS B 1 216 ? 1.615 27.594 -7.168 1 89.56 216 HIS B C 1
ATOM 6429 O O . HIS B 1 216 ? 2.117 26.469 -7.066 1 89.56 216 HIS B O 1
ATOM 6435 N N . VAL B 1 217 ? 1.909 28.594 -6.402 1 92.31 217 VAL B N 1
ATOM 6436 C CA . VAL B 1 217 ? 2.979 28.391 -5.43 1 92.31 217 VAL B CA 1
ATOM 6437 C C . VAL B 1 217 ? 2.41 28.469 -4.012 1 92.31 217 VAL B C 1
ATOM 6439 O O . VAL B 1 217 ? 2.609 27.562 -3.207 1 92.31 217 VAL B O 1
ATOM 6442 N N . LEU B 1 218 ? 1.635 29.484 -3.707 1 95.12 218 LEU B N 1
ATOM 6443 C CA . LEU B 1 218 ? 1.237 29.734 -2.326 1 95.12 218 LEU B CA 1
ATOM 6444 C C . LEU B 1 218 ? -0.002 28.922 -1.96 1 95.12 218 LEU B C 1
ATOM 6446 O O . LEU B 1 218 ? -0.089 28.391 -0.858 1 95.12 218 LEU B O 1
ATOM 6450 N N . VAL B 1 219 ? -0.979 28.828 -2.863 1 95.69 219 VAL B N 1
ATOM 6451 C CA . VAL B 1 219 ? -2.217 28.109 -2.578 1 95.69 219 VAL B CA 1
ATOM 6452 C C . VAL B 1 219 ? -1.902 26.656 -2.215 1 95.69 219 VAL B C 1
ATOM 6454 O O . VAL B 1 219 ? -2.445 26.125 -1.246 1 95.69 219 VAL B O 1
ATOM 6457 N N . PRO B 1 220 ? -0.97 25.984 -2.949 1 94.69 220 PRO B N 1
ATOM 6458 C CA . PRO B 1 220 ? -0.625 24.625 -2.551 1 94.69 220 PRO B CA 1
ATOM 6459 C C . PRO B 1 220 ? -0.07 24.547 -1.129 1 94.69 220 PRO B C 1
ATOM 6461 O O . PRO B 1 220 ? -0.354 23.594 -0.404 1 94.69 220 PRO B O 1
ATOM 6464 N N . ILE B 1 221 ? 0.664 25.469 -0.688 1 95.75 221 ILE B N 1
ATOM 6465 C CA . ILE B 1 221 ? 1.231 25.484 0.655 1 95.75 221 ILE B CA 1
ATOM 6466 C C . ILE B 1 221 ? 0.119 25.672 1.684 1 95.75 221 ILE B C 1
ATOM 6468 O O . ILE B 1 221 ? 0.064 24.969 2.689 1 95.75 221 ILE B O 1
ATOM 6472 N N . TYR B 1 222 ? -0.771 26.625 1.383 1 96.44 222 TYR B N 1
ATOM 6473 C CA . TYR B 1 222 ? -1.88 26.891 2.295 1 96.44 222 TYR B CA 1
ATOM 6474 C C . TYR B 1 222 ? -2.811 25.688 2.377 1 96.44 222 TYR B C 1
ATOM 6476 O O . TYR B 1 222 ? -3.418 25.422 3.42 1 96.44 222 TYR B O 1
ATOM 6484 N N . ALA B 1 223 ? -2.934 24.969 1.276 1 95.38 223 ALA B N 1
ATOM 6485 C CA . ALA B 1 223 ? -3.73 23.734 1.288 1 95.38 223 ALA B CA 1
ATOM 6486 C C . ALA B 1 223 ? -3.119 22.688 2.219 1 95.38 223 ALA B C 1
ATOM 6488 O O . ALA B 1 223 ? -3.834 22.047 2.982 1 95.38 223 ALA B O 1
ATOM 6489 N N . ARG B 1 224 ? -1.857 22.516 2.197 1 95.25 224 ARG B N 1
ATOM 6490 C CA . ARG B 1 224 ? -1.176 21.531 3.031 1 95.25 224 ARG B CA 1
ATOM 6491 C C . ARG B 1 224 ? -1.236 21.938 4.504 1 95.25 224 ARG B C 1
ATOM 6493 O O . ARG B 1 224 ? -1.281 21.078 5.383 1 95.25 224 ARG B O 1
ATOM 6500 N N . LEU B 1 225 ? -1.284 23.203 4.762 1 95.62 225 LEU B N 1
ATOM 6501 C CA . LEU B 1 225 ? -1.325 23.719 6.129 1 95.62 225 LEU B CA 1
ATOM 6502 C C . LEU B 1 225 ? -2.676 23.438 6.777 1 95.62 225 LEU B C 1
ATOM 6504 O O . LEU B 1 225 ? -2.836 23.594 7.988 1 95.62 225 LEU B O 1
ATOM 6508 N N . SER B 1 226 ? -3.658 22.953 6 1 92.5 226 SER B N 1
ATOM 6509 C CA . SER B 1 226 ? -4.957 22.578 6.547 1 92.5 226 SER B CA 1
ATOM 6510 C C . SER B 1 226 ? -4.812 21.5 7.621 1 92.5 226 SER B C 1
ATOM 6512 O O . SER B 1 226 ? -5.562 21.484 8.602 1 92.5 226 SER B O 1
ATOM 6514 N N . LEU B 1 227 ? -3.883 20.656 7.438 1 91.19 227 LEU B N 1
ATOM 6515 C CA . LEU B 1 227 ? -3.648 19.578 8.391 1 91.19 227 LEU B CA 1
ATOM 6516 C C . LEU B 1 227 ? -3.215 20.125 9.742 1 91.19 227 LEU B C 1
ATOM 6518 O O . LEU B 1 227 ? -3.594 19.594 10.789 1 91.19 227 LEU B O 1
ATOM 6522 N N . SER B 1 228 ? -2.459 21.203 9.695 1 90.19 228 SER B N 1
ATOM 6523 C CA . SER B 1 228 ? -1.943 21.812 10.922 1 90.19 228 SER B CA 1
ATOM 6524 C C . SER B 1 228 ? -2.953 22.781 11.531 1 90.19 228 SER B C 1
ATOM 6526 O O . SER B 1 228 ? -2.762 23.266 12.648 1 90.19 228 SER B O 1
ATOM 6528 N N . SER B 1 229 ? -4.012 23.078 10.844 1 89.44 229 SER B N 1
ATOM 6529 C CA . SER B 1 229 ? -4.996 24.016 11.383 1 89.44 229 SER B CA 1
ATOM 6530 C C . SER B 1 229 ? -6.219 23.281 11.914 1 89.44 229 SER B C 1
ATOM 6532 O O . SER B 1 229 ? -6.523 23.359 13.109 1 89.44 229 SER B O 1
ATOM 6534 N N . PHE B 1 230 ? -6.773 22.438 11.125 1 85.38 230 PHE B N 1
ATOM 6535 C CA . PHE B 1 230 ? -8.023 21.766 11.484 1 85.38 230 PHE B CA 1
ATOM 6536 C C . PHE B 1 230 ? -7.82 20.828 12.656 1 85.38 230 PHE B C 1
ATOM 6538 O O . PHE B 1 230 ? -8.68 20.719 13.539 1 85.38 230 PHE B O 1
ATOM 6545 N N . LEU B 1 231 ? -6.707 20.203 12.75 1 80.56 231 LEU B N 1
ATOM 6546 C CA . LEU B 1 231 ? -6.465 19.203 13.773 1 80.56 231 LEU B CA 1
ATOM 6547 C C . LEU B 1 231 ? -6.121 19.844 15.109 1 80.56 231 LEU B C 1
ATOM 6549 O O . LEU B 1 231 ? -6.156 19.203 16.156 1 80.56 231 LEU B O 1
ATOM 6553 N N . PHE B 1 232 ? -5.797 21.125 15.031 1 79.69 232 PHE B N 1
ATOM 6554 C CA . PHE B 1 232 ? -5.496 21.844 16.25 1 79.69 232 PHE B CA 1
ATOM 6555 C C . PHE B 1 232 ? -6.609 22.844 16.578 1 79.69 232 PHE B C 1
ATOM 6557 O O . PHE B 1 232 ? -6.398 23.781 17.344 1 79.69 232 PHE B O 1
ATOM 6564 N N . GLY B 1 233 ? -7.723 22.625 15.953 1 80.38 233 GLY B N 1
ATOM 6565 C CA . GLY B 1 233 ? -8.93 23.266 16.438 1 80.38 233 GLY B CA 1
ATOM 6566 C C . GLY B 1 233 ? -9.328 24.484 15.633 1 80.38 233 GLY B C 1
ATOM 6567 O O . GLY B 1 233 ? -10.43 25.016 15.805 1 80.38 233 GLY B O 1
ATOM 6568 N N . SER B 1 234 ? -8.484 24.922 14.688 1 86.56 234 SER B N 1
ATOM 6569 C CA . SER B 1 234 ? -8.828 26.094 13.891 1 86.56 234 SER B CA 1
ATOM 6570 C C . SER B 1 234 ? -9.641 25.719 12.656 1 86.56 234 SER B C 1
ATOM 6572 O O . SER B 1 234 ? -9.664 24.547 12.266 1 86.56 234 SER B O 1
ATOM 6574 N N . ARG B 1 235 ? -10.352 26.734 12.148 1 88.94 235 ARG B N 1
ATOM 6575 C CA . ARG B 1 235 ? -11.18 26.547 10.961 1 88.94 235 ARG B CA 1
ATOM 6576 C C . ARG B 1 235 ? -10.898 27.641 9.93 1 88.94 235 ARG B C 1
ATOM 6578 O O . ARG B 1 235 ? -11.68 28.578 9.781 1 88.94 235 ARG B O 1
ATOM 6585 N N . PRO B 1 236 ? -9.867 27.438 9.227 1 92.06 236 PRO B N 1
ATOM 6586 C CA . PRO B 1 236 ? -9.539 28.453 8.227 1 92.06 236 PRO B CA 1
ATOM 6587 C C . PRO B 1 236 ? -10.578 28.547 7.113 1 92.06 236 PRO B C 1
ATOM 6589 O O . PRO B 1 236 ? -11.273 27.562 6.828 1 92.06 236 PRO B O 1
ATOM 6592 N N . ALA B 1 237 ? -10.602 29.719 6.5 1 94.12 237 ALA B N 1
ATOM 6593 C CA . ALA B 1 237 ? -11.516 29.938 5.379 1 94.12 237 ALA B CA 1
ATOM 6594 C C . ALA B 1 237 ? -11.195 29 4.215 1 94.12 237 ALA B C 1
ATOM 6596 O O . ALA B 1 237 ? -10.023 28.688 3.975 1 94.12 237 ALA B O 1
ATOM 6597 N N . PRO B 1 238 ? -12.258 28.562 3.525 1 93.31 238 PRO B N 1
ATOM 6598 C CA . PRO B 1 238 ? -12 27.719 2.355 1 93.31 238 PRO B CA 1
ATOM 6599 C C . PRO B 1 238 ? -11.242 28.453 1.254 1 93.31 238 PRO B C 1
ATOM 6601 O O . PRO B 1 238 ? -11.375 29.672 1.121 1 93.31 238 PRO B O 1
ATOM 6604 N N . ILE B 1 239 ? -10.453 27.75 0.559 1 94.62 239 ILE B N 1
ATOM 6605 C CA . ILE B 1 239 ? -9.781 28.312 -0.611 1 94.62 239 ILE B CA 1
ATOM 6606 C C . ILE B 1 239 ? -10.789 28.484 -1.748 1 94.62 239 ILE B C 1
ATOM 6608 O O . ILE B 1 239 ? -11.453 27.531 -2.152 1 94.62 239 ILE B O 1
ATOM 6612 N N . PRO B 1 240 ? -10.867 29.656 -2.277 1 93.38 240 PRO B N 1
ATOM 6613 C CA . PRO B 1 240 ? -11.828 29.891 -3.354 1 93.38 240 PRO B CA 1
ATOM 6614 C C . PRO B 1 240 ? -11.57 29.016 -4.582 1 93.38 240 PRO B C 1
ATOM 6616 O O . PRO B 1 240 ? -10.414 28.781 -4.945 1 93.38 240 PRO B O 1
ATOM 6619 N N . THR B 1 241 ? -12.617 28.703 -5.312 1 90.94 241 THR B N 1
ATOM 6620 C CA . THR B 1 241 ? -12.562 27.781 -6.441 1 90.94 241 THR B CA 1
ATOM 6621 C C . THR B 1 241 ? -11.703 28.359 -7.566 1 90.94 241 THR B C 1
ATOM 6623 O O . THR B 1 241 ? -10.992 27.625 -8.25 1 90.94 241 THR B O 1
ATOM 6626 N N . HIS B 1 242 ? -11.773 29.688 -7.715 1 90.06 242 HIS B N 1
ATOM 6627 C CA . HIS B 1 242 ? -11.07 30.281 -8.844 1 90.06 242 HIS B CA 1
ATOM 6628 C C . HIS B 1 242 ? -9.562 30.312 -8.609 1 90.06 242 HIS B C 1
ATOM 6630 O O . HIS B 1 242 ? -8.789 30.531 -9.547 1 90.06 242 HIS B O 1
ATOM 6636 N N . LEU B 1 243 ? -9.18 30.094 -7.348 1 92.81 243 LEU B N 1
ATOM 6637 C CA . LEU B 1 243 ? -7.754 30.062 -7.043 1 92.81 243 LEU B CA 1
ATOM 6638 C C . LEU B 1 243 ? -7.2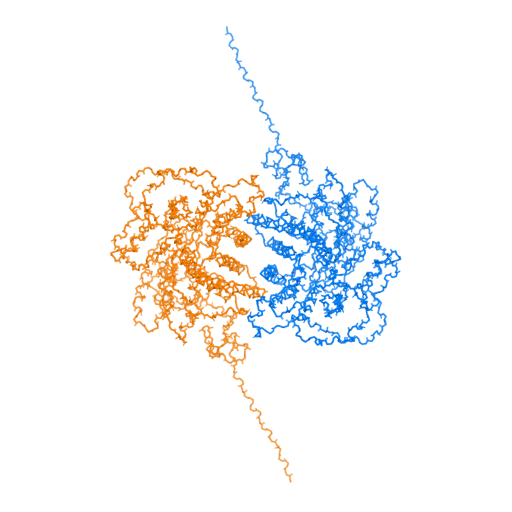03 28.641 -7.172 1 92.81 243 LEU B C 1
ATOM 6640 O O . LEU B 1 243 ? -5.988 28.438 -7.133 1 92.81 243 LEU B O 1
ATOM 6644 N N . ARG B 1 244 ? -8.125 27.672 -7.375 1 89.5 244 ARG B N 1
ATOM 6645 C CA . ARG B 1 244 ? -7.723 26.281 -7.477 1 89.5 244 ARG B CA 1
ATOM 6646 C C . ARG B 1 244 ? -7.367 25.922 -8.914 1 89.5 244 ARG B C 1
ATOM 6648 O O . ARG B 1 244 ? -7.934 26.469 -9.859 1 89.5 244 ARG B O 1
ATOM 6655 N N . SER B 1 245 ? -6.426 25.141 -9.125 1 75.12 245 SER B N 1
ATOM 6656 C CA . SER B 1 245 ? -5.992 24.75 -10.461 1 75.12 245 SER B CA 1
ATOM 6657 C C . SER B 1 245 ? -7.047 23.906 -11.164 1 75.12 245 SER B C 1
ATOM 6659 O O . SER B 1 245 ? -7.102 23.859 -12.391 1 75.12 245 SER B O 1
ATOM 6661 N N . TRP B 1 246 ? -7.789 23.172 -10.445 1 71.12 246 TRP B N 1
ATOM 6662 C CA . TRP B 1 246 ? -8.828 22.375 -11.078 1 71.12 246 TRP B CA 1
ATOM 6663 C C . TRP B 1 246 ? -10.086 22.328 -10.227 1 71.12 246 TRP B C 1
ATOM 6665 O O . TRP B 1 246 ? -10.016 22.469 -9 1 71.12 246 TRP B O 1
ATOM 6675 N N . THR B 1 247 ? -11.156 22.25 -10.969 1 68.31 247 THR B N 1
ATOM 6676 C CA . THR B 1 247 ? -12.438 22.062 -10.289 1 68.31 247 THR B CA 1
ATOM 6677 C C . THR B 1 247 ? -12.797 20.594 -10.203 1 68.31 247 THR B C 1
ATOM 6679 O O . THR B 1 247 ? -13.43 20.156 -9.242 1 68.31 247 THR B O 1
ATOM 6682 N N . ASP B 1 248 ? -12.328 19.844 -11.234 1 79.31 248 ASP B N 1
ATOM 6683 C CA . ASP B 1 248 ? -12.555 18.406 -11.258 1 79.31 248 ASP B CA 1
ATOM 6684 C C . ASP B 1 248 ? -11.234 17.641 -11.328 1 79.31 248 ASP B C 1
ATOM 6686 O O . ASP B 1 248 ? -10.25 18.141 -11.875 1 79.31 248 ASP B O 1
ATOM 6690 N N . MET B 1 249 ? -11.273 16.516 -10.711 1 87.5 249 MET B N 1
ATOM 6691 C CA . MET B 1 249 ? -10.07 15.68 -10.695 1 87.5 249 MET B CA 1
ATOM 6692 C C . MET B 1 249 ? -9.609 15.367 -12.109 1 87.5 249 MET B C 1
ATOM 6694 O O . MET B 1 249 ? -10.383 14.852 -12.922 1 87.5 249 MET B O 1
ATOM 6698 N N . PRO B 1 250 ? -8.438 15.734 -12.43 1 87.25 250 PRO B N 1
ATOM 6699 C CA . PRO B 1 250 ? -7.934 15.438 -13.773 1 87.25 250 PRO B CA 1
ATOM 6700 C C . PRO B 1 250 ? -7.852 13.945 -14.055 1 87.25 250 PRO B C 1
ATOM 6702 O O . PRO B 1 250 ? -7.684 13.141 -13.133 1 87.25 250 PRO B O 1
ATOM 6705 N N . VAL B 1 251 ? -7.906 13.633 -15.344 1 88.06 251 VAL B N 1
ATOM 6706 C CA . VAL B 1 251 ? -7.832 12.242 -15.789 1 88.06 251 VAL B CA 1
ATOM 6707 C C . VAL B 1 251 ? -6.422 11.703 -15.562 1 88.06 251 VAL B C 1
ATOM 6709 O O . VAL B 1 251 ? -6.25 10.539 -15.188 1 88.06 251 VAL B O 1
ATOM 6712 N N . MET B 1 252 ? -5.484 12.547 -15.82 1 91.19 252 MET B N 1
ATOM 6713 C CA . MET B 1 252 ? -4.07 12.219 -15.641 1 91.19 252 MET B CA 1
ATOM 6714 C C . MET B 1 252 ? -3.303 13.43 -15.109 1 91.19 252 MET B C 1
ATOM 6716 O O . MET B 1 252 ? -3.65 14.57 -15.406 1 91.19 252 MET B O 1
ATOM 6720 N N . PHE B 1 253 ? -2.371 13.133 -14.344 1 92.88 253 PHE B N 1
ATOM 6721 C CA . PHE B 1 253 ? -1.519 14.203 -13.844 1 92.88 253 PHE B CA 1
ATOM 6722 C C . PHE B 1 253 ? -0.302 14.391 -14.742 1 92.88 253 PHE B C 1
ATOM 6724 O O . PHE B 1 253 ? 0.229 13.422 -15.289 1 92.88 253 PHE B O 1
ATOM 6731 N N . SER B 1 254 ? 0.166 15.578 -14.797 1 88.88 254 SER B N 1
ATOM 6732 C CA . SER B 1 254 ? 1.344 15.883 -15.602 1 88.88 254 SER B CA 1
ATOM 6733 C C . SER B 1 254 ? 2.621 15.766 -14.781 1 88.88 254 SER B C 1
ATOM 6735 O O . SER B 1 254 ? 3.715 15.641 -15.336 1 88.88 254 SER B O 1
ATOM 6737 N N . SER B 1 255 ? 2.471 15.836 -13.492 1 89.75 255 SER B N 1
ATOM 6738 C CA . SER B 1 255 ? 3.627 15.734 -12.609 1 89.75 255 SER B CA 1
ATOM 6739 C C . SER B 1 255 ? 3.23 15.195 -11.242 1 89.75 255 SER B C 1
ATOM 6741 O O . SER B 1 255 ? 2.049 15.188 -10.891 1 89.75 255 SER B O 1
ATOM 6743 N N . LEU B 1 256 ? 4.195 14.766 -10.539 1 91.5 256 LEU B N 1
ATOM 6744 C CA . LEU B 1 256 ? 3.949 14.281 -9.188 1 91.5 256 LEU B CA 1
ATOM 6745 C C . LEU B 1 256 ? 3.549 15.43 -8.266 1 91.5 256 LEU B C 1
ATOM 6747 O O . LEU B 1 256 ? 2.764 15.242 -7.332 1 91.5 256 LEU B O 1
ATOM 6751 N N . GLU B 1 257 ? 4.047 16.656 -8.5 1 90.62 257 GLU B N 1
ATOM 6752 C CA . GLU B 1 257 ? 3.674 17.844 -7.734 1 90.62 257 GLU B CA 1
ATOM 6753 C C . GLU B 1 257 ? 2.186 18.141 -7.883 1 90.62 257 GLU B C 1
ATOM 6755 O O . GLU B 1 257 ? 1.524 18.516 -6.91 1 90.62 257 GLU B O 1
ATOM 6760 N N . GLU B 1 258 ? 1.759 17.969 -9.086 1 92.25 258 GLU B N 1
ATOM 6761 C CA . GLU B 1 258 ? 0.339 18.188 -9.336 1 92.25 258 GLU B CA 1
ATOM 6762 C C . GLU B 1 258 ? -0.521 17.172 -8.594 1 92.25 258 GLU B C 1
ATOM 6764 O O . GLU B 1 258 ? -1.574 17.516 -8.055 1 92.25 258 GLU B O 1
ATOM 6769 N N . ALA B 1 259 ? -0.085 15.938 -8.641 1 95.19 259 ALA B N 1
ATOM 6770 C CA . ALA B 1 259 ? -0.804 14.891 -7.93 1 95.19 259 ALA B CA 1
ATOM 6771 C C . ALA B 1 259 ? -0.847 15.172 -6.43 1 95.19 259 ALA B C 1
ATOM 6773 O O . ALA B 1 259 ? -1.888 15.008 -5.789 1 95.19 259 ALA B O 1
ATOM 6774 N N . ARG B 1 260 ? 0.273 15.547 -5.898 1 94.81 260 ARG B N 1
ATOM 6775 C CA . ARG B 1 260 ? 0.341 15.891 -4.48 1 94.81 260 ARG B CA 1
ATOM 6776 C C . ARG B 1 260 ? -0.587 17.062 -4.156 1 94.81 260 ARG B C 1
ATOM 6778 O O . ARG B 1 260 ? -1.326 17.016 -3.17 1 94.81 260 ARG B O 1
ATOM 6785 N N . TYR B 1 261 ? -0.521 18.094 -4.992 1 94.06 261 TYR B N 1
ATOM 6786 C CA . TYR B 1 261 ? -1.37 19.266 -4.805 1 94.06 261 TYR B CA 1
ATOM 6787 C C . TYR B 1 261 ? -2.844 18.875 -4.809 1 94.06 261 TYR B C 1
ATOM 6789 O O . TYR B 1 261 ? -3.611 19.312 -3.949 1 94.06 261 TYR B O 1
ATOM 6797 N N . ALA B 1 262 ? -3.215 18.016 -5.703 1 95.56 262 ALA B N 1
ATOM 6798 C CA . ALA B 1 262 ? -4.605 17.594 -5.816 1 95.56 262 ALA B CA 1
ATOM 6799 C C . ALA B 1 262 ? -5.059 16.859 -4.555 1 95.56 262 ALA B C 1
ATOM 6801 O O . ALA B 1 262 ? -6.184 17.062 -4.09 1 95.56 262 ALA B O 1
ATOM 6802 N N . LEU B 1 263 ? -4.211 16.016 -4.074 1 96.69 263 LEU B N 1
ATOM 6803 C CA . LEU B 1 263 ? -4.574 15.281 -2.869 1 96.69 263 LEU B CA 1
ATOM 6804 C C . LEU B 1 263 ? -4.797 16.234 -1.696 1 96.69 263 LEU B C 1
ATOM 6806 O O . LEU B 1 263 ? -5.758 16.078 -0.94 1 96.69 263 LEU B O 1
ATOM 6810 N N . TYR B 1 264 ? -3.934 17.172 -1.506 1 95.19 264 TYR B N 1
ATOM 6811 C CA . TYR B 1 264 ? -4.027 18.062 -0.346 1 95.19 264 TYR B CA 1
ATOM 6812 C C . TYR B 1 264 ? -5.191 19.031 -0.491 1 95.19 264 TYR B C 1
ATOM 6814 O O . TYR B 1 264 ? -5.793 19.438 0.503 1 95.19 264 TYR B O 1
ATOM 6822 N N . LEU B 1 265 ? -5.512 19.375 -1.728 1 94.38 265 LEU B N 1
ATOM 6823 C CA . LEU B 1 265 ? -6.754 20.109 -1.919 1 94.38 265 LEU B CA 1
ATOM 6824 C C . LEU B 1 265 ? -7.957 19.281 -1.494 1 94.38 265 LEU B C 1
ATOM 6826 O O . LEU B 1 265 ? -8.883 19.797 -0.863 1 94.38 265 LEU B O 1
ATOM 6830 N N . MET B 1 266 ? -7.906 18.031 -1.876 1 94.88 266 MET B N 1
ATOM 6831 C CA . MET B 1 266 ? -8.977 17.141 -1.461 1 94.88 266 MET B CA 1
ATOM 6832 C C . MET B 1 266 ? -9.008 16.984 0.057 1 94.88 266 MET B C 1
ATOM 6834 O O . MET B 1 266 ? -10.086 16.875 0.65 1 94.88 266 MET B O 1
ATOM 6838 N N . LEU B 1 267 ? -7.844 16.922 0.612 1 96.06 267 LEU B N 1
ATOM 6839 C CA . LEU B 1 267 ? -7.754 16.828 2.064 1 96.06 267 LEU B CA 1
ATOM 6840 C C . LEU B 1 267 ? -8.375 18.047 2.727 1 96.06 267 LEU B C 1
ATOM 6842 O O . LEU B 1 267 ? -9.078 17.922 3.73 1 96.06 267 LEU B O 1
ATOM 6846 N N . ASP B 1 268 ? -8.039 19.188 2.168 1 95.19 268 ASP B N 1
ATOM 6847 C CA . ASP B 1 268 ? -8.664 20.406 2.662 1 95.19 268 ASP B CA 1
ATOM 6848 C C . ASP B 1 268 ? -10.188 20.328 2.555 1 95.19 268 ASP B C 1
ATOM 6850 O O . ASP B 1 268 ? -10.898 20.672 3.504 1 95.19 268 ASP B O 1
ATOM 6854 N N . ASP B 1 269 ? -10.719 19.891 1.443 1 94.12 269 ASP B N 1
ATOM 6855 C CA . ASP B 1 269 ? -12.156 19.719 1.239 1 94.12 269 ASP B CA 1
ATOM 6856 C C . ASP B 1 269 ? -12.734 18.719 2.232 1 94.12 269 ASP B C 1
ATOM 6858 O O . ASP B 1 269 ? -13.836 18.922 2.75 1 94.12 269 ASP B O 1
ATOM 6862 N N . THR B 1 270 ? -11.992 17.672 2.428 1 96.31 270 THR B N 1
ATOM 6863 C CA . THR B 1 270 ? -12.422 16.609 3.336 1 96.31 270 THR B CA 1
ATOM 6864 C C . THR B 1 270 ? -12.539 17.141 4.762 1 96.31 270 THR B C 1
ATOM 6866 O O . THR B 1 270 ? -13.516 16.859 5.457 1 96.31 270 THR B O 1
ATOM 6869 N N . LEU B 1 271 ? -11.547 17.891 5.188 1 95.62 271 LEU B N 1
ATOM 6870 C CA . LEU B 1 271 ? -11.562 18.438 6.535 1 95.62 271 LEU B CA 1
ATOM 6871 C C . LEU B 1 271 ? -12.711 19.438 6.695 1 95.62 271 LEU B C 1
ATOM 6873 O O . LEU B 1 271 ? -13.422 19.422 7.699 1 95.62 271 LEU B O 1
ATOM 6877 N N . GLN B 1 272 ? -12.922 20.266 5.652 1 94.25 272 GLN B N 1
ATOM 6878 C CA . GLN B 1 272 ? -14.062 21.172 5.668 1 94.25 272 GLN B CA 1
ATOM 6879 C C . GLN B 1 272 ? -15.375 20.406 5.758 1 94.25 272 GLN B C 1
ATOM 6881 O O . GLN B 1 272 ? -16.25 20.75 6.559 1 94.25 272 GLN B O 1
ATOM 6886 N N . PHE B 1 273 ? -15.5 19.422 5.012 1 96.5 273 PHE B N 1
ATOM 6887 C CA . PHE B 1 273 ? -16.703 18.594 4.965 1 96.5 273 PHE B CA 1
ATOM 6888 C C . PHE B 1 273 ? -16.938 17.906 6.301 1 96.5 273 PHE B C 1
ATOM 6890 O O . PHE B 1 273 ? -18.047 17.906 6.824 1 96.5 273 PHE B O 1
ATOM 6897 N N . THR B 1 274 ? -15.898 17.219 6.816 1 94.62 274 THR B N 1
ATOM 6898 C CA . THR B 1 274 ? -16.016 16.406 8.023 1 94.62 274 THR B CA 1
ATOM 6899 C C . THR B 1 274 ? -16.422 17.281 9.219 1 94.62 274 THR B C 1
ATOM 6901 O O . THR B 1 274 ? -17.281 16.891 10.008 1 94.62 274 THR B O 1
ATOM 6904 N N . PHE B 1 275 ? -15.883 18.438 9.367 1 91.56 275 PHE B N 1
ATOM 6905 C CA . PHE B 1 275 ? -16.203 19.297 10.5 1 91.56 275 PHE B CA 1
ATOM 6906 C C . PHE B 1 275 ? -17.594 19.891 10.352 1 91.56 275 PHE B C 1
ATOM 6908 O O . PHE B 1 275 ? -18.297 20.094 11.344 1 91.56 275 PHE B O 1
ATOM 6915 N N . ALA B 1 276 ? -18 20.141 9.125 1 93.38 276 ALA B N 1
ATOM 6916 C CA . ALA B 1 276 ? -19.375 20.578 8.898 1 93.38 276 ALA B CA 1
ATOM 6917 C C . ALA B 1 276 ? -20.359 19.438 9.195 1 93.38 276 ALA B C 1
ATOM 6919 O O . ALA B 1 276 ? -21.422 19.672 9.773 1 93.38 276 ALA B O 1
ATOM 6920 N N . ALA B 1 277 ? -19.969 18.297 8.766 1 95.56 277 ALA B N 1
ATOM 6921 C CA . ALA B 1 277 ? -20.812 17.109 8.953 1 95.56 277 ALA B CA 1
ATOM 6922 C C . ALA B 1 277 ? -21.016 16.812 10.438 1 95.56 277 ALA B C 1
ATOM 6924 O O . ALA B 1 277 ? -22.094 16.375 10.844 1 95.56 277 ALA B O 1
ATOM 6925 N N . ARG B 1 278 ? -20.016 17.062 11.258 1 92.06 278 ARG B N 1
ATOM 6926 C CA . ARG B 1 278 ? -20.109 16.781 12.688 1 92.06 278 ARG B CA 1
ATOM 6927 C C . ARG B 1 278 ? -21.203 17.625 13.344 1 92.06 278 ARG B C 1
ATOM 6929 O O . ARG B 1 278 ? -21.922 17.141 14.219 1 92.06 278 ARG B O 1
ATOM 6936 N N . HIS B 1 279 ? -21.359 18.812 12.914 1 88.75 279 HIS B N 1
ATOM 6937 C CA . HIS B 1 279 ? -22.375 19.688 13.477 1 88.75 279 HIS B CA 1
ATOM 6938 C C . HIS B 1 279 ? -23.781 19.188 13.148 1 88.75 279 HIS B C 1
ATOM 6940 O O . HIS B 1 279 ? -24.703 19.375 13.93 1 88.75 279 HIS B O 1
ATOM 6946 N N . ILE B 1 280 ? -23.859 18.547 12.078 1 93.12 280 ILE B N 1
ATOM 6947 C CA . ILE B 1 280 ? -25.156 18.109 11.594 1 93.12 280 ILE B CA 1
ATOM 6948 C C . ILE B 1 280 ? -25.5 16.75 12.211 1 93.12 280 ILE B C 1
ATOM 6950 O O . ILE B 1 280 ? -26.641 16.531 12.633 1 93.12 280 ILE B O 1
ATOM 6954 N N . ILE B 1 281 ? -24.562 15.93 12.297 1 94.69 281 ILE B N 1
ATOM 6955 C CA . ILE B 1 281 ? -24.844 14.547 12.656 1 94.69 281 ILE B CA 1
ATOM 6956 C C . ILE B 1 281 ? -25.047 14.438 14.164 1 94.69 281 ILE B C 1
ATOM 6958 O O . ILE B 1 281 ? -25.766 13.539 14.633 1 94.69 281 ILE B O 1
ATOM 6962 N N . PHE B 1 282 ? -24.516 15.273 14.984 1 93.75 282 PHE B N 1
ATOM 6963 C CA . PHE B 1 282 ? -24.656 15.219 16.438 1 93.75 282 PHE B CA 1
ATOM 6964 C C . PHE B 1 282 ? -25.922 15.961 16.875 1 93.75 282 PHE B C 1
ATOM 6966 O O . PHE B 1 282 ? -26.375 15.789 18 1 93.75 282 PHE B O 1
ATOM 6973 N N . ASP B 1 283 ? -26.422 16.75 16.016 1 93.56 283 ASP B N 1
ATOM 6974 C CA . ASP B 1 283 ? -27.641 17.484 16.328 1 93.56 283 ASP B CA 1
ATOM 6975 C C . ASP B 1 283 ? -28.875 16.625 16.078 1 93.56 283 ASP B C 1
ATOM 6977 O O . ASP B 1 283 ? -29.219 16.328 14.938 1 93.56 283 ASP B O 1
ATOM 6981 N N . PRO B 1 284 ? -29.547 16.344 17.125 1 91.44 284 PRO B N 1
ATOM 6982 C CA . PRO B 1 284 ? -30.734 15.492 16.953 1 91.44 284 PRO B CA 1
ATOM 6983 C C . PRO B 1 284 ? -31.859 16.188 16.188 1 91.44 284 PRO B C 1
ATOM 6985 O O . PRO B 1 284 ? -32.75 15.523 15.672 1 91.44 284 PRO B O 1
ATOM 6988 N N . ASN B 1 285 ? -31.781 17.438 16.062 1 93.19 285 ASN B N 1
ATOM 6989 C CA . ASN B 1 285 ? -32.875 18.203 15.438 1 93.19 285 ASN B CA 1
ATOM 6990 C C . ASN B 1 285 ? -32.531 18.531 13.984 1 93.19 285 ASN B C 1
ATOM 6992 O O . ASN B 1 285 ? -33.281 19.281 13.336 1 93.19 285 ASN B O 1
ATOM 6996 N N . THR B 1 286 ? -31.469 17.969 13.547 1 94 286 THR B N 1
ATOM 6997 C CA . THR B 1 286 ? -31.062 18.281 12.18 1 94 286 THR B CA 1
ATOM 6998 C C . THR B 1 286 ? -32.094 17.781 11.188 1 94 286 THR B C 1
ATOM 7000 O O . THR B 1 286 ? -32.656 16.688 11.352 1 94 286 THR B O 1
ATOM 7003 N N . ASP B 1 287 ? -32.344 18.531 10.109 1 94.75 287 ASP B N 1
ATOM 7004 C CA . ASP B 1 287 ? -33.219 18.188 9.008 1 94.75 287 ASP B CA 1
ATOM 7005 C C . ASP B 1 287 ? -32.719 16.953 8.258 1 94.75 287 ASP B C 1
ATOM 7007 O O . ASP B 1 287 ? -31.562 16.953 7.781 1 94.75 287 ASP B O 1
ATOM 7011 N N . PRO B 1 288 ? -33.531 15.977 8.094 1 94.19 288 PRO B N 1
ATOM 7012 C CA . PRO B 1 288 ? -33.125 14.766 7.379 1 94.19 288 PRO B CA 1
ATOM 7013 C C . PRO B 1 288 ? -32.656 15.055 5.953 1 94.19 288 PRO B C 1
ATOM 7015 O O . PRO B 1 288 ? -31.781 14.344 5.43 1 94.19 288 PRO B O 1
ATOM 7018 N N . GLN B 1 289 ? -33.219 16.047 5.418 1 95.06 289 GLN B N 1
ATOM 7019 C CA . GLN B 1 289 ? -32.844 16.391 4.059 1 95.06 289 GLN B CA 1
ATOM 7020 C C . GLN B 1 289 ? -31.375 16.875 4.02 1 95.06 289 GLN B C 1
ATOM 7022 O O . GLN B 1 289 ? -30.688 16.672 3.021 1 95.06 289 GLN B O 1
ATOM 7027 N N . GLU B 1 290 ? -31 17.5 5.102 1 95.19 290 GLU B N 1
ATOM 7028 C CA . GLU B 1 290 ? -29.609 17.938 5.195 1 95.19 290 GLU B CA 1
ATOM 7029 C C . GLU B 1 290 ? -28.672 16.75 5.285 1 95.19 290 GLU B C 1
ATOM 7031 O O . GLU B 1 290 ? -27.578 16.766 4.699 1 95.19 290 GLU B O 1
ATOM 7036 N N . ILE B 1 291 ? -29.094 15.758 5.949 1 95.88 291 ILE B N 1
ATOM 7037 C CA . ILE B 1 291 ? -28.281 14.555 6.086 1 95.88 291 ILE B CA 1
ATOM 7038 C C . ILE B 1 291 ? -28.094 13.898 4.715 1 95.88 291 ILE B C 1
ATOM 7040 O O . ILE B 1 291 ? -27 13.453 4.375 1 95.88 291 ILE B O 1
ATOM 7044 N N . VAL B 1 292 ? -29.156 13.852 3.98 1 96.75 292 VAL B N 1
ATOM 7045 C CA . VAL B 1 292 ? -29.109 13.266 2.646 1 96.75 292 VAL B CA 1
ATOM 7046 C C . VAL B 1 292 ? -28.141 14.062 1.765 1 96.75 292 VAL B C 1
ATOM 7048 O O . VAL B 1 292 ? -27.375 13.484 0.987 1 96.75 292 VAL B O 1
ATOM 7051 N N . ARG B 1 293 ? -28.219 15.336 1.927 1 96.88 293 ARG B N 1
ATOM 7052 C CA . ARG B 1 293 ? -27.312 16.188 1.17 1 96.88 293 ARG B CA 1
ATOM 7053 C C . ARG B 1 293 ? -25.859 15.883 1.509 1 96.88 293 ARG B C 1
ATOM 7055 O O . ARG B 1 293 ? -25 15.812 0.618 1 96.88 293 ARG B O 1
ATOM 7062 N N . PHE B 1 294 ? -25.562 15.695 2.756 1 97.5 294 PHE B N 1
ATOM 7063 C CA . PHE B 1 294 ? -24.203 15.375 3.188 1 97.5 294 PHE B CA 1
ATOM 7064 C C . PHE B 1 294 ? -23.797 13.984 2.729 1 97.5 294 PHE B C 1
ATOM 7066 O O . PHE B 1 294 ? -22.625 13.734 2.443 1 97.5 294 PHE B O 1
ATOM 7073 N N . GLN B 1 295 ? -24.75 13.102 2.635 1 97.5 295 GLN B N 1
ATOM 7074 C CA . GLN B 1 295 ? -24.469 11.766 2.109 1 97.5 295 GLN B CA 1
ATOM 7075 C C . GLN B 1 295 ? -24.031 11.836 0.646 1 97.5 295 GLN B C 1
ATOM 7077 O O . GLN B 1 295 ? -23.109 11.133 0.229 1 97.5 295 GLN B O 1
ATOM 7082 N N . HIS B 1 296 ? -24.688 12.68 -0.058 1 97.25 296 HIS B N 1
ATOM 7083 C CA . HIS B 1 296 ? -24.328 12.867 -1.46 1 97.25 296 HIS B CA 1
ATOM 7084 C C . HIS B 1 296 ? -22.938 13.477 -1.597 1 97.25 296 HIS B C 1
ATOM 7086 O O . HIS B 1 296 ? -22.156 13.062 -2.457 1 97.25 296 HIS B O 1
ATOM 7092 N N . GLU B 1 297 ? -22.672 14.453 -0.763 1 97.19 297 GLU B N 1
ATOM 7093 C CA . GLU B 1 297 ? -21.344 15.078 -0.784 1 97.19 297 GLU B CA 1
ATOM 7094 C C . GLU B 1 297 ? -20.266 14.086 -0.39 1 97.19 297 GLU B C 1
ATOM 7096 O O . GLU B 1 297 ? -19.156 14.109 -0.946 1 97.19 297 GLU B O 1
ATOM 7101 N N . GLN B 1 298 ? -20.547 13.266 0.572 1 97.88 298 GLN B N 1
ATOM 7102 C CA . GLN B 1 298 ? -19.609 12.219 0.979 1 97.88 298 GLN B CA 1
ATOM 7103 C C . GLN B 1 298 ? -19.266 11.305 -0.192 1 97.88 298 GLN B C 1
ATOM 7105 O O . GLN B 1 298 ? -18.094 11.008 -0.43 1 97.88 298 GLN B O 1
ATOM 7110 N N . GLN B 1 299 ? -20.266 10.922 -0.945 1 96.38 299 GLN B N 1
ATOM 7111 C CA . GLN B 1 299 ? -20.062 10.047 -2.096 1 96.38 299 GLN B CA 1
ATOM 7112 C C . GLN B 1 299 ? -19.281 10.742 -3.191 1 96.38 299 GLN B C 1
ATOM 7114 O O . GLN B 1 299 ? -18.438 10.125 -3.855 1 96.38 299 GLN B O 1
ATOM 7119 N N . ARG B 1 300 ? -19.547 11.953 -3.352 1 94.62 300 ARG B N 1
ATOM 7120 C CA . ARG B 1 300 ? -18.812 12.734 -4.344 1 94.62 300 ARG B CA 1
ATOM 7121 C C . ARG B 1 300 ? -17.328 12.789 -4.004 1 94.62 300 ARG B C 1
ATOM 7123 O O . ARG B 1 300 ? -16.469 12.586 -4.875 1 94.62 300 ARG B O 1
ATOM 7130 N N . LEU B 1 301 ? -17.016 13.062 -2.77 1 96.12 301 LEU B N 1
ATOM 7131 C CA . LEU B 1 301 ? -15.625 13.148 -2.322 1 96.12 301 LEU B CA 1
ATOM 7132 C C . LEU B 1 301 ? -14.922 11.797 -2.473 1 96.12 301 LEU B C 1
ATOM 7134 O O . LEU B 1 301 ? -13.766 11.742 -2.908 1 96.12 301 LEU B O 1
ATOM 7138 N N . LEU B 1 302 ? -15.641 10.727 -2.137 1 96.56 302 LEU B N 1
ATOM 7139 C CA . LEU B 1 302 ? -15.078 9.391 -2.268 1 96.56 302 LEU B CA 1
ATOM 7140 C C . LEU B 1 302 ? -14.781 9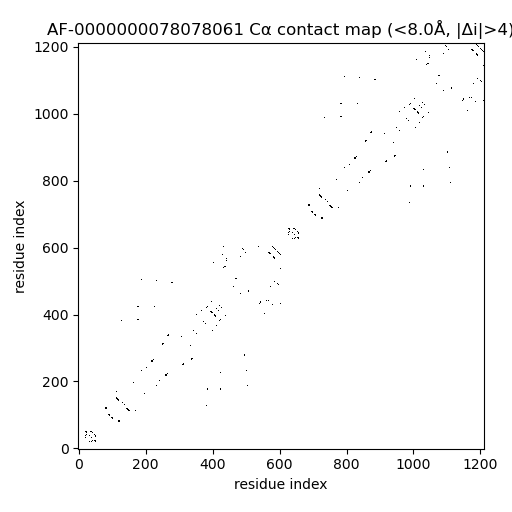.07 -3.727 1 96.56 302 LEU B C 1
ATOM 7142 O O . LEU B 1 302 ? -13.727 8.5 -4.039 1 96.56 302 LEU B O 1
ATOM 7146 N N . SER B 1 303 ? -15.664 9.43 -4.609 1 93.31 303 SER B N 1
ATOM 7147 C CA . SER B 1 303 ? -15.469 9.219 -6.039 1 93.31 303 SER B CA 1
ATOM 7148 C C . SER B 1 303 ? -14.258 9.977 -6.551 1 93.31 303 SER B C 1
ATOM 7150 O O . SER B 1 303 ? -13.453 9.438 -7.32 1 93.31 303 SER B O 1
ATOM 7152 N N . GLN B 1 304 ? -14.133 11.234 -6.105 1 93.69 304 GLN B N 1
ATOM 7153 C CA . GLN B 1 304 ? -12.992 12.055 -6.504 1 93.69 304 GLN B CA 1
ATOM 7154 C C . GLN B 1 304 ? -11.68 11.453 -5.996 1 93.69 304 GLN B C 1
ATOM 7156 O O . GLN B 1 304 ? -10.68 11.453 -6.711 1 93.69 304 GLN B O 1
ATOM 7161 N N . LEU B 1 305 ? -11.719 10.977 -4.797 1 96.5 305 LEU B N 1
ATOM 7162 C CA . LEU B 1 305 ? -10.516 10.375 -4.223 1 96.5 305 LEU B CA 1
ATOM 7163 C C . LEU B 1 305 ? -10.117 9.117 -4.992 1 96.5 305 LEU B C 1
ATOM 7165 O O . LEU B 1 305 ? -8.93 8.859 -5.191 1 96.5 305 LEU B O 1
ATOM 7169 N N . ASN B 1 306 ? -11.078 8.312 -5.387 1 94.88 306 ASN B N 1
ATOM 7170 C CA . ASN B 1 306 ? -10.812 7.129 -6.191 1 94.88 306 ASN B CA 1
ATOM 7171 C C . ASN B 1 306 ? -10.172 7.488 -7.527 1 94.88 306 ASN B C 1
ATOM 7173 O O . ASN B 1 306 ? -9.242 6.812 -7.977 1 94.88 306 ASN B O 1
ATOM 7177 N N . ARG B 1 307 ? -10.672 8.5 -8.133 1 94.25 307 ARG B N 1
ATOM 7178 C CA . ARG B 1 307 ? -10.102 8.969 -9.391 1 94.25 307 ARG B CA 1
ATOM 7179 C C . ARG B 1 307 ? -8.672 9.461 -9.195 1 94.25 307 ARG B C 1
ATOM 7181 O O . ARG B 1 307 ? -7.805 9.211 -10.031 1 94.25 307 ARG B O 1
ATOM 7188 N N . TRP B 1 308 ? -8.5 10.188 -8.156 1 96.69 308 TRP B N 1
ATOM 7189 C CA . TRP B 1 308 ? -7.152 10.641 -7.836 1 96.69 308 TRP B CA 1
ATOM 7190 C C . TRP B 1 308 ? -6.195 9.461 -7.707 1 96.69 308 TRP B C 1
ATOM 7192 O O . TRP B 1 308 ? -5.09 9.484 -8.25 1 96.69 308 TRP B O 1
ATOM 7202 N N . HIS B 1 309 ? -6.625 8.445 -6.949 1 97.62 309 HIS B N 1
ATOM 7203 C CA . HIS B 1 309 ? -5.758 7.301 -6.684 1 97.62 309 HIS B CA 1
ATOM 7204 C C . HIS B 1 309 ? -5.352 6.605 -7.98 1 97.62 309 HIS B C 1
ATOM 7206 O O . HIS B 1 309 ? -4.195 6.207 -8.141 1 97.62 309 HIS B O 1
ATOM 7212 N N . ALA B 1 310 ? -6.273 6.422 -8.852 1 95.81 310 ALA B N 1
ATOM 7213 C CA . ALA B 1 310 ? -5.984 5.812 -10.148 1 95.81 310 ALA B CA 1
ATOM 7214 C C . ALA B 1 310 ? -4.969 6.645 -10.93 1 95.81 310 ALA B C 1
ATOM 7216 O O . ALA B 1 310 ? -3.973 6.113 -11.422 1 95.81 310 ALA B O 1
ATOM 7217 N N . ALA B 1 311 ? -5.211 7.922 -11.023 1 95.69 311 ALA B N 1
ATOM 7218 C CA . ALA B 1 311 ? -4.32 8.82 -11.758 1 95.69 311 ALA B CA 1
ATOM 7219 C C . ALA B 1 311 ? -2.936 8.859 -11.117 1 95.69 311 ALA B C 1
ATOM 7221 O O . ALA B 1 311 ? -1.923 8.891 -11.82 1 95.69 311 ALA B O 1
ATOM 7222 N N . PHE B 1 312 ? -2.953 8.898 -9.828 1 97.56 312 PHE B N 1
ATOM 7223 C CA . PHE B 1 312 ? -1.697 8.891 -9.086 1 97.56 312 PHE B CA 1
ATOM 7224 C C . PHE B 1 312 ? -0.9 7.625 -9.375 1 97.56 312 PHE B C 1
ATOM 7226 O O . PHE B 1 312 ? 0.317 7.68 -9.562 1 97.56 312 PHE B O 1
ATOM 7233 N N . THR B 1 313 ? -1.576 6.504 -9.391 1 97.25 313 THR B N 1
ATOM 7234 C CA . THR B 1 313 ? -0.943 5.223 -9.672 1 97.25 313 THR B CA 1
ATOM 7235 C C . THR B 1 313 ? -0.337 5.219 -11.07 1 97.25 313 THR B C 1
ATOM 7237 O O . THR B 1 313 ? 0.784 4.742 -11.266 1 97.25 313 THR B O 1
ATOM 7240 N N . VAL B 1 314 ? -1.014 5.766 -12 1 95.44 314 VAL B N 1
ATOM 7241 C CA . VAL B 1 314 ? -0.561 5.801 -13.383 1 95.44 314 VAL B CA 1
ATOM 7242 C C . VAL B 1 314 ? 0.709 6.641 -13.492 1 95.44 314 VAL B C 1
ATOM 7244 O O . VAL B 1 314 ? 1.725 6.18 -14.016 1 95.44 314 VAL B O 1
ATOM 7247 N N . ILE B 1 315 ? 0.675 7.816 -12.922 1 94.88 315 ILE B N 1
ATOM 7248 C CA . ILE B 1 315 ? 1.823 8.703 -13.086 1 94.88 315 ILE B CA 1
ATOM 7249 C C . ILE B 1 315 ? 3.025 8.133 -12.336 1 94.88 315 ILE B C 1
ATOM 7251 O O . ILE B 1 315 ? 4.164 8.258 -12.789 1 94.88 315 ILE B O 1
ATOM 7255 N N . THR B 1 316 ? 2.818 7.574 -11.211 1 94.75 316 THR B N 1
ATOM 7256 C CA . THR B 1 316 ? 3.922 7.023 -10.43 1 94.75 316 THR B CA 1
ATOM 7257 C C . THR B 1 316 ? 4.531 5.812 -11.141 1 94.75 316 THR B C 1
ATOM 7259 O O . THR B 1 316 ? 5.734 5.562 -11.023 1 94.75 316 THR B O 1
ATOM 7262 N N . SER B 1 317 ? 3.754 5.02 -11.812 1 91.75 317 SER B N 1
ATOM 7263 C CA . SER B 1 317 ? 4.25 3.84 -12.508 1 91.75 317 SER B CA 1
ATOM 7264 C C . SER B 1 317 ? 5.113 4.23 -13.703 1 91.75 317 SER B C 1
ATOM 7266 O O . SER B 1 317 ? 5.91 3.422 -14.195 1 91.75 317 SER B O 1
ATOM 7268 N N . MET B 1 318 ? 4.949 5.473 -14.109 1 88.06 318 MET B N 1
ATOM 7269 C CA . MET B 1 318 ? 5.664 5.93 -15.297 1 88.06 318 MET B CA 1
ATOM 7270 C C . MET B 1 318 ? 6.879 6.77 -14.914 1 88.06 318 MET B C 1
ATOM 7272 O O . MET B 1 318 ? 7.656 7.176 -15.781 1 88.06 318 MET B O 1
ATOM 7276 N N . THR B 1 319 ? 6.973 7.078 -13.672 1 85 319 THR B N 1
ATOM 7277 C CA . THR B 1 319 ? 8.039 7.965 -13.227 1 85 319 THR B CA 1
ATOM 7278 C C . THR B 1 319 ? 9.148 7.172 -12.539 1 85 319 THR B C 1
ATOM 7280 O O . THR B 1 319 ? 8.883 6.375 -11.633 1 85 319 THR B O 1
ATOM 7283 N N . PRO B 1 320 ? 10.367 7.406 -13.031 1 79.38 320 PRO B N 1
ATOM 7284 C CA . PRO B 1 320 ? 11.461 6.754 -12.312 1 79.38 320 PRO B CA 1
ATOM 7285 C C . PRO B 1 320 ? 11.555 7.191 -10.852 1 79.38 320 PRO B C 1
ATOM 7287 O O . PRO B 1 320 ? 11.312 8.359 -10.531 1 79.38 320 PRO B O 1
ATOM 7290 N N . GLN B 1 321 ? 11.883 6.242 -9.992 1 76.38 321 GLN B N 1
ATOM 7291 C CA . GLN B 1 321 ? 11.797 6.555 -8.57 1 76.38 321 GLN B CA 1
ATOM 7292 C C . GLN B 1 321 ? 13.164 6.496 -7.906 1 76.38 321 GLN B C 1
ATOM 7294 O O . GLN B 1 321 ? 13.93 5.555 -8.133 1 76.38 321 GLN B O 1
ATOM 7299 N N . SER B 1 322 ? 13.547 7.605 -7.273 1 77.12 322 SER B N 1
ATOM 7300 C CA . SER B 1 322 ? 14.656 7.633 -6.324 1 77.12 322 SER B CA 1
ATOM 7301 C C . SER B 1 322 ? 14.18 7.297 -4.914 1 77.12 322 SER B C 1
ATOM 7303 O O . SER B 1 322 ? 12.984 7.371 -4.621 1 77.12 322 SER B O 1
ATOM 7305 N N . PRO B 1 323 ? 15.109 6.898 -4.062 1 74.94 323 PRO B N 1
ATOM 7306 C CA . PRO B 1 323 ? 14.68 6.57 -2.703 1 74.94 323 PRO B CA 1
ATOM 7307 C C . PRO B 1 323 ? 14 7.742 -1.997 1 74.94 323 PRO B C 1
ATOM 7309 O O . PRO B 1 323 ? 13.016 7.555 -1.285 1 74.94 323 PRO B O 1
ATOM 7312 N N . ALA B 1 324 ? 14.539 8.945 -2.131 1 76.94 324 ALA B N 1
ATOM 7313 C CA . ALA B 1 324 ? 13.93 10.125 -1.511 1 76.94 324 ALA B CA 1
ATOM 7314 C C . ALA B 1 324 ? 12.539 10.383 -2.066 1 76.94 324 ALA B C 1
ATOM 7316 O O . ALA B 1 324 ? 11.617 10.734 -1.32 1 76.94 324 ALA B O 1
ATOM 7317 N N . LEU B 1 325 ? 12.453 10.172 -3.303 1 86 325 LEU B N 1
ATOM 7318 C CA . LEU B 1 325 ? 11.148 10.352 -3.936 1 86 325 LEU B CA 1
ATOM 7319 C C . LEU B 1 325 ? 10.164 9.289 -3.467 1 86 325 LEU B C 1
ATOM 7321 O O . LEU B 1 325 ? 8.984 9.578 -3.252 1 86 325 LEU B O 1
ATOM 7325 N N . GLU B 1 326 ? 10.727 8.117 -3.25 1 88.62 326 GLU B N 1
ATOM 7326 C CA . GLU B 1 326 ? 9.875 7.027 -2.787 1 88.62 326 GLU B CA 1
ATOM 7327 C C . GLU B 1 326 ? 9.289 7.332 -1.41 1 88.62 326 GLU B C 1
ATOM 7329 O O . GLU B 1 326 ? 8.125 7.027 -1.141 1 88.62 326 GLU B O 1
ATOM 7334 N N . ASN B 1 327 ? 10.078 7.848 -0.506 1 90.88 327 ASN B N 1
ATOM 7335 C CA . ASN B 1 327 ? 9.586 8.227 0.815 1 90.88 327 ASN B CA 1
ATOM 7336 C C . ASN B 1 327 ? 8.477 9.266 0.723 1 90.88 327 ASN B C 1
ATOM 7338 O O . ASN B 1 327 ? 7.477 9.18 1.435 1 90.88 327 ASN B O 1
ATOM 7342 N N . THR B 1 328 ? 8.672 10.242 -0.152 1 92.5 328 THR B N 1
ATOM 7343 C CA . THR B 1 328 ? 7.66 11.273 -0.351 1 92.5 328 THR B CA 1
ATOM 7344 C C . THR B 1 328 ? 6.371 10.664 -0.9 1 92.5 328 THR B C 1
ATOM 7346 O O . THR B 1 328 ? 5.273 11.031 -0.48 1 92.5 328 THR B O 1
ATOM 7349 N N . LEU B 1 329 ? 6.547 9.742 -1.834 1 94.75 329 LEU B N 1
ATOM 7350 C CA . LEU B 1 329 ? 5.383 9.062 -2.402 1 94.75 329 LEU B CA 1
ATOM 7351 C C . LEU B 1 329 ? 4.652 8.258 -1.337 1 94.75 329 LEU B C 1
ATOM 7353 O O . LEU B 1 329 ? 3.418 8.211 -1.323 1 94.75 329 LEU B O 1
ATOM 7357 N N . ASN B 1 330 ? 5.422 7.613 -0.461 1 95.81 330 ASN B N 1
ATOM 7358 C CA . ASN B 1 330 ? 4.812 6.836 0.613 1 95.81 330 ASN B CA 1
ATOM 7359 C C . ASN B 1 330 ? 4.051 7.73 1.587 1 95.81 330 ASN B C 1
ATOM 7361 O O . ASN B 1 330 ? 3.016 7.332 2.125 1 95.81 330 ASN B O 1
ATOM 7365 N N . VAL B 1 331 ? 4.516 8.945 1.838 1 96.94 331 VAL B N 1
ATOM 7366 C CA . VAL B 1 331 ? 3.773 9.898 2.658 1 96.94 331 VAL B CA 1
ATOM 7367 C C . VAL B 1 331 ? 2.447 10.242 1.984 1 96.94 331 VAL B C 1
ATOM 7369 O O . VAL B 1 331 ? 1.402 10.281 2.637 1 96.94 331 VAL B O 1
ATOM 7372 N N . ILE B 1 332 ? 2.496 10.484 0.691 1 97.31 332 ILE B N 1
ATOM 7373 C CA . ILE B 1 332 ? 1.294 10.789 -0.076 1 97.31 332 ILE B CA 1
ATOM 7374 C C . ILE B 1 332 ? 0.306 9.633 0.023 1 97.31 332 ILE B C 1
ATOM 7376 O O . ILE B 1 332 ? -0.893 9.844 0.22 1 97.31 332 ILE B O 1
ATOM 7380 N N . ARG B 1 333 ? 0.805 8.414 -0.064 1 98.19 333 ARG B N 1
ATOM 7381 C CA . ARG B 1 333 ? -0.04 7.234 0.052 1 98.19 333 ARG B CA 1
ATOM 7382 C C . ARG B 1 333 ? -0.656 7.133 1.443 1 98.19 333 ARG B C 1
ATOM 7384 O O . ARG B 1 333 ? -1.803 6.707 1.592 1 98.19 333 ARG B O 1
ATOM 7391 N N . ILE B 1 334 ? 0.103 7.465 2.477 1 98.5 334 ILE B N 1
ATOM 7392 C CA . ILE B 1 334 ? -0.405 7.473 3.844 1 98.5 334 ILE B CA 1
ATOM 7393 C C . ILE B 1 334 ? -1.592 8.43 3.949 1 98.5 334 ILE B C 1
ATOM 7395 O O . ILE B 1 334 ? -2.631 8.078 4.512 1 98.5 334 ILE B O 1
ATOM 7399 N N . TYR B 1 335 ? -1.457 9.555 3.389 1 98.19 335 TYR B N 1
ATOM 7400 C CA . TYR B 1 335 ? -2.523 10.539 3.5 1 98.19 335 TYR B CA 1
ATOM 7401 C C . TYR B 1 335 ? -3.699 10.18 2.6 1 98.19 335 TYR B C 1
ATOM 7403 O O . TYR B 1 335 ? -4.844 10.531 2.893 1 98.19 335 TYR B O 1
ATOM 7411 N N . HIS B 1 336 ? -3.436 9.492 1.518 1 98.38 336 HIS B N 1
ATOM 7412 C CA . HIS B 1 336 ? -4.559 8.93 0.779 1 98.38 336 HIS B CA 1
ATOM 7413 C C . HIS B 1 336 ? -5.387 8 1.661 1 98.38 336 HIS B C 1
ATOM 7415 O O . HIS B 1 336 ? -6.617 8.094 1.688 1 98.38 336 HIS B O 1
ATOM 7421 N N . GLN B 1 337 ? -4.707 7.094 2.373 1 98.44 337 GLN B N 1
ATOM 7422 C CA . GLN B 1 337 ? -5.387 6.168 3.271 1 98.44 337 GLN B CA 1
ATOM 7423 C C . GLN B 1 337 ? -6.152 6.914 4.359 1 98.44 337 GLN B C 1
ATOM 7425 O O . GLN B 1 337 ? -7.305 6.59 4.648 1 98.44 337 GLN B O 1
ATOM 7430 N N . SER B 1 338 ? -5.52 7.883 4.941 1 97.69 338 SER B N 1
ATOM 7431 C CA . SER B 1 338 ? -6.141 8.648 6.016 1 97.69 338 SER B CA 1
ATOM 7432 C C . SER B 1 338 ? -7.363 9.414 5.512 1 97.69 338 SER B C 1
ATOM 7434 O O . SER B 1 338 ? -8.391 9.461 6.184 1 97.69 338 SER B O 1
ATOM 7436 N N . THR B 1 339 ? -7.199 10.031 4.344 1 98 339 THR B N 1
ATOM 7437 C CA . THR B 1 339 ? -8.297 10.789 3.754 1 98 339 THR B CA 1
ATOM 7438 C C . THR B 1 339 ? -9.484 9.883 3.457 1 98 339 THR B C 1
ATOM 7440 O O . THR B 1 339 ? -10.633 10.25 3.701 1 98 339 THR B O 1
ATOM 7443 N N . LEU B 1 340 ? -9.18 8.719 2.949 1 98.19 340 LEU B N 1
ATOM 7444 C CA . LEU B 1 340 ? -10.227 7.75 2.656 1 98.19 340 LEU B CA 1
ATOM 7445 C C . LEU B 1 340 ? -11.023 7.422 3.914 1 98.19 340 LEU B C 1
ATOM 7447 O O . LEU B 1 340 ? -12.258 7.434 3.893 1 98.19 340 LEU B O 1
ATOM 7451 N N . ILE B 1 341 ? -10.391 7.141 4.992 1 97.88 341 ILE B N 1
ATOM 7452 C CA . ILE B 1 341 ? -11.055 6.789 6.246 1 97.88 341 ILE B CA 1
ATOM 7453 C C . ILE B 1 341 ? -11.867 7.98 6.754 1 97.88 341 ILE B C 1
ATOM 7455 O O . ILE B 1 341 ? -13.031 7.832 7.129 1 97.88 341 ILE B O 1
ATOM 7459 N N . TYR B 1 342 ? -11.25 9.18 6.695 1 96.31 342 TYR B N 1
ATOM 7460 C CA . TYR B 1 342 ? -11.883 10.383 7.223 1 96.31 342 TYR B CA 1
ATOM 7461 C C . TYR B 1 342 ? -13.195 10.672 6.5 1 96.31 342 TYR B C 1
ATOM 7463 O O . TYR B 1 342 ? -14.195 11.008 7.133 1 96.31 342 TYR B O 1
ATOM 7471 N N . ILE B 1 343 ? -13.164 10.531 5.156 1 97.88 343 ILE B N 1
ATOM 7472 C CA . ILE B 1 343 ? -14.383 10.773 4.391 1 97.88 343 ILE B CA 1
ATOM 7473 C C . ILE B 1 343 ? -15.422 9.711 4.73 1 97.88 343 ILE B C 1
ATOM 7475 O O . ILE B 1 343 ? -16.594 10.031 4.945 1 97.88 343 ILE B O 1
ATOM 7479 N N . SER B 1 344 ? -14.969 8.5 4.816 1 97.88 344 SER B N 1
ATOM 7480 C CA . SER B 1 344 ? -15.875 7.363 4.93 1 97.88 344 SER B CA 1
ATOM 7481 C C . SER B 1 344 ? -16.625 7.379 6.258 1 97.88 344 SER B C 1
ATOM 7483 O O . SER B 1 344 ? -17.766 6.945 6.336 1 97.88 344 SER B O 1
ATOM 7485 N N . ILE B 1 345 ? -16 7.91 7.301 1 96.5 345 ILE B N 1
ATOM 7486 C CA . ILE B 1 345 ? -16.609 7.809 8.625 1 96.5 345 ILE B CA 1
ATOM 7487 C C . ILE B 1 345 ? -17.203 9.156 9.023 1 96.5 345 ILE B C 1
ATOM 7489 O O . ILE B 1 345 ? -17.703 9.312 10.141 1 96.5 345 ILE B O 1
ATOM 7493 N N . ALA B 1 346 ? -17.203 10.109 8.18 1 96.5 346 ALA B N 1
ATOM 7494 C CA . ALA B 1 346 ? -17.547 11.492 8.508 1 96.5 346 ALA B CA 1
ATOM 7495 C C . ALA B 1 346 ? -18.984 11.609 9 1 96.5 346 ALA B C 1
ATOM 7497 O O . ALA B 1 346 ? -19.312 12.492 9.797 1 96.5 346 ALA B O 1
ATOM 7498 N N . LEU B 1 347 ? -19.844 10.711 8.562 1 96.5 347 LEU B N 1
ATOM 7499 C CA . LEU B 1 347 ? -21.25 10.82 8.914 1 96.5 347 LEU B CA 1
ATOM 7500 C C . LEU B 1 347 ? -21.625 9.805 9.984 1 96.5 347 LEU B C 1
ATOM 7502 O O . LEU B 1 347 ? -22.812 9.508 10.18 1 96.5 347 LEU B O 1
ATOM 7506 N N . ASP B 1 348 ? -20.594 9.25 10.617 1 93.81 348 ASP B N 1
ATOM 7507 C CA . ASP B 1 348 ? -20.812 8.289 11.695 1 93.81 348 ASP B CA 1
ATOM 7508 C C . ASP B 1 348 ? -20.359 8.852 13.039 1 93.81 348 ASP B C 1
ATOM 7510 O O . ASP B 1 348 ? -19.328 9.531 13.117 1 93.81 348 ASP B O 1
ATOM 7514 N N . THR B 1 349 ? -21.094 8.625 14.055 1 91.88 349 THR B N 1
ATOM 7515 C CA . THR B 1 349 ? -20.734 9.117 15.383 1 91.88 349 THR B CA 1
ATOM 7516 C C . THR B 1 349 ? -20.094 8.008 16.219 1 91.88 349 THR B C 1
ATOM 7518 O O . THR B 1 349 ? -19.484 8.281 17.25 1 91.88 349 THR B O 1
ATOM 7521 N N . GLY B 1 350 ? -20.219 6.793 15.773 1 90.56 350 GLY B N 1
ATOM 7522 C CA . GLY B 1 350 ? -19.703 5.668 16.531 1 90.56 350 GLY B CA 1
ATOM 7523 C C . GLY B 1 350 ? -18.234 5.383 16.25 1 90.56 350 GLY B C 1
ATOM 7524 O O . GLY B 1 350 ? -17.812 5.375 15.102 1 90.56 350 GLY B O 1
ATOM 7525 N N . GLU B 1 351 ? -17.484 5.121 17.344 1 93.38 351 GLU B N 1
ATOM 7526 C CA . GLU B 1 351 ? -16.062 4.84 17.219 1 93.38 351 GLU B CA 1
ATOM 7527 C C . GLU B 1 351 ? -15.82 3.453 16.625 1 93.38 351 GLU B C 1
ATOM 7529 O O . GLU B 1 351 ? -14.727 3.162 16.141 1 93.38 351 GLU B O 1
ATOM 7534 N N . MET B 1 352 ? -16.781 2.572 16.609 1 93.81 352 MET B N 1
ATOM 7535 C CA . MET B 1 352 ? -16.609 1.197 16.156 1 93.81 352 MET B CA 1
ATOM 7536 C C . MET B 1 352 ? -16.609 1.123 14.633 1 93.81 352 MET B C 1
ATOM 7538 O O . MET B 1 352 ? -16.203 0.111 14.055 1 93.81 352 MET B O 1
ATOM 7542 N N . ARG B 1 353 ? -17.031 2.18 14.023 1 94.19 353 ARG B N 1
ATOM 7543 C CA . ARG B 1 353 ? -17.062 2.203 12.562 1 94.19 353 ARG B CA 1
ATOM 7544 C C . ARG B 1 353 ? -15.641 2.133 11.992 1 94.19 353 ARG B C 1
ATOM 7546 O O . ARG B 1 353 ? -15.445 1.696 10.859 1 94.19 353 ARG B O 1
ATOM 7553 N N . PHE B 1 354 ? -14.648 2.555 12.805 1 96.5 354 PHE B N 1
ATOM 7554 C CA . PHE B 1 354 ? -13.25 2.486 12.391 1 96.5 354 PHE B CA 1
ATOM 7555 C C . PHE B 1 354 ? -12.828 1.042 12.148 1 96.5 354 PHE B C 1
ATOM 7557 O O . PHE B 1 354 ? -11.852 0.786 11.445 1 96.5 354 PHE B O 1
ATOM 7564 N N . ASP B 1 355 ? -13.586 0.037 12.703 1 95.25 355 ASP B N 1
ATOM 7565 C CA . ASP B 1 355 ? -13.258 -1.379 12.57 1 95.25 355 ASP B CA 1
ATOM 7566 C C . ASP B 1 355 ? -13.312 -1.822 11.109 1 95.25 355 ASP B C 1
ATOM 7568 O O . ASP B 1 355 ? -12.68 -2.814 10.734 1 95.25 355 ASP B O 1
ATOM 7572 N N . ASN B 1 356 ? -14.109 -1.104 10.359 1 94.56 356 ASN B N 1
ATOM 7573 C CA . ASN B 1 356 ? -14.242 -1.437 8.945 1 94.56 356 ASN B CA 1
ATOM 7574 C C . ASN B 1 356 ? -12.984 -1.066 8.164 1 94.56 356 ASN B C 1
ATOM 7576 O O . ASN B 1 356 ? -12.852 -1.413 6.984 1 94.56 356 ASN B O 1
ATOM 7580 N N . TYR B 1 357 ? -12.016 -0.427 8.789 1 96.75 357 TYR B N 1
ATOM 7581 C CA . TYR B 1 357 ? -10.859 0.101 8.07 1 96.75 357 TYR B CA 1
ATOM 7582 C C . TYR B 1 357 ? -9.555 -0.38 8.695 1 96.75 357 TYR B C 1
ATOM 7584 O O . TYR B 1 357 ? -8.539 0.317 8.633 1 96.75 357 TYR B O 1
ATOM 7592 N N . THR B 1 358 ? -9.555 -1.565 9.336 1 96.44 358 THR B N 1
ATOM 7593 C CA . THR B 1 358 ? -8.375 -2.154 9.961 1 96.44 358 THR B CA 1
ATOM 7594 C C . THR B 1 358 ? -7.266 -2.354 8.93 1 96.44 358 THR B C 1
ATOM 7596 O O . THR B 1 358 ? -6.094 -2.1 9.219 1 96.44 358 THR B O 1
ATOM 7599 N N . SER B 1 359 ? -7.641 -2.807 7.727 1 96 359 SER B N 1
ATOM 7600 C CA . SER B 1 359 ? -6.656 -3.02 6.672 1 96 359 SER B CA 1
ATOM 7601 C C . SER B 1 359 ? -6.004 -1.708 6.25 1 96 359 SER B C 1
ATOM 7603 O O . SER B 1 359 ? -4.82 -1.676 5.918 1 96 359 SER B O 1
ATOM 7605 N N . ASN B 1 360 ? -6.75 -0.612 6.203 1 97.75 360 ASN B N 1
ATOM 7606 C CA . ASN B 1 360 ? -6.215 0.706 5.879 1 97.75 360 ASN B CA 1
ATOM 7607 C C . ASN B 1 360 ? -5.23 1.188 6.941 1 97.75 360 ASN B C 1
ATOM 7609 O O . ASN B 1 360 ? -4.164 1.716 6.613 1 97.75 360 ASN B O 1
ATOM 7613 N N . PHE B 1 361 ? -5.566 0.953 8.219 1 98.44 361 PHE B N 1
ATOM 7614 C CA . PHE B 1 361 ? -4.66 1.291 9.312 1 98.44 361 PHE B CA 1
ATOM 7615 C C . PHE B 1 361 ? -3.369 0.49 9.211 1 98.44 361 PHE B C 1
ATOM 7617 O O . PHE B 1 361 ? -2.279 1.029 9.422 1 98.44 361 PHE B O 1
ATOM 7624 N N . ALA B 1 362 ? -3.553 -0.777 8.883 1 98.12 362 ALA B N 1
ATOM 7625 C CA . ALA B 1 362 ? -2.379 -1.627 8.695 1 98.12 362 ALA B CA 1
ATOM 7626 C C . ALA B 1 362 ? -1.478 -1.087 7.59 1 98.12 362 ALA B C 1
ATOM 7628 O O . ALA B 1 362 ? -0.251 -1.115 7.711 1 98.12 362 ALA B O 1
ATOM 7629 N N . THR B 1 363 ? -2.068 -0.623 6.547 1 97.75 363 THR B N 1
ATOM 7630 C CA . THR B 1 363 ? -1.313 -0.058 5.434 1 97.75 363 THR B CA 1
ATOM 7631 C C . THR B 1 363 ? -0.563 1.197 5.871 1 97.75 363 THR B C 1
ATOM 7633 O O . THR B 1 363 ? 0.588 1.405 5.484 1 97.75 363 THR B O 1
ATOM 7636 N N . ILE B 1 364 ? -1.162 2.059 6.648 1 98.62 364 ILE B N 1
ATOM 7637 C CA . ILE B 1 364 ? -0.513 3.254 7.172 1 98.62 364 ILE B CA 1
ATOM 7638 C C . ILE B 1 364 ? 0.73 2.859 7.969 1 98.62 364 ILE B C 1
ATOM 7640 O O . ILE B 1 364 ? 1.801 3.443 7.789 1 98.62 364 ILE B O 1
ATOM 7644 N N . ILE B 1 365 ? 0.578 1.851 8.805 1 98.44 365 ILE B N 1
ATOM 7645 C CA . ILE B 1 365 ? 1.686 1.366 9.617 1 98.44 365 ILE B CA 1
ATOM 7646 C C . ILE B 1 365 ? 2.803 0.85 8.719 1 98.44 365 ILE B C 1
ATOM 7648 O O . ILE B 1 365 ? 3.975 1.176 8.922 1 98.44 365 ILE B O 1
ATOM 7652 N N . SER B 1 366 ? 2.42 0.076 7.723 1 96.75 366 SER B N 1
ATOM 7653 C CA . SER B 1 366 ? 3.396 -0.511 6.812 1 96.75 366 SER B CA 1
ATOM 7654 C C . SER B 1 366 ? 4.18 0.568 6.074 1 96.75 366 SER B C 1
ATOM 7656 O O . SER B 1 366 ? 5.41 0.499 5.984 1 96.75 366 SER B O 1
ATOM 7658 N N . LEU B 1 367 ? 3.504 1.523 5.559 1 96.81 367 LEU B N 1
ATOM 7659 C CA . LEU B 1 367 ? 4.137 2.607 4.816 1 96.81 367 LEU B CA 1
ATOM 7660 C C . LEU B 1 367 ? 5.039 3.436 5.723 1 96.81 367 LEU B C 1
ATOM 7662 O O . LEU B 1 367 ? 6.16 3.783 5.34 1 96.81 367 LEU B O 1
ATOM 7666 N N . ALA B 1 368 ? 4.566 3.771 6.922 1 96.94 368 ALA B N 1
ATOM 7667 C CA . ALA B 1 368 ? 5.367 4.535 7.875 1 96.94 368 ALA B CA 1
ATOM 7668 C C . ALA B 1 368 ? 6.633 3.775 8.258 1 96.94 368 ALA B C 1
ATOM 7670 O O . ALA B 1 368 ? 7.715 4.363 8.352 1 96.94 368 ALA B O 1
ATOM 7671 N N . SER B 1 369 ? 6.453 2.49 8.484 1 95 369 SER B N 1
ATOM 7672 C CA . SER B 1 369 ? 7.594 1.647 8.836 1 95 369 SER B CA 1
ATOM 7673 C C . SER B 1 369 ? 8.641 1.648 7.719 1 95 369 SER B C 1
ATOM 7675 O O . SER B 1 369 ? 9.844 1.695 7.992 1 95 369 SER B O 1
ATOM 7677 N N . THR B 1 370 ? 8.195 1.548 6.496 1 92.06 370 THR B N 1
ATOM 7678 C CA . THR B 1 370 ? 9.094 1.568 5.348 1 92.06 370 THR B CA 1
ATOM 7679 C C . THR B 1 370 ? 9.867 2.883 5.293 1 92.06 370 THR B C 1
ATOM 7681 O O . THR B 1 370 ? 11.07 2.891 5.016 1 92.06 370 THR B O 1
ATOM 7684 N N . ILE B 1 371 ? 9.227 3.984 5.531 1 92.25 371 ILE B N 1
ATOM 7685 C CA . ILE B 1 371 ? 9.852 5.301 5.52 1 92.25 371 ILE B CA 1
ATOM 7686 C C . ILE B 1 371 ? 10.938 5.363 6.59 1 92.25 371 ILE B C 1
ATOM 7688 O O . ILE B 1 371 ? 12.055 5.809 6.324 1 92.25 371 ILE B O 1
ATOM 7692 N N . LEU B 1 372 ? 10.68 4.918 7.77 1 90.75 372 LEU B N 1
ATOM 7693 C CA . LEU B 1 372 ? 11.594 5.008 8.898 1 90.75 372 LEU B CA 1
ATOM 7694 C C . LEU B 1 372 ? 12.781 4.059 8.719 1 90.75 372 LEU B C 1
ATOM 7696 O O . LEU B 1 372 ? 13.891 4.352 9.164 1 90.75 372 LEU B O 1
ATOM 7700 N N . SER B 1 373 ? 12.477 2.941 8.008 1 86.25 373 SER B N 1
ATOM 7701 C CA . SER B 1 373 ? 13.523 1.947 7.824 1 86.25 373 SER B CA 1
ATOM 7702 C C . SER B 1 373 ? 14.461 2.34 6.684 1 86.25 373 SER B C 1
ATOM 7704 O O . SER B 1 373 ? 15.555 1.783 6.551 1 86.25 373 SER B O 1
ATOM 7706 N N . SER B 1 374 ? 14.016 3.18 5.816 1 81.38 374 SER B N 1
ATOM 7707 C CA . SER B 1 374 ? 14.828 3.592 4.68 1 81.38 374 SER B CA 1
ATOM 7708 C C . SER B 1 374 ? 16 4.461 5.121 1 81.38 374 SER B C 1
ATOM 7710 O O . SER B 1 374 ? 16.969 4.637 4.379 1 81.38 374 SER B O 1
ATOM 7712 N N . THR B 1 375 ? 15.906 5.059 6.262 1 73.75 375 THR B N 1
ATOM 7713 C CA . THR B 1 375 ? 17 5.871 6.789 1 73.75 375 THR B CA 1
ATOM 7714 C C . THR B 1 375 ? 18.047 4.996 7.465 1 73.75 375 THR B C 1
ATOM 7716 O O . THR B 1 375 ? 17.703 4.133 8.281 1 73.75 375 THR B O 1
ATOM 7719 N N . PRO B 1 376 ? 19.172 5.125 6.898 1 67.12 376 PRO B N 1
ATOM 7720 C CA . PRO B 1 376 ? 20.234 4.332 7.543 1 67.12 376 PRO B CA 1
ATOM 7721 C C . PRO B 1 376 ? 20.25 4.5 9.062 1 67.12 376 PRO B C 1
ATOM 7723 O O . PRO B 1 376 ? 19.938 5.578 9.57 1 67.12 376 PRO B O 1
ATOM 7726 N N . ALA B 1 377 ? 20.469 3.475 9.773 1 60.88 377 ALA B N 1
ATOM 7727 C CA . ALA B 1 377 ? 20.438 3.41 11.234 1 60.88 377 ALA B CA 1
ATOM 7728 C C . ALA B 1 377 ? 21.312 4.5 11.844 1 60.88 377 ALA B C 1
ATOM 7730 O O . ALA B 1 377 ? 20.969 5.055 12.891 1 60.88 377 ALA B O 1
ATOM 7731 N N . ASN B 1 378 ? 22.344 4.773 11.141 1 61.06 378 ASN B N 1
ATOM 7732 C CA . ASN B 1 378 ? 23.266 5.742 11.719 1 61.06 378 ASN B CA 1
ATOM 7733 C C . ASN B 1 378 ? 22.891 7.172 11.344 1 61.06 378 ASN B C 1
ATOM 7735 O O . ASN B 1 378 ? 23.5 8.125 11.828 1 61.06 378 ASN B O 1
ATOM 7739 N N . SER B 1 379 ? 21.844 7.27 10.547 1 68.5 379 SER B N 1
ATOM 7740 C CA . SER B 1 379 ? 21.469 8.617 10.148 1 68.5 379 SER B CA 1
ATOM 7741 C C . SER B 1 379 ? 20.219 9.086 10.898 1 68.5 379 SER B C 1
ATOM 7743 O O . SER B 1 379 ? 19.266 8.32 11.055 1 68.5 379 SER B O 1
ATOM 7745 N N . LYS B 1 380 ? 20.5 10.188 11.672 1 70.81 380 LYS B N 1
ATOM 7746 C CA . LYS B 1 380 ? 19.344 10.75 12.375 1 70.81 380 LYS B CA 1
ATOM 7747 C C . LYS B 1 380 ? 18.484 11.586 11.43 1 70.81 380 LYS B C 1
ATOM 7749 O O . LYS B 1 380 ? 19 12.398 10.664 1 70.81 380 LYS B O 1
ATOM 7754 N N . PRO B 1 381 ? 17.234 11.266 11.391 1 79.81 381 PRO B N 1
ATOM 7755 C CA . PRO B 1 381 ? 16.344 12.125 10.602 1 79.81 381 PRO B CA 1
ATOM 7756 C C . PRO B 1 381 ? 16.391 13.586 11.039 1 79.81 381 PRO B C 1
ATOM 7758 O O . PRO B 1 381 ? 16.859 13.891 12.141 1 79.81 381 PRO B O 1
ATOM 7761 N N . GLU B 1 382 ? 15.977 14.43 10.125 1 88.56 382 GLU B N 1
ATOM 7762 C CA . GLU B 1 382 ? 15.883 15.844 10.461 1 88.56 382 GLU B CA 1
ATOM 7763 C C . GLU B 1 382 ? 14.945 16.078 11.641 1 88.56 382 GLU B C 1
ATOM 7765 O O . GLU B 1 382 ? 13.828 15.555 11.656 1 88.56 382 GLU B O 1
ATOM 7770 N N . PRO B 1 383 ? 15.383 16.766 12.547 1 91.25 383 PRO B N 1
ATOM 7771 C CA . PRO B 1 383 ? 14.578 16.953 13.75 1 91.25 383 PRO B CA 1
ATOM 7772 C C . PRO B 1 383 ? 13.305 17.766 13.484 1 91.25 383 PRO B C 1
ATOM 7774 O O . PRO B 1 383 ? 12.336 17.656 14.25 1 91.25 383 PRO B O 1
ATOM 7777 N N . PHE B 1 384 ? 13.344 18.562 12.43 1 94.69 384 PHE B N 1
ATOM 7778 C CA . PHE B 1 384 ? 12.203 19.422 12.172 1 94.69 384 PHE B CA 1
ATOM 7779 C C . PHE B 1 384 ? 11.766 19.312 10.719 1 94.69 384 PHE B C 1
ATOM 7781 O O . PHE B 1 384 ? 12.594 19.234 9.812 1 94.69 384 PHE B O 1
ATOM 7788 N N . SER B 1 385 ? 10.438 19.25 10.562 1 94.88 385 SER B N 1
ATOM 7789 C CA . SER B 1 385 ? 9.844 19.344 9.234 1 94.88 385 SER B CA 1
ATOM 7790 C C . SER B 1 385 ? 8.742 20.391 9.195 1 94.88 385 SER B C 1
ATOM 7792 O O . SER B 1 385 ? 7.898 20.453 10.094 1 94.88 385 SER B O 1
ATOM 7794 N N . PHE B 1 386 ? 8.812 21.25 8.211 1 95.81 386 PHE B N 1
ATOM 7795 C CA . PHE B 1 386 ? 7.734 22.203 8.016 1 95.81 386 PHE B CA 1
ATOM 7796 C C . PHE B 1 386 ? 6.445 21.5 7.598 1 95.81 386 PHE B C 1
ATOM 7798 O O . PHE B 1 386 ? 5.352 21.938 7.953 1 95.81 386 PHE B O 1
ATOM 7805 N N . GLU B 1 387 ? 6.566 20.453 6.883 1 94.12 387 GLU B N 1
ATOM 7806 C CA . GLU B 1 387 ? 5.438 19.672 6.383 1 94.12 387 GLU B CA 1
ATOM 7807 C C . GLU B 1 387 ? 4.977 18.641 7.414 1 94.12 387 GLU B C 1
ATOM 7809 O O . GLU B 1 387 ? 5.766 18.203 8.25 1 94.12 387 GLU B O 1
ATOM 7814 N N . THR B 1 388 ? 3.645 18.328 7.328 1 94.5 388 THR B N 1
ATOM 7815 C CA . THR B 1 388 ? 3.121 17.203 8.102 1 94.5 388 THR B CA 1
ATOM 7816 C C . THR B 1 388 ? 3.42 15.875 7.414 1 94.5 388 THR B C 1
ATOM 7818 O O . THR B 1 388 ? 3.055 15.68 6.254 1 94.5 388 THR B O 1
ATOM 7821 N N . GLU B 1 389 ? 4.031 14.992 8.047 1 94.38 389 GLU B N 1
ATOM 7822 C CA . GLU B 1 389 ? 4.465 13.758 7.402 1 94.38 389 GLU B CA 1
ATOM 7823 C C . GLU B 1 389 ? 3.861 12.531 8.086 1 94.38 389 GLU B C 1
ATOM 7825 O O . GLU B 1 389 ? 2.668 12.258 7.941 1 94.38 389 GLU B O 1
ATOM 7830 N N . ILE B 1 390 ? 4.531 11.883 9.039 1 96.12 390 ILE B N 1
ATOM 7831 C CA . ILE B 1 390 ? 4.039 10.57 9.445 1 96.12 390 ILE B CA 1
ATOM 7832 C C . ILE B 1 390 ? 3.453 10.648 10.852 1 96.12 390 ILE B C 1
ATOM 7834 O O . ILE B 1 390 ? 2.641 9.805 11.242 1 96.12 390 ILE B O 1
ATOM 7838 N N . ILE B 1 391 ? 3.748 11.594 11.688 1 97.12 391 ILE B N 1
ATOM 7839 C CA . ILE B 1 391 ? 3.393 11.609 13.102 1 97.12 391 ILE B CA 1
ATOM 7840 C C . ILE B 1 391 ? 1.873 11.602 13.25 1 97.12 391 ILE B C 1
ATOM 7842 O O . ILE B 1 391 ? 1.311 10.719 13.906 1 97.12 391 ILE B O 1
ATOM 7846 N N . PRO B 1 392 ? 1.146 12.477 12.578 1 97 392 PRO B N 1
ATOM 7847 C CA . PRO B 1 392 ? -0.296 12.539 12.828 1 97 392 PRO B CA 1
ATOM 7848 C C . PRO B 1 392 ? -1.023 11.273 12.375 1 97 392 PRO B C 1
ATOM 7850 O O . PRO B 1 392 ? -1.838 10.727 13.125 1 97 392 PRO B O 1
ATOM 7853 N N . PRO B 1 393 ? -0.759 10.766 11.164 1 98.12 393 PRO B N 1
ATOM 7854 C CA . PRO B 1 393 ? -1.501 9.57 10.766 1 98.12 393 PRO B CA 1
ATOM 7855 C C . PRO B 1 393 ? -1.15 8.352 11.617 1 98.12 393 PRO B C 1
ATOM 7857 O O . PRO B 1 393 ? -2.012 7.504 11.875 1 98.12 393 PRO B O 1
ATOM 7860 N N . VAL B 1 394 ? 0.068 8.234 12.023 1 98.44 394 VAL B N 1
ATOM 7861 C CA . VAL B 1 394 ? 0.47 7.109 12.859 1 98.44 394 VAL B CA 1
ATOM 7862 C C . VAL B 1 394 ? -0.14 7.258 14.25 1 98.44 394 VAL B C 1
ATOM 7864 O O . VAL B 1 394 ? -0.609 6.277 14.836 1 98.44 394 VAL B O 1
ATOM 7867 N N . TYR B 1 395 ? -0.161 8.453 14.828 1 97.62 395 TYR B N 1
ATOM 7868 C CA . TYR B 1 395 ? -0.853 8.742 16.078 1 97.62 395 TYR B CA 1
ATOM 7869 C C . TYR B 1 395 ? -2.332 8.383 15.984 1 97.62 395 TYR B C 1
ATOM 7871 O O . TYR B 1 395 ? -2.879 7.715 16.859 1 97.62 395 TYR B O 1
ATOM 7879 N N . TRP B 1 396 ? -2.908 8.844 14.914 1 97.69 396 TRP B N 1
ATOM 7880 C CA . TRP B 1 396 ? -4.328 8.602 14.688 1 97.69 396 TRP B CA 1
ATOM 7881 C C . TRP B 1 396 ? -4.617 7.105 14.594 1 97.69 396 TRP B C 1
ATOM 7883 O O . TRP B 1 396 ? -5.633 6.629 15.117 1 97.69 396 TRP B O 1
ATOM 7893 N N . THR B 1 397 ? -3.764 6.383 13.945 1 98.5 397 THR B N 1
ATOM 7894 C CA . THR B 1 397 ? -3.887 4.93 13.859 1 98.5 397 THR B CA 1
ATOM 7895 C C . THR B 1 397 ? -3.822 4.301 15.25 1 98.5 397 THR B C 1
ATOM 7897 O O . THR B 1 397 ? -4.613 3.41 15.562 1 98.5 397 THR B O 1
ATOM 7900 N N . ALA B 1 398 ? -2.955 4.77 16.078 1 98.12 398 ALA B N 1
ATOM 7901 C CA . ALA B 1 398 ? -2.77 4.219 17.422 1 98.12 398 ALA B CA 1
ATOM 7902 C C . ALA B 1 398 ? -4.02 4.422 18.281 1 98.12 398 ALA B C 1
ATOM 7904 O O . ALA B 1 398 ? -4.344 3.584 19.125 1 98.12 398 ALA B O 1
ATOM 7905 N N . ILE B 1 399 ? -4.742 5.465 18.031 1 97.31 399 ILE B N 1
ATOM 7906 C CA . ILE B 1 399 ? -5.824 5.777 18.953 1 97.31 399 ILE B CA 1
ATOM 7907 C C . ILE B 1 399 ? -7.156 5.316 18.375 1 97.31 399 ILE B C 1
ATOM 7909 O O . ILE B 1 399 ? -8.109 5.043 19.109 1 97.31 399 ILE B O 1
ATOM 7913 N N . LYS B 1 400 ? -7.223 5.184 17.062 1 97.38 400 LYS B N 1
ATOM 7914 C CA . LYS B 1 400 ? -8.523 4.895 16.453 1 97.38 400 LYS B CA 1
ATOM 7915 C C . LYS B 1 400 ? -8.625 3.428 16.047 1 97.38 400 LYS B C 1
ATOM 7917 O O . LYS B 1 400 ? -9.727 2.871 15.992 1 97.38 400 LYS B O 1
ATOM 7922 N N . CYS B 1 401 ? -7.504 2.805 15.695 1 96.88 401 CYS B N 1
ATOM 7923 C CA . CYS B 1 401 ? -7.523 1.377 15.398 1 96.88 401 CYS B CA 1
ATOM 7924 C C . CYS B 1 401 ? -7.715 0.558 16.672 1 96.88 401 CYS B C 1
ATOM 7926 O O . CYS B 1 401 ? -6.977 0.733 17.641 1 96.88 401 CYS B O 1
ATOM 7928 N N . ARG B 1 402 ? -8.625 -0.326 16.703 1 95 402 ARG B N 1
ATOM 7929 C CA . ARG B 1 402 ? -8.922 -1.07 17.922 1 95 402 ARG B CA 1
ATOM 7930 C C . ARG B 1 402 ? -8.172 -2.398 17.953 1 95 402 ARG B C 1
ATOM 7932 O O . ARG B 1 402 ? -8.156 -3.088 18.969 1 95 402 ARG B O 1
ATOM 7939 N N . HIS B 1 403 ? -7.629 -2.842 16.797 1 94.94 403 HIS B N 1
ATOM 7940 C CA . HIS B 1 403 ? -6.836 -4.066 16.812 1 94.94 403 HIS B CA 1
ATOM 7941 C C . HIS B 1 403 ? -5.664 -3.953 17.781 1 94.94 403 HIS B C 1
ATOM 7943 O O . HIS B 1 403 ? -4.816 -3.07 17.641 1 94.94 403 HIS B O 1
ATOM 7949 N N . PRO B 1 404 ? -5.535 -4.789 18.734 1 93 404 PRO B N 1
ATOM 7950 C CA . PRO B 1 404 ? -4.602 -4.605 19.844 1 93 404 PRO B CA 1
ATOM 7951 C C . PRO B 1 404 ? -3.143 -4.609 19.391 1 93 404 PRO B C 1
ATOM 7953 O O . PRO B 1 404 ? -2.33 -3.846 19.922 1 93 404 PRO B O 1
ATOM 7956 N N . LEU B 1 405 ? -2.799 -5.402 18.453 1 94.25 405 LEU B N 1
ATOM 7957 C CA . LEU B 1 405 ? -1.407 -5.496 18.016 1 94.25 405 LEU B CA 1
ATOM 7958 C C . LEU B 1 405 ? -1.061 -4.363 17.047 1 94.25 405 LEU B C 1
ATOM 7960 O O . LEU B 1 405 ? 0.043 -3.818 17.109 1 94.25 405 LEU B O 1
ATOM 7964 N N . LEU B 1 406 ? -1.987 -4.016 16.188 1 96.62 406 LEU B N 1
ATOM 7965 C CA . LEU B 1 406 ? -1.733 -2.971 15.195 1 96.62 406 LEU B CA 1
ATOM 7966 C C . LEU B 1 406 ? -1.554 -1.616 15.875 1 96.62 406 LEU B C 1
ATOM 7968 O O . LEU B 1 406 ? -0.639 -0.863 15.539 1 96.62 406 LEU B O 1
ATOM 7972 N N . ARG B 1 407 ? -2.465 -1.234 16.766 1 96.94 407 ARG B N 1
ATOM 7973 C CA . ARG B 1 407 ? -2.348 0.065 17.422 1 96.94 407 ARG B CA 1
ATOM 7974 C C . ARG B 1 407 ? -1.054 0.159 18.234 1 96.94 407 ARG B C 1
ATOM 7976 O O . ARG B 1 407 ? -0.453 1.231 18.328 1 96.94 407 ARG B O 1
ATOM 7983 N N . ARG B 1 408 ? -0.521 -0.966 18.781 1 96.06 408 ARG B N 1
ATOM 7984 C CA . ARG B 1 408 ? 0.753 -0.975 19.484 1 96.06 408 ARG B CA 1
ATOM 7985 C C . ARG B 1 408 ? 1.923 -0.87 18.516 1 96.06 408 ARG B C 1
ATOM 7987 O O . ARG B 1 408 ? 2.953 -0.274 18.844 1 96.06 408 ARG B O 1
ATOM 7994 N N . ALA B 1 409 ? 1.721 -1.532 17.359 1 96.81 409 ALA B N 1
ATOM 7995 C CA . ALA B 1 409 ? 2.736 -1.356 16.328 1 96.81 409 ALA B CA 1
ATOM 7996 C C . ALA B 1 409 ? 2.867 0.111 15.93 1 96.81 409 ALA B C 1
ATOM 7998 O O . ALA B 1 409 ? 3.979 0.609 15.734 1 96.81 409 ALA B O 1
ATOM 7999 N N . ALA B 1 410 ? 1.754 0.794 15.766 1 98.12 410 ALA B N 1
ATOM 8000 C CA . ALA B 1 410 ? 1.766 2.225 15.477 1 98.12 410 ALA B CA 1
ATOM 8001 C C . ALA B 1 410 ? 2.475 3.006 16.578 1 98.12 410 ALA B C 1
ATOM 8003 O O . ALA B 1 410 ? 3.322 3.857 16.297 1 98.12 410 ALA B O 1
ATOM 8004 N N . LEU B 1 411 ? 2.145 2.693 17.797 1 97.31 411 LEU B N 1
ATOM 8005 C CA . LEU B 1 411 ? 2.762 3.355 18.938 1 97.31 411 LEU B CA 1
ATOM 8006 C C . LEU B 1 411 ? 4.266 3.102 18.969 1 97.31 411 LEU B C 1
ATOM 8008 O O . LEU B 1 411 ? 5.047 4.012 19.25 1 97.31 411 LEU B O 1
ATOM 8012 N N . LYS B 1 412 ? 4.68 1.922 18.688 1 95.44 412 LYS B N 1
ATOM 8013 C CA . LYS B 1 412 ? 6.098 1.576 18.672 1 95.44 412 LYS B CA 1
ATOM 8014 C C . LYS B 1 412 ? 6.844 2.381 17.609 1 95.44 412 LYS B C 1
ATOM 8016 O O . LYS B 1 412 ? 8 2.764 17.812 1 95.44 412 LYS B O 1
ATOM 8021 N N . LEU B 1 413 ? 6.215 2.605 16.484 1 95.5 413 LEU B N 1
ATOM 8022 C CA . LEU B 1 413 ? 6.832 3.432 15.445 1 95.5 413 LEU B CA 1
ATOM 8023 C C . LEU B 1 413 ? 7.086 4.844 15.961 1 95.5 413 LEU B C 1
ATOM 8025 O O . LEU B 1 413 ? 8.141 5.426 15.695 1 95.5 413 LEU B O 1
ATOM 8029 N N . LEU B 1 414 ? 6.141 5.414 16.719 1 95.56 414 LEU B N 1
ATOM 8030 C CA . LEU B 1 414 ? 6.25 6.773 17.234 1 95.56 414 LEU B CA 1
ATOM 8031 C C . LEU B 1 414 ? 7.352 6.863 18.281 1 95.56 414 LEU B C 1
ATOM 8033 O O . LEU B 1 414 ? 7.914 7.938 18.516 1 95.56 414 LEU B O 1
ATOM 8037 N N . THR B 1 415 ? 7.699 5.73 18.906 1 93.56 415 THR B N 1
ATOM 8038 C CA . THR B 1 415 ? 8.625 5.746 20.031 1 93.56 415 THR B CA 1
ATOM 8039 C C . THR B 1 415 ? 10.008 5.262 19.609 1 93.56 415 THR B C 1
ATOM 8041 O O . THR B 1 415 ? 10.891 5.082 20.438 1 93.56 415 THR B O 1
ATOM 8044 N N . ARG B 1 416 ? 10.102 4.926 18.359 1 90 416 ARG B N 1
ATOM 8045 C CA . ARG B 1 416 ? 11.43 4.559 17.875 1 90 416 ARG B CA 1
ATOM 8046 C C . ARG B 1 416 ? 12.445 5.645 18.203 1 90 416 ARG B C 1
ATOM 8048 O O . ARG B 1 416 ? 12.102 6.828 18.266 1 90 416 ARG B O 1
ATOM 8055 N N . GLU B 1 417 ? 13.656 5.305 18.312 1 84.94 417 GLU B N 1
ATOM 8056 C CA . GLU B 1 417 ? 14.719 6.234 18.688 1 84.94 417 GLU B CA 1
ATOM 8057 C C . GLU B 1 417 ? 14.859 7.359 17.672 1 84.94 417 GLU B C 1
ATOM 8059 O O . GLU B 1 417 ? 15.07 8.516 18.047 1 84.94 417 GLU B O 1
ATOM 8064 N N . GLN B 1 418 ? 14.672 7.004 16.469 1 85.88 418 GLN B N 1
ATOM 8065 C CA . GLN B 1 418 ? 14.82 7.992 15.406 1 85.88 418 GLN B CA 1
ATOM 8066 C C . GLN B 1 418 ? 13.719 9.047 15.477 1 85.88 418 GLN B C 1
ATOM 8068 O O . GLN B 1 418 ? 13.883 10.156 14.977 1 85.88 418 GLN B O 1
ATOM 8073 N N . MET B 1 419 ? 12.602 8.727 16.109 1 90.25 419 MET B N 1
ATOM 8074 C CA . MET B 1 419 ? 11.438 9.602 16.125 1 90.25 419 MET B CA 1
ATOM 8075 C C . MET B 1 419 ? 11.375 10.406 17.422 1 90.25 419 MET B C 1
ATOM 8077 O O . MET B 1 419 ? 10.602 11.359 17.531 1 90.25 419 MET B O 1
ATOM 8081 N N . ARG B 1 420 ? 12.141 10.07 18.406 1 83.25 420 ARG B N 1
ATOM 8082 C CA . ARG B 1 420 ? 12.016 10.57 19.766 1 83.25 420 ARG B CA 1
ATOM 8083 C C . ARG B 1 420 ? 11.945 12.094 19.797 1 83.25 420 ARG B C 1
ATOM 8085 O O . ARG B 1 420 ? 11.094 12.672 20.484 1 83.25 420 ARG B O 1
ATOM 8092 N N . ASN B 1 421 ? 12.75 12.844 19.078 1 85.19 421 ASN B N 1
ATOM 8093 C CA . ASN B 1 421 ? 12.773 14.297 19.125 1 85.19 421 ASN B CA 1
ATOM 8094 C C . ASN B 1 421 ? 12.32 14.914 17.812 1 85.19 421 ASN B C 1
ATOM 8096 O O . ASN B 1 421 ? 12.586 16.094 17.547 1 85.19 421 ASN B O 1
ATOM 8100 N N . ARG B 1 422 ? 11.586 14.156 17.094 1 92.62 422 ARG B N 1
ATOM 8101 C CA . ARG B 1 422 ? 11.148 14.648 15.805 1 92.62 422 ARG B CA 1
ATOM 8102 C C . ARG B 1 422 ? 9.898 15.523 15.945 1 92.62 422 ARG B C 1
ATOM 8104 O O . ARG B 1 422 ? 9 15.203 16.719 1 92.62 422 ARG B O 1
ATOM 8111 N N . ARG B 1 423 ? 9.93 16.609 15.18 1 94.12 423 ARG B N 1
ATOM 8112 C CA . ARG B 1 423 ? 8.805 17.531 15.156 1 94.12 423 ARG B CA 1
ATOM 8113 C C . ARG B 1 423 ? 8.359 17.812 13.719 1 94.12 423 ARG B C 1
ATOM 8115 O O . ARG B 1 423 ? 9.18 18.047 12.836 1 94.12 423 ARG B O 1
ATOM 8122 N N . GLU B 1 424 ? 7.074 17.688 13.508 1 95.38 424 GLU B N 1
ATOM 8123 C CA . GLU B 1 424 ? 6.441 18.078 12.258 1 95.38 424 GLU B CA 1
ATOM 8124 C C . GLU B 1 424 ? 5.461 19.234 12.461 1 95.38 424 GLU B C 1
ATOM 8126 O O . GLU B 1 424 ? 4.344 19.031 12.945 1 95.38 424 GLU B O 1
ATOM 8131 N N . ASN B 1 425 ? 5.887 20.469 12.008 1 94.88 425 ASN B N 1
ATOM 8132 C CA . ASN B 1 425 ? 5.148 21.688 12.32 1 94.88 425 ASN B CA 1
ATOM 8133 C C . ASN B 1 425 ? 4.828 21.797 13.805 1 94.88 425 ASN B C 1
ATOM 8135 O O . ASN B 1 425 ? 5.734 21.906 14.633 1 94.88 425 ASN B O 1
ATOM 8139 N N . LEU B 1 426 ? 3.543 21.406 14.172 1 92.31 426 LEU B N 1
ATOM 8140 C CA . LEU B 1 426 ? 3.16 21.516 15.57 1 92.31 426 LEU B CA 1
ATOM 8141 C C . LEU B 1 426 ? 3.115 20.141 16.234 1 92.31 426 LEU B C 1
ATOM 8143 O O . LEU B 1 426 ? 2.959 20.047 17.453 1 92.31 426 LEU B O 1
ATOM 8147 N N . TRP B 1 427 ? 3.318 19.078 15.516 1 95 427 TRP B N 1
ATOM 8148 C CA . TRP B 1 427 ? 3.229 17.703 16.016 1 95 427 TRP B CA 1
ATOM 8149 C C . TRP B 1 427 ? 4.566 17.234 16.578 1 95 427 TRP B C 1
ATOM 8151 O O . TRP B 1 427 ? 5.582 17.25 15.883 1 95 427 TRP B O 1
ATOM 8161 N N . HIS B 1 428 ? 4.555 16.922 17.781 1 94.31 428 HIS B N 1
ATOM 8162 C CA . HIS B 1 428 ? 5.703 16.328 18.469 1 94.31 428 HIS B CA 1
ATOM 8163 C C . HIS B 1 428 ? 5.52 14.82 18.641 1 94.31 428 HIS B C 1
ATOM 8165 O O . HIS B 1 428 ? 4.512 14.367 19.188 1 94.31 428 HIS B O 1
ATOM 8171 N N . ALA B 1 429 ? 6.484 14.07 18.203 1 95.19 429 ALA B N 1
ATOM 8172 C CA . ALA B 1 429 ? 6.391 12.617 18.297 1 95.19 429 ALA B CA 1
ATOM 8173 C C . ALA B 1 429 ? 6.234 12.18 19.75 1 95.19 429 ALA B C 1
ATOM 8175 O O . ALA B 1 429 ? 5.434 11.289 20.062 1 95.19 429 ALA B O 1
ATOM 8176 N N . ARG B 1 430 ? 6.934 12.789 20.656 1 93.19 430 ARG B N 1
ATOM 8177 C CA . ARG B 1 430 ? 6.898 12.43 22.078 1 93.19 430 ARG B CA 1
ATOM 8178 C C . ARG B 1 430 ? 5.523 12.695 22.672 1 93.19 430 ARG B C 1
ATOM 8180 O O . ARG B 1 430 ? 4.984 11.852 23.406 1 93.19 430 ARG B O 1
ATOM 8187 N N . GLU B 1 431 ? 5.004 13.82 22.391 1 93.81 431 GLU B N 1
ATOM 8188 C CA . GLU B 1 431 ? 3.684 14.172 22.906 1 93.81 431 GLU B CA 1
ATOM 8189 C C . GLU B 1 431 ? 2.613 13.234 22.359 1 93.81 431 GLU B C 1
ATOM 8191 O O . GLU B 1 431 ? 1.77 12.734 23.109 1 93.81 431 GLU B O 1
ATOM 8196 N N . ALA B 1 432 ? 2.668 13.023 21.047 1 96.19 432 ALA B N 1
ATOM 8197 C CA . ALA B 1 432 ? 1.699 12.133 20.406 1 96.19 432 ALA B CA 1
ATOM 8198 C C . ALA B 1 432 ? 1.773 10.727 20.984 1 96.19 432 ALA B C 1
ATOM 8200 O O . ALA B 1 432 ? 0.745 10.078 21.188 1 96.19 432 ALA B O 1
ATOM 8201 N N . SER B 1 433 ? 3.008 10.258 21.266 1 96.06 433 SER B N 1
ATOM 8202 C CA . SER B 1 433 ? 3.205 8.898 21.75 1 96.06 433 SER B CA 1
ATOM 8203 C C . SER B 1 433 ? 2.615 8.719 23.156 1 96.06 433 SER B C 1
ATOM 8205 O O . SER B 1 433 ? 1.989 7.695 23.438 1 96.06 433 SER B O 1
ATOM 8207 N N . VAL B 1 434 ? 2.799 9.664 24.016 1 94.88 434 VAL B N 1
ATOM 8208 C CA . VAL B 1 434 ? 2.33 9.539 25.391 1 94.88 434 VAL B CA 1
ATOM 8209 C C . VAL B 1 434 ? 0.805 9.594 25.422 1 94.88 434 VAL B C 1
ATOM 8211 O O . VAL B 1 434 ? 0.168 8.875 26.203 1 94.88 434 VAL B O 1
ATOM 8214 N N . ILE B 1 435 ? 0.226 10.445 24.656 1 95.81 435 ILE B N 1
ATOM 8215 C CA . ILE B 1 435 ? -1.229 10.547 24.594 1 95.81 435 ILE B CA 1
ATOM 8216 C C . ILE B 1 435 ? -1.814 9.266 24.016 1 95.81 435 ILE B C 1
ATOM 8218 O O . ILE B 1 435 ? -2.826 8.758 24.5 1 95.81 435 ILE B O 1
ATOM 8222 N N . ALA B 1 436 ? -1.188 8.758 22.969 1 97.38 436 ALA B N 1
ATOM 8223 C CA . ALA B 1 436 ? -1.635 7.496 22.375 1 97.38 436 ALA B CA 1
ATOM 8224 C C . ALA B 1 436 ? -1.553 6.355 23.391 1 97.38 436 ALA B C 1
ATOM 8226 O O . ALA B 1 436 ? -2.486 5.559 23.516 1 97.38 436 ALA B O 1
ATOM 8227 N N . ALA B 1 437 ? -0.44 6.285 24.062 1 95.44 437 ALA B N 1
ATOM 8228 C CA . ALA B 1 437 ? -0.26 5.246 25.078 1 95.44 437 ALA B CA 1
ATOM 8229 C C . ALA B 1 437 ? -1.341 5.34 26.141 1 95.44 437 ALA B C 1
ATOM 8231 O O . ALA B 1 437 ? -1.915 4.324 26.547 1 95.44 437 ALA B O 1
ATOM 8232 N N . ARG B 1 438 ? -1.595 6.508 26.594 1 94.31 438 ARG B N 1
ATOM 8233 C CA . ARG B 1 438 ? -2.604 6.719 27.625 1 94.31 438 ARG B CA 1
ATOM 8234 C C . ARG B 1 438 ? -3.994 6.348 27.125 1 94.31 438 ARG B C 1
ATOM 8236 O O . ARG B 1 438 ? -4.793 5.762 27.859 1 94.31 438 ARG B O 1
ATOM 8243 N N . SER B 1 439 ? -4.301 6.723 25.922 1 95.75 439 SER B N 1
ATOM 8244 C CA . SER B 1 439 ? -5.574 6.367 25.312 1 95.75 439 SER B CA 1
ATOM 8245 C C . SER B 1 439 ? -5.773 4.855 25.281 1 95.75 439 SER B C 1
ATOM 8247 O O . SER B 1 439 ? -6.852 4.355 25.609 1 95.75 439 SER B O 1
ATOM 8249 N N . ILE B 1 440 ? -4.738 4.121 24.859 1 94.19 440 ILE B N 1
ATOM 8250 C CA . ILE B 1 440 ? -4.793 2.664 24.812 1 94.19 440 ILE B CA 1
ATOM 8251 C C . ILE B 1 440 ? -5.031 2.111 26.219 1 94.19 440 ILE B C 1
ATOM 8253 O O . ILE B 1 440 ? -5.871 1.229 26.406 1 94.19 440 ILE B O 1
ATOM 8257 N N . GLU B 1 441 ? -4.371 2.66 27.203 1 91.38 441 GLU B N 1
ATOM 8258 C CA . GLU B 1 441 ? -4.496 2.225 28.578 1 91.38 441 GLU B CA 1
ATOM 8259 C C . GLU B 1 441 ? -5.922 2.422 29.094 1 91.38 441 GLU B C 1
ATOM 8261 O O . GLU B 1 441 ? -6.492 1.521 29.719 1 91.38 441 GLU B O 1
ATOM 8266 N N . ILE B 1 442 ? -6.438 3.555 28.859 1 92.06 442 ILE B N 1
ATOM 8267 C CA . ILE B 1 442 ? -7.781 3.877 29.344 1 92.06 442 ILE B CA 1
ATOM 8268 C C . ILE B 1 442 ? -8.797 2.938 28.688 1 92.06 442 ILE B C 1
ATOM 8270 O O . ILE B 1 442 ? -9.664 2.389 29.375 1 92.06 442 ILE B O 1
ATOM 8274 N N . GLU B 1 443 ? -8.695 2.707 27.438 1 93.25 443 GLU B N 1
ATOM 8275 C CA . GLU B 1 443 ? -9.688 1.941 26.688 1 93.25 443 GLU B CA 1
ATOM 8276 C C . GLU B 1 443 ? -9.602 0.454 27.016 1 93.25 443 GLU B C 1
ATOM 8278 O O . GLU B 1 443 ? -10.602 -0.258 26.969 1 93.25 443 GLU B O 1
ATOM 8283 N N . GLU B 1 444 ? -8.438 -0.085 27.266 1 88.88 444 GLU B N 1
ATOM 8284 C CA . GLU B 1 444 ? -8.25 -1.523 27.422 1 88.88 444 GLU B CA 1
ATOM 8285 C C . GLU B 1 444 ? -8.227 -1.916 28.891 1 88.88 444 GLU B C 1
ATOM 8287 O O . GLU B 1 444 ? -8.18 -3.104 29.219 1 88.88 444 GLU B O 1
ATOM 8292 N N . CYS B 1 445 ? -8.203 -1.069 29.828 1 77.81 445 CYS B N 1
ATOM 8293 C CA . CYS B 1 445 ? -8.234 -1.368 31.25 1 77.81 445 CYS B CA 1
ATOM 8294 C C . CYS B 1 445 ? -9.609 -1.856 31.672 1 77.81 445 CYS B C 1
ATOM 8296 O O . CYS B 1 445 ? -10.625 -1.364 31.188 1 77.81 445 CYS B O 1
ATOM 8298 N N . ASP B 1 446 ? -9.773 -3.256 31.906 1 60.75 446 ASP B N 1
ATOM 8299 C CA . ASP B 1 446 ? -11.047 -3.793 32.375 1 60.75 446 ASP B CA 1
ATOM 8300 C C . ASP B 1 446 ? -11.672 -2.877 33.438 1 60.75 446 ASP B C 1
ATOM 8302 O O . ASP B 1 446 ? -12.891 -2.744 33.5 1 60.75 446 ASP B O 1
ATOM 8306 N N . PHE B 1 447 ? -11.117 -2.855 34.812 1 43.5 447 PHE B N 1
ATOM 8307 C CA . PHE B 1 447 ? -11.695 -2.305 36.031 1 43.5 447 PHE B CA 1
ATOM 8308 C C . PHE B 1 447 ? -11.703 -0.78 35.969 1 43.5 447 PHE B C 1
ATOM 8310 O O . PHE B 1 447 ? -10.75 -0.163 35.5 1 43.5 447 PHE B O 1
ATOM 8317 N N . ASP B 1 448 ? -12.938 -0.21 35.812 1 39.78 448 ASP B N 1
ATOM 8318 C CA . ASP B 1 448 ? -13.172 1.193 36.125 1 39.78 448 ASP B CA 1
ATOM 8319 C C . ASP B 1 448 ? -12.219 1.669 37.219 1 39.78 448 ASP B C 1
ATOM 8321 O O . ASP B 1 448 ? -12.539 2.598 37.969 1 39.78 448 ASP B O 1
ATOM 8325 N N . THR B 1 449 ? -11.445 0.78 37.75 1 34.69 449 THR B N 1
ATOM 8326 C CA . THR B 1 449 ? -10.859 0.986 39.062 1 34.69 449 THR B CA 1
ATOM 8327 C C . THR B 1 449 ? -9.914 2.188 39.062 1 34.69 449 THR B C 1
ATOM 8329 O O . THR B 1 449 ? -9.18 2.416 40.031 1 34.69 449 THR B O 1
ATOM 8332 N N . THR B 1 450 ? -9.383 2.463 38 1 34.59 450 THR B N 1
ATOM 8333 C CA . THR B 1 450 ? -8.328 3.336 38.531 1 34.59 450 THR B CA 1
ATOM 8334 C C . THR B 1 450 ? -8.93 4.539 39.25 1 34.59 450 THR B C 1
ATOM 8336 O O . THR B 1 450 ? -9.633 5.348 38.625 1 34.59 450 THR B O 1
ATOM 8339 N N . PRO B 1 451 ? -9.328 4.312 40.531 1 31.33 451 PRO B N 1
ATOM 8340 C CA . PRO B 1 451 ? -9.617 5.57 41.219 1 31.33 451 PRO B CA 1
ATOM 8341 C C . PRO B 1 451 ? -8.695 6.711 40.781 1 31.33 451 PRO B C 1
ATOM 8343 O O . PRO B 1 451 ? -7.48 6.523 40.719 1 31.33 451 PRO B O 1
ATOM 8346 N N . ILE B 1 452 ? -9.227 7.418 39.938 1 33.69 452 ILE B N 1
ATOM 8347 C CA . ILE B 1 452 ? -8.5 8.672 39.75 1 33.69 452 ILE B CA 1
ATOM 8348 C C . ILE B 1 452 ? -8.031 9.188 41.094 1 33.69 452 ILE B C 1
ATOM 8350 O O . ILE B 1 452 ? -8.836 9.414 42 1 33.69 452 ILE B O 1
ATOM 8354 N N . ASP B 1 453 ? -6.992 8.68 41.625 1 29.42 453 ASP B N 1
ATOM 8355 C CA . ASP B 1 453 ? -6.598 9.43 42.812 1 29.42 453 ASP B CA 1
ATOM 8356 C C . ASP B 1 453 ? -6.875 10.922 42.625 1 29.42 453 ASP B C 1
ATOM 8358 O O . ASP B 1 453 ? -6.387 11.547 41.688 1 29.42 453 ASP B O 1
ATOM 8362 N N . PRO B 1 454 ? -7.969 11.422 43.25 1 29.2 454 PRO B N 1
ATOM 8363 C CA . PRO B 1 454 ? -8.289 12.852 43.25 1 29.2 454 PRO B CA 1
ATOM 8364 C C . PRO B 1 454 ? -7.055 13.742 43.312 1 29.2 454 PRO B C 1
ATOM 8366 O O . PRO B 1 454 ? -7.113 14.922 42.969 1 29.2 454 PRO B O 1
ATOM 8369 N N . ASP B 1 455 ? -6.078 13.234 44.125 1 27.97 455 ASP B N 1
ATOM 8370 C CA . ASP B 1 455 ? -4.941 14.078 44.5 1 27.97 455 ASP B CA 1
ATOM 8371 C C . ASP B 1 455 ? -4.004 14.258 43.312 1 27.97 455 ASP B C 1
ATOM 8373 O O . ASP B 1 455 ? -3.023 15 43.375 1 27.97 455 ASP B O 1
ATOM 8377 N N . LEU B 1 456 ? -3.924 13.289 42.438 1 30.39 456 LEU B N 1
ATOM 8378 C CA . LEU B 1 456 ? -3.027 13.477 41.312 1 30.39 456 LEU B CA 1
ATOM 8379 C C . LEU B 1 456 ? -3.6 14.492 40.312 1 30.39 456 LEU B C 1
ATOM 8381 O O . LEU B 1 456 ? -3.008 14.742 39.281 1 30.39 456 LEU B O 1
ATOM 8385 N N . MET B 1 457 ? -4.91 14.82 40.5 1 28.53 457 MET B N 1
ATOM 8386 C CA . MET B 1 457 ? -5.59 15.922 39.812 1 28.53 457 MET B CA 1
ATOM 8387 C C . MET B 1 457 ? -4.844 17.234 40.031 1 28.53 457 MET B C 1
ATOM 8389 O O . MET B 1 457 ? -5 18.188 39.281 1 28.53 457 MET B O 1
ATOM 8393 N N . MET B 1 458 ? -4.449 17.516 41.344 1 27.86 458 MET B N 1
ATOM 8394 C CA . MET B 1 458 ? -4.293 18.875 41.844 1 27.86 458 MET B CA 1
ATOM 8395 C C . MET B 1 458 ? -2.928 19.453 41.469 1 27.86 458 MET B C 1
ATOM 8397 O O . MET B 1 458 ? -2.436 20.375 42.125 1 27.86 458 MET B O 1
ATOM 8401 N N . GLY B 1 459 ? -2.041 18.656 40.875 1 27.55 459 GLY B N 1
ATOM 8402 C CA . GLY B 1 459 ? -0.957 19.625 40.844 1 27.55 459 GLY B CA 1
ATOM 8403 C C . GLY B 1 459 ? -1.361 20.953 40.25 1 27.55 459 GLY B C 1
ATOM 8404 O O . GLY B 1 459 ? -2.133 20.984 39.281 1 27.55 459 GLY B O 1
ATOM 8405 N N . SER B 1 460 ? -1.546 21.922 41.094 1 26.45 460 SER B N 1
ATOM 8406 C CA . SER B 1 460 ? -1.911 23.297 40.781 1 26.45 460 SER B CA 1
ATOM 8407 C C . SER B 1 460 ? -1.23 23.766 39.5 1 26.45 460 SER B C 1
ATOM 8409 O O . SER B 1 460 ? -0.034 23.547 39.281 1 26.45 460 SER B O 1
ATOM 8411 N N . PRO B 1 461 ? -1.969 23.766 38.469 1 28.94 461 PRO B N 1
ATOM 8412 C CA . PRO B 1 461 ? -1.482 24.406 37.25 1 28.94 461 PRO B CA 1
ATOM 8413 C C . PRO B 1 461 ? -0.563 25.594 37.5 1 28.94 461 PRO B C 1
ATOM 8415 O O . PRO B 1 461 ? -0.827 26.391 38.406 1 28.94 461 PRO B O 1
ATOM 8418 N N . ARG B 1 462 ? 0.686 25.406 37.5 1 31.05 462 ARG B N 1
ATOM 8419 C CA . ARG B 1 462 ? 1.433 26.656 37.562 1 31.05 462 ARG B CA 1
ATOM 8420 C C . ARG B 1 462 ? 0.672 27.781 36.844 1 31.05 462 ARG B C 1
ATOM 8422 O O . ARG B 1 462 ? -0.06 27.547 35.906 1 31.05 462 ARG B O 1
ATOM 8429 N N . ASN B 1 463 ? 0.398 28.844 37.594 1 27.86 463 ASN B N 1
ATOM 8430 C CA . ASN B 1 463 ? -0.15 30.109 37.125 1 27.86 463 ASN B CA 1
ATOM 8431 C C . ASN B 1 463 ? 0.379 30.469 35.75 1 27.86 463 ASN B C 1
ATOM 8433 O O . ASN B 1 463 ? 1.577 30.688 35.562 1 27.86 463 ASN B O 1
ATOM 8437 N N . ILE B 1 464 ? 0.008 29.656 34.781 1 31.77 464 ILE B N 1
ATOM 8438 C CA . ILE B 1 464 ? 0.328 30.344 33.531 1 31.77 464 ILE B 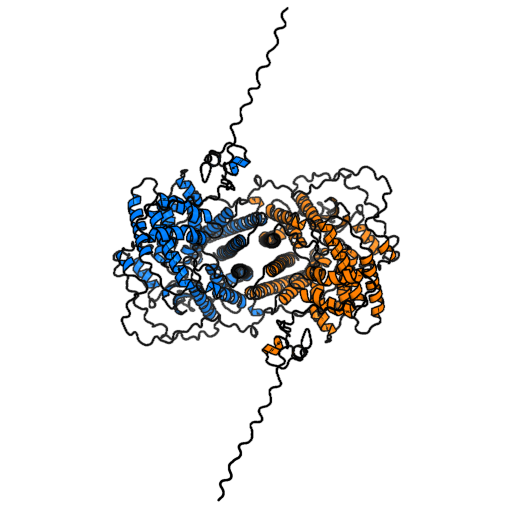CA 1
ATOM 8439 C C . ILE B 1 464 ? 0.02 31.828 33.656 1 31.77 464 ILE B C 1
ATOM 8441 O O . ILE B 1 464 ? -1.103 32.219 34 1 31.77 464 ILE B O 1
ATOM 8445 N N . PRO B 1 465 ? 1 32.625 33.938 1 28.92 465 PRO B N 1
ATOM 8446 C CA . PRO B 1 465 ? 0.659 34.031 34.094 1 28.92 465 PRO B CA 1
ATOM 8447 C C . PRO B 1 465 ? -0.458 34.469 33.125 1 28.92 465 PRO B C 1
ATOM 8449 O O . PRO B 1 465 ? -0.567 33.938 32.031 1 28.92 465 PRO B O 1
ATOM 8452 N N . SER B 1 466 ? -1.634 34.781 33.719 1 29.48 466 SER B N 1
ATOM 8453 C CA . SER B 1 466 ? -2.689 35.469 33 1 29.48 466 SER B CA 1
ATOM 8454 C C . SER B 1 466 ? -2.107 36.469 32 1 29.48 466 SER B C 1
ATOM 8456 O O . SER B 1 466 ? -1.183 37.219 32.344 1 29.48 466 SER B O 1
ATOM 8458 N N . PRO B 1 467 ? -2.035 36.125 30.75 1 31.27 467 PRO B N 1
ATOM 8459 C CA . PRO B 1 467 ? -1.662 37.344 30.016 1 31.27 467 PRO B CA 1
ATOM 8460 C C . PRO B 1 467 ? -2.322 38.594 30.578 1 31.27 467 PRO B C 1
ATOM 8462 O O . PRO B 1 467 ? -3.477 38.875 30.25 1 31.27 467 PRO B O 1
ATOM 8465 N N . SER B 1 468 ? -2.412 38.781 31.812 1 31.72 468 SER B N 1
ATOM 8466 C CA . SER B 1 468 ? -2.863 40.094 32.25 1 31.72 468 SER B CA 1
ATOM 8467 C C . SER B 1 468 ? -2.391 41.188 31.297 1 31.72 468 SER B C 1
ATOM 8469 O O . SER B 1 468 ? -2.881 42.312 31.344 1 31.72 468 SER B O 1
ATOM 8471 N N . ALA B 1 469 ? -1.182 41.062 30.828 1 33.88 469 ALA B N 1
ATOM 8472 C CA . ALA B 1 469 ? -0.68 42.219 30.141 1 33.88 469 ALA B CA 1
ATOM 8473 C C . ALA B 1 469 ? -1.328 42.375 28.766 1 33.88 469 ALA B C 1
ATOM 8475 O O . ALA B 1 469 ? -1.002 43.281 28 1 33.88 469 ALA B O 1
ATOM 8476 N N . LEU B 1 470 ? -1.921 41.188 28.219 1 34.31 470 LEU B N 1
ATOM 8477 C CA . LEU B 1 470 ? -2.543 41.531 26.938 1 34.31 470 LEU B CA 1
ATOM 8478 C C . LEU B 1 470 ? -3.922 42.156 27.156 1 34.31 470 LEU B C 1
ATOM 8480 O O . LEU B 1 470 ? -4.848 41.469 27.594 1 34.31 470 LEU B O 1
ATOM 8484 N N . SER B 1 471 ? -4.043 43.281 27.5 1 35.91 471 SER B N 1
ATOM 8485 C CA . SER B 1 471 ? -5.129 44.25 27.703 1 35.91 471 SER B CA 1
ATOM 8486 C C . SER B 1 471 ? -6.301 43.969 26.766 1 35.91 471 SER B C 1
ATOM 8488 O O . SER B 1 471 ? -7.461 44.156 27.141 1 35.91 471 SER B O 1
ATOM 8490 N N . ASP B 1 472 ? -6.02 43.719 25.438 1 36.47 472 ASP B N 1
ATOM 8491 C CA . ASP B 1 472 ? -7.098 43.844 24.469 1 36.47 472 ASP B CA 1
ATOM 8492 C C . ASP B 1 472 ? -7.652 42.469 24.078 1 36.47 472 ASP B C 1
ATOM 8494 O O . ASP B 1 472 ? -8.203 42.312 23 1 36.47 472 ASP B O 1
ATOM 8498 N N . ILE B 1 473 ? -7.359 41.469 24.766 1 40.69 473 ILE B N 1
ATOM 8499 C CA . ILE B 1 473 ? -8.008 40.219 24.344 1 40.69 473 ILE B CA 1
ATOM 8500 C C . ILE B 1 473 ? -9.461 40.219 24.797 1 40.69 473 ILE B C 1
ATOM 8502 O O . ILE B 1 473 ? -9.758 40.594 25.938 1 40.69 473 ILE B O 1
ATOM 8506 N N . SER B 1 474 ? -10.383 40 23.875 1 45.78 474 SER B N 1
ATOM 8507 C CA . SER B 1 474 ? -11.805 39.938 24.203 1 45.78 474 SER B CA 1
ATOM 8508 C C . SER B 1 474 ? -12.062 38.906 25.297 1 45.78 474 SER B C 1
ATOM 8510 O O . SER B 1 474 ? -11.281 37.969 25.5 1 45.78 474 SER B O 1
ATOM 8512 N N . ALA B 1 475 ? -12.953 39.188 26.281 1 48.78 475 ALA B N 1
ATOM 8513 C CA . ALA B 1 475 ? -13.438 38.375 27.391 1 48.78 475 ALA B CA 1
ATOM 8514 C C . ALA B 1 475 ? -13.648 36.938 26.953 1 48.78 475 ALA B C 1
ATOM 8516 O O . ALA B 1 475 ? -13.359 36 27.703 1 48.78 475 ALA B O 1
ATOM 8517 N N . GLU B 1 476 ? -13.977 36.75 25.688 1 47.84 476 GLU B N 1
ATOM 8518 C CA . GLU B 1 476 ? -14.289 35.438 25.141 1 47.84 476 GLU B CA 1
ATOM 8519 C C . GLU B 1 476 ? -13.023 34.625 24.922 1 47.84 476 GLU B C 1
ATOM 8521 O O . GLU B 1 476 ? -12.984 33.438 25.219 1 47.84 476 GLU B O 1
ATOM 8526 N N . ALA B 1 477 ? -12.055 35.281 24.406 1 49.66 477 ALA B N 1
ATOM 8527 C CA . ALA B 1 477 ? -10.773 34.594 24.172 1 49.66 477 ALA B CA 1
ATOM 8528 C C . ALA B 1 477 ? -10.125 34.188 25.5 1 49.66 477 ALA B C 1
ATOM 8530 O O . ALA B 1 477 ? -9.555 33.094 25.609 1 49.66 477 ALA B O 1
ATOM 8531 N N . GLU B 1 478 ? -10.312 35 26.438 1 50.81 478 GLU B N 1
ATOM 8532 C CA . GLU B 1 478 ? -9.812 34.688 27.781 1 50.81 478 GLU B CA 1
ATOM 8533 C C . GLU B 1 478 ? -10.523 33.469 28.359 1 50.81 478 GLU B C 1
ATOM 8535 O O . GLU B 1 478 ? -9.891 32.625 29.016 1 50.81 478 GLU B O 1
ATOM 8540 N N . ALA B 1 479 ? -11.773 33.438 28.125 1 50.03 479 ALA B N 1
ATOM 8541 C CA . ALA B 1 479 ? -12.562 32.312 28.641 1 50.03 479 ALA B CA 1
ATOM 8542 C C . ALA B 1 479 ? -12.141 31.016 27.984 1 50.03 479 ALA B C 1
ATOM 8544 O O . ALA B 1 479 ? -12.008 29.984 28.656 1 50.03 479 ALA B O 1
ATOM 8545 N N . ILE B 1 480 ? -11.867 31.094 26.719 1 51.81 480 ILE B N 1
ATOM 8546 C CA . ILE B 1 480 ? -11.492 29.891 25.984 1 51.81 480 ILE B CA 1
ATOM 8547 C C . ILE B 1 480 ? -10.109 29.422 26.438 1 51.81 480 ILE B C 1
ATOM 8549 O O . ILE B 1 480 ? -9.891 28.219 26.641 1 51.81 480 ILE B O 1
ATOM 8553 N N . TYR B 1 481 ? -9.289 30.453 26.578 1 49.31 481 TYR B N 1
ATOM 8554 C CA . TYR B 1 481 ? -7.957 30.109 27.062 1 49.31 481 TYR B CA 1
ATOM 8555 C C . TYR B 1 481 ? -8.031 29.469 28.453 1 49.31 481 TYR B C 1
ATOM 8557 O O . TYR B 1 481 ? -7.324 28.5 28.734 1 49.31 481 TYR B O 1
ATOM 8565 N N . GLU B 1 482 ? -8.875 30.109 29.219 1 52.5 482 GLU B N 1
ATOM 8566 C CA . GLU B 1 482 ? -9.055 29.531 30.547 1 52.5 482 GLU B CA 1
ATOM 8567 C C . GLU B 1 482 ? -9.539 28.094 30.484 1 52.5 482 GLU B C 1
ATOM 8569 O O . GLU B 1 482 ? -9.102 27.25 31.266 1 52.5 482 GLU B O 1
ATOM 8574 N N . ILE B 1 483 ? -10.297 27.906 29.562 1 51.22 483 ILE B N 1
ATOM 8575 C CA . ILE B 1 483 ? -10.852 26.578 29.391 1 51.22 483 ILE B CA 1
ATOM 8576 C C . ILE B 1 483 ? -9.758 25.609 28.922 1 51.22 483 ILE B C 1
ATOM 8578 O O . ILE B 1 483 ? -9.719 24.453 29.344 1 51.22 483 ILE B O 1
ATOM 8582 N N . LEU B 1 484 ? -8.859 26.188 28.188 1 50.91 484 LEU B N 1
ATOM 8583 C CA . LEU B 1 484 ? -7.828 25.344 27.609 1 50.91 484 LEU B CA 1
ATOM 8584 C C . LEU B 1 484 ? -6.723 25.062 28.609 1 50.91 484 LEU B C 1
ATOM 8586 O O . LEU B 1 484 ? -6.09 24 28.562 1 50.91 484 LEU B O 1
ATOM 8590 N N . VAL B 1 485 ? -6.535 26.078 29.469 1 50.81 485 VAL B N 1
ATOM 8591 C CA . VAL B 1 485 ? -5.332 26 30.297 1 50.81 485 VAL B CA 1
ATOM 8592 C C . VAL B 1 485 ? -5.715 25.656 31.734 1 50.81 485 VAL B C 1
ATOM 8594 O O . VAL B 1 485 ? -4.918 25.062 32.469 1 50.81 485 VAL B O 1
ATOM 8597 N N . ASN B 1 486 ? -7.008 26.062 32.062 1 49.53 486 ASN B N 1
ATOM 8598 C CA . ASN B 1 486 ? -7.348 25.875 33.469 1 49.53 486 ASN B CA 1
ATOM 8599 C C . ASN B 1 486 ? -7.703 24.422 33.781 1 49.53 486 ASN B C 1
ATOM 8601 O O . ASN B 1 486 ? -8.719 23.922 33.281 1 49.53 486 ASN B O 1
ATOM 8605 N N . LYS B 1 487 ? -6.879 23.75 34.406 1 52.38 487 LYS B N 1
ATOM 8606 C CA . LYS B 1 487 ? -7.027 22.344 34.781 1 52.38 487 LYS B CA 1
ATOM 8607 C C . LYS B 1 487 ? -8.32 22.125 35.562 1 52.38 487 LYS B C 1
ATOM 8609 O O . LYS B 1 487 ? -8.891 21.016 35.531 1 52.38 487 LYS B O 1
ATOM 8614 N N . ASP B 1 488 ? -8.82 23.203 36.25 1 49.44 488 ASP B N 1
ATOM 8615 C CA . ASP B 1 488 ? -9.93 23.016 37.188 1 49.44 488 ASP B CA 1
ATOM 8616 C C . ASP B 1 488 ? -11.258 23.375 36.531 1 49.44 488 ASP B C 1
ATOM 8618 O O . ASP B 1 488 ? -12.305 23.328 37.188 1 49.44 488 ASP B O 1
ATOM 8622 N N . ILE B 1 489 ? -11.164 23.766 35.312 1 56.78 489 ILE B N 1
ATOM 8623 C CA . ILE B 1 489 ? -12.422 24.203 34.719 1 56.78 489 ILE B CA 1
ATOM 8624 C C . ILE B 1 489 ? -13.266 22.984 34.344 1 56.78 489 ILE B C 1
ATOM 8626 O O . ILE B 1 489 ? -12.758 22.062 33.719 1 56.78 489 ILE B O 1
ATOM 8630 N N . LYS B 1 490 ? -14.406 22.953 35 1 66.94 490 LYS B N 1
ATOM 8631 C CA . LYS B 1 490 ? -15.383 21.938 34.594 1 66.94 490 LYS B CA 1
ATOM 8632 C C . LYS B 1 490 ? -15.922 22.203 33.188 1 66.94 490 LYS B C 1
ATOM 8634 O O . LYS B 1 490 ? -16.578 23.219 32.969 1 66.94 490 LYS B O 1
ATOM 8639 N N . ILE B 1 491 ? -15.438 21.531 32.219 1 79.75 491 ILE B N 1
ATOM 8640 C CA . ILE B 1 491 ? -15.883 21.641 30.812 1 79.75 491 ILE B CA 1
ATOM 8641 C C . ILE B 1 491 ? -17.188 20.859 30.641 1 79.75 491 ILE B C 1
ATOM 8643 O O . ILE B 1 491 ? -17.234 19.656 30.891 1 79.75 491 ILE B O 1
ATOM 8647 N N . LYS B 1 492 ? -18.281 21.625 30.375 1 83.62 492 LYS B N 1
ATOM 8648 C CA . LYS B 1 492 ? -19.578 21 30.125 1 83.62 492 LYS B CA 1
ATOM 8649 C C . LYS B 1 492 ? -19.984 21.172 28.656 1 83.62 492 LYS B C 1
ATOM 8651 O O . LYS B 1 492 ? -20.234 22.297 28.203 1 83.62 492 LYS B O 1
ATOM 8656 N N . ILE B 1 493 ? -19.938 20.109 27.969 1 90.25 493 ILE B N 1
ATOM 8657 C CA . ILE B 1 493 ? -20.375 20.094 26.578 1 90.25 493 ILE B CA 1
ATOM 8658 C C . ILE B 1 493 ? -21.453 19.047 26.375 1 90.25 493 ILE B C 1
ATOM 8660 O O . ILE B 1 493 ? -21.266 17.875 26.734 1 90.25 493 ILE B O 1
ATOM 8664 N N . GLU B 1 494 ? -22.578 19.453 25.781 1 92.44 494 GLU B N 1
ATOM 8665 C CA . GLU B 1 494 ? -23.703 18.547 25.547 1 92.44 494 GLU B CA 1
ATOM 8666 C C . GLU B 1 494 ? -23.375 17.547 24.453 1 92.44 494 GLU B C 1
ATOM 8668 O O . GLU B 1 494 ? -22.609 17.844 23.531 1 92.44 494 GLU B O 1
ATOM 8673 N N . THR B 1 495 ? -23.969 16.391 24.516 1 92.81 495 THR B N 1
ATOM 8674 C CA . THR B 1 495 ? -23.719 15.328 23.547 1 92.81 495 THR B CA 1
ATOM 8675 C C . THR B 1 495 ? -24.359 15.656 22.203 1 92.81 495 THR B C 1
ATOM 8677 O O . THR B 1 495 ? -24.078 15 21.203 1 92.81 495 THR B O 1
ATOM 8680 N N . SER B 1 496 ? -25.203 16.703 22.156 1 92.19 496 SER B N 1
ATOM 8681 C CA . SER B 1 496 ? -25.781 17.188 20.906 1 92.19 496 SER B CA 1
ATOM 8682 C C . SER B 1 496 ? -24.75 17.969 20.078 1 92.19 496 SER B C 1
ATOM 8684 O O . SER B 1 496 ? -24.969 18.25 18.906 1 92.19 496 SER B O 1
ATOM 8686 N N . LYS B 1 497 ? -23.641 18.25 20.75 1 91.5 497 LYS B N 1
ATOM 8687 C CA . LYS B 1 497 ? -22.484 18.859 20.094 1 91.5 497 LYS B CA 1
ATOM 8688 C C . LYS B 1 497 ? -21.312 17.891 20 1 91.5 497 LYS B C 1
ATOM 8690 O O . LYS B 1 497 ? -21.219 16.953 20.797 1 91.5 497 LYS B O 1
ATOM 8695 N N . PRO B 1 498 ? -20.5 18.141 19.016 1 92.25 498 PRO B N 1
ATOM 8696 C CA . PRO B 1 498 ? -19.344 17.234 18.906 1 92.25 498 PRO B CA 1
ATOM 8697 C C . PRO B 1 498 ? -18.453 17.281 20.141 1 92.25 498 PRO B C 1
ATOM 8699 O O . PRO B 1 498 ? -18.406 18.297 20.844 1 92.25 498 PRO B O 1
ATOM 8702 N N . PRO B 1 499 ? -17.797 16.188 20.469 1 91.75 499 PRO B N 1
ATOM 8703 C CA . PRO B 1 499 ? -16.875 16.125 21.609 1 91.75 499 PRO B CA 1
ATOM 8704 C C . PRO B 1 499 ? -15.578 16.891 21.359 1 91.75 499 PRO B C 1
ATOM 8706 O O . PRO B 1 499 ? -14.516 16.266 21.219 1 91.75 499 PRO B O 1
ATOM 8709 N N . SER B 1 500 ? -15.641 18.125 21.281 1 89.38 500 SER B N 1
ATOM 8710 C CA . SER B 1 500 ? -14.5 19 21.031 1 89.38 500 SER B CA 1
ATOM 8711 C C . SER B 1 500 ? -14.625 20.312 21.797 1 89.38 500 SER B C 1
ATOM 8713 O O . SER B 1 500 ? -15.688 20.625 22.328 1 89.38 500 SER B O 1
ATOM 8715 N N . LEU B 1 501 ? -13.516 20.953 21.922 1 84.5 501 LEU B N 1
ATOM 8716 C CA . LEU B 1 501 ? -13.492 22.266 22.547 1 84.5 501 LEU B CA 1
ATOM 8717 C C . LEU B 1 501 ? -13.773 23.359 21.516 1 84.5 501 LEU B C 1
ATOM 8719 O O . LEU B 1 501 ? -13.516 23.172 20.328 1 84.5 501 LEU B O 1
ATOM 8723 N N . PRO B 1 502 ? -14.406 24.297 21.922 1 75.44 502 PRO B N 1
ATOM 8724 C CA . PRO B 1 502 ? -14.625 25.391 20.969 1 75.44 502 PRO B CA 1
ATOM 8725 C C . PRO B 1 502 ? -13.32 25.984 20.438 1 75.44 502 PRO B C 1
ATOM 8727 O O . PRO B 1 502 ? -12.305 25.969 21.125 1 75.44 502 PRO B O 1
ATOM 8730 N N . ALA B 1 503 ? -13.359 26.375 19.203 1 67.81 503 ALA B N 1
ATOM 8731 C CA . ALA B 1 503 ? -12.18 26.953 18.578 1 67.81 503 ALA B CA 1
ATOM 8732 C C . ALA B 1 503 ? -11.734 28.219 19.312 1 67.81 503 ALA B C 1
ATOM 8734 O O . ALA B 1 503 ? -12.57 29.016 19.734 1 67.81 503 ALA B O 1
ATOM 8735 N N . PRO B 1 504 ? -10.367 28.328 19.625 1 61.03 504 PRO B N 1
ATOM 8736 C CA . PRO B 1 504 ? -9.898 29.547 20.281 1 61.03 504 PRO B CA 1
ATOM 8737 C C . PRO B 1 504 ? -10.148 30.797 19.453 1 61.03 504 PRO B C 1
ATOM 8739 O O . PRO B 1 504 ? -10.156 30.734 18.219 1 61.03 504 PRO B O 1
ATOM 8742 N N . PRO B 1 505 ? -10.641 31.812 20.156 1 54.31 505 PRO B N 1
ATOM 8743 C CA . PRO B 1 505 ? -10.828 33.031 19.375 1 54.31 505 PRO B CA 1
ATOM 8744 C C . PRO B 1 505 ? -9.539 33.5 18.703 1 54.31 505 PRO B C 1
ATOM 8746 O O . PRO B 1 505 ? -8.445 33.281 19.234 1 54.31 505 PRO B O 1
ATOM 8749 N N . VAL B 1 506 ? -9.523 33.75 17.406 1 51.84 506 VAL B N 1
ATOM 8750 C CA . VAL B 1 506 ? -8.375 34.219 16.625 1 51.84 506 VAL B CA 1
ATOM 8751 C C . VAL B 1 506 ? -7.906 35.562 17.172 1 51.84 506 VAL B C 1
ATOM 8753 O O . VAL B 1 506 ? -8.531 36.594 16.938 1 51.84 506 VAL B O 1
ATOM 8756 N N . SER B 1 507 ? -7.66 35.812 18.453 1 48.16 507 SER B N 1
ATOM 8757 C CA . SER B 1 507 ? -7.25 37.156 18.828 1 48.16 507 SER B CA 1
ATOM 8758 C C . SER B 1 507 ? -5.773 37.406 18.531 1 48.16 507 SER B C 1
ATOM 8760 O O . SER B 1 507 ? -4.941 36.531 18.781 1 48.16 507 SER B O 1
ATOM 8762 N N . PHE B 1 508 ? -5.551 38.312 17.641 1 41.62 508 PHE B N 1
ATOM 8763 C CA . PHE B 1 508 ? -4.262 38.812 17.188 1 41.62 508 PHE B CA 1
ATOM 8764 C C . PHE B 1 508 ? -3.631 39.75 18.234 1 41.62 508 PHE B C 1
ATOM 8766 O O . PHE B 1 508 ? -4.133 40.844 18.5 1 41.62 508 PHE B O 1
ATOM 8773 N N . SER B 1 509 ? -3.201 39.312 19.359 1 38.47 509 SER B N 1
ATOM 8774 C CA . SER B 1 509 ? -2.391 40.406 19.906 1 38.47 509 SER B CA 1
ATOM 8775 C C . SER B 1 509 ? -0.973 40.375 19.344 1 38.47 509 SER B C 1
ATOM 8777 O O . SER B 1 509 ? -0.33 39.312 19.328 1 38.47 509 SER B O 1
ATOM 8779 N N . ASP B 1 510 ? -0.552 41.312 18.547 1 38.81 510 ASP B N 1
ATOM 8780 C CA . ASP B 1 510 ? 0.81 41.5 18.047 1 38.81 510 ASP B CA 1
ATOM 8781 C C . ASP B 1 510 ? 1.831 41.281 19.172 1 38.81 510 ASP B C 1
ATOM 8783 O O . ASP B 1 510 ? 1.7 41.844 20.25 1 38.81 510 ASP B O 1
ATOM 8787 N N . PRO B 1 511 ? 2.586 40.312 19.172 1 39.12 511 PRO B N 1
ATOM 8788 C CA . PRO B 1 511 ? 3.594 40.219 20.219 1 39.12 511 PRO B CA 1
ATOM 8789 C C . PRO B 1 511 ? 4.383 41.531 20.391 1 39.12 511 PRO B C 1
ATOM 8791 O O . PRO B 1 511 ? 4.781 42.125 19.391 1 39.12 511 PRO B O 1
ATOM 8794 N N . THR B 1 512 ? 4.211 42.25 21.453 1 37.44 512 THR B N 1
ATOM 8795 C CA . THR B 1 512 ? 5.078 43.406 21.688 1 37.44 512 THR B CA 1
ATOM 8796 C C . THR B 1 512 ? 6.543 42.969 21.734 1 37.44 512 THR B C 1
ATOM 8798 O O . THR B 1 512 ? 6.848 41.844 22.141 1 37.44 512 THR B O 1
ATOM 8801 N N . PRO B 1 513 ? 7.402 43.75 21.125 1 36.19 513 PRO B N 1
ATOM 8802 C CA . PRO B 1 513 ? 8.836 43.469 21.203 1 36.19 513 PRO B CA 1
ATOM 8803 C C . PRO B 1 513 ? 9.289 43.062 22.609 1 36.19 513 PRO B C 1
ATOM 8805 O O . PRO B 1 513 ? 10.234 42.281 22.766 1 36.19 513 PRO B O 1
ATOM 8808 N N . GLU B 1 514 ? 8.789 43.656 23.656 1 38.25 514 GLU B N 1
ATOM 8809 C CA . GLU B 1 514 ? 9.211 43.406 25.031 1 38.25 514 GLU B CA 1
ATOM 8810 C C . GLU B 1 514 ? 8.891 41.969 25.438 1 38.25 514 GLU B C 1
ATOM 8812 O O . GLU B 1 514 ? 9.641 41.344 26.203 1 38.25 514 GLU B O 1
ATOM 8817 N N . GLU B 1 515 ? 7.855 41.531 25 1 37.62 515 GLU B N 1
ATOM 8818 C CA . GLU B 1 515 ? 7.477 40.156 25.344 1 37.62 515 GLU B CA 1
ATOM 8819 C C . GLU B 1 515 ? 8.391 39.156 24.672 1 37.62 515 GLU B C 1
ATOM 8821 O O . GLU B 1 515 ? 8.57 38.031 25.156 1 37.62 515 GLU B O 1
ATOM 8826 N N . PHE B 1 516 ? 8.852 39.5 23.547 1 35.69 516 PHE B N 1
ATOM 8827 C CA . PHE B 1 516 ? 9.82 38.688 22.812 1 35.69 516 PHE B CA 1
ATOM 8828 C C . PHE B 1 516 ? 11.141 38.594 23.578 1 35.69 516 PHE B C 1
ATOM 8830 O O . PHE B 1 516 ? 11.828 37.562 23.516 1 35.69 516 PHE B O 1
ATOM 8837 N N . LEU B 1 517 ? 11.594 39.75 24.141 1 34.69 517 LEU B N 1
ATOM 8838 C CA . LEU B 1 517 ? 12.852 39.781 24.875 1 34.69 517 LEU B CA 1
ATOM 8839 C C . LEU B 1 517 ? 12.734 39.062 26.219 1 34.69 517 LEU B C 1
ATOM 8841 O O . LEU B 1 517 ? 13.734 38.562 26.75 1 34.69 517 LEU B O 1
ATOM 8845 N N . SER B 1 518 ? 11.703 39.281 27.016 1 32.81 518 SER B N 1
ATOM 8846 C CA . SER B 1 518 ? 11.664 38.594 28.312 1 32.81 518 SER B CA 1
ATOM 8847 C C . SER B 1 518 ? 11.5 37.094 28.125 1 32.81 518 SER B C 1
ATOM 8849 O O . SER B 1 518 ? 11.539 36.344 29.109 1 32.81 518 SER B O 1
ATOM 8851 N N . GLY B 1 519 ? 10.703 36.688 27.156 1 31.3 519 GLY B N 1
ATOM 8852 C CA . GLY B 1 519 ? 10.203 35.312 27.109 1 31.3 519 GLY B CA 1
ATOM 8853 C C . GLY B 1 519 ? 11.281 34.281 26.828 1 31.3 519 GLY B C 1
ATOM 8854 O O . GLY B 1 519 ? 11.492 33.906 25.688 1 31.3 519 GLY B O 1
ATOM 8855 N N . SER B 1 520 ? 12.375 34.375 27.359 1 30.22 520 SER B N 1
ATOM 8856 C CA . SER B 1 520 ? 12.828 33 27.469 1 30.22 520 SER B CA 1
ATOM 8857 C C . SER B 1 520 ? 11.719 32.094 28 1 30.22 520 SER B C 1
ATOM 8859 O O . SER B 1 520 ? 11.172 32.344 29.078 1 30.22 520 SER B O 1
ATOM 8861 N N . PRO B 1 521 ? 10.805 31.5 27.188 1 32.19 521 PRO B N 1
ATOM 8862 C CA . PRO B 1 521 ? 9.82 30.656 27.875 1 32.19 521 PRO B CA 1
ATOM 8863 C C . PRO B 1 521 ? 10.367 30.031 29.156 1 32.19 521 PRO B C 1
ATOM 8865 O O . PRO B 1 521 ? 9.609 29.453 29.938 1 32.19 521 PRO B O 1
ATOM 8868 N N . LEU B 1 522 ? 11.664 29.891 29.297 1 30.2 522 LEU B N 1
ATOM 8869 C CA . LEU B 1 522 ? 12.156 29.156 30.453 1 30.2 522 LEU B CA 1
ATOM 8870 C C . LEU B 1 522 ? 12.133 30.047 31.703 1 30.2 522 LEU B C 1
ATOM 8872 O O . LEU B 1 522 ? 12.445 29.594 32.812 1 30.2 522 LEU B O 1
ATOM 8876 N N . SER B 1 523 ? 12.344 31.344 31.594 1 27.17 523 SER B N 1
ATOM 8877 C CA . SER B 1 523 ? 12.602 31.984 32.875 1 27.17 523 SER B CA 1
ATOM 8878 C C . SER B 1 523 ? 11.312 32.156 33.656 1 27.17 523 SER B C 1
ATOM 8880 O O . SER B 1 523 ? 10.859 33.281 33.906 1 27.17 523 SER B O 1
ATOM 8882 N N . LEU B 1 524 ? 10.25 31.391 33.531 1 26.84 524 LEU B N 1
ATOM 8883 C CA . LEU B 1 524 ? 9.242 31.484 34.562 1 26.84 524 LEU B CA 1
ATOM 8884 C C . LEU B 1 524 ? 9.883 31.422 35.969 1 26.84 524 LEU B C 1
ATOM 8886 O O . LEU B 1 524 ? 10.805 30.625 36.188 1 26.84 524 LEU B O 1
ATOM 8890 N N . ALA B 1 525 ? 9.727 32.375 36.812 1 27.45 525 ALA B N 1
ATOM 8891 C CA . ALA B 1 525 ? 10.102 32.656 38.188 1 27.45 525 ALA B CA 1
ATOM 8892 C C . ALA B 1 525 ? 9.945 31.391 39.062 1 27.45 525 ALA B C 1
ATOM 8894 O O . ALA B 1 525 ? 8.977 30.656 38.906 1 27.45 525 ALA B O 1
ATOM 8895 N N . SER B 1 526 ? 11.047 30.875 39.719 1 25.61 526 SER B N 1
ATOM 8896 C CA . SER B 1 526 ? 11.32 29.906 40.781 1 25.61 526 SER B CA 1
ATOM 8897 C C . SER B 1 526 ? 10.414 30.141 42 1 25.61 526 SER B C 1
ATOM 8899 O O . SER B 1 526 ? 10.734 29.719 43.094 1 25.61 526 SER B O 1
ATOM 8901 N N . SER B 1 527 ? 9.508 31.125 42.031 1 24.59 527 SER B N 1
ATOM 8902 C CA . SER B 1 527 ? 9.188 31.391 43.438 1 24.59 527 SER B CA 1
ATOM 8903 C C . SER B 1 527 ? 8.781 30.125 44.188 1 24.59 527 SER B C 1
ATOM 8905 O O . SER B 1 527 ? 9.336 29.812 45.25 1 24.59 527 SER B O 1
ATOM 8907 N N . GLY B 1 528 ? 7.461 30.031 44.562 1 23.66 528 GLY B N 1
ATOM 8908 C CA . GLY B 1 528 ? 6.969 29.453 45.812 1 23.66 528 GLY B CA 1
ATOM 8909 C C . GLY B 1 528 ? 7.086 27.938 45.844 1 23.66 528 GLY B C 1
ATOM 8910 O O . GLY B 1 528 ? 7.223 27.297 44.812 1 23.66 528 GLY B O 1
ATOM 8911 N N . SER B 1 529 ? 7.602 27.406 47 1 24.56 529 SER B N 1
ATOM 8912 C CA . SER B 1 529 ? 7.809 26.078 47.562 1 24.56 529 SER B CA 1
ATOM 8913 C C . SER B 1 529 ? 6.594 25.188 47.344 1 24.56 529 SER B C 1
ATOM 8915 O O . SER B 1 529 ? 5.609 25.266 48.094 1 24.56 529 SER B O 1
ATOM 8917 N N . SER B 1 530 ? 6.047 25.203 46.156 1 25.31 530 SER B N 1
ATOM 8918 C CA . SER B 1 530 ? 4.812 24.438 46.125 1 25.31 530 SER B CA 1
ATOM 8919 C C . SER B 1 530 ? 5.027 23.016 46.656 1 25.31 530 SER B C 1
ATOM 8921 O O . SER B 1 530 ? 6.078 22.422 46.438 1 25.31 530 SER B O 1
ATOM 8923 N N . PRO B 1 531 ? 4.203 22.688 47.625 1 27.62 531 PRO B N 1
ATOM 8924 C CA . PRO B 1 531 ? 4.375 21.391 48.281 1 27.62 531 PRO B CA 1
ATOM 8925 C C . PRO B 1 531 ? 4.598 20.25 47.312 1 27.62 531 PRO B C 1
ATOM 8927 O O . PRO B 1 531 ? 4.293 20.375 46.125 1 27.62 531 PRO B O 1
ATOM 8930 N N . ALA B 1 532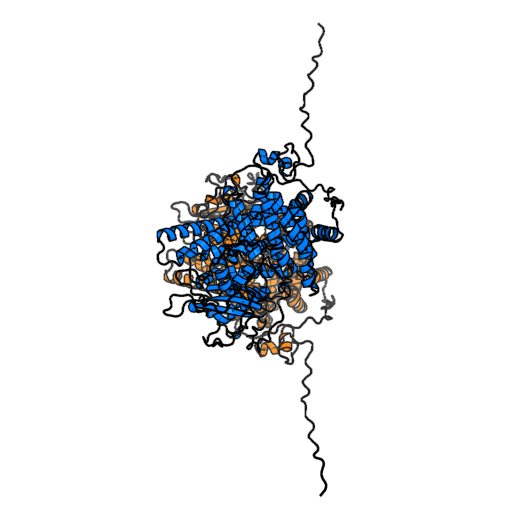 ? 5.074 19.141 47.906 1 25.59 532 ALA B N 1
ATOM 8931 C CA . ALA B 1 532 ? 5.617 17.891 47.375 1 25.59 532 ALA B CA 1
ATOM 8932 C C . ALA B 1 532 ? 4.676 17.281 46.344 1 25.59 532 ALA B C 1
ATOM 8934 O O . ALA B 1 532 ? 3.488 17.094 46.594 1 25.59 532 ALA B O 1
ATOM 8935 N N . PRO B 1 533 ? 4.977 17.516 45.094 1 29.72 533 PRO B N 1
ATOM 8936 C CA . PRO B 1 533 ? 4.211 17.031 43.938 1 29.72 533 PRO B CA 1
ATOM 8937 C C . PRO B 1 533 ? 3.744 15.594 44.094 1 29.72 533 PRO B C 1
ATOM 8939 O O . PRO B 1 533 ? 4.453 14.773 44.688 1 29.72 533 PRO B O 1
ATOM 8942 N N . THR B 1 534 ? 2.443 15.492 44.281 1 30.12 534 THR B N 1
ATOM 8943 C CA . THR B 1 534 ? 1.903 14.141 44.375 1 30.12 534 THR B CA 1
ATOM 8944 C C . THR B 1 534 ? 2.523 13.227 43.312 1 30.12 534 THR B C 1
ATOM 8946 O O . THR B 1 534 ? 3.008 13.695 42.281 1 30.12 534 THR B O 1
ATOM 8949 N N . THR B 1 535 ? 2.602 11.922 43.562 1 28.19 535 THR B N 1
ATOM 8950 C CA . THR B 1 535 ? 3.344 10.875 42.875 1 28.19 535 THR B CA 1
ATOM 8951 C C . THR B 1 535 ? 3.055 10.914 41.375 1 28.19 535 THR B C 1
ATOM 8953 O O . THR B 1 535 ? 1.898 10.82 40.969 1 28.19 535 THR B O 1
ATOM 8956 N N . PRO B 1 536 ? 3.766 11.633 40.562 1 34.53 536 PRO B N 1
ATOM 8957 C CA . PRO B 1 536 ? 3.76 11.633 39.094 1 34.53 536 PRO B CA 1
ATOM 8958 C C . PRO B 1 536 ? 3.373 10.273 38.531 1 34.53 536 PRO B C 1
ATOM 8960 O O . PRO B 1 536 ? 3.883 9.242 38.969 1 34.53 536 PRO B O 1
ATOM 8963 N N . VAL B 1 537 ? 2.016 10.141 38.25 1 35.66 537 VAL B N 1
ATOM 8964 C CA . VAL B 1 537 ? 1.822 8.867 37.531 1 35.66 537 VAL B CA 1
ATOM 8965 C C . VAL B 1 537 ? 2.898 8.695 36.469 1 35.66 537 VAL B C 1
ATOM 8967 O O . VAL B 1 537 ? 2.998 9.5 35.531 1 35.66 537 VAL B O 1
ATOM 8970 N N . SER B 1 538 ? 4.023 8.203 36.75 1 33.75 538 SER B N 1
ATOM 8971 C CA . SER B 1 538 ? 5.082 7.836 35.812 1 33.75 538 SER B CA 1
ATOM 8972 C C . SER B 1 538 ? 4.531 7.016 34.656 1 33.75 538 SER B C 1
ATOM 8974 O O . SER B 1 538 ? 4.164 5.852 34.844 1 33.75 538 SER B O 1
ATOM 8976 N N . VAL B 1 539 ? 3.664 7.617 33.844 1 40.34 539 VAL B N 1
ATOM 8977 C CA . VAL B 1 539 ? 3.477 6.852 32.625 1 40.34 539 VAL B CA 1
ATOM 8978 C C . VAL B 1 539 ? 4.824 6.344 32.125 1 40.34 539 VAL B C 1
ATOM 8980 O O . VAL B 1 539 ? 5.699 7.137 31.766 1 40.34 539 VAL B O 1
ATOM 8983 N N . THR B 1 540 ? 5.305 5.359 32.531 1 38.62 540 THR B N 1
ATOM 8984 C CA . THR B 1 540 ? 6.516 4.707 32.031 1 38.62 540 THR B CA 1
ATOM 8985 C C . THR B 1 540 ? 6.594 4.781 30.516 1 38.62 540 THR B C 1
ATOM 8987 O O . THR B 1 540 ? 5.578 4.656 29.828 1 38.62 540 THR B O 1
ATOM 8990 N N . ASP B 1 541 ? 7.5 5.516 29.922 1 49.66 541 ASP B N 1
ATOM 8991 C CA . ASP B 1 541 ? 8.008 5.625 28.562 1 49.66 541 ASP B CA 1
ATOM 8992 C C . ASP B 1 541 ? 7.711 4.359 27.766 1 49.66 541 ASP B C 1
ATOM 8994 O O . ASP B 1 541 ? 8.188 4.207 26.641 1 49.66 541 ASP B O 1
ATOM 8998 N N . GLY B 1 542 ? 6.949 3.309 28.375 1 57 542 GLY B N 1
ATOM 8999 C CA . GLY B 1 542 ? 6.941 2.029 27.688 1 57 542 GLY B CA 1
ATOM 9000 C C . GLY B 1 542 ? 5.625 1.732 26.984 1 57 542 GLY B C 1
ATOM 9001 O O . GLY B 1 542 ? 4.582 2.277 27.359 1 57 542 GLY B O 1
ATOM 9002 N N . VAL B 1 543 ? 5.535 1.319 25.766 1 71.44 543 VAL B N 1
ATOM 9003 C CA . VAL B 1 543 ? 4.398 0.737 25.047 1 71.44 543 VAL B CA 1
ATOM 9004 C C . VAL B 1 543 ? 3.605 -0.164 26 1 71.44 543 VAL B C 1
ATOM 9006 O O . VAL B 1 543 ? 4.172 -1.041 26.641 1 71.44 543 VAL B O 1
ATOM 9009 N N . PRO B 1 544 ? 2.283 0.296 26.297 1 69.12 544 PRO B N 1
ATOM 9010 C CA . PRO B 1 544 ? 1.486 -0.618 27.109 1 69.12 544 PRO B CA 1
ATOM 9011 C C . PRO B 1 544 ? 1.651 -2.078 26.703 1 69.12 544 PRO B C 1
ATOM 9013 O O . PRO B 1 544 ? 1.575 -2.4 25.516 1 69.12 544 PRO B O 1
ATOM 9016 N N . GLN B 1 545 ? 2.002 -2.908 27.641 1 74.12 545 GLN B N 1
ATOM 9017 C CA . GLN B 1 545 ? 2.314 -4.312 27.391 1 74.12 545 GLN B CA 1
ATOM 9018 C C . GLN B 1 545 ? 1.051 -5.109 27.078 1 74.12 545 GLN B C 1
ATOM 9020 O O . GLN B 1 545 ? -0.024 -4.809 27.594 1 74.12 545 GLN B O 1
ATOM 9025 N N . LEU B 1 546 ? 1.135 -5.832 26.078 1 77.31 546 LEU B N 1
ATOM 9026 C CA . LEU B 1 546 ? 0.057 -6.734 25.688 1 77.31 546 LEU B CA 1
ATOM 9027 C C . LEU B 1 546 ? 0.462 -8.188 25.891 1 77.31 546 LEU B C 1
ATOM 9029 O O . LEU B 1 546 ? 1.55 -8.602 25.469 1 77.31 546 LEU B O 1
ATOM 9033 N N . ASP B 1 547 ? -0.345 -8.906 26.703 1 74.44 547 ASP B N 1
ATOM 9034 C CA . ASP B 1 547 ? -0.132 -10.344 26.812 1 74.44 547 ASP B CA 1
ATOM 9035 C C . ASP B 1 547 ? -0.597 -11.062 25.547 1 74.44 547 ASP B C 1
ATOM 9037 O O . ASP B 1 547 ? -1.763 -11.453 25.438 1 74.44 547 ASP B O 1
ATOM 9041 N N . VAL B 1 548 ? 0.331 -11.281 24.766 1 77.94 548 VAL B N 1
ATOM 9042 C CA . VAL B 1 548 ? 0.038 -11.859 23.469 1 77.94 548 VAL B CA 1
ATOM 9043 C C . VAL B 1 548 ? -0.49 -13.281 23.641 1 77.94 548 VAL B C 1
ATOM 9045 O O . VAL B 1 548 ? -1.366 -13.719 22.891 1 77.94 548 VAL B O 1
ATOM 9048 N N . ALA B 1 549 ? 0.026 -13.977 24.594 1 73.88 549 ALA B N 1
ATOM 9049 C CA . ALA B 1 549 ? -0.37 -15.359 24.844 1 73.88 549 ALA B CA 1
ATOM 9050 C C . ALA B 1 549 ? -1.841 -15.445 25.234 1 73.88 549 ALA B C 1
ATOM 9052 O O . ALA B 1 549 ? -2.492 -16.469 25.016 1 73.88 549 ALA B O 1
ATOM 9053 N N . ALA B 1 550 ? -2.289 -14.352 25.766 1 73.69 550 ALA B N 1
ATOM 9054 C CA . ALA B 1 550 ? -3.666 -14.344 26.266 1 73.69 550 ALA B CA 1
ATOM 9055 C C . ALA B 1 550 ? -4.637 -13.914 25.172 1 73.69 550 ALA B C 1
ATOM 9057 O O . ALA B 1 550 ? -5.855 -14 25.344 1 73.69 550 ALA B O 1
ATOM 9058 N N . LEU B 1 551 ? -4.051 -13.531 24.094 1 80.06 551 LEU B N 1
ATOM 9059 C CA . LEU B 1 551 ? -4.914 -13.023 23.047 1 80.06 551 LEU B CA 1
ATOM 9060 C C . LEU B 1 551 ? -5.637 -14.172 22.328 1 80.06 551 LEU B C 1
ATOM 9062 O O . LEU B 1 551 ? -5.016 -15.172 21.969 1 80.06 551 LEU B O 1
ATOM 9066 N N . LYS B 1 552 ? -6.918 -14.094 22.375 1 75.81 552 LYS B N 1
ATOM 9067 C CA . LYS B 1 552 ? -7.742 -15.047 21.641 1 75.81 552 LYS B CA 1
ATOM 9068 C C . LYS B 1 552 ? -8.031 -14.539 20.234 1 75.81 552 LYS B C 1
ATOM 9070 O O . LYS B 1 552 ? -8.016 -13.328 19.984 1 75.81 552 LYS B O 1
ATOM 9075 N N . THR B 1 553 ? -8.289 -15.43 19.375 1 76.19 553 THR B N 1
ATOM 9076 C CA . THR B 1 553 ? -8.578 -15.102 17.984 1 76.19 553 THR B CA 1
ATOM 9077 C C . THR B 1 553 ? -9.812 -14.211 17.891 1 76.19 553 THR B C 1
ATOM 9079 O O . THR B 1 553 ? -9.906 -13.375 16.984 1 76.19 553 THR B O 1
ATOM 9082 N N . SER B 1 554 ? -10.68 -14.352 18.812 1 75.56 554 SER B N 1
ATOM 9083 C CA . SER B 1 554 ? -11.906 -13.57 18.797 1 75.56 554 SER B CA 1
ATOM 9084 C C . SER B 1 554 ? -11.625 -12.086 19.047 1 75.56 554 SER B C 1
ATOM 9086 O O . SER B 1 554 ? -12.375 -11.227 18.594 1 75.56 554 SER B O 1
ATOM 9088 N N . GLY B 1 555 ? -10.57 -11.867 19.641 1 79.94 555 GLY B N 1
ATOM 9089 C CA . GLY B 1 555 ? -10.227 -10.492 19.953 1 79.94 555 GLY B CA 1
ATOM 9090 C C . GLY B 1 555 ? -9.438 -9.812 18.844 1 79.94 555 GLY B C 1
ATOM 9091 O O . GLY B 1 555 ? -9.133 -8.617 18.938 1 79.94 555 GLY B O 1
ATOM 9092 N N . LEU B 1 556 ? -9.203 -10.555 17.766 1 87.12 556 LEU B N 1
ATOM 9093 C CA . LEU B 1 556 ? -8.375 -10.023 16.688 1 87.12 556 LEU B CA 1
ATOM 9094 C C . LEU B 1 556 ? -9.227 -9.734 15.453 1 87.12 556 LEU B C 1
ATOM 9096 O O . LEU B 1 556 ? -8.695 -9.508 14.367 1 87.12 556 LEU B O 1
ATOM 9100 N N . GLU B 1 557 ? -10.531 -9.797 15.68 1 86.06 557 GLU B N 1
ATOM 9101 C CA . GLU B 1 557 ? -11.531 -9.406 14.688 1 86.06 557 GLU B CA 1
ATOM 9102 C C . GLU B 1 557 ? -12.609 -8.523 15.305 1 86.06 557 GLU B C 1
ATOM 9104 O O . GLU B 1 557 ? -12.82 -8.547 16.516 1 86.06 557 GLU B O 1
ATOM 9109 N N . PRO B 1 558 ? -13.172 -7.688 14.484 1 85.06 558 PRO B N 1
ATOM 9110 C CA . PRO B 1 558 ? -14.273 -6.902 15.047 1 85.06 558 PRO B CA 1
ATOM 9111 C C . PRO B 1 558 ? -15.336 -7.77 15.719 1 85.06 558 PRO B C 1
ATOM 9113 O O . PRO B 1 558 ? -15.656 -8.852 15.227 1 85.06 558 PRO B O 1
ATOM 9116 N N . PRO B 1 559 ? -15.898 -7.305 16.953 1 79.75 559 PRO B N 1
ATOM 9117 C CA . PRO B 1 559 ? -15.805 -5.957 17.516 1 79.75 559 PRO B CA 1
ATOM 9118 C C . PRO B 1 559 ? -14.656 -5.816 18.516 1 79.75 559 PRO B C 1
ATOM 9120 O O . PRO B 1 559 ? -14.688 -4.938 19.375 1 79.75 559 PRO B O 1
ATOM 9123 N N . PHE B 1 560 ? -13.734 -6.602 18.375 1 86.38 560 PHE B N 1
ATOM 9124 C CA . PHE B 1 560 ? -12.562 -6.547 19.25 1 86.38 560 PHE B CA 1
ATOM 9125 C C . PHE B 1 560 ? -12.969 -6.52 20.719 1 86.38 560 PHE B C 1
ATOM 9127 O O . PHE B 1 560 ? -14.141 -6.688 21.031 1 86.38 560 PHE B O 1
ATOM 9134 N N . ASN B 1 561 ? -12.18 -6.449 21.719 1 80.06 561 ASN B N 1
ATOM 9135 C CA . ASN B 1 561 ? -12.5 -6.594 23.141 1 80.06 561 ASN B CA 1
ATOM 9136 C C . ASN B 1 561 ? -12.648 -5.238 23.812 1 80.06 561 ASN B C 1
ATOM 9138 O O . ASN B 1 561 ? -12.398 -5.113 25.016 1 80.06 561 ASN B O 1
ATOM 9142 N N . ILE B 1 562 ? -12.953 -4.125 23.062 1 88.62 562 ILE B N 1
ATOM 9143 C CA . ILE B 1 562 ? -13.164 -2.789 23.609 1 88.62 562 ILE B CA 1
ATOM 9144 C C . ILE B 1 562 ? -14.547 -2.283 23.219 1 88.62 562 ILE B C 1
ATOM 9146 O O . ILE B 1 562 ? -14.781 -1.913 22.062 1 88.62 562 ILE B O 1
ATOM 9150 N N . PRO B 1 563 ? -15.461 -2.285 24.094 1 87.81 563 PRO B N 1
ATOM 9151 C CA . PRO B 1 563 ? -16.797 -1.77 23.766 1 87.81 563 PRO B CA 1
ATOM 9152 C C . PRO B 1 563 ? -16.781 -0.281 23.438 1 87.81 563 PRO B C 1
ATOM 9154 O O . PRO B 1 563 ? -15.836 0.433 23.797 1 87.81 563 PRO B O 1
ATOM 9157 N N . ASP B 1 564 ? -17.734 0.188 22.797 1 88.94 564 ASP B N 1
ATOM 9158 C CA . ASP B 1 564 ? -17.844 1.573 22.344 1 88.94 564 ASP B CA 1
ATOM 9159 C C . ASP B 1 564 ? -17.828 2.535 23.531 1 88.94 564 ASP B C 1
ATOM 9161 O O . ASP B 1 564 ? -17.312 3.652 23.422 1 88.94 564 ASP B O 1
ATOM 9165 N N . SER B 1 565 ? -18.375 2.109 24.625 1 87.31 565 SER B N 1
ATOM 9166 C CA . SER B 1 565 ? -18.484 2.959 25.812 1 87.31 565 SER B CA 1
ATOM 9167 C C . SER B 1 565 ? -17.125 3.271 26.406 1 87.31 565 SER B C 1
ATOM 9169 O O . SER B 1 565 ? -16.969 4.254 27.141 1 87.31 565 SER B O 1
ATOM 9171 N N . ARG B 1 566 ? -16.141 2.545 26.094 1 90.56 566 ARG B N 1
ATOM 9172 C CA . ARG B 1 566 ? -14.82 2.738 26.672 1 90.56 566 ARG B CA 1
ATOM 9173 C C . ARG B 1 566 ? -13.898 3.473 25.703 1 90.56 566 ARG B C 1
ATOM 9175 O O . ARG B 1 566 ? -12.766 3.797 26.047 1 90.56 566 ARG B O 1
ATOM 9182 N N . ARG B 1 567 ? -14.438 3.715 24.547 1 94.62 567 ARG B N 1
ATOM 9183 C CA . ARG B 1 567 ? -13.609 4.363 23.531 1 94.62 567 ARG B CA 1
ATOM 9184 C C . ARG B 1 567 ? -13.492 5.859 23.797 1 94.62 567 ARG B C 1
ATOM 9186 O O . ARG B 1 567 ? -14.453 6.5 24.234 1 94.62 567 ARG B O 1
ATOM 9193 N N . ILE B 1 568 ? -12.352 6.406 23.609 1 95.12 568 ILE B N 1
ATOM 9194 C CA . ILE B 1 568 ? -12.133 7.848 23.641 1 95.12 568 ILE B CA 1
ATOM 9195 C C . ILE B 1 568 ? -12.641 8.477 22.344 1 95.12 568 ILE B C 1
ATOM 9197 O O . ILE B 1 568 ? -12.219 8.094 21.25 1 95.12 568 ILE B O 1
ATOM 9201 N N . LYS B 1 569 ? -13.555 9.375 22.5 1 95 569 LYS B N 1
ATOM 9202 C CA . LYS B 1 569 ? -14.148 10.031 21.344 1 95 569 LYS B CA 1
ATOM 9203 C C . LYS B 1 569 ? -13.195 11.07 20.75 1 95 569 LYS B C 1
ATOM 9205 O O . LYS B 1 569 ? -13.156 11.266 19.547 1 95 569 LYS B O 1
ATOM 9210 N N . ASN B 1 570 ? -12.477 11.75 21.625 1 93.81 570 ASN B N 1
ATOM 9211 C CA . ASN B 1 570 ? -11.539 12.781 21.203 1 93.81 570 ASN B CA 1
ATOM 9212 C C . ASN B 1 570 ? -10.484 13.062 22.266 1 93.81 570 ASN B C 1
ATOM 9214 O O . ASN B 1 570 ? -10.75 12.898 23.469 1 93.81 570 ASN B O 1
ATOM 9218 N N . ALA B 1 571 ? -9.336 13.32 21.891 1 93.75 571 ALA B N 1
ATOM 9219 C CA . ALA B 1 571 ? -8.242 13.789 22.75 1 93.75 571 ALA B CA 1
ATOM 9220 C C . ALA B 1 571 ? -7.691 15.125 22.234 1 93.75 571 ALA B C 1
ATOM 9222 O O . ALA B 1 571 ? -7.09 15.188 21.172 1 93.75 571 ALA B O 1
ATOM 9223 N N . VAL B 1 572 ? -7.863 16.156 22.984 1 90.75 572 VAL B N 1
ATOM 9224 C CA . VAL B 1 572 ? -7.438 17.484 22.578 1 90.75 572 VAL B CA 1
ATOM 9225 C C . VAL B 1 572 ? -6.109 17.828 23.25 1 90.75 572 VAL B C 1
ATOM 9227 O O . VAL B 1 572 ? -5.996 17.766 24.484 1 90.75 572 VAL B O 1
ATOM 9230 N N . PHE B 1 573 ? -5.156 18.188 22.453 1 89.38 573 PHE B N 1
ATOM 9231 C CA . PHE B 1 573 ? -3.836 18.562 22.953 1 89.38 573 PHE B CA 1
ATOM 9232 C C . PHE B 1 573 ? -3.887 19.906 23.656 1 89.38 573 PHE B C 1
ATOM 9234 O O . PHE B 1 573 ? -4.422 20.891 23.125 1 89.38 573 PHE B O 1
ATOM 9241 N N . GLY B 1 574 ? -3.377 19.969 24.828 1 84.31 574 GLY B N 1
ATOM 9242 C CA . GLY B 1 574 ? -3.24 21.219 25.578 1 84.31 574 GLY B CA 1
ATOM 9243 C C . GLY B 1 574 ? -1.825 21.766 25.562 1 84.31 574 GLY B C 1
ATOM 9244 O O . GLY B 1 574 ? -1.018 21.391 24.703 1 84.31 574 GLY B O 1
ATOM 9245 N N . PRO B 1 575 ? -1.589 22.719 26.359 1 80.88 575 PRO B N 1
ATOM 9246 C CA . PRO B 1 575 ? -0.24 23.297 26.406 1 80.88 575 PRO B CA 1
ATOM 9247 C C . PRO B 1 575 ? 0.798 22.297 26.922 1 80.88 575 PRO B C 1
ATOM 9249 O O . PRO B 1 575 ? 0.513 21.516 27.828 1 80.88 575 PRO B O 1
ATOM 9252 N N . ALA B 1 576 ? 1.921 22.344 26.234 1 83.44 576 ALA B N 1
ATOM 9253 C CA . ALA B 1 576 ? 3.031 21.484 26.641 1 83.44 576 ALA B CA 1
ATOM 9254 C C . ALA B 1 576 ? 3.979 22.219 27.594 1 83.44 576 ALA B C 1
ATOM 9256 O O . ALA B 1 576 ? 4.184 23.438 27.453 1 83.44 576 ALA B O 1
ATOM 9257 N N . GLU B 1 577 ? 4.418 21.484 28.625 1 75.44 577 GLU B N 1
ATOM 9258 C CA . GLU B 1 577 ? 5.449 21.969 29.531 1 75.44 577 GLU B CA 1
ATOM 9259 C C . GLU B 1 577 ? 6.727 21.141 29.406 1 75.44 577 GLU B C 1
ATOM 9261 O O . GLU B 1 577 ? 6.805 20.234 28.578 1 75.44 577 GLU B O 1
ATOM 9266 N N . LEU B 1 578 ? 7.703 21.531 30.047 1 71.62 578 LEU B N 1
ATOM 9267 C CA . LEU B 1 578 ? 9.023 20.922 29.938 1 71.62 578 LEU B CA 1
ATOM 9268 C C . LEU B 1 578 ? 8.953 19.422 30.172 1 71.62 578 LEU B C 1
ATOM 9270 O O . LEU B 1 578 ? 9.625 18.656 29.484 1 71.62 578 LEU B O 1
ATOM 9274 N N . ASP B 1 579 ? 8.078 19.031 30.969 1 81.88 579 ASP B N 1
ATOM 9275 C CA . ASP B 1 579 ? 8.164 17.609 31.312 1 81.88 579 ASP B CA 1
ATOM 9276 C C . ASP B 1 579 ? 6.859 16.891 31 1 81.88 579 ASP B C 1
ATOM 9278 O O . ASP B 1 579 ? 6.617 15.789 31.484 1 81.88 579 ASP B O 1
ATOM 9282 N N . GLY B 1 580 ? 6.043 17.547 30.188 1 87.06 580 GLY B N 1
ATOM 9283 C CA . GLY B 1 580 ? 4.793 16.859 29.906 1 87.06 580 GLY B CA 1
ATOM 9284 C C . GLY B 1 580 ? 3.809 17.703 29.109 1 87.06 580 GLY B C 1
ATOM 9285 O O . GLY B 1 580 ? 4.156 18.781 28.625 1 87.06 580 GLY B O 1
ATOM 9286 N N . ILE B 1 581 ? 2.604 17.125 28.922 1 89.69 581 ILE B N 1
ATOM 9287 C CA . ILE B 1 581 ? 1.593 17.812 28.125 1 89.69 581 ILE B CA 1
ATOM 9288 C C . ILE B 1 581 ? 0.216 17.609 28.75 1 89.69 581 ILE B C 1
ATOM 9290 O O . ILE B 1 581 ? -0.082 16.547 29.281 1 89.69 581 ILE B O 1
ATOM 9294 N N . LEU B 1 582 ? -0.527 18.656 28.766 1 87.88 582 LEU B N 1
ATOM 9295 C CA . LEU B 1 582 ? -1.917 18.578 29.203 1 87.88 582 LEU B CA 1
ATOM 9296 C C . LEU B 1 582 ? -2.807 18.062 28.078 1 87.88 582 LEU B C 1
ATOM 9298 O O . LEU B 1 582 ? -2.66 18.469 26.922 1 87.88 582 LEU B O 1
ATOM 9302 N N . VAL B 1 583 ? -3.717 17.078 28.406 1 91.19 583 VAL B N 1
ATOM 9303 C CA . VAL B 1 583 ? -4.609 16.516 27.391 1 91.19 583 VAL B CA 1
ATOM 9304 C C . VAL B 1 583 ? -6.027 16.438 27.938 1 91.19 583 VAL B C 1
ATOM 9306 O O . VAL B 1 583 ? -6.227 16.156 29.125 1 91.19 583 VAL B O 1
ATOM 9309 N N . THR B 1 584 ? -6.984 16.781 27.156 1 90.88 584 THR B N 1
ATOM 9310 C CA . THR B 1 584 ? -8.398 16.656 27.5 1 90.88 584 THR B CA 1
ATOM 9311 C C . THR B 1 584 ? -9.047 15.516 26.734 1 90.88 584 THR B C 1
ATOM 9313 O O . THR B 1 584 ? -9.086 15.531 25.5 1 90.88 584 THR B O 1
ATOM 9316 N N . PHE B 1 585 ? -9.586 14.539 27.438 1 93.38 585 PHE B N 1
ATOM 9317 C CA . PHE B 1 585 ? -10.227 13.391 26.812 1 93.38 585 PHE B CA 1
ATOM 9318 C C . PHE B 1 585 ? -11.742 13.531 26.844 1 93.38 585 PHE B C 1
ATOM 9320 O O . PHE B 1 585 ? -12.312 13.992 27.844 1 93.38 585 PHE B O 1
ATOM 9327 N N . PHE B 1 586 ? -12.383 13.195 25.797 1 93.94 586 PHE B N 1
ATOM 9328 C CA . PHE B 1 586 ? -13.836 13.109 25.719 1 93.94 586 PHE B CA 1
ATOM 9329 C C . PHE B 1 586 ? -14.289 11.664 25.594 1 93.94 586 PHE B C 1
ATOM 9331 O O . PHE B 1 586 ? -13.797 10.914 24.75 1 93.94 586 PHE B O 1
ATOM 9338 N N . ARG B 1 587 ? -15.211 11.273 26.391 1 93.94 587 ARG B N 1
ATOM 9339 C CA . ARG B 1 587 ? -15.797 9.938 26.359 1 93.94 587 ARG B CA 1
ATOM 9340 C C . ARG B 1 587 ? -17.312 10.008 26.422 1 93.94 587 ARG B C 1
ATOM 9342 O O . ARG B 1 587 ? -17.891 11.086 26.609 1 93.94 587 ARG B O 1
ATOM 9349 N N . ASN B 1 588 ? -17.922 8.859 26.141 1 93.25 588 ASN B N 1
ATOM 9350 C CA . ASN B 1 588 ? -19.375 8.805 26.266 1 93.25 588 ASN B CA 1
ATOM 9351 C C . ASN B 1 588 ? -19.844 9.234 27.656 1 93.25 588 ASN B C 1
ATOM 9353 O O . ASN B 1 588 ? -19.172 8.961 28.656 1 93.25 588 ASN B O 1
ATOM 9357 N N . PRO B 1 589 ? -20.969 9.875 27.625 1 92.38 589 PRO B N 1
ATOM 9358 C CA . PRO B 1 589 ? -21.516 10.273 28.938 1 92.38 589 PRO B CA 1
ATOM 9359 C C . PRO B 1 589 ? -21.875 9.078 29.812 1 92.38 589 PRO B C 1
ATOM 9361 O O . PRO B 1 589 ? -22.141 7.988 29.297 1 92.38 589 PRO B O 1
ATOM 9364 N N . ASP B 1 590 ? -21.812 9.32 31.078 1 87.88 590 ASP B N 1
ATOM 9365 C CA . ASP B 1 590 ? -22.312 8.305 31.984 1 87.88 590 ASP B CA 1
ATOM 9366 C C . ASP B 1 590 ? -23.797 8.047 31.75 1 87.88 590 ASP B C 1
ATOM 9368 O O . ASP B 1 590 ? -24.5 8.906 31.219 1 87.88 590 ASP B O 1
ATOM 9372 N N . PRO B 1 591 ? -24.203 6.848 32.125 1 88.5 591 PRO B N 1
ATOM 9373 C CA . PRO B 1 591 ? -25.625 6.547 31.906 1 88.5 591 PRO B CA 1
ATOM 9374 C C . PRO B 1 591 ? -26.547 7.621 32.469 1 88.5 591 PRO B C 1
ATOM 9376 O O . PRO B 1 591 ? -26.406 8.008 33.625 1 88.5 591 PRO B O 1
ATOM 9379 N N . GLY B 1 592 ? -27.391 8.172 31.734 1 88.31 592 GLY B N 1
ATOM 9380 C CA . GLY B 1 592 ? -28.375 9.148 32.156 1 88.31 592 GLY B CA 1
ATOM 9381 C C . GLY B 1 592 ? -27.906 10.578 31.969 1 88.31 592 GLY B C 1
ATOM 9382 O O . GLY B 1 592 ? -28.703 11.516 32.094 1 88.31 592 GLY B O 1
ATOM 9383 N N . GLU B 1 593 ? -26.609 10.766 31.703 1 91 593 GLU B N 1
ATOM 9384 C CA . GLU B 1 593 ? -26.062 12.102 31.5 1 91 593 GLU B CA 1
ATOM 9385 C C . GLU B 1 593 ? -26.156 12.531 30.047 1 91 593 G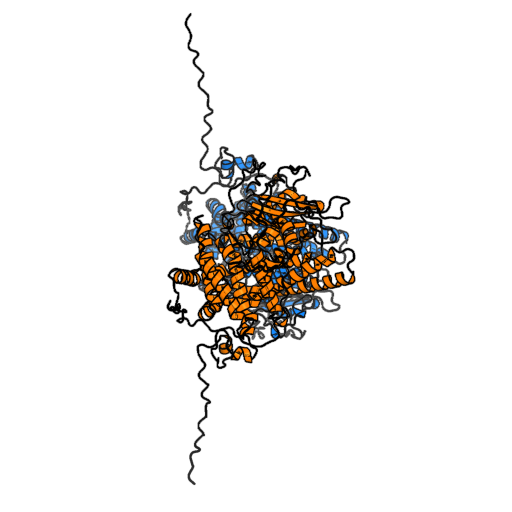LU B C 1
ATOM 9387 O O . GLU B 1 593 ? -26.125 11.688 29.141 1 91 593 GLU B O 1
ATOM 9392 N N . THR B 1 594 ? -26.328 13.805 29.828 1 91.81 594 THR B N 1
ATOM 9393 C CA . THR B 1 594 ? -26.469 14.328 28.469 1 91.81 594 THR B CA 1
ATOM 9394 C C . THR B 1 594 ? -25.25 15.156 28.078 1 91.81 594 THR B C 1
ATOM 9396 O O . THR B 1 594 ? -25.281 15.891 27.094 1 91.81 594 THR B O 1
ATOM 9399 N N . GLN B 1 595 ? -24.266 15.109 28.938 1 92.69 595 GLN B N 1
ATOM 9400 C CA . GLN B 1 595 ? -23.016 15.789 28.656 1 92.69 595 GLN B CA 1
ATOM 9401 C C . GLN B 1 595 ? -21.875 14.789 28.484 1 92.69 595 GLN B C 1
ATOM 9403 O O . GLN B 1 595 ? -21.844 13.758 29.156 1 92.69 595 GLN B O 1
ATOM 9408 N N . TRP B 1 596 ? -20.953 15.195 27.625 1 92.81 596 TRP B N 1
ATOM 9409 C CA . TRP B 1 596 ? -19.781 14.344 27.438 1 92.81 596 TRP B CA 1
ATOM 9410 C C . TRP B 1 596 ? -19.016 14.18 28.75 1 92.81 596 TRP B C 1
ATOM 9412 O O . TRP B 1 596 ? -18.953 15.109 29.562 1 92.81 596 TRP B O 1
ATOM 9422 N N . LYS B 1 597 ? -18.516 13.047 28.953 1 91.62 597 LYS B N 1
ATOM 9423 C CA . LYS B 1 597 ? -17.578 12.867 30.062 1 91.62 597 LYS B CA 1
ATOM 9424 C C . LYS B 1 597 ? -16.203 13.406 29.688 1 91.62 597 LYS B C 1
ATOM 9426 O O . LYS B 1 597 ? -15.508 12.844 28.828 1 91.62 597 LYS B O 1
ATOM 9431 N N . VAL B 1 598 ? -15.82 14.531 30.328 1 91.5 598 VAL B N 1
ATOM 9432 C CA . VAL B 1 598 ? -14.578 15.211 29.984 1 91.5 598 VAL B CA 1
ATOM 9433 C C . VAL B 1 598 ? -13.57 15.07 31.125 1 91.5 598 VAL B C 1
ATOM 9435 O O . VAL B 1 598 ? -13.891 15.367 32.281 1 91.5 598 VAL B O 1
ATOM 9438 N N . THR B 1 599 ? -12.398 14.539 30.797 1 88.62 599 THR B N 1
ATOM 9439 C CA . THR B 1 599 ? -11.32 14.438 31.781 1 88.62 599 THR B CA 1
ATOM 9440 C C . THR B 1 599 ? -10.055 15.109 31.25 1 88.62 599 THR B C 1
ATOM 9442 O O . THR B 1 599 ? -9.719 14.992 30.078 1 88.62 599 THR B O 1
ATOM 9445 N N . ARG B 1 600 ? -9.461 15.883 32.094 1 88.62 600 ARG B N 1
ATOM 9446 C CA . ARG B 1 600 ? -8.188 16.516 31.766 1 88.62 600 ARG B CA 1
ATOM 9447 C C . ARG B 1 600 ? -7.047 15.891 32.562 1 88.62 600 ARG B C 1
ATOM 9449 O O . ARG B 1 600 ? -7.164 15.703 33.781 1 88.62 600 ARG B O 1
ATOM 9456 N N . GLU B 1 601 ? -5.988 15.508 31.844 1 87.38 601 GLU B N 1
ATOM 9457 C CA . GLU B 1 601 ? -4.848 14.852 32.469 1 87.38 601 GLU B CA 1
ATOM 9458 C C . GLU B 1 601 ? -3.533 15.484 32.031 1 87.38 601 GLU B C 1
ATOM 9460 O O . GLU B 1 601 ? -3.416 15.945 30.891 1 87.38 601 GLU B O 1
ATOM 9465 N N . PHE B 1 602 ? -2.609 15.594 32.969 1 88.12 602 PHE B N 1
ATOM 9466 C CA . PHE B 1 602 ? -1.236 15.953 32.625 1 88.12 602 PHE B CA 1
ATOM 9467 C C . PHE B 1 602 ? -0.375 14.703 32.469 1 88.12 602 PHE B C 1
ATOM 9469 O O . PHE B 1 602 ? -0.212 13.938 33.438 1 88.12 602 PHE B O 1
ATOM 9476 N N . LEU B 1 603 ? 0.109 14.547 31.297 1 89.31 603 LEU B N 1
ATOM 9477 C CA . LEU B 1 603 ? 0.909 13.367 31 1 89.31 603 LEU B CA 1
ATOM 9478 C C . LEU B 1 603 ? 2.393 13.719 30.938 1 89.31 603 LEU B C 1
ATOM 9480 O O . LEU B 1 603 ? 2.803 14.555 30.125 1 89.31 603 LEU B O 1
ATOM 9484 N N . LYS B 1 604 ? 3.23 13.07 31.703 1 87.31 604 LYS B N 1
ATOM 9485 C CA . LYS B 1 604 ? 4.668 13.328 31.766 1 87.31 604 LYS B CA 1
ATOM 9486 C C . LYS B 1 604 ? 5.41 12.492 30.719 1 87.31 604 LYS B C 1
ATOM 9488 O O . LYS B 1 604 ? 5.008 11.367 30.406 1 87.31 604 LYS B O 1
ATOM 9493 N N . TYR B 1 605 ? 6.422 13.086 30.109 1 81.94 605 TYR B N 1
ATOM 9494 C CA . TYR B 1 605 ? 7.27 12.312 29.203 1 81.94 605 TYR B CA 1
ATOM 9495 C C . TYR B 1 605 ? 8.711 12.812 29.25 1 81.94 605 TYR B C 1
ATOM 9497 O O . TYR B 1 605 ? 8.961 13.969 29.594 1 81.94 605 TYR B O 1
#

Sequence (1210 aa):
MYSIPSQSPPASGRKGSKKVRTGCITCKIRKVKCDEAKPYCLRCIKTGRQCDGYRPSPNSSPEPMALSPSQGFDSPQQVHAFDHYRLRTAKVLSGAIDASFWGGVVLKMSTSEPAVRHAILAISSLHEAVETRSRTNREVDTRFAFREYGNAITSLRNWGQRNDPSLVPLLVCVLFICVEFLIDRDTAAQMHICQGRQILSTLNHGRSPSMEMIKHVLVPIYARLSLSSFLFGSRPAPIPTHLRSWTDMPVMFSSLEEARYALYLMLDDTLQFTFAARHIIFDPNTDPQEIVRFQHEQQRLLSQLNRWHAAFTVITSMTPQSPALENTLNVIRIYHQSTLIYISIALDTGEMRFDNYTSNFATIISLASTILSSTPANSKPEPFSFETEIIPPVYWTAIKCRHPLLRRAALKLLTREQMRNRRENLWHAREASVIAARSIEIEECDFDTTPIDPDLMMGSPRNIPSPSALSDISAEAEAIYEILVNKDIKIKIETSKPPSLPAPPVSFSDPTPEEFLSGSPLSLASSGSSPAPTTPVSVTDGVPQLDVAALKTSGLEPPFNIPDSRRIKNAVFGPAELDGILVTFFRNPDPGETQWKVTREFLKYMYSIPSQSPPASGRKGSKKVRTGCITCKIRKVKCDEAKPYCLRCIKTGRQCDGYRPSPNSSPEPMALSPSQGFDSPQQVHAFDHYRLRTAKVLSGAIDASFWGGVVLKMSTSEPAVRHAILAISSLHEAVETRSRTNREVDTRFAFREYGNAITSLRNWGQRNDPSLVPLLVCVLFICVEFLIDRDTAAQMHICQGRQILSTLNHGRSPSMEMIKHVLVPIYARLSLSSFLFGSRPAPIPTHLRSWTDMPVMFSSLEEARYALYLMLDDTLQFTFAARHIIFDPNTDPQEIVRFQHEQQRLLSQLNRWHAAFTVITSMTPQSPALENTLNVIRIYHQSTLIYISIALDTGEMRFDNYTSNFATIISLASTILSSTPANSKPEPFSFETEIIPPVYWTAIKCRHPLLRRAALKLLTREQMRNRRENLWHAREASVIAARSIEIEECDFDTTPIDPDLMMGSPRNIPSPSALSDISAEAEAIYEILVNKDIKIKIETSKPPSLPAPPVSFSDPTPEEFLSGSPLSLASSGSSPAPTTPVSVTDGVPQLDVAALKTSGLEPPFNIPDSRRIKNAVFGPAELDGILVTFFRNPDPGETQWKVTREFLKY

Radius of gyration: 35.44 Å; Cα contacts (8 Å, |Δi|>4): 1590; chains: 2; bounding box: 72×101×160 Å

Organism: Fusarium culmorum (NCBI:txid5516)

Secondary structure (DSSP, 8-state):
-------PPP----------TT-BHHHHHHT------SSS-HHHHHTT-----B---TT---------TTTT--SHHHHHHHHHIIIIIHHHHHTTT-HHIIIIIHHHHHHH-HHHHHHHHHHHHHHHHHHHHHHH------HHHHHHHHHHHHHHHHHTTSSSTTHHHHHHHHHHHHHHHHTT-HHHHHHHHHHHHHHHHHPPP---HHHHHIIIIIHHHHHHTHHHHHTTT--PPPPPGGGSS-SS--SS-SSHHHHHHHHHHHHHHHHHHHHHHHHHHS-TT--HHHHHHHHHHHHHHHHHHHHHHHHHHHHHHHS---HHHHHHHHHHHHHHHHHHHHHHTTT---GGGGGGGHHHHHHHHHHHHHHHHTS-TTPPPPSEESS--SHHHHHHHHHH---HHHHHHHHHHHTSGGGTT-EETTEEHHHHHHHHHHHHHHHH-S-TT----GGGS-S-------TTS-TTS-HHHHHHHHHHH-TT-----BTTS-SSPPPPP-------HHHHHH--TT------------------SS-----GGG--GGGGSTTTT--GGGSEEEEEEEEEETTEEEEEEEEPPPTT--B-EEEEEEEE-/-------PPP----------TT-BHHHHHHT------SSS-HHHHHTT-----B---TT---------TTTT--SHHHHHHHHHIIIIIHHHHHTTT-HHIIIIIHHHHHHH-HHHHHHHHHHHHHHHHHHHHHHH------HHHHHHHHHHHHHHHHHTTSSSTTHHHHHHHHHHHHHHHHTT-HHHHHHHHHHHHHHHHHPPP---HHHHHIIIIIHHHHHHTHHHHHTTT--PPPPPGGGSS-SS--SS-SSHHHHHHHHHHHHHHHHHHHHHHHHHHS-TT--HHHHHHHHHHHHHHHHHHHHHHHHHHHHHHHS---HHHHHHHHHHHHHHHHHHHHHHTTT---GGGGGGGHHHHHHHHHHHHHHHHTS-TT-PPPSEESS--SHHHHHHHHHH---HHHHHHHHHHHTSGGGTT-EETTEEHHHHHHHHHHHHHHHH-SSTT----GGGS-S-------TTS-TTS-HHHHHHHHHHH-TT-----BTTS-SSPPPPP-------HHHHHH--TT------------------SS-----GGG--GGGGSTTTT--GGGSEEEEEEEEEETTEEEEEEEEPPPTT--B-EEEEEEEE-

Nearest PDB structures (foldseek):
  6gsa-assembly1_B  TM=3.914E-01  e=5.946E-02  Saccharomyces cerevisiae
  7dxj-assembly1_B  TM=3.609E-01  e=4.819E+00  Homo sapiens
  8qcb-assembly1_B  TM=1.849E-01  e=8.166E+00  Saccharomyces cerevisiae
  7dxj-assembly1_B  TM=3.610E-01  e=4.286E+00  Homo sapiens
  8qcb-assembly1_B  TM=2.005E-01  e=6.107E+00  Saccharomyces cerevisiae

Solvent-accessible surface area (backbone atoms only — not comparable to full-atom values): 68870 Å² total; per-residue (Å²): 138,82,80,74,80,81,78,78,78,81,82,80,67,75,76,69,74,80,70,60,90,71,25,27,45,40,33,59,72,68,71,49,79,45,72,57,41,79,75,51,29,60,56,31,57,75,70,73,41,82,52,70,23,55,71,75,49,85,84,51,50,76,56,69,65,70,68,58,74,70,60,82,62,89,48,72,64,53,51,50,21,46,51,44,19,72,74,41,44,22,52,59,60,16,58,82,79,38,46,60,44,52,61,32,54,50,52,60,42,28,76,78,33,64,32,43,33,26,36,47,34,15,41,23,41,45,51,51,36,52,52,43,27,72,74,68,73,46,89,59,88,56,64,66,24,52,49,27,38,50,50,12,54,54,41,46,65,63,42,79,77,55,87,76,76,54,54,62,59,45,52,46,31,54,51,48,28,51,41,24,33,72,72,66,37,65,69,63,24,46,44,33,52,33,50,40,29,44,53,55,52,67,56,71,92,75,92,42,75,61,46,50,45,39,39,70,54,46,45,51,52,57,30,55,46,38,63,70,27,51,78,70,48,42,81,59,52,65,78,45,70,87,52,43,93,61,94,60,81,58,82,61,57,92,42,70,65,53,43,53,43,51,50,30,46,48,45,37,50,44,52,55,48,34,59,55,35,36,59,47,69,34,26,87,80,49,57,66,68,55,53,54,52,50,52,52,50,45,51,50,53,53,53,47,50,52,40,44,51,46,22,46,35,40,46,54,59,72,44,89,58,48,72,63,49,44,42,53,49,40,46,53,51,39,49,50,48,50,46,51,53,51,53,70,46,32,84,52,89,59,71,64,62,46,60,81,41,52,69,50,46,38,47,39,43,44,43,49,36,50,49,63,44,69,45,53,87,87,51,73,62,72,46,63,31,73,55,80,66,60,59,64,63,37,39,48,33,22,61,52,42,72,46,68,62,54,17,48,43,26,42,49,58,36,61,31,79,73,30,46,74,24,30,30,40,88,46,41,24,52,61,45,37,52,52,28,43,49,49,48,49,61,34,68,50,82,66,86,56,68,68,68,57,72,62,64,68,54,62,68,63,70,76,64,71,66,69,66,81,59,75,81,60,53,73,64,36,51,50,44,46,40,59,59,65,37,78,81,55,82,69,83,44,48,55,52,41,63,75,67,75,78,56,68,58,81,67,81,70,74,80,52,72,65,57,63,69,66,48,50,84,73,68,65,81,82,68,82,82,69,70,84,70,55,79,68,73,71,60,62,96,57,77,77,84,71,66,66,87,72,58,52,76,72,42,65,36,86,75,35,88,51,59,69,74,48,38,71,76,30,75,45,81,39,65,71,53,95,51,27,34,33,36,38,37,22,31,58,39,55,91,92,50,64,35,40,36,66,48,73,47,77,46,52,103,138,84,81,72,79,80,77,74,79,79,80,80,68,75,76,72,74,81,69,61,93,70,24,26,45,38,33,59,71,69,70,47,79,44,72,56,40,81,75,50,28,60,55,30,56,75,69,73,42,82,49,68,21,56,71,77,51,84,84,55,50,77,57,71,66,71,66,58,75,70,58,81,63,90,45,72,64,52,53,49,20,47,51,43,20,72,73,43,45,23,53,59,60,15,57,82,79,39,47,62,45,50,60,33,54,50,53,60,42,28,76,78,33,64,30,43,33,26,34,48,33,15,40,22,41,44,51,51,37,54,52,45,26,73,74,67,72,45,89,64,89,55,64,67,23,52,50,27,37,49,51,13,55,53,41,46,66,64,42,78,79,53,87,79,75,54,52,60,59,45,53,45,31,54,51,49,28,51,41,23,33,72,70,68,36,63,68,63,23,46,43,33,52,34,50,42,27,44,55,54,53,68,56,71,93,73,91,42,74,60,47,51,45,39,39,71,55,47,45,50,52,56,30,54,46,38,64,70,26,51,76,71,48,43,80,59,52,65,78,45,71,87,52,42,93,59,94,61,80,60,81,61,56,93,42,70,69,53,44,53,43,51,50,29,47,47,45,39,50,42,52,55,47,34,61,54,36,35,59,46,70,34,26,87,80,51,58,67,67,57,53,53,51,50,50,52,51,44,51,51,52,52,52,47,50,52,36,45,52,49,23,46,35,39,46,53,59,71,44,89,57,49,73,65,49,45,43,53,51,39,45,53,51,38,49,49,47,51,47,51,52,50,52,71,46,31,87,53,88,58,71,64,63,47,61,81,41,52,69,51,46,39,47,39,43,43,42,49,37,51,49,63,40,68,45,55,88,87,52,74,62,73,48,64,31,72,55,83,67,59,58,65,62,36,39,48,32,22,62,52,41,73,47,68,62,53,19,50,44,25,42,50,59,36,62,31,79,73,28,47,73,25,29,30,41,86,47,40,23,51,62,44,35,52,53,28,45,49,49,49,49,62,33,64,49,82,68,87,55,70,67,68,57,72,66,68,66,53,69,69,66,70,76,65,73,65,68,66,80,58,74,81,60,55,74,63,38,52,50,44,46,39,59,60,65,38,82,80,54,83,69,85,46,48,54,52,42,62,75,66,75,79,55,67,60,82,68,82,70,75,80,51,73,65,57,64,69,65,49,50,84,73,68,67,81,80,69,81,83,67,73,82,74,57,77,68,73,70,60,63,96,59,79,76,83,72,66,65,88,73,58,50,75,71,43,67,36,87,75,35,87,50,59,69,75,46,40,71,75,30,74,45,84,41,67,70,54,95,52,28,34,34,34,39,38,24,29,59,40,55,90,93,51,66,35,41,36,67,47,73,46,78,47,50,102